Protein AF-0000000072259436 (afdb_homodimer)

Foldseek 3Di:
DCVLFDDDLLQVLQQVVQPQDDDPWLFAAGEDAFLLVLLQSLLLVVQQVCLVVQQAEEEAEDFFSNVNVLVNNLVLLVCVPPPVSCVSCVSSVNNPGDGHDQQNYEYEYFKWWPPDACPDCLTVNNVCVPRPCVSVVYHPVRYLDDGNQPQAFAPRDGVCQLPVVRFQDCCLCPDDDPDPSSVRSSRRQVSNFVVQVVSLVVQVVSVAHAEYEWEAFLQQDTSQLGFPRDQQDAWHWAAHDLLVLLVCLLQQQFSVRSNRIIMTGGGNCRNCVRQAHQHEYEFEAQSQQVLVQCLGHDADDSRNSNNSLSSHSNYYYYYYCNNNCNHPSNVVCVQPDDDDDVLLLLVVLLVLLVVVVFALVPDDLVSQCPDPRSVSDPPRDRCSLVVSLVQLVQQAVQQPDQDAQFQEEEEEQAQPFRLQWQVVSVLSNLVHVNYHYFYEHQALNLSLFGLVNLLVLLVLLLVCVVVCVQPLQVDPCCLPPVLPPDLQVLLVQLVVCVVVVNPNSNSVSLSSQLLSLQCVLVVQRHDVSSNVSSVVSSVQSVPDGGSDDGDPSVSNSSSSSSLQLNQNLVVLSPDGSVRYYYNNQDQPRSDFATDAHDCVRRQVSLLVVCVVSVGLEYEAEDGADGGTNRSRLSNLLSNLVSLVVVVVVDPNQRRKYKHIGGLSDADDSSRFSHKHFAFPVSLVSSVSSCCSRVPSPQCPRNPNSVDNGHSSVSSVVRFQVNVVSSCSHNNPCCQCVPPDVSSNRGNGMHGIHMDGSVVSSVSSVSRVVSPPVHD/DCVLFDDDLLQVLQQVVQPQDDDPWLFAAGEDAALLVLLQSLLLVVQQVCLVVQQAEEEAEDFFSNVNVLVNNLVLLVCVPPPVSCVSCVSSVNNPGDGHDQQNYEYEYFKWWPPDACPDCLTVNNVCVPRPCVSVVYHPVRYLDDGNQPQAFAPRDGVCQLPVVRFQDCCLCPDDDPDPSSVRSSRRQVSNFVVQVVSLVVQVVSVAHAEYEWEAFLQQDTSQLGFPADQQFAWHWAAHDLLVLLVCLLQQQFSVRSNRIIMTGGGNCRNCVRQAHQHEYEFEAQSQQVLVQCLGHDADDSRNSNNSLSSHSNYYYYYYCNNNCNHPSNVVCVQPDDDDDVLLLLVVLLVLLVVVVFALVPDDLVSQCPDPRSVSDPPRDRCSLVVSLVQLVQQAVQQVDQDAQFQEEEEEQAQPFRLQWQVVSVLSNLVHVNYHYFYEHQALNLSLFGLVNLLVLLVLLLVCVVVCVQPLQVDPCCLPPVLPPDLQVLLVQLVVCVVVVNPNSNSVSLSSQLLSLQCVLVVQRHDVSSNVSSVVSSVQSVPDGGSDDDDPSVSNSSSSSSLQLNQNLVVLSPRGSVRYYYNNQDQPRSDFATDAHDCVRRQVSLLVVCVVSVGLEYEAEDGAAGRTNRSRLSNLLSNLVSLVVVVVVDPQQRRKYKHIGGLSDADDSSRFSHKHFAFPVSLVSSVSSCCSRVPSPQCPRNPNSVDNGHSSVSSVVRFQVNVVSSCSHNNPCCQCVPPDVSSNRGNGMHGIHMDGSVRSSVSSVSRVVSPPVRD

Solvent-accessible surface area (backbone atoms only — not comparable to full-atom values): 79769 Å² total; per-residue (Å²): 104,59,83,76,34,76,71,51,60,36,53,48,39,44,39,63,71,51,63,71,85,67,65,84,46,70,42,54,67,42,54,32,74,16,64,50,49,46,10,42,55,52,21,52,46,50,49,55,50,39,40,76,34,48,70,35,31,34,30,64,59,79,81,51,73,48,52,37,24,54,52,40,38,45,48,42,66,75,26,52,85,38,72,66,34,40,52,53,27,47,69,39,57,42,57,87,55,60,86,53,58,50,45,56,25,28,42,38,61,45,52,33,61,37,76,42,56,46,83,36,80,78,24,45,47,32,44,44,45,55,59,41,34,62,53,60,48,33,36,72,87,53,38,47,74,69,51,55,79,69,56,62,32,47,95,70,44,54,66,65,72,61,26,73,83,46,53,75,68,70,64,44,78,78,46,80,59,90,48,72,62,41,45,44,36,34,50,18,52,51,39,44,49,50,49,26,47,50,54,42,46,58,42,51,75,67,58,25,36,40,36,40,40,36,51,62,45,81,65,24,19,37,58,78,34,33,61,63,38,55,70,76,27,48,38,36,78,43,76,72,53,68,44,58,20,25,64,40,3,73,53,35,51,15,30,81,46,30,67,41,35,33,29,37,21,47,18,54,31,47,65,54,59,18,59,82,13,36,36,37,36,44,46,43,10,52,82,37,8,65,41,44,32,54,29,28,70,38,71,79,39,38,60,30,40,58,14,59,43,62,73,27,53,42,25,36,36,44,28,14,48,42,14,38,50,63,26,69,54,43,48,50,45,59,74,70,43,79,79,89,47,68,52,57,52,42,39,36,51,52,49,46,22,62,74,68,71,36,37,38,87,71,63,47,60,65,61,36,59,72,32,88,62,45,47,66,42,80,86,70,50,82,56,51,57,58,51,45,48,52,53,53,50,50,17,36,53,58,40,68,58,85,67,70,69,41,35,37,34,42,33,20,46,38,72,63,42,48,58,51,35,46,37,61,62,48,54,60,42,64,71,31,78,64,37,44,73,32,38,33,27,41,33,44,54,27,86,65,46,45,64,65,59,52,44,53,48,49,53,49,39,51,50,35,54,76,70,60,71,53,64,66,78,70,44,89,48,23,61,78,59,43,55,78,51,67,60,54,54,41,46,47,52,21,53,39,19,57,60,64,69,32,67,68,52,30,52,50,26,54,33,54,52,50,51,35,47,49,34,65,76,66,64,33,71,47,71,68,53,43,54,50,51,51,52,49,54,43,51,54,53,70,71,45,62,76,40,57,85,66,57,69,70,55,39,49,49,37,14,49,53,45,48,52,24,46,43,37,44,44,28,51,67,25,46,56,56,90,40,51,43,77,62,45,30,64,42,72,72,81,53,77,78,49,60,73,71,41,64,74,66,36,18,44,59,54,35,51,49,44,68,72,68,58,51,44,32,37,33,35,54,61,54,69,62,52,60,52,69,34,57,50,33,47,46,39,50,32,50,46,53,21,50,56,54,46,50,75,74,38,91,47,84,77,31,37,36,34,34,31,41,36,78,84,45,78,76,54,80,57,73,31,64,28,28,29,67,26,32,60,48,46,51,33,28,50,42,50,44,46,57,70,28,35,67,67,47,48,81,26,41,68,27,55,60,88,40,98,44,42,67,56,59,51,25,50,50,48,19,30,51,48,32,53,56,48,31,32,41,60,31,65,63,55,33,67,66,38,90,47,37,67,47,31,16,36,44,19,31,40,58,28,31,76,29,46,59,67,57,45,47,54,57,49,42,61,53,42,69,37,48,65,86,51,135,102,58,84,76,33,76,72,53,60,37,54,48,41,44,40,62,71,50,63,69,86,68,65,86,46,72,43,54,67,40,53,33,74,18,64,48,50,45,10,42,56,51,22,52,44,47,48,54,49,38,41,76,36,47,71,36,30,34,28,63,59,79,80,48,73,48,51,38,23,53,51,40,38,46,49,42,67,75,27,52,85,39,73,65,33,40,51,54,27,46,69,39,56,41,59,87,55,61,85,53,57,51,44,54,26,27,42,38,60,45,51,31,61,36,76,44,56,45,82,36,80,77,25,46,47,32,44,44,45,56,60,42,33,61,54,60,47,32,36,73,87,53,38,47,73,68,51,56,78,70,57,64,31,49,94,71,45,54,64,64,74,61,27,72,84,47,52,75,68,71,62,44,80,78,45,81,59,89,47,73,60,42,46,44,37,35,50,19,53,52,38,44,48,49,49,26,48,51,54,42,47,58,44,50,76,67,59,26,36,40,36,38,42,36,52,63,44,80,65,24,20,38,58,77,33,36,60,64,38,55,70,75,29,47,37,37,76,43,76,71,54,66,45,59,21,27,64,40,3,74,52,34,50,15,30,82,46,30,68,41,36,32,30,37,22,47,18,55,29,46,64,54,59,18,60,82,13,38,37,37,35,43,46,42,11,52,81,36,8,64,41,45,31,54,30,29,68,38,70,78,39,37,61,30,39,58,15,58,41,61,73,26,54,42,22,37,34,44,27,13,49,42,15,39,51,63,24,69,57,44,48,50,46,59,74,70,44,79,78,89,49,67,52,55,52,41,39,37,51,52,49,47,22,62,74,68,70,37,37,40,87,72,63,47,62,64,60,37,58,72,32,89,61,45,47,67,42,81,85,71,50,83,56,50,58,57,52,44,47,52,51,53,50,51,18,37,53,57,38,66,58,84,66,70,69,40,36,38,35,41,35,19,46,39,71,62,42,48,60,51,36,44,36,63,62,48,54,60,40,65,71,31,80,65,36,44,73,33,39,34,28,40,33,43,54,28,86,65,45,45,64,64,59,52,41,53,48,49,53,50,38,51,50,36,54,75,72,62,72,54,64,65,78,70,43,90,49,23,59,78,59,44,56,78,50,66,60,54,55,41,45,46,50,22,51,39,19,56,59,64,69,32,66,68,51,30,50,49,28,54,34,54,52,50,51,35,47,48,34,65,77,67,63,32,72,47,70,67,53,43,54,50,50,51,51,49,53,42,51,54,53,70,70,48,61,77,41,57,84,66,57,69,70,57,39,50,49,36,15,50,53,46,48,51,23,46,45,37,45,45,29,51,67,24,47,56,58,90,39,50,43,78,62,46,30,64,41,73,73,83,52,76,78,51,60,74,69,42,62,76,66,36,16,43,60,54,36,51,49,44,67,71,69,58,52,43,32,37,34,35,54,62,53,70,63,50,62,51,68,35,56,50,32,46,47,39,52,31,49,44,51,21,48,56,55,45,49,76,75,39,91,48,85,76,31,36,36,35,35,32,42,36,78,84,45,77,74,52,78,56,74,31,63,28,29,30,67,27,31,61,47,46,52,33,29,51,43,49,44,44,57,69,27,33,67,69,46,50,80,26,40,69,29,56,59,88,42,97,44,41,67,55,59,51,28,48,50,49,19,29,51,47,34,53,58,48,30,33,40,63,32,68,62,56,32,66,66,38,90,47,38,67,48,30,17,36,44,18,31,40,59,28,30,75,29,45,58,70,57,46,47,54,56,49,41,62,53,42,68,37,49,66,87,50,136

pLDDT: mean 93.89, std 7.22, range [43.44, 98.81]

Secondary structure (DSSP, 8-state):
-GGGSPPPHHHHHHHHHHT-----SSS-EEEESSHHHHHHHHHHHHHHHHHH-TT-EEE---SSTTHHHHHHHHHHHHTTTSHHHHHHHHHTT-TTPPPP-GGGSEEB--EEEES--TTSTTSHHHHIIIIIIIHHT--TTT-B---GGGS--GGG--HHHH-TTS---GGGGTS--SSHHHHHHHHHHHHHHHHHHHHHHHHHHTTS-SEEEEE--TT--BTTB-TT--TT--SEEE---HHHHHHHHHHHTSHHHHTT-EEEE--HHHHTSSTT-EEEEEE-BGGGHHHHHHHHHS-S-TTSGGGGGGG-TEEEEEEEHHHHTTSHHHHHHHHHSSPPPHHHHHHHHHHHHHHHT--GGG--HHHHHHSTTGGGSTT--TTHHHHHHHHHHHHHHHHHPPP-S-EEEEEESSTTHHHHHHHHHHHHHHT-TT-EEEEEE-S--GGGS-HHHHHHHHHHHHHHHHTT--GGGGSTTTTTTGGGS-HHHHHHHHHHHHHTT-HHHHHHHHHHHHHHHHHHHHT--SHHHHHHHHHHHHHHHHTSPTTPPPPHHHHHHHHHHHHHHHHHHHHTTT--GGGEEE---TT----SSPPPPPIIIIIHHHHHHHHHH--SEEEEE----BSSS-HHHHHHHHHHHHHHHHHHHS--TT-EEEEE--SS----GGG-SEEEEEEHHHHHHHHHHHHHH-TTTTT-SS--TT-SS-HHHHHHHHHHHHHHHHHHHH-SHHHHT-SSHHHHTEEEEEEEEEE-HHHHHHHHHHHHHTTTT--/-GGGSPPPHHHHHHHHHHT-----SSS-EEEESSHHHHHHHHHHHHHHHHHH-TT-EEE---SSTTHHHHHHHHHHHHTTTSHHHHHHHHHTT-TTPPPP-GGGSEEB--EEEES--TTSTTSHHHHIIIIIIIHHT--STT-B---GGGS--GGG--HHHH-TTS---GGGGTS---SHHHHHHHHHHHHHHHHHHHHHHHHHHTTS-SEEEEE--TT--BTTB-TT--TT--SEEE---HHHHHHHHHHHTSHHHHTT-EEEE--HHHHTSSTT-EEEEEE-BGGGHHHHHHHHHS-S-SSSGGGGGGG-TEEEEEEEHHHHTTSHHHHHHHHHSS---HHHHHHHHHHHHHHHT--GGG--HHHHHHSTTGGGSTT--TTHHHHHHHHHHHHHHHHHPPP-S-EEEEEESSTTHHHHHHHHHHHHHHT-TT-EEEEEE-S--GGGS-HHHHHHHHHHHHHHHHTT--GGGGSTTTTTTGGGS-HHHHHHHHHHHHHTT-HHHHHHHHHHHHHHHHHHHHT--SHHHHHHHHHHHHHHHHTSPTTPPPPHHHHHHHHHHHHHHHHHHHHTTT--GGGEEE---TT----SSPPPPPIIIIIHHHHHHHHHH--SEEEEE----BSSS-HHHHHHHHHHHHHHHHHHHS--TT-EEEEE--SS----GGG-SEEEEEEHHHHHHHHHHHHHH-TTTTT-SS--TT-SS-HHHHHHHHHHHHHHHHHHHH-THHHHT-SSHHHHTEEEEEEEEEE-HHHHHHHHHHHHHTTTT--

InterPro domains:
  IPR018321 Glucosamine-6-phosphate isomerase, conserved site [PS01161] (203-221)
  IPR024078 Putative deacetylase LmbE-like domain superfamily [G3DSA:3.40.50.10320] (378-722)
  IPR024078 Putative deacetylase LmbE-like domain superfamily [SSF102588] (409-702)
  IPR037171 NagB/RpiA transferase-like [SSF100950] (29-340)
  IPR052960 Glucosamine-6-phosphate deaminase-like [PTHR42892] (192-455)

Sequence (1550 aa):
MLSNYPLSEVEKAFLEESGVKSISSQIPYLLVDNFPKLGLITACRFLEWASNNPQGVISLPTGKTPEYFIKWSQYLLQNWDTKKGKEIRERYNLGNTKKPVLSELTFVQIDEFYPISSKQNNSFYHYVNKFYLEGFGLSKEKAILINSDEIPLAEGKHFREIFPDMKVDLSLRFREPKTPMEKLQQQSIYLIDQWCGEYEQRIRDLGGIGFFLGGIGPDGHIAFNTRGSHIFSTTRLTETNFETQAVAAGDLGGIEVSANRLVITIGLDTIVYNPDAVGIIIAAGEAKAQIVKDSLETPLDNIYPATVLQKLKNGRFYLTKGAAVKLSDSVDTYYRSGEWTWEKTERSVIDLCKRLKKYGHRLKLEDLKNDKYTSMIPDLSENTVSKVMESVVEKLNRGLLKEKNEVLLHTGPHHDDISLGILPHITNQLQENSNEAHFSVLTSGFTAVTNTFVIDTLLHTKKLLDDGEIQMVHYEDFFEVGYKLKTDKDVYHFLTKVAAEDEMGKKRGLCHRVIRALVTIYEVKNKQQLRETINDVISILRNSYDGEKNPSKIQTLKGMIREFEEELVWAHFGVQVKNVHHLRLGFYTGDIFTEQPDKKRDVEPILEMFRKINPTKLSLTLDPEGSGPDTHYKVLQATAEAVRQWSEEKDLSELRILGYRNVWFKFEPHEANVIVPVSLGDMSVMEDSFSNCYLSQVNASFPSYSHNGKFSTVAKRIWVSQLNDIQLLLGKNYFYLHETAKVRSSHGLIFFKDMNVEEFLAHARELEKSIEGMLMLSNYPLSEVEKAFLEESGVKSISSQIPYLLVDNFPKLGLITACRFLEWASNNPQGVISLPTGKTPEYFIKWSQYLLQNWDTKKGKEIRERYNLGNTKKPVLSELTFVQIDEFYPISSKQNNSFYHYVNKFYLEGFGLSKEKAILINSDEIPLAEGKHFREIFPDMKVDLSLRFREPKTPMEKLQQQSIYLIDQWCGEYEQRIRDLGGIGFFLGGIGPDGHIAFNTRGSHIFSTTRLTETNFETQAVAAGDLGGIEVSANRLVITIGLDTIVYNPDAVGIIIAAGEAKAQIVKDSLETPLDNIYPATVLQKLKNGRFYLTKGAAVKLSDSVDTYYRSGEWTWEKTERSVIDLCKRLKKYGHRLKLEDLKNDKYTSMIPDLSENTVSKVMESVVEKLNRGLLKEKNEVLLHTGPHHDDISLGILPHITNQLQENSNEAHFSVLTSGFTAVTNTFVIDTLLHTKKLLDDGEIQMVHYEDFFEVGYKLKTDKDVYHFLTKVAAEDEMGKKRGLCHRVIRALVTIYEVKNKQQLRETINDVISILRNSYDGEKNPSKIQTLKGMIREFEEELVWAHFGVQVKNVHHLRLGFYTGDIFTEQPDKKRDVEPILEMFRKINPTKLSLTLDPEGSGPDTHYKVLQATAEAVRQWSEEKDLSELRILGYRNVWFKFEPHEANVIVPVSLGDMSVMEDSFSNCYLSQVNASFPSYSHNGKFSTVAKRIWVSQLNDIQLLLGKNYFYLHETAKVRSSHGLIFFKDMNVEEFLAHARELEKSIEGML

Radius of gyration: 39.31 Å; Cα contacts (8 Å, |Δi|>4): 2889; chains: 2; bounding box: 80×124×92 Å

Organism: Indibacter alkaliphilus (strain CCUG 57479 / KCTC 22604 / LW1) (NCBI:txid1189612)

Nearest PDB structures (foldseek):
  3hn6-assembly1_D  TM=8.609E-01  e=2.737E-15  Borreliella burgdorferi B31
  1ne7-assembly1_E  TM=8.956E-01  e=5.000E-14  Homo sapiens
  7lqm-assembly2_D  TM=8.594E-01  e=1.178E-13  Pasteurella multocida subsp. multocida str. Pm70
  1cd5-assembly1_A  TM=8.356E-01  e=3.054E-13  Escherichia coli K-12
  6nbg-assembly1_C  TM=8.031E-01  e=1.564E-10  Klebsiella pneumoniae

Structure (mmCIF, N/CA/C/O backbone):
data_AF-0000000072259436-model_v1
#
loop_
_entity.id
_entity.type
_entity.pdbx_description
1 polymer 'Glucosamine-6-phosphate deaminase'
#
loop_
_atom_site.group_PDB
_atom_site.id
_atom_site.type_symbol
_atom_site.label_atom_id
_atom_site.label_alt_id
_atom_site.label_comp_id
_atom_site.label_asym_id
_atom_site.label_entity_id
_atom_site.label_seq_id
_atom_site.pdbx_PDB_ins_code
_atom_site.Cartn_x
_atom_site.Cartn_y
_atom_site.Cartn_z
_atom_site.occupancy
_atom_site.B_iso_or_equiv
_atom_site.auth_seq_id
_atom_site.auth_comp_id
_atom_site.auth_asym_id
_atom_site.auth_atom_id
_atom_site.pdbx_PDB_model_num
ATOM 1 N N . MET A 1 1 ? -25.234 37.719 29.672 1 45.03 1 MET A N 1
ATOM 2 C CA . MET A 1 1 ? -24.047 36.969 30.078 1 45.03 1 MET A CA 1
ATOM 3 C C . MET A 1 1 ? -22.906 37.938 30.406 1 45.03 1 MET A C 1
ATOM 5 O O . MET A 1 1 ? -22.172 37.719 31.375 1 45.03 1 MET A O 1
ATOM 9 N N . LEU A 1 2 ? -22.969 39.062 29.609 1 58.62 2 LEU A N 1
ATOM 10 C CA . LEU A 1 2 ? -21.906 40.031 29.891 1 58.62 2 LEU A CA 1
ATOM 11 C C . LEU A 1 2 ? -22.156 40.719 31.234 1 58.62 2 LEU A C 1
ATOM 13 O O . LEU A 1 2 ? -21.25 41.375 31.766 1 58.62 2 LEU A O 1
ATOM 17 N N . SER A 1 3 ? -23.328 40.562 31.688 1 55.66 3 SER A N 1
ATOM 18 C CA . SER A 1 3 ? -23.625 41.344 32.875 1 55.66 3 SER A CA 1
ATOM 19 C C . SER A 1 3 ? -22.734 40.938 34.031 1 55.66 3 SER A C 1
ATOM 21 O O . SER A 1 3 ? -22.344 41.781 34.875 1 55.66 3 SER 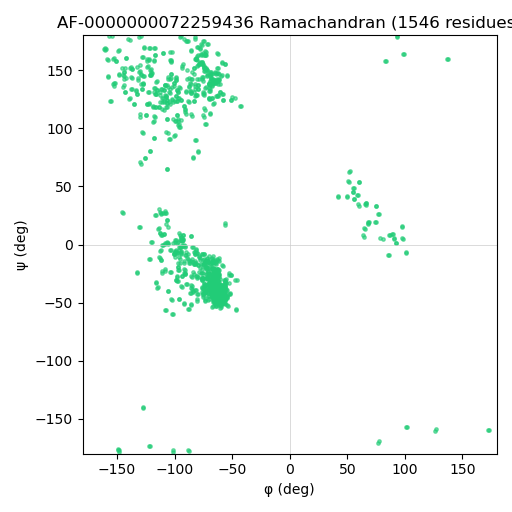A O 1
ATOM 23 N N . ASN A 1 4 ? -22.312 39.719 34.031 1 69.94 4 ASN A N 1
ATOM 24 C CA . ASN A 1 4 ? -21.484 39.25 35.156 1 69.94 4 ASN A CA 1
ATOM 25 C C . ASN A 1 4 ? -20 39.406 34.844 1 69.94 4 ASN A C 1
ATOM 27 O O . ASN A 1 4 ? -19.156 39.125 35.688 1 69.94 4 ASN A O 1
ATOM 31 N N . TYR A 1 5 ? -19.734 40 33.625 1 77.5 5 TYR A N 1
ATOM 32 C CA . TYR A 1 5 ? -18.344 40.156 33.219 1 77.5 5 TYR A CA 1
ATOM 33 C C . TYR A 1 5 ? -18.047 41.625 32.812 1 77.5 5 TYR A C 1
ATOM 35 O O . TYR A 1 5 ? -18.328 42.031 31.688 1 77.5 5 TYR A O 1
ATOM 43 N N . PRO A 1 6 ? -17.531 42.375 33.719 1 86.94 6 PRO A N 1
ATOM 44 C CA . PRO A 1 6 ? -17.25 43.781 33.406 1 86.94 6 PRO A CA 1
ATOM 45 C C . PRO A 1 6 ? -16.234 43.938 32.281 1 86.94 6 PRO A C 1
ATOM 47 O O . PRO A 1 6 ? -15.281 43.156 32.188 1 86.94 6 PRO A O 1
ATOM 50 N N . LEU A 1 7 ? -16.438 44.938 31.375 1 92.75 7 LEU A N 1
ATOM 51 C CA . LEU A 1 7 ? -15.508 45.219 30.297 1 92.75 7 LEU A CA 1
ATOM 52 C C . LEU A 1 7 ? -14.625 46.406 30.641 1 92.75 7 LEU A C 1
ATOM 54 O O . LEU A 1 7 ? -15.094 47.375 31.25 1 92.75 7 LEU A O 1
ATOM 58 N N . SER A 1 8 ? -13.398 46.312 30.328 1 94.75 8 SER A N 1
ATOM 59 C CA . SER A 1 8 ? -12.523 47.5 30.422 1 94.75 8 SER A CA 1
ATOM 60 C C . SER A 1 8 ? -12.859 48.5 29.344 1 94.75 8 SER A C 1
ATOM 62 O O . SER A 1 8 ? -13.625 48.219 28.422 1 94.75 8 SER A O 1
ATOM 64 N N . GLU A 1 9 ? -12.227 49.688 29.422 1 95 9 GLU A N 1
ATOM 65 C CA . GLU A 1 9 ? -12.484 50.75 28.438 1 95 9 GLU A CA 1
ATOM 66 C C . GLU A 1 9 ? -12.023 50.312 27.047 1 95 9 GLU A C 1
ATOM 68 O O . GLU A 1 9 ? -12.703 50.594 26.062 1 95 9 GLU A O 1
ATOM 73 N N . VAL A 1 10 ? -10.93 49.625 27 1 96.62 10 VAL A N 1
ATOM 74 C CA . VAL A 1 10 ? -10.406 49.125 25.734 1 96.62 10 VAL A CA 1
ATOM 75 C C . VAL A 1 10 ? -11.359 48.062 25.156 1 96.62 10 VAL A C 1
ATOM 77 O O . VAL A 1 10 ? -11.672 48.094 23.969 1 96.62 10 VAL A O 1
ATOM 80 N N . GLU A 1 11 ? -11.781 47.125 25.969 1 95.81 11 GLU A N 1
ATOM 81 C CA . GLU A 1 11 ? -12.672 46.062 25.531 1 95.81 11 GLU A CA 1
ATOM 82 C C . GLU A 1 11 ? -14 46.625 25.016 1 95.81 11 GLU A C 1
ATOM 84 O O . GLU A 1 11 ? -14.57 46.094 24.062 1 95.81 11 GLU A O 1
ATOM 89 N N . LYS A 1 12 ? -14.453 47.719 25.672 1 94.38 12 LYS A N 1
ATOM 90 C CA . LYS A 1 12 ? -15.68 48.375 25.234 1 94.38 12 LYS A CA 1
ATOM 91 C C . LYS A 1 12 ? -15.531 48.938 23.812 1 94.38 12 LYS A C 1
ATOM 93 O O . LYS A 1 12 ? -16.438 48.781 22.984 1 94.38 12 LYS A O 1
ATOM 98 N N . ALA A 1 13 ? -14.422 49.531 23.578 1 95.5 13 ALA A N 1
ATOM 99 C CA . ALA A 1 13 ? -14.172 50.125 22.266 1 95.5 13 ALA A CA 1
ATOM 100 C C . ALA A 1 13 ? -14.156 49.031 21.172 1 95.5 13 ALA A C 1
ATOM 102 O O . ALA A 1 13 ? -14.742 49.219 20.094 1 95.5 13 ALA A O 1
ATOM 103 N N . PHE A 1 14 ? -13.523 47.969 21.438 1 95.62 14 PHE A N 1
ATOM 104 C CA . PHE A 1 14 ? -13.391 46.906 20.438 1 95.62 14 PHE A CA 1
ATOM 105 C C . PHE A 1 14 ? -14.703 46.156 20.281 1 95.62 14 PHE A C 1
ATOM 107 O O . PHE A 1 14 ? -15.023 45.688 19.188 1 95.62 14 PHE A O 1
ATOM 114 N N . LEU A 1 15 ? -15.422 45.969 21.391 1 94.12 15 LEU A N 1
ATOM 115 C CA . LEU A 1 15 ? -16.734 45.344 21.281 1 94.12 15 LEU A CA 1
ATOM 116 C C . LEU A 1 15 ? -17.641 46.188 20.359 1 94.12 15 LEU A C 1
ATOM 118 O O . LEU A 1 15 ? -18.359 45.625 19.531 1 94.12 15 LEU A O 1
ATOM 122 N N . GLU A 1 16 ? -17.594 47.469 20.531 1 92.19 16 GLU A N 1
ATOM 123 C CA . GLU A 1 16 ? -18.391 48.375 19.703 1 92.19 16 GLU A CA 1
ATOM 124 C C . GLU A 1 16 ? -17.969 48.281 18.234 1 92.19 16 GLU A C 1
ATOM 126 O O . GLU A 1 16 ? -18.828 48.281 17.344 1 92.19 16 GLU A O 1
ATOM 131 N N . GLU A 1 17 ? -16.766 48.188 18.031 1 92 17 GLU A N 1
ATOM 132 C CA . GLU A 1 17 ? -16.234 48.125 16.672 1 92 17 GLU A CA 1
ATOM 133 C C . GLU A 1 17 ? -16.594 46.781 16.031 1 92 17 GLU A C 1
ATOM 135 O O . GLU A 1 17 ? -16.828 46.719 14.812 1 92 17 GLU A O 1
ATOM 140 N N . SER A 1 18 ? -16.609 45.719 16.781 1 90.62 18 SER A N 1
ATOM 141 C CA . SER A 1 18 ? -16.859 44.375 16.266 1 90.62 18 SER A CA 1
ATOM 142 C C . SER A 1 18 ? -18.297 44.219 15.773 1 90.62 18 SER A C 1
ATOM 144 O O . SER A 1 18 ? -18.578 43.375 14.914 1 90.62 18 SER A O 1
ATOM 146 N N . GLY A 1 19 ? -19.219 44.906 16.375 1 84.19 19 GLY A N 1
ATOM 147 C CA . GLY A 1 19 ? -20.625 44.812 16 1 84.19 19 GLY A CA 1
ATOM 148 C C . GLY A 1 19 ? -21.312 43.594 16.594 1 84.19 19 GLY A C 1
ATOM 149 O O . GLY A 1 19 ? -22.469 43.312 16.266 1 84.19 19 GLY A O 1
ATOM 150 N N . VAL A 1 20 ? -20.594 42.875 17.406 1 86.88 20 VAL A N 1
ATOM 151 C CA . VAL A 1 20 ? -21.188 41.688 18.047 1 86.88 20 VAL A CA 1
ATOM 152 C C . VAL A 1 20 ? -22.359 42.125 18.938 1 86.88 20 VAL A C 1
ATOM 154 O O . VAL A 1 20 ? -22.203 43 19.797 1 86.88 20 VAL A O 1
ATOM 157 N N . LYS A 1 21 ? -23.5 41.469 18.734 1 78.44 21 LYS A N 1
ATOM 158 C CA . LYS A 1 21 ? -24.719 41.906 19.406 1 78.44 21 LYS A CA 1
ATOM 159 C C . LYS A 1 21 ? -25 41.062 20.656 1 78.44 21 LYS A C 1
ATOM 161 O O . LYS A 1 21 ? -25.688 41.5 21.562 1 78.44 21 LYS A O 1
ATOM 166 N N . SER A 1 22 ? -24.531 39.812 20.484 1 85.06 22 SER A N 1
ATOM 167 C CA . SER A 1 22 ? -24.797 38.906 21.594 1 85.06 22 SER A CA 1
ATOM 168 C C . SER A 1 22 ? -23.656 37.938 21.828 1 85.06 22 SER A C 1
ATOM 170 O O . SER A 1 22 ? -23.016 37.469 20.875 1 85.06 22 SER A O 1
ATOM 172 N N . ILE A 1 23 ? -23.422 37.688 23.094 1 90.75 23 ILE A N 1
ATOM 173 C CA . ILE A 1 23 ? -22.406 36.719 23.516 1 90.75 23 ILE A CA 1
ATOM 174 C C . ILE A 1 23 ? -23.047 35.688 24.422 1 90.75 23 ILE A C 1
ATOM 176 O O . ILE A 1 23 ? -23.484 35.969 25.531 1 90.75 23 ILE A O 1
ATOM 180 N N . SER A 1 24 ? -23.125 34.438 23.891 1 91.25 24 SER A N 1
ATOM 181 C CA . SER A 1 24 ? -23.812 33.375 24.625 1 91.25 24 SER A CA 1
ATOM 182 C C . SER A 1 24 ? -22.812 32.375 25.219 1 91.25 24 SER A C 1
ATOM 184 O O . SER A 1 24 ? -23.203 31.422 25.875 1 91.25 24 SER A O 1
ATOM 186 N N . SER A 1 25 ? -21.5 32.625 25.016 1 93.75 25 SER A N 1
ATOM 187 C CA . SER A 1 25 ? -20.469 31.703 25.5 1 93.75 25 SER A CA 1
ATOM 188 C C . SER A 1 25 ? -20.312 31.797 27.016 1 93.75 25 SER A C 1
ATOM 190 O O . SER A 1 25 ? -20.812 32.719 27.641 1 93.75 25 SER A O 1
ATOM 192 N N . GLN A 1 26 ? -19.656 30.766 27.594 1 93.31 26 GLN A N 1
ATOM 193 C CA . GLN A 1 26 ? -19.453 30.703 29.031 1 93.31 26 GLN A CA 1
ATOM 194 C C . GLN A 1 26 ? -18.422 31.734 29.484 1 93.31 26 GLN A C 1
ATOM 196 O O . GLN A 1 26 ? -18.422 32.156 30.641 1 93.31 26 GLN A O 1
ATOM 201 N N . ILE A 1 27 ? -17.469 32.062 28.609 1 94.88 27 ILE A N 1
ATOM 202 C CA . ILE A 1 27 ? -16.469 33.125 28.766 1 94.88 27 ILE A CA 1
ATOM 203 C C . ILE A 1 27 ? -16.656 34.156 27.672 1 94.88 27 ILE A C 1
ATOM 205 O O . ILE A 1 27 ? -16.781 33.844 26.484 1 94.88 27 ILE A O 1
ATOM 209 N N . PRO A 1 28 ? -16.688 35.406 28.078 1 95 28 PRO A N 1
ATOM 210 C CA . PRO A 1 28 ? -16.859 36.438 27.031 1 95 28 PRO A CA 1
ATOM 211 C C . PRO A 1 28 ? -15.703 36.438 26.047 1 95 28 PRO A C 1
ATOM 213 O O . PRO A 1 28 ? -14.562 36.188 26.422 1 95 28 PRO A O 1
ATOM 216 N N . TYR A 1 29 ? -16.062 36.781 24.844 1 96.75 29 TYR A N 1
ATOM 217 C CA . TYR A 1 29 ? -15.023 36.906 23.812 1 96.75 29 TYR A CA 1
ATOM 218 C C . TYR A 1 29 ? -15.18 38.188 23.047 1 96.75 29 TYR A C 1
ATOM 220 O O . TYR A 1 29 ? -16.266 38.781 23.016 1 96.75 29 TYR A O 1
ATOM 228 N N . LEU A 1 30 ? -14.133 38.719 22.516 1 96.88 30 LEU A N 1
ATOM 229 C CA . LEU A 1 30 ? -14.125 39.875 21.609 1 96.88 30 LEU A CA 1
ATOM 230 C C . LEU A 1 30 ? -13.633 39.469 20.219 1 96.88 30 LEU A C 1
ATOM 232 O O . LEU A 1 30 ? -12.711 38.688 20.094 1 96.88 30 LEU A O 1
ATOM 236 N N . LEU A 1 31 ? -14.305 40.062 19.281 1 95.56 31 LEU A N 1
ATOM 237 C CA . LEU A 1 31 ? -14.047 39.688 17.891 1 95.56 31 LEU A CA 1
ATOM 238 C C . LEU A 1 31 ? -13.336 40.812 17.156 1 95.56 31 LEU A C 1
ATOM 240 O O . LEU A 1 31 ? -13.711 41.969 17.297 1 95.56 31 LEU A O 1
ATOM 244 N N . VAL A 1 32 ? -12.266 40.406 16.438 1 93.62 32 VAL A N 1
ATOM 245 C CA . VAL A 1 32 ? -11.578 41.344 15.57 1 93.62 32 VAL A CA 1
ATOM 246 C C . VAL A 1 32 ? -11.484 40.781 14.156 1 93.62 32 VAL A C 1
ATOM 248 O O . VAL A 1 32 ? -11.703 39.594 13.953 1 93.62 32 VAL A O 1
ATOM 251 N N . ASP A 1 33 ? -11.109 41.562 13.25 1 87.94 33 ASP A N 1
ATOM 252 C CA . ASP A 1 33 ? -11.219 41.188 11.844 1 87.94 33 ASP A CA 1
ATOM 253 C C . ASP A 1 33 ? -10.078 40.25 11.43 1 87.94 33 ASP A C 1
ATOM 255 O O . ASP A 1 33 ? -10.273 39.344 10.609 1 87.94 33 ASP A O 1
ATOM 259 N N . ASN A 1 34 ? -8.938 40.594 11.898 1 87.44 34 ASN A N 1
ATOM 260 C CA . ASN A 1 34 ? -7.77 39.875 11.398 1 87.44 34 ASN A CA 1
ATOM 261 C C . ASN A 1 34 ? -6.676 39.75 12.453 1 87.44 34 ASN A C 1
ATOM 263 O O . ASN A 1 34 ? -6.848 40.219 13.578 1 87.44 34 ASN A O 1
ATOM 267 N N . PHE A 1 35 ? -5.57 39.156 12.023 1 88.88 35 PHE A N 1
ATOM 268 C CA . PHE A 1 35 ? -4.496 38.781 12.938 1 88.88 35 PHE A CA 1
ATOM 269 C C . PHE A 1 35 ? -3.773 40 13.453 1 88.88 35 PHE A C 1
ATOM 271 O O . PHE A 1 35 ? -3.551 40.156 14.656 1 88.88 35 PHE A O 1
ATOM 278 N N . PRO A 1 36 ? -3.402 41.031 12.688 1 88.88 36 PRO A N 1
ATOM 279 C CA . PRO A 1 36 ? -2.791 42.25 13.211 1 88.88 36 PRO A CA 1
ATOM 280 C C . PRO A 1 36 ? -3.693 43 14.203 1 88.88 36 PRO A C 1
ATOM 282 O O . PRO A 1 36 ? -3.215 43.5 15.219 1 88.88 36 PRO A O 1
ATOM 285 N N . LYS A 1 37 ? -4.965 42.969 13.93 1 93.31 37 LYS A N 1
ATOM 286 C CA . LYS A 1 37 ? -5.906 43.625 14.836 1 93.31 37 LYS A CA 1
ATOM 287 C C . LYS A 1 37 ? -6.031 42.875 16.156 1 93.31 37 LYS A C 1
ATOM 289 O O . LYS A 1 37 ? -6.262 43.469 17.203 1 93.31 37 LYS A O 1
ATOM 294 N N . LEU A 1 38 ? -5.906 41.594 16.016 1 94.88 38 LEU A N 1
ATOM 295 C CA . LEU A 1 38 ? -5.859 40.781 17.234 1 94.88 38 LEU A CA 1
ATOM 296 C C . LEU A 1 38 ? -4.711 41.25 18.125 1 94.88 38 LEU A C 1
ATOM 298 O O . LEU A 1 38 ? -4.875 41.344 19.344 1 94.88 38 LEU A O 1
ATOM 302 N N . GLY A 1 39 ? -3.566 41.5 17.531 1 95.06 39 GLY A N 1
ATOM 303 C CA . GLY A 1 39 ? -2.434 42.031 18.281 1 95.06 39 GLY A CA 1
ATOM 304 C C . GLY A 1 39 ? -2.688 43.406 18.875 1 95.06 39 GLY A C 1
ATOM 305 O O . GLY A 1 39 ? -2.262 43.688 20 1 95.06 39 GLY A O 1
ATOM 306 N N . LEU A 1 40 ? -3.404 44.219 18.156 1 95.88 40 LEU A N 1
ATOM 307 C CA . LEU A 1 40 ? -3.676 45.562 18.578 1 95.88 40 LEU A CA 1
ATOM 308 C C . LEU A 1 40 ? -4.551 45.594 19.828 1 95.88 40 LEU A C 1
ATOM 310 O O . LEU A 1 40 ? -4.242 46.281 20.812 1 95.88 40 LEU A O 1
ATOM 314 N N . ILE A 1 41 ? -5.641 44.844 19.766 1 97.75 41 ILE A N 1
ATOM 315 C CA . ILE A 1 41 ? -6.52 44.812 20.938 1 97.75 41 ILE A CA 1
ATOM 316 C C . ILE A 1 41 ? -5.762 44.281 22.141 1 97.75 41 ILE A C 1
ATOM 318 O O . ILE A 1 41 ? -5.938 44.781 23.266 1 97.75 41 ILE A O 1
ATOM 322 N N . THR A 1 42 ? -4.988 43.281 21.922 1 98.19 42 THR A N 1
ATOM 323 C CA . THR A 1 42 ? -4.25 42.656 23.016 1 98.19 42 THR A CA 1
ATOM 324 C C . THR A 1 42 ? -3.24 43.625 23.609 1 98.19 42 THR A C 1
ATOM 326 O O . THR A 1 42 ? -3.107 43.75 24.828 1 98.19 42 THR A O 1
ATOM 329 N N . ALA A 1 43 ? -2.533 44.344 22.75 1 97.94 43 ALA A N 1
ATOM 330 C CA . ALA A 1 43 ? -1.554 45.344 23.203 1 97.94 43 ALA A CA 1
ATOM 331 C C . ALA A 1 43 ? -2.227 46.469 23.984 1 97.94 43 ALA A C 1
ATOM 333 O O . ALA A 1 43 ? -1.742 46.875 25.031 1 97.94 43 ALA A O 1
ATOM 334 N N . CYS A 1 44 ? -3.32 47 23.453 1 97.81 44 CYS A N 1
ATOM 335 C CA . CYS A 1 44 ? -4.047 48.062 24.109 1 97.81 44 CYS A CA 1
ATOM 336 C C . CYS A 1 44 ? -4.52 47.656 25.5 1 97.81 44 CYS A C 1
ATOM 338 O O . CYS A 1 44 ? -4.363 48.406 26.469 1 97.81 44 CYS A O 1
ATOM 340 N N . ARG A 1 45 ? -5.086 46.438 25.562 1 98 45 ARG A N 1
ATOM 341 C CA . ARG A 1 45 ? -5.602 45.969 26.844 1 98 45 ARG A CA 1
ATOM 342 C C . ARG A 1 45 ? -4.473 45.781 27.859 1 98 45 ARG A C 1
ATOM 344 O O . ARG A 1 45 ? -4.637 46.094 29.031 1 98 45 ARG A O 1
ATOM 351 N N . PHE A 1 46 ? -3.369 45.25 27.453 1 98.06 46 PHE A N 1
ATOM 352 C CA . PHE A 1 46 ? -2.211 45.031 28.312 1 98.06 46 PHE A CA 1
ATOM 353 C C . PHE A 1 46 ? -1.7 46.375 28.859 1 98.06 46 PHE A C 1
ATOM 355 O O . PHE A 1 46 ? -1.46 46.5 30.062 1 98.06 46 PHE A O 1
ATOM 362 N N . LEU A 1 47 ? -1.51 47.312 27.969 1 97.69 47 LEU A N 1
ATOM 363 C CA . LEU A 1 47 ? -0.983 48.625 28.375 1 97.69 47 LEU A CA 1
ATOM 364 C C . LEU A 1 47 ? -1.957 49.344 29.297 1 97.69 47 LEU A C 1
ATOM 366 O O . LEU A 1 47 ? -1.538 50.031 30.234 1 97.69 47 LEU A O 1
ATOM 370 N N . GLU A 1 48 ? -3.23 49.188 29.031 1 97.75 48 GLU A N 1
ATOM 371 C CA . GLU A 1 48 ? -4.25 49.719 29.938 1 97.75 48 GLU A CA 1
ATOM 372 C C . GLU A 1 48 ? -4.098 49.125 31.328 1 97.75 48 GLU A C 1
ATOM 374 O O . GLU A 1 48 ? -4.086 49.875 32.312 1 97.75 48 GLU A O 1
ATOM 379 N N . TRP A 1 49 ? -4.008 47.844 31.406 1 97.88 49 TRP A N 1
ATOM 380 C CA . TRP A 1 49 ? -3.896 47.156 32.688 1 97.88 49 TRP A CA 1
ATOM 381 C C . TRP A 1 49 ? -2.609 47.562 33.406 1 97.88 49 TRP A C 1
ATOM 383 O O . TRP A 1 49 ? -2.613 47.812 34.594 1 97.88 49 TRP A O 1
ATOM 393 N N . ALA A 1 50 ? -1.472 47.531 32.688 1 97.75 50 ALA A N 1
ATOM 394 C CA . ALA A 1 50 ? -0.163 47.844 33.25 1 97.75 50 ALA A CA 1
ATOM 395 C C . ALA A 1 50 ? -0.135 49.25 33.844 1 97.75 50 ALA A C 1
ATOM 397 O O . ALA A 1 50 ? 0.524 49.5 34.875 1 97.75 50 ALA A O 1
ATOM 398 N N . SER A 1 51 ? -0.795 50.156 33.219 1 96.88 51 SER A N 1
ATOM 399 C CA . SER A 1 51 ? -0.869 51.5 33.719 1 96.88 51 SER A CA 1
ATOM 400 C C . SER A 1 51 ? -1.598 51.562 35.062 1 96.88 51 SER A C 1
ATOM 402 O O . SER A 1 51 ? -1.214 52.312 35.938 1 96.88 51 SER A O 1
ATOM 404 N N . ASN A 1 52 ? -2.617 50.781 35.188 1 96.38 52 ASN A N 1
ATOM 405 C CA . ASN A 1 52 ? -3.436 50.75 36.375 1 96.38 52 ASN A CA 1
ATOM 406 C C . ASN A 1 52 ? -2.812 49.875 37.469 1 96.38 52 ASN A C 1
ATOM 408 O O . ASN A 1 52 ? -3.199 49.969 38.625 1 96.38 52 ASN A O 1
ATOM 412 N N . ASN A 1 53 ? -1.899 49.062 37.156 1 96.75 53 ASN A N 1
ATOM 413 C CA . ASN A 1 53 ? -1.215 48.156 38.062 1 96.75 53 ASN A CA 1
ATOM 414 C C . ASN A 1 53 ? 0.301 48.25 37.938 1 96.75 53 ASN A C 1
ATOM 416 O O . ASN A 1 53 ? 0.953 47.281 37.531 1 96.75 53 ASN A O 1
ATOM 420 N N . PRO A 1 54 ? 0.932 49.344 38.344 1 95.31 54 PRO A N 1
ATOM 421 C CA . PRO A 1 54 ? 2.34 49.625 38.031 1 95.31 54 PRO A CA 1
ATOM 422 C C . PRO A 1 54 ? 3.285 48.594 38.656 1 95.31 54 PRO A C 1
ATOM 424 O O . PRO A 1 54 ? 4.414 48.438 38.188 1 95.31 54 PRO A O 1
ATOM 427 N N . GLN A 1 55 ? 2.902 47.875 39.719 1 95.75 55 GLN A N 1
ATOM 428 C CA . GLN A 1 55 ? 3.746 46.844 40.344 1 95.75 55 GLN A CA 1
ATOM 429 C C . GLN A 1 55 ? 3.107 45.469 40.219 1 95.75 55 GLN A C 1
ATOM 431 O O . GLN A 1 55 ? 3.332 44.594 41.062 1 95.75 55 GLN A O 1
ATOM 436 N N . GLY A 1 56 ? 2.285 45.312 39.219 1 97.31 56 GLY A N 1
ATOM 437 C CA . GLY A 1 56 ? 1.539 44.062 39.062 1 97.31 56 GLY A CA 1
ATOM 438 C C . GLY A 1 56 ? 2.396 42.906 38.594 1 97.31 56 GLY A C 1
ATOM 439 O O . GLY A 1 56 ? 3.537 43.094 38.156 1 97.31 56 GLY A O 1
ATOM 440 N N . VAL A 1 57 ? 1.86 41.656 38.688 1 98.38 57 VAL A N 1
ATOM 441 C CA . VAL A 1 57 ? 2.502 40.438 38.25 1 98.38 57 VAL A CA 1
ATOM 442 C C . VAL A 1 57 ? 1.899 40 36.906 1 98.38 57 VAL A C 1
ATOM 444 O O . VAL A 1 57 ? 0.682 39.812 36.812 1 98.38 57 VAL A O 1
ATOM 447 N N . ILE A 1 58 ? 2.744 39.812 35.906 1 98.62 58 ILE A N 1
ATOM 448 C CA . ILE A 1 58 ? 2.229 39.5 34.562 1 98.62 58 ILE A CA 1
ATOM 449 C C . ILE A 1 58 ? 2.848 38.188 34.094 1 98.62 58 ILE A C 1
ATOM 451 O O . ILE A 1 58 ? 3.93 37.781 34.531 1 98.62 58 ILE A O 1
ATOM 455 N N . SER A 1 59 ? 2.152 37.469 33.219 1 98.5 59 SER A N 1
ATOM 456 C CA . SER A 1 59 ? 2.613 36.281 32.469 1 98.5 59 SER A CA 1
ATOM 457 C C . SER A 1 59 ? 2.199 36.375 31 1 98.5 59 SER A C 1
ATOM 459 O O . SER A 1 59 ? 1.008 36.438 30.688 1 98.5 59 SER A O 1
ATOM 461 N N . LEU A 1 60 ? 3.154 36.344 30.078 1 98.19 60 LEU A N 1
ATOM 462 C CA . LEU A 1 60 ? 2.916 36.5 28.641 1 98.19 60 LEU A CA 1
ATOM 463 C C . LEU A 1 60 ? 3.391 35.281 27.891 1 98.19 60 LEU A C 1
ATOM 465 O O . LEU A 1 60 ? 4.371 34.625 28.281 1 98.19 60 LEU A O 1
ATOM 469 N N . PRO A 1 61 ? 2.717 35 26.828 1 96.06 61 PRO A N 1
ATOM 470 C CA . PRO A 1 61 ? 2.961 33.719 26.156 1 96.06 61 PRO A CA 1
ATOM 471 C C . PRO A 1 61 ? 4.172 33.75 25.219 1 96.06 61 PRO A C 1
ATOM 473 O O . PRO A 1 61 ? 4.613 34.844 24.828 1 96.06 61 PRO A O 1
ATOM 476 N N . THR A 1 62 ? 4.656 32.594 24.938 1 93.12 62 THR A N 1
ATOM 477 C CA . THR A 1 62 ? 5.641 32.438 23.875 1 93.12 62 THR A CA 1
ATOM 478 C C . THR A 1 62 ? 4.984 31.891 22.609 1 93.12 62 THR A C 1
ATOM 480 O O . THR A 1 62 ? 3.756 31.922 22.484 1 93.12 62 THR A O 1
ATOM 483 N N . GLY A 1 63 ? 5.754 31.641 21.609 1 88 63 GLY A N 1
ATOM 484 C CA . GLY A 1 63 ? 5.215 31.094 20.375 1 88 63 GLY A CA 1
ATOM 485 C C . GLY A 1 63 ? 5.031 32.125 19.281 1 88 63 GLY A C 1
ATOM 486 O O . GLY A 1 63 ? 5.648 33.188 19.328 1 88 63 GLY A O 1
ATOM 487 N N . LYS A 1 64 ? 4.109 31.828 18.312 1 87.5 64 LYS A N 1
ATOM 488 C CA . LYS A 1 64 ? 3.982 32.656 17.109 1 87.5 64 LYS A CA 1
ATOM 489 C C . LYS A 1 64 ? 2.762 33.562 17.188 1 87.5 64 LYS A C 1
ATOM 491 O O . LYS A 1 64 ? 2.721 34.625 16.547 1 87.5 64 LYS A O 1
ATOM 496 N N . THR A 1 65 ? 1.812 33.219 17.938 1 89.38 65 THR A N 1
ATOM 497 C CA . THR A 1 65 ? 0.54 33.938 18.016 1 89.38 65 THR A CA 1
ATOM 498 C C . THR A 1 65 ? 0.738 35.344 18.578 1 89.38 65 THR A C 1
ATOM 500 O O . THR A 1 65 ? 0.035 36.281 18.172 1 89.38 65 THR A O 1
ATOM 503 N N . PRO A 1 66 ? 1.694 35.594 19.453 1 93.75 66 PRO A N 1
ATOM 504 C CA . PRO A 1 66 ? 1.811 36.938 20.062 1 93.75 66 PRO A CA 1
ATOM 505 C C . PRO A 1 66 ? 2.623 37.906 19.203 1 93.75 66 PRO A C 1
ATOM 507 O O . PRO A 1 66 ? 2.984 38.969 19.656 1 93.75 66 PRO A O 1
ATOM 510 N N . GLU A 1 67 ? 2.967 37.5 18.031 1 90.5 67 GLU A N 1
ATOM 511 C CA . GLU A 1 67 ? 3.803 38.312 17.156 1 90.5 67 GLU A CA 1
ATOM 512 C C . GLU A 1 67 ? 3.305 39.75 17.109 1 90.5 67 GLU A C 1
ATOM 514 O O . GLU A 1 67 ? 4.047 40.688 17.422 1 90.5 67 GLU A O 1
ATOM 519 N N . TYR A 1 68 ? 2.051 39.938 16.766 1 91.69 68 TYR A N 1
ATOM 520 C CA . TYR A 1 68 ? 1.533 41.312 16.578 1 91.69 68 TYR A CA 1
ATOM 521 C C . TYR A 1 68 ? 1.238 41.969 17.906 1 91.69 68 TYR A C 1
ATOM 523 O O . TYR A 1 68 ? 1.246 43.188 18.016 1 91.69 68 TYR A O 1
ATOM 531 N N . PHE A 1 69 ? 0.994 41.219 18.938 1 96.06 69 PHE A N 1
ATOM 532 C CA . PHE A 1 69 ? 0.917 41.781 20.281 1 96.06 69 PHE A CA 1
ATOM 533 C C . PHE A 1 69 ? 2.221 42.469 20.656 1 96.06 69 PHE A C 1
ATOM 535 O O . PHE A 1 69 ? 2.213 43.625 21.125 1 96.06 69 PHE A O 1
ATOM 542 N N . ILE A 1 70 ? 3.277 41.719 20.438 1 96.12 70 ILE A N 1
ATOM 543 C CA . ILE A 1 70 ? 4.605 42.219 20.766 1 96.12 70 ILE A CA 1
ATOM 544 C C . ILE A 1 70 ? 4.906 43.469 19.938 1 96.12 70 ILE A C 1
ATOM 546 O O . ILE A 1 70 ? 5.316 44.5 20.469 1 96.12 70 ILE A O 1
ATOM 550 N N . LYS A 1 71 ? 4.648 43.406 18.672 1 93.69 71 LYS A N 1
ATOM 551 C CA . LYS A 1 71 ? 4.953 44.5 17.75 1 93.69 71 LYS A CA 1
ATOM 552 C C . LYS A 1 71 ? 4.141 45.75 18.094 1 93.69 71 LYS A C 1
ATOM 554 O O . LYS A 1 71 ? 4.684 46.875 18.156 1 93.69 71 LYS A O 1
ATOM 559 N N . TRP A 1 72 ? 2.865 45.594 18.344 1 95.44 72 TRP A N 1
ATOM 560 C CA . TRP A 1 72 ? 1.993 46.719 18.672 1 95.44 72 TRP A CA 1
ATOM 561 C C . TRP A 1 72 ? 2.355 47.312 20.016 1 95.44 72 TRP A C 1
ATOM 563 O O . TRP A 1 72 ? 2.299 48.531 20.203 1 95.44 72 TRP A O 1
ATOM 573 N N . SER A 1 73 ? 2.652 46.469 21.016 1 97 73 SER A N 1
ATOM 574 C CA . SER A 1 73 ? 3.049 46.969 22.328 1 97 73 SER A CA 1
ATOM 575 C C . SER A 1 73 ? 4.293 47.844 22.219 1 97 73 SER A C 1
ATOM 577 O O . SER A 1 73 ? 4.324 48.969 22.766 1 97 73 SER A O 1
ATOM 579 N N . GLN A 1 74 ? 5.266 47.344 21.531 1 95.31 74 GLN A N 1
ATOM 580 C CA . GLN A 1 74 ? 6.5 48.094 21.328 1 95.31 74 GLN A CA 1
ATOM 581 C C . GLN A 1 74 ? 6.238 49.406 20.594 1 95.31 74 GLN A C 1
ATOM 583 O O . GLN A 1 74 ? 6.758 50.469 20.969 1 95.31 74 GLN A O 1
ATOM 588 N N . TYR A 1 75 ? 5.469 49.375 19.609 1 95.12 75 TYR A N 1
ATOM 589 C CA . TYR A 1 75 ? 5.156 50.562 18.797 1 95.12 75 TYR A CA 1
ATOM 590 C C . TYR A 1 75 ? 4.477 51.625 19.641 1 95.12 75 TYR A C 1
ATOM 592 O O . TYR A 1 75 ? 4.863 52.781 19.594 1 95.12 75 TYR A O 1
ATOM 600 N N . LEU A 1 76 ? 3.459 51.219 20.391 1 95.56 76 LEU A N 1
ATOM 601 C CA . LEU A 1 76 ? 2.703 52.156 21.188 1 95.56 76 LEU A CA 1
ATOM 602 C C . LEU A 1 76 ? 3.57 52.75 22.297 1 95.56 76 LEU A C 1
ATOM 604 O O . LEU A 1 76 ? 3.475 53.969 22.594 1 95.56 76 LEU A O 1
ATOM 608 N N . LEU A 1 77 ? 4.383 51.969 22.891 1 95.25 77 LEU A N 1
ATOM 609 C CA . LEU A 1 77 ? 5.277 52.469 23.922 1 95.25 77 LEU A CA 1
ATOM 610 C C . LEU A 1 77 ? 6.281 53.469 23.359 1 95.25 77 LEU A C 1
ATOM 612 O O . LEU A 1 77 ? 6.586 54.469 24 1 95.25 77 LEU A O 1
ATOM 616 N N . GLN A 1 78 ? 6.781 53.219 22.203 1 94.06 78 GLN A N 1
ATOM 617 C CA . GLN A 1 78 ? 7.781 54.062 21.562 1 94.06 78 GLN A CA 1
ATOM 618 C C . GLN A 1 78 ? 7.148 55.344 21.016 1 94.06 78 GLN A C 1
ATOM 620 O O . GLN A 1 78 ? 7.793 56.406 20.984 1 94.06 78 GLN A O 1
ATOM 625 N N . ASN A 1 79 ? 5.852 55.219 20.656 1 94.75 79 ASN A N 1
ATOM 626 C CA . ASN A 1 79 ? 5.176 56.344 20.016 1 94.75 79 ASN A CA 1
ATOM 627 C C . ASN A 1 79 ? 4.07 56.938 20.906 1 94.75 79 ASN A C 1
ATOM 629 O O . ASN A 1 79 ? 3.078 57.469 20.406 1 94.75 79 ASN A O 1
ATOM 633 N N . TRP A 1 80 ? 4.246 56.812 22.188 1 94.5 80 TRP A N 1
ATOM 634 C CA . TRP A 1 80 ? 3.197 57.125 23.156 1 94.5 80 TRP A CA 1
ATOM 635 C C . TRP A 1 80 ? 2.758 58.594 23 1 94.5 80 TRP A C 1
ATOM 637 O O . TRP A 1 80 ? 1.565 58.906 23.078 1 94.5 80 TRP A O 1
ATOM 647 N N . ASP A 1 81 ? 3.729 59.531 22.656 1 93.62 81 ASP A N 1
ATOM 648 C CA . ASP A 1 81 ? 3.436 60.969 22.656 1 93.62 81 ASP A CA 1
ATOM 649 C C . ASP A 1 81 ? 3.402 61.531 21.234 1 93.62 81 ASP A C 1
ATOM 651 O O . ASP A 1 81 ? 3.143 62.719 21.031 1 93.62 81 ASP A O 1
ATOM 655 N N . THR A 1 82 ? 3.643 60.625 20.328 1 94.62 82 THR A N 1
ATOM 656 C CA . THR A 1 82 ? 3.539 61.062 18.953 1 94.62 82 THR A CA 1
ATOM 657 C C . THR A 1 82 ? 2.078 61.25 18.547 1 94.62 82 THR A C 1
ATOM 659 O O . THR A 1 82 ? 1.179 60.719 19.203 1 94.62 82 THR A O 1
ATOM 662 N N . LYS A 1 83 ? 1.837 62 17.406 1 94.12 83 LYS A N 1
ATOM 663 C CA . LYS A 1 83 ? 0.482 62.219 16.922 1 94.12 83 LYS A CA 1
ATOM 664 C C . LYS A 1 83 ? -0.223 60.906 16.609 1 94.12 83 LYS A C 1
ATOM 666 O O . LYS A 1 83 ? -1.374 60.719 17 1 94.12 83 LYS A O 1
ATOM 671 N N . LYS A 1 84 ? 0.453 60.062 15.953 1 93.25 84 LYS A N 1
ATOM 672 C CA . LYS A 1 84 ? -0.125 58.781 15.562 1 93.25 84 LYS A CA 1
ATOM 673 C C . LYS A 1 84 ? -0.443 57.938 16.797 1 93.25 84 LYS A C 1
ATOM 675 O O . LYS A 1 84 ? -1.489 57.281 16.844 1 93.25 84 LYS A O 1
ATOM 680 N N . GLY A 1 85 ? 0.481 57.75 17.688 1 93.12 85 GLY A N 1
ATOM 681 C CA . GLY A 1 85 ? 0.254 57.031 18.922 1 93.12 85 GLY A CA 1
ATOM 682 C C . GLY A 1 85 ? -0.926 57.531 19.719 1 93.12 85 GLY A C 1
ATOM 683 O O . GLY A 1 85 ? -1.709 56.75 20.266 1 93.12 85 GLY A O 1
ATOM 684 N N . LYS A 1 86 ? -1.062 58.875 19.797 1 94.44 86 LYS A N 1
ATOM 685 C CA . LYS A 1 86 ? -2.166 59.5 20.516 1 94.44 86 LYS A CA 1
ATOM 686 C C . LYS A 1 86 ? -3.5 59.219 19.828 1 94.44 86 LYS A C 1
ATOM 688 O O . LYS A 1 86 ? -4.512 59 20.5 1 94.44 86 LYS A O 1
ATOM 693 N N . GLU A 1 87 ? -3.49 59.25 18.547 1 94.38 87 GLU A N 1
ATOM 694 C CA . GLU A 1 87 ? -4.703 58.969 17.781 1 94.38 87 GLU A CA 1
ATOM 695 C C . GLU A 1 87 ? -5.199 57.562 18.047 1 94.38 87 GLU A C 1
ATOM 697 O O . GLU A 1 87 ? -6.398 57.344 18.234 1 94.38 87 GLU A O 1
ATOM 702 N N . ILE A 1 88 ? -4.277 56.594 18.031 1 94.44 88 ILE A N 1
ATOM 703 C CA . ILE A 1 88 ? -4.637 55.188 18.281 1 94.44 88 ILE A CA 1
ATOM 704 C C . ILE A 1 88 ? -5.164 55.031 19.703 1 94.44 88 ILE A C 1
ATOM 706 O O . ILE A 1 88 ? -6.184 54.375 19.922 1 94.44 88 ILE A O 1
ATOM 710 N N . ARG A 1 89 ? -4.516 55.625 20.688 1 95.19 89 ARG A N 1
ATOM 711 C CA . ARG A 1 89 ? -4.914 55.531 22.078 1 95.19 89 ARG A CA 1
ATOM 712 C C . ARG A 1 89 ? -6.281 56.156 22.312 1 95.19 89 ARG A C 1
ATOM 714 O O . ARG A 1 89 ? -7.094 55.625 23.078 1 95.19 89 ARG A O 1
ATOM 721 N N . GLU A 1 90 ? -6.527 57.281 21.609 1 94.69 90 GLU A N 1
ATOM 722 C CA . GLU A 1 90 ? -7.828 57.938 21.719 1 94.69 90 GLU A CA 1
ATOM 723 C C . GLU A 1 90 ? -8.93 57.094 21.094 1 94.69 90 GLU A C 1
ATOM 725 O O . GLU A 1 90 ? -10.023 56.969 21.656 1 94.69 90 GLU A O 1
ATOM 730 N N . ARG A 1 91 ? -8.617 56.531 20.047 1 95.06 91 ARG A N 1
ATOM 731 C CA . ARG A 1 91 ? -9.586 55.688 19.328 1 95.06 91 ARG A CA 1
ATOM 732 C C . ARG A 1 91 ? -10.016 54.5 20.156 1 95.06 91 ARG A C 1
ATOM 734 O O . ARG A 1 91 ? -11.172 54.062 20.109 1 95.06 91 ARG A O 1
ATOM 741 N N . TYR A 1 92 ? -9.109 53.938 20.922 1 95.81 92 TYR A N 1
ATOM 742 C CA . TYR A 1 92 ? -9.398 52.688 21.641 1 95.81 92 TYR A CA 1
ATOM 743 C C . TYR A 1 92 ? -9.461 52.938 23.141 1 95.81 92 TYR A C 1
ATOM 745 O O . TYR A 1 92 ? -9.094 52.062 23.922 1 95.81 92 TYR A O 1
ATOM 753 N N . ASN A 1 93 ? -9.781 54.125 23.562 1 94.81 93 ASN A N 1
ATOM 754 C CA . ASN A 1 93 ? -10.133 54.562 24.906 1 94.81 93 ASN A CA 1
ATOM 755 C C . ASN A 1 93 ? -8.945 54.438 25.859 1 94.81 93 ASN A C 1
ATOM 757 O O . ASN A 1 93 ? -9.109 54.062 27.016 1 94.81 93 ASN A O 1
ATOM 761 N N . LEU A 1 94 ? -7.742 54.656 25.375 1 93.81 94 LEU A N 1
ATOM 762 C CA . LEU A 1 94 ? -6.516 54.688 26.172 1 93.81 94 LEU A CA 1
ATOM 763 C C . LEU A 1 94 ? -5.977 56.094 26.281 1 93.81 94 LEU A C 1
ATOM 765 O O . LEU A 1 94 ? -4.832 56.312 26.703 1 93.81 94 LEU A O 1
ATOM 769 N N . GLY A 1 95 ? -6.75 57.062 25.828 1 90.62 95 GLY A N 1
ATOM 770 C CA . GLY A 1 95 ? -6.293 58.438 25.766 1 90.62 95 GLY A CA 1
ATOM 771 C C . GLY A 1 95 ? -5.906 59 27.125 1 90.62 95 GLY A C 1
ATOM 772 O O . GLY A 1 95 ? -4.953 59.781 27.219 1 90.62 95 GLY A O 1
ATOM 773 N N . ASN A 1 96 ? -6.664 58.656 28.094 1 91.19 96 ASN A N 1
ATOM 774 C CA . ASN A 1 96 ? -6.438 59.219 29.422 1 91.19 96 ASN A CA 1
ATOM 775 C C . ASN A 1 96 ? -5.527 58.344 30.266 1 91.19 96 ASN A C 1
ATOM 777 O O . ASN A 1 96 ? -5.273 58.625 31.438 1 91.19 96 ASN A O 1
ATOM 781 N N . THR A 1 97 ? -5.047 57.312 29.688 1 93.44 97 THR A N 1
ATOM 782 C CA . THR A 1 97 ? -4.18 56.375 30.391 1 93.44 97 THR A CA 1
ATOM 783 C C . THR A 1 97 ? -2.746 56.875 30.438 1 93.44 97 THR A C 1
ATOM 785 O O . THR A 1 97 ? -2.207 57.344 29.422 1 93.44 97 THR A O 1
ATOM 788 N N . LYS A 1 98 ? -2.141 56.906 31.609 1 94.75 98 LYS A N 1
ATOM 789 C CA . LYS A 1 98 ? -0.733 57.281 31.734 1 94.75 98 LYS A CA 1
ATOM 790 C C . LYS A 1 98 ? 0.167 56.219 31.109 1 94.75 98 LYS A C 1
ATOM 792 O O . LYS A 1 98 ? -0.127 55.031 31.172 1 94.75 98 LYS A O 1
ATOM 797 N N . LYS A 1 99 ? 1.207 56.719 30.516 1 95 99 LYS A N 1
ATOM 798 C CA . LYS A 1 99 ? 2.162 55.75 29.953 1 95 99 LYS A CA 1
ATOM 799 C C . LYS A 1 99 ? 2.678 54.812 31.031 1 95 99 LYS A C 1
ATOM 801 O O . LYS A 1 99 ? 3.215 55.25 32.062 1 95 99 LYS A O 1
ATOM 806 N N . PRO A 1 100 ? 2.508 53.562 30.797 1 95.38 100 PRO A N 1
ATOM 807 C CA . PRO A 1 100 ? 2.936 52.625 31.828 1 95.38 100 PRO A CA 1
ATOM 808 C C . PRO A 1 100 ? 4.453 52.438 31.875 1 95.38 100 PRO A C 1
ATOM 810 O O . PRO A 1 100 ? 5.117 52.5 30.844 1 95.38 100 PRO A O 1
ATOM 813 N N . VAL A 1 101 ? 4.953 52.312 33.062 1 93.75 101 VAL A N 1
ATOM 814 C CA . VAL A 1 101 ? 6.344 51.938 33.281 1 93.75 101 VAL A CA 1
ATOM 815 C C . VAL A 1 101 ? 6.422 50.438 33.531 1 93.75 101 VAL A C 1
ATOM 817 O O . VAL A 1 101 ? 6.082 49.969 34.625 1 93.75 101 VAL A O 1
ATOM 820 N N . LEU A 1 102 ? 6.949 49.75 32.531 1 96.62 102 LEU A N 1
ATOM 821 C CA . LEU A 1 102 ? 6.855 48.281 32.562 1 96.62 102 LEU A CA 1
ATOM 822 C C . LEU A 1 102 ? 7.965 47.688 33.406 1 96.62 102 LEU A C 1
ATOM 824 O O . LEU A 1 102 ? 7.867 46.531 33.844 1 96.62 102 LEU A O 1
ATOM 828 N N . SER A 1 103 ? 9 48.375 33.719 1 95.25 103 SER A N 1
ATOM 829 C CA . SER A 1 103 ? 10.156 47.875 34.438 1 95.25 103 SER A CA 1
ATOM 830 C C . SER A 1 103 ? 9.789 47.531 35.875 1 95.25 103 SER A C 1
ATOM 832 O O . SER A 1 103 ? 10.523 46.781 36.562 1 95.25 103 SER A O 1
ATOM 834 N N . GLU A 1 104 ? 8.742 48.031 36.406 1 95.31 104 GLU A N 1
ATOM 835 C CA . GLU A 1 104 ? 8.352 47.781 37.781 1 95.31 104 GLU A CA 1
ATOM 836 C C . GLU A 1 104 ? 7.453 46.562 37.906 1 95.31 104 GLU A C 1
ATO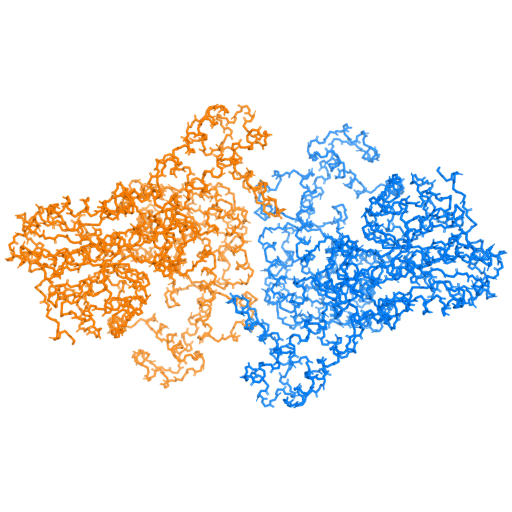M 838 O O . GLU A 1 104 ? 7.18 46.062 39 1 95.31 104 GLU A O 1
ATOM 843 N N . LEU A 1 105 ? 7.016 46.031 36.781 1 97.69 105 LEU A N 1
ATOM 844 C CA . LEU A 1 105 ? 6.199 44.812 36.781 1 97.69 105 LEU A CA 1
ATOM 845 C C . LEU A 1 105 ? 7.043 43.594 37.094 1 97.69 105 LEU A C 1
ATOM 847 O O . LEU A 1 105 ? 8.25 43.562 36.844 1 97.69 105 LEU A O 1
ATOM 851 N N . THR A 1 106 ? 6.449 42.594 37.688 1 98.06 106 THR A N 1
ATOM 852 C CA . THR A 1 106 ? 7.078 41.312 37.875 1 98.06 106 THR A CA 1
ATOM 853 C C . THR A 1 106 ? 6.625 40.312 36.781 1 98.06 106 THR A C 1
ATOM 855 O O . THR A 1 106 ? 5.426 40.125 36.562 1 98.06 106 THR A O 1
ATOM 858 N N . PHE A 1 107 ? 7.562 39.781 36.094 1 98.38 107 PHE A N 1
ATOM 859 C CA . PHE A 1 107 ? 7.258 38.844 35 1 98.38 107 PHE A CA 1
ATOM 860 C C . PHE A 1 107 ? 7.383 37.406 35.5 1 98.38 107 PHE A C 1
ATOM 862 O O . PHE A 1 107 ? 8.367 37.062 36.156 1 98.38 107 PHE A O 1
ATOM 869 N N . VAL A 1 108 ? 6.391 36.594 35.219 1 98.62 108 VAL A N 1
ATOM 870 C CA . VAL A 1 108 ? 6.414 35.188 35.531 1 98.62 108 VAL A CA 1
ATOM 871 C C . VAL A 1 108 ? 6.426 34.375 34.219 1 98.62 108 VAL A C 1
ATOM 873 O O . VAL A 1 108 ? 5.5 34.5 33.406 1 98.62 108 VAL A O 1
ATOM 876 N N . GLN A 1 109 ? 7.465 33.594 33.969 1 98.56 109 GLN A N 1
ATOM 877 C CA . GLN A 1 109 ? 7.516 32.719 32.812 1 98.56 109 GLN A CA 1
ATOM 878 C C . GLN A 1 109 ? 6.5 31.578 32.906 1 98.56 109 GLN A C 1
ATOM 880 O O . GLN A 1 109 ? 6.352 30.984 34 1 98.56 109 GLN A O 1
ATOM 885 N N . ILE A 1 110 ? 5.832 31.297 31.844 1 98.38 110 ILE A N 1
ATOM 886 C CA . ILE A 1 110 ? 4.699 30.375 31.859 1 98.38 110 ILE A CA 1
ATOM 887 C C . ILE A 1 110 ? 5.211 28.938 31.828 1 98.38 110 ILE A C 1
ATOM 889 O O . ILE A 1 110 ? 4.688 28.078 32.531 1 98.38 110 ILE A O 1
ATOM 893 N N . ASP A 1 111 ? 6.094 28.625 30.969 1 97.94 111 ASP A N 1
ATOM 894 C CA . ASP A 1 111 ? 6.492 27.25 30.766 1 97.94 111 ASP A CA 1
ATOM 895 C C . ASP A 1 111 ? 7.852 27.156 30.078 1 97.94 111 ASP A C 1
ATOM 897 O O . ASP A 1 111 ? 8.438 28.172 29.719 1 97.94 111 ASP A O 1
ATOM 901 N N . GLU A 1 112 ? 8.438 26 30.031 1 97.62 112 GLU A N 1
ATOM 902 C CA . GLU A 1 112 ? 9.703 25.672 29.375 1 97.62 112 GLU A CA 1
ATOM 903 C C . GLU A 1 112 ? 9.797 24.188 29.062 1 97.62 112 GLU A C 1
ATOM 905 O O . GLU A 1 112 ? 9.273 23.344 29.797 1 97.62 112 GLU A O 1
ATOM 910 N N . PHE A 1 113 ? 10.438 23.875 27.922 1 96.06 113 PHE A N 1
ATOM 911 C CA . PHE A 1 113 ? 10.797 22.484 27.672 1 96.06 113 PHE A CA 1
ATOM 912 C C . PHE A 1 113 ? 11.883 22.016 28.641 1 96.06 113 PHE A C 1
ATOM 914 O O . PHE A 1 113 ? 12.734 22.812 29.062 1 96.06 113 PHE A O 1
ATOM 921 N N . TYR A 1 114 ? 11.859 20.797 29.016 1 96.31 114 TYR A N 1
ATOM 922 C CA . TYR A 1 114 ? 12.875 20.297 29.938 1 96.31 114 TYR A CA 1
ATOM 923 C C . TYR A 1 114 ? 13.273 18.859 29.578 1 96.31 114 TYR A C 1
ATOM 925 O O . TYR A 1 114 ? 12.414 17.984 29.438 1 96.31 114 TYR A O 1
ATOM 933 N N . PRO A 1 115 ? 14.57 18.516 29.469 1 94.44 115 PRO A N 1
ATOM 934 C CA . PRO A 1 115 ? 15.625 19.516 29.625 1 94.44 115 PRO A CA 1
ATOM 935 C C . PRO A 1 115 ? 15.914 20.266 28.328 1 94.44 115 PRO A C 1
ATOM 937 O O . PRO A 1 115 ? 15.688 19.734 27.234 1 94.44 115 PRO A O 1
ATOM 940 N N . ILE A 1 116 ? 16.281 21.438 28.391 1 95.31 116 ILE A N 1
ATOM 941 C CA . ILE A 1 116 ? 16.703 22.266 27.266 1 95.31 116 ILE A CA 1
ATOM 942 C C . ILE A 1 116 ? 17.672 23.344 27.75 1 95.31 116 ILE A C 1
ATOM 944 O O . ILE A 1 116 ? 17.469 23.922 28.828 1 95.31 116 ILE A O 1
ATOM 948 N N . SER A 1 117 ? 18.719 23.547 27 1 94.06 117 SER A N 1
ATOM 949 C CA . SER A 1 117 ? 19.641 24.609 27.391 1 94.06 117 SER A CA 1
ATOM 950 C C . SER A 1 117 ? 19 25.984 27.203 1 94.06 117 SER A C 1
ATOM 952 O O . SER A 1 117 ? 18.359 26.25 26.188 1 94.06 117 SER A O 1
ATOM 954 N N . SER A 1 118 ? 19.141 26.844 28.203 1 94.44 118 SER A N 1
ATOM 955 C CA . SER A 1 118 ? 18.578 28.188 28.172 1 94.44 118 SER A CA 1
ATOM 956 C C . SER A 1 118 ? 19.266 29.047 27.109 1 94.44 118 SER A C 1
ATOM 958 O O . SER A 1 118 ? 18.766 30.094 26.734 1 94.44 118 SER A O 1
ATOM 960 N N . LYS A 1 119 ? 20.359 28.5 26.578 1 91.88 119 LYS A N 1
ATOM 961 C CA . LYS A 1 119 ? 21.125 29.234 25.578 1 91.88 119 LYS A CA 1
ATOM 962 C C . LYS A 1 119 ? 20.578 28.969 24.172 1 91.88 119 LYS A C 1
ATOM 964 O O . LYS A 1 119 ? 20.891 29.688 23.234 1 91.88 119 LYS A O 1
ATOM 969 N N . GLN A 1 120 ? 19.797 27.969 24.172 1 92.38 120 GLN A N 1
ATOM 970 C CA . GLN A 1 120 ? 19.25 27.625 22.875 1 92.38 120 GLN A CA 1
ATOM 971 C C . GLN A 1 120 ? 18.219 28.656 22.422 1 92.38 120 GLN A C 1
ATOM 973 O O . GLN A 1 120 ? 17.438 29.156 23.25 1 92.38 120 GLN A O 1
ATOM 978 N N . ASN A 1 121 ? 18.156 28.906 21.141 1 90.88 121 ASN A N 1
ATOM 979 C CA . ASN A 1 121 ? 17.234 29.906 20.594 1 90.88 121 ASN A CA 1
ATOM 980 C C . ASN A 1 121 ? 15.789 29.422 20.688 1 90.88 121 ASN A C 1
ATOM 982 O O . ASN A 1 121 ? 14.859 30.234 20.703 1 90.88 121 ASN A O 1
ATOM 986 N N . ASN A 1 122 ? 15.594 28.125 20.75 1 91.25 122 ASN A N 1
ATOM 987 C CA . ASN A 1 122 ? 14.234 27.594 20.797 1 91.25 122 ASN A CA 1
ATOM 988 C C . ASN A 1 122 ? 13.766 27.344 22.219 1 91.25 122 ASN A C 1
ATOM 990 O O . ASN A 1 122 ? 12.727 26.719 22.438 1 91.25 122 ASN A O 1
ATOM 994 N N . SER A 1 123 ? 14.609 27.781 23.188 1 94.81 123 SER A N 1
ATOM 995 C CA . SER A 1 123 ? 14.156 27.781 24.578 1 94.81 123 SER A CA 1
ATOM 996 C C . SER A 1 123 ? 13.203 28.953 24.844 1 94.81 123 SER A C 1
ATOM 998 O O . SER A 1 123 ? 13.391 30.047 24.312 1 94.81 123 SER A O 1
ATOM 1000 N N . PHE A 1 124 ? 12.242 28.672 25.672 1 96.5 124 PHE A N 1
ATOM 1001 C CA . PHE A 1 124 ? 11.305 29.734 26.016 1 96.5 124 PHE A CA 1
ATOM 1002 C C . PHE A 1 124 ? 11.969 30.75 26.922 1 96.5 124 PHE A C 1
ATOM 1004 O O . PHE A 1 124 ? 11.602 31.938 26.922 1 96.5 124 PHE A O 1
ATOM 1011 N N . TYR A 1 125 ? 12.969 30.312 27.641 1 97.19 125 TYR A N 1
ATOM 1012 C CA . TYR A 1 125 ? 13.781 31.25 28.406 1 97.19 125 TYR A CA 1
ATOM 1013 C C . TYR A 1 125 ? 14.422 32.281 27.5 1 97.19 125 TYR A C 1
ATOM 1015 O O . TYR A 1 125 ? 14.398 33.5 27.797 1 97.19 125 TYR A O 1
ATOM 1023 N N . HIS A 1 126 ? 14.969 31.781 26.469 1 95.25 126 HIS A N 1
ATOM 1024 C CA . HIS A 1 126 ? 15.562 32.688 25.484 1 95.25 126 HIS A CA 1
ATOM 1025 C C . HIS A 1 126 ? 14.516 33.594 24.875 1 95.25 126 HIS A C 1
ATOM 1027 O O . HIS A 1 126 ? 14.75 34.812 24.734 1 95.25 126 HIS A O 1
ATOM 1033 N N . TYR A 1 127 ? 13.414 33.094 24.547 1 95.44 127 TYR A N 1
ATOM 1034 C CA . TYR A 1 127 ? 12.312 33.875 23.969 1 95.44 127 TYR A CA 1
ATOM 1035 C C . TYR A 1 127 ? 11.891 35 24.906 1 95.44 127 TYR A C 1
ATOM 1037 O O . TYR A 1 127 ? 11.766 36.156 24.469 1 95.44 127 TYR A O 1
ATOM 1045 N N . VAL A 1 128 ? 11.672 34.719 26.125 1 97.62 128 VAL A N 1
ATOM 1046 C CA . VAL A 1 128 ? 11.195 35.656 27.125 1 97.62 128 VAL A CA 1
ATOM 1047 C C . VAL A 1 128 ? 12.227 36.781 27.312 1 97.62 128 VAL A C 1
ATOM 1049 O O . VAL A 1 128 ? 11.867 37.969 27.391 1 97.62 128 VAL A O 1
ATOM 1052 N N . ASN A 1 129 ? 13.469 36.344 27.375 1 96.75 129 ASN A N 1
ATOM 1053 C CA . ASN A 1 129 ? 14.523 37.344 27.531 1 96.75 129 ASN A CA 1
ATOM 1054 C C . ASN A 1 129 ? 14.578 38.312 26.344 1 96.75 129 ASN A C 1
ATOM 1056 O O . ASN A 1 129 ? 14.633 39.531 26.516 1 96.75 129 ASN A O 1
ATOM 1060 N N . LYS A 1 130 ? 14.461 37.75 25.219 1 95.12 130 LYS A N 1
ATOM 1061 C CA . LYS A 1 130 ? 14.625 38.531 23.984 1 95.12 130 LYS A CA 1
ATOM 1062 C C . LYS A 1 130 ? 13.414 39.438 23.734 1 95.12 130 LYS A C 1
ATOM 1064 O O . LYS A 1 130 ? 13.555 40.625 23.531 1 95.12 130 LYS A O 1
ATOM 1069 N N . PHE A 1 131 ? 12.227 38.938 23.828 1 95.06 131 PHE A N 1
ATOM 1070 C CA . PHE A 1 131 ? 11.055 39.625 23.312 1 95.06 131 PHE A CA 1
ATOM 1071 C C . PHE A 1 131 ? 10.352 40.375 24.438 1 95.06 131 PHE A C 1
ATOM 1073 O O . PHE A 1 131 ? 9.703 41.406 24.188 1 95.06 131 PHE A O 1
ATOM 1080 N N . TYR A 1 132 ? 10.453 39.938 25.688 1 97.44 132 TYR A N 1
ATOM 1081 C CA . TYR A 1 132 ? 9.719 40.594 26.766 1 97.44 132 TYR A CA 1
ATOM 1082 C C . TYR A 1 132 ? 10.656 41.406 27.672 1 97.44 132 TYR A C 1
ATOM 1084 O O . TYR A 1 132 ? 10.492 42.594 27.828 1 97.44 132 TYR A O 1
ATOM 1092 N N . LEU A 1 133 ? 11.672 40.719 28.234 1 97.25 133 LEU A N 1
ATOM 1093 C CA . LEU A 1 133 ? 12.547 41.469 29.141 1 97.25 133 LEU A CA 1
ATOM 1094 C C . LEU A 1 133 ? 13.289 42.562 28.406 1 97.25 133 LEU A C 1
ATOM 1096 O O . LEU A 1 133 ? 13.18 43.75 28.766 1 97.25 133 LEU A O 1
ATOM 1100 N N . GLU A 1 134 ? 13.945 42.188 27.359 1 95.69 134 GLU A N 1
ATOM 1101 C CA . GLU A 1 134 ? 14.648 43.188 26.547 1 95.69 134 GLU A CA 1
ATOM 1102 C C . GLU A 1 134 ? 13.68 44 25.703 1 95.69 134 GLU A C 1
ATOM 1104 O O . GLU A 1 134 ? 13.781 45.219 25.641 1 95.69 134 GLU A O 1
ATOM 1109 N N . GLY A 1 135 ? 12.75 43.406 25.141 1 94.44 135 GLY A N 1
ATOM 1110 C CA . GLY A 1 135 ? 11.844 44.031 24.188 1 94.44 135 GLY A CA 1
ATOM 1111 C C . GLY A 1 135 ? 10.922 45.062 24.828 1 94.44 135 GLY A C 1
ATOM 1112 O O . GLY A 1 135 ? 10.602 46.094 24.234 1 94.44 135 GLY A O 1
ATOM 1113 N N . PHE A 1 136 ? 10.438 44.688 26.047 1 96.19 136 PHE A N 1
ATOM 1114 C CA . PHE A 1 136 ? 9.484 45.562 26.734 1 96.19 136 PHE A CA 1
ATOM 1115 C C . PHE A 1 136 ? 10.18 46.375 27.812 1 96.19 136 PHE A C 1
ATOM 1117 O O . PHE A 1 136 ? 9.578 47.25 28.422 1 96.19 136 PHE A O 1
ATOM 1124 N N . GLY A 1 137 ? 11.414 46.094 28.094 1 94.81 137 GLY A N 1
ATOM 1125 C CA . GLY A 1 137 ? 12.141 46.781 29.141 1 94.81 137 GLY A CA 1
ATOM 1126 C C . GLY A 1 137 ? 11.742 46.344 30.531 1 94.81 137 GLY A C 1
ATOM 1127 O O . GLY A 1 137 ? 11.703 47.156 31.453 1 94.81 137 GLY A O 1
ATOM 1128 N N . LEU A 1 138 ? 11.391 45.125 30.734 1 96.88 138 LEU A N 1
ATOM 1129 C CA . LEU A 1 138 ? 11.07 44.594 32.062 1 96.88 138 LEU A CA 1
ATOM 1130 C C . LEU A 1 138 ? 12.344 44.312 32.844 1 96.88 138 LEU A C 1
ATOM 1132 O O . LEU A 1 138 ? 13.406 44.094 32.281 1 96.88 138 LEU A O 1
ATOM 1136 N N . SER A 1 139 ? 12.25 44.281 34.125 1 95.31 139 SER A N 1
ATOM 1137 C CA . SER A 1 139 ? 13.398 44.062 35 1 95.31 139 SER A CA 1
ATOM 1138 C C . SER A 1 139 ? 13.734 42.562 35.094 1 95.31 139 SER A C 1
ATOM 1140 O O . SER A 1 139 ? 12.867 41.75 35.438 1 95.31 139 SER A O 1
ATOM 1142 N N . LYS A 1 140 ? 14.938 42.25 34.875 1 95.19 140 LYS A N 1
ATOM 1143 C CA . LYS A 1 140 ? 15.398 40.875 35.031 1 95.19 140 LYS A CA 1
ATOM 1144 C C . LYS A 1 140 ? 15.414 40.438 36.5 1 95.19 140 LYS A C 1
ATOM 1146 O O . LYS A 1 140 ? 15.164 39.281 36.812 1 95.19 140 LYS A O 1
ATOM 1151 N N . GLU A 1 141 ? 15.648 41.375 37.375 1 94.31 141 GLU A N 1
ATOM 1152 C CA . GLU A 1 141 ? 15.75 41.125 38.812 1 94.31 141 GLU A CA 1
ATOM 1153 C C . GLU A 1 141 ? 14.391 40.75 39.406 1 94.31 141 GLU A C 1
ATOM 1155 O O . GLU A 1 141 ? 14.305 40 40.375 1 94.31 141 GLU A O 1
ATOM 1160 N N . LYS A 1 142 ? 13.414 41.25 38.812 1 95.5 142 LYS A N 1
ATOM 1161 C CA . LYS A 1 142 ? 12.07 41 39.344 1 95.5 142 LYS A CA 1
ATOM 1162 C C . LYS A 1 142 ? 11.414 39.812 38.656 1 95.5 142 LYS A C 1
ATOM 1164 O O . LYS A 1 142 ? 10.352 39.344 39.062 1 95.5 142 LYS A O 1
ATOM 1169 N N . ALA A 1 143 ? 12.086 39.312 37.656 1 97.69 143 ALA A N 1
ATOM 1170 C CA . ALA A 1 143 ? 11.484 38.281 36.844 1 97.69 143 ALA A CA 1
ATOM 1171 C C . ALA A 1 143 ? 11.648 36.906 37.531 1 97.69 143 ALA A C 1
ATOM 1173 O O . ALA A 1 143 ? 12.68 36.625 38.125 1 97.69 143 ALA A O 1
ATOM 1174 N N . ILE A 1 144 ? 10.609 36.125 37.5 1 98 144 ILE A N 1
ATOM 1175 C CA . ILE A 1 144 ? 10.609 34.719 37.906 1 98 144 ILE A CA 1
ATOM 1176 C C . ILE A 1 144 ? 10.664 33.844 36.688 1 98 144 ILE A C 1
ATOM 1178 O O . ILE A 1 144 ? 9.664 33.688 35.969 1 98 144 ILE A O 1
ATOM 1182 N N . LEU A 1 145 ? 11.828 33.219 36.469 1 98.06 145 LEU A N 1
ATOM 1183 C CA . LEU A 1 145 ? 12.062 32.531 35.188 1 98.06 145 LEU A CA 1
ATOM 1184 C C . LEU A 1 145 ? 12.391 31.062 35.438 1 98.06 145 LEU A C 1
ATOM 1186 O O . LEU A 1 145 ? 12.719 30.672 36.531 1 98.06 145 LEU A O 1
ATOM 1190 N N . ILE A 1 146 ? 12.203 30.281 34.375 1 97.94 146 ILE A N 1
ATOM 1191 C CA . ILE A 1 146 ? 12.555 28.859 34.375 1 97.94 146 ILE A CA 1
ATOM 1192 C C . ILE A 1 146 ? 13.828 28.656 33.562 1 97.94 146 ILE A C 1
ATOM 1194 O O . ILE A 1 146 ? 13.766 28.516 32.312 1 97.94 146 ILE A O 1
ATOM 1198 N N . ASN A 1 147 ? 14.883 28.719 34.219 1 96.69 147 ASN A N 1
ATOM 1199 C CA . ASN A 1 147 ? 16.172 28.422 33.594 1 96.69 147 ASN A CA 1
ATOM 1200 C C . ASN A 1 147 ? 16.594 26.984 33.844 1 96.69 147 ASN A C 1
ATOM 1202 O O . ASN A 1 147 ? 17.078 26.641 34.906 1 96.69 147 ASN A O 1
ATOM 1206 N N . SER A 1 148 ? 16.453 26.188 32.844 1 94.94 148 SER A N 1
ATOM 1207 C CA . SER A 1 148 ? 16.703 24.75 32.938 1 94.94 148 SER A CA 1
ATOM 1208 C C . SER A 1 148 ? 18.125 24.469 33.438 1 94.94 148 SER A C 1
ATOM 1210 O O . SER A 1 148 ? 18.359 23.5 34.156 1 94.94 148 SER A O 1
ATOM 1212 N N . ASP A 1 149 ? 19.078 25.344 33.094 1 95 149 ASP A N 1
ATOM 1213 C CA . ASP A 1 149 ? 20.484 25.141 33.406 1 95 149 ASP A CA 1
ATOM 1214 C C . ASP A 1 149 ? 20.734 25.375 34.906 1 95 149 ASP A C 1
ATOM 1216 O O . ASP A 1 149 ? 21.766 24.969 35.438 1 95 149 ASP A O 1
ATOM 1220 N N . GLU A 1 150 ? 19.844 25.953 35.562 1 95.19 150 GLU A N 1
ATOM 1221 C CA . GLU A 1 150 ? 20.094 26.375 36.938 1 95.19 150 GLU A CA 1
ATOM 1222 C C . GLU A 1 150 ? 19.25 25.562 37.906 1 95.19 150 GLU A C 1
ATOM 1224 O O . GLU A 1 150 ? 19.375 25.719 39.125 1 95.19 150 GLU A O 1
ATOM 1229 N N . ILE A 1 151 ? 18.406 24.734 37.438 1 96.88 151 ILE A N 1
ATOM 1230 C CA . ILE A 1 151 ? 17.609 23.891 38.312 1 96.88 151 ILE A CA 1
ATOM 1231 C C . ILE A 1 151 ? 18.5 22.844 39 1 96.88 151 ILE A C 1
ATOM 1233 O O . ILE A 1 151 ? 19.219 22.109 38.312 1 96.88 151 ILE A O 1
ATOM 1237 N N . PRO A 1 152 ? 18.469 22.781 40.312 1 96.69 152 PRO A N 1
ATOM 1238 C CA . PRO A 1 152 ? 19.359 21.875 41.031 1 96.69 152 PRO A CA 1
ATOM 1239 C C . PRO A 1 152 ? 19.031 20.406 40.75 1 96.69 152 PRO A C 1
ATOM 1241 O O . PRO A 1 152 ? 17.859 20.016 40.688 1 96.69 152 PRO A O 1
ATOM 1244 N N . LEU A 1 153 ? 20.047 19.625 40.594 1 97.88 153 LEU A N 1
ATOM 1245 C CA . LEU A 1 153 ? 19.906 18.203 40.375 1 97.88 153 LEU A CA 1
ATOM 1246 C C . LEU A 1 153 ? 20.812 17.406 41.312 1 97.88 153 LEU A C 1
ATOM 1248 O O . LEU A 1 153 ? 21.547 18 42.125 1 97.88 153 LEU A O 1
ATOM 1252 N N . ALA A 1 154 ? 20.688 16.156 41.156 1 97.38 154 ALA A N 1
ATOM 1253 C CA . ALA A 1 154 ? 21.438 15.297 42.062 1 97.38 154 ALA A CA 1
ATOM 1254 C C . ALA A 1 154 ? 22.938 15.531 41.938 1 97.38 154 ALA A C 1
ATOM 1256 O O . ALA A 1 154 ? 23.469 15.656 40.812 1 97.38 154 ALA A O 1
ATOM 1257 N N . GLU A 1 155 ? 23.641 15.711 43.125 1 97.19 155 GLU A N 1
ATOM 1258 C CA . GLU A 1 155 ? 25.078 15.859 43.219 1 97.19 155 GLU A CA 1
ATOM 1259 C C . GLU A 1 155 ? 25.562 17.141 42.531 1 97.19 155 GLU A C 1
ATOM 1261 O O . GLU A 1 155 ? 26.734 17.266 42.188 1 97.19 155 GLU A O 1
ATOM 1266 N N . GLY A 1 156 ? 24.641 18 42.25 1 95.94 156 GLY A N 1
ATOM 1267 C CA . GLY A 1 156 ? 24.969 19.266 41.625 1 95.94 156 GLY A CA 1
ATOM 1268 C C . GLY A 1 156 ? 25.328 19.125 40.156 1 95.94 156 GLY A C 1
ATOM 1269 O O . GLY A 1 156 ? 25.938 20.031 39.562 1 95.94 156 GLY A O 1
ATOM 1270 N N . LYS A 1 157 ? 24.953 18.078 39.594 1 96.44 157 LYS A N 1
ATOM 1271 C CA . LYS A 1 157 ? 25.297 17.797 38.188 1 96.44 157 LYS A CA 1
ATOM 1272 C C . LYS A 1 157 ? 24.375 18.531 37.219 1 96.44 157 LYS A C 1
ATOM 1274 O O . LYS A 1 157 ? 23.297 18.984 37.625 1 96.44 157 LYS A O 1
ATOM 1279 N N . HIS A 1 158 ? 24.891 18.672 36 1 95.5 158 HIS A N 1
ATOM 1280 C CA . HIS A 1 158 ? 24.094 19.266 34.938 1 95.5 158 HIS A CA 1
ATOM 1281 C C . HIS A 1 158 ? 23.125 18.25 34.344 1 95.5 158 HIS A C 1
ATOM 1283 O O . HIS A 1 158 ? 23.375 17.047 34.406 1 95.5 158 HIS A O 1
ATOM 1289 N N . PHE A 1 159 ? 22.016 18.781 33.781 1 95.69 159 PHE A N 1
ATOM 1290 C CA . PHE A 1 159 ? 21.016 17.844 33.281 1 95.69 159 PHE A CA 1
ATOM 1291 C C . PHE A 1 159 ? 21.594 16.969 32.156 1 95.69 159 PHE A C 1
ATOM 1293 O O . PHE A 1 159 ? 21.125 15.852 31.922 1 95.69 159 PHE A O 1
ATOM 1300 N N . ARG A 1 160 ? 22.609 17.328 31.422 1 93.81 160 ARG A N 1
ATOM 1301 C CA . ARG A 1 160 ? 23.25 16.531 30.391 1 93.81 160 ARG A CA 1
ATOM 1302 C C . ARG A 1 160 ? 23.906 15.281 30.969 1 93.81 160 ARG A C 1
ATOM 1304 O O . ARG A 1 160 ? 24.016 14.25 30.297 1 93.81 160 ARG A O 1
ATOM 1311 N N . GLU A 1 161 ? 24.297 15.398 32.156 1 95.75 161 GLU A N 1
ATOM 1312 C CA . GLU A 1 161 ? 24.922 14.266 32.844 1 95.75 161 GLU A CA 1
ATOM 1313 C C . GLU A 1 161 ? 23.859 13.344 33.438 1 95.75 161 GLU A C 1
ATOM 1315 O O . GLU A 1 161 ? 24.031 12.125 33.438 1 95.75 161 GLU A O 1
ATOM 1320 N N . ILE A 1 162 ? 22.859 13.945 33.969 1 96.38 162 ILE A N 1
ATOM 1321 C CA . ILE A 1 162 ? 21.797 13.195 34.656 1 96.38 162 ILE A CA 1
ATOM 1322 C C . ILE A 1 162 ? 20.938 12.484 33.625 1 96.38 162 ILE A C 1
ATOM 1324 O O . ILE A 1 162 ? 20.5 11.359 33.844 1 96.38 162 ILE A O 1
ATOM 1328 N N . PHE A 1 163 ? 20.656 13.219 32.531 1 95.88 163 PHE A N 1
ATOM 1329 C CA . PHE A 1 163 ? 19.844 12.711 31.438 1 95.88 163 PHE A CA 1
ATOM 1330 C C . PHE A 1 163 ? 20.625 12.742 30.125 1 95.88 163 PHE A C 1
ATOM 1332 O O . PHE A 1 163 ? 20.281 13.5 29.203 1 95.88 163 PHE A O 1
ATOM 1339 N N . PRO A 1 164 ? 21.453 11.82 29.859 1 92.25 164 PRO A N 1
ATOM 1340 C CA . PRO A 1 164 ? 22.344 11.906 28.688 1 92.25 164 PRO A CA 1
ATOM 1341 C C . PRO A 1 164 ? 21.594 11.812 27.375 1 92.25 164 PRO A C 1
ATOM 1343 O O . PRO A 1 164 ? 22.031 12.359 26.359 1 92.25 164 PRO A O 1
ATOM 1346 N N . ASP A 1 165 ? 20.438 11.18 27.344 1 89.12 165 ASP A N 1
ATOM 1347 C CA . ASP A 1 165 ? 19.656 11.07 26.125 1 89.12 165 ASP A CA 1
ATOM 1348 C C . ASP A 1 165 ? 18.547 12.109 26.078 1 89.12 165 ASP A C 1
ATOM 1350 O O . ASP A 1 165 ? 17.672 12.062 25.203 1 89.12 165 ASP A O 1
ATOM 1354 N N . MET A 1 166 ? 18.516 12.977 27.078 1 90.94 166 MET A N 1
ATOM 1355 C CA . MET A 1 166 ? 17.562 14.07 27.188 1 90.94 166 MET A CA 1
ATOM 1356 C C . MET A 1 166 ? 16.156 13.539 27.438 1 90.94 166 MET A C 1
ATOM 1358 O O . MET A 1 166 ? 15.164 14.227 27.156 1 90.94 166 MET A O 1
ATOM 1362 N N . LYS A 1 167 ? 16.047 12.273 27.906 1 90.75 167 LYS A N 1
ATOM 1363 C CA . LYS A 1 167 ? 14.773 11.656 28.25 1 90.75 167 LYS A CA 1
ATOM 1364 C C . LYS A 1 167 ? 14.633 11.523 29.766 1 90.75 167 LYS A C 1
ATOM 1366 O O . LYS A 1 167 ? 15.539 11.047 30.453 1 90.75 167 LYS A O 1
ATOM 1371 N N . VAL A 1 168 ? 13.516 12.062 30.156 1 94.5 168 VAL A N 1
ATOM 1372 C CA . VAL A 1 168 ? 13.227 11.938 31.578 1 94.5 168 VAL A CA 1
ATOM 1373 C C . VAL A 1 168 ? 12.117 10.906 31.797 1 94.5 168 VAL A C 1
ATOM 1375 O O . VAL A 1 168 ? 11.008 11.07 31.281 1 94.5 168 VAL A O 1
ATOM 1378 N N . ASP A 1 169 ? 12.352 9.898 32.594 1 94.38 169 ASP A N 1
ATOM 1379 C CA . ASP A 1 169 ? 11.375 8.852 32.875 1 94.38 169 ASP A CA 1
ATOM 1380 C C . ASP A 1 169 ? 10.602 9.148 34.156 1 94.38 169 ASP A C 1
ATOM 1382 O O . ASP A 1 169 ? 11.062 8.844 35.25 1 94.38 169 ASP A O 1
ATOM 1386 N N . LEU A 1 170 ? 9.461 9.625 34 1 94.56 170 LEU A N 1
ATOM 1387 C CA . LEU A 1 170 ? 8.672 10.078 35.156 1 94.56 170 LEU A CA 1
ATOM 1388 C C . LEU A 1 170 ? 8.18 8.891 35.969 1 94.56 170 LEU A C 1
ATOM 1390 O O . LEU A 1 170 ? 7.73 9.062 37.125 1 94.56 170 LEU A O 1
ATOM 1394 N N . SER A 1 171 ? 8.305 7.637 35.406 1 90.44 171 SER A N 1
ATOM 1395 C CA . SER A 1 171 ? 7.926 6.465 36.188 1 90.44 171 SER A CA 1
ATOM 1396 C C . SER A 1 171 ? 8.805 6.316 37.438 1 90.44 171 SER A C 1
ATOM 1398 O O . SER A 1 171 ? 8.406 5.676 38.406 1 90.44 171 SER A O 1
ATOM 1400 N N . LEU A 1 172 ? 9.938 6.938 37.344 1 93.69 172 LEU A N 1
ATOM 1401 C CA . LEU A 1 172 ? 10.883 6.879 38.469 1 93.69 172 LEU A CA 1
ATOM 1402 C C . LEU A 1 172 ? 10.344 7.609 39.688 1 93.69 172 LEU A C 1
ATOM 1404 O O . LEU A 1 172 ? 10.859 7.445 40.781 1 93.69 172 LEU A O 1
ATOM 1408 N N . ARG A 1 173 ? 9.258 8.406 39.469 1 91.75 173 ARG A N 1
ATOM 1409 C CA . ARG A 1 173 ? 8.562 9 40.625 1 91.75 173 ARG A CA 1
ATOM 1410 C C . ARG A 1 173 ? 7.961 7.922 41.5 1 91.75 173 ARG A C 1
ATOM 1412 O O . ARG A 1 173 ? 7.828 8.117 42.719 1 91.75 173 ARG A O 1
ATOM 1419 N N . PHE A 1 174 ? 7.66 6.812 40.844 1 89.69 174 PHE A N 1
ATOM 1420 C CA . PHE A 1 174 ? 6.777 5.879 41.531 1 89.69 174 PHE A CA 1
ATOM 1421 C C . PHE A 1 174 ? 7.441 4.516 41.688 1 89.69 174 PHE A C 1
ATOM 1423 O O . PHE A 1 174 ? 6.973 3.676 42.469 1 89.69 174 PHE A O 1
ATOM 1430 N N . ARG A 1 175 ? 8.547 4.273 41 1 90.88 175 ARG A N 1
ATOM 1431 C CA . ARG A 1 175 ? 9.18 2.963 41.094 1 90.88 175 ARG A CA 1
ATOM 1432 C C . ARG A 1 175 ? 10.609 3.072 41.594 1 90.88 175 ARG A C 1
ATOM 1434 O O . ARG A 1 175 ? 11.211 4.145 41.562 1 90.88 175 ARG A O 1
ATOM 1441 N N . GLU A 1 176 ? 11.211 1.924 41.938 1 93.19 176 GLU A N 1
ATOM 1442 C CA . GLU A 1 176 ? 12.578 1.867 42.438 1 93.19 176 GLU A CA 1
ATOM 1443 C C . GLU A 1 176 ? 13.578 1.887 41.281 1 93.19 176 GLU A C 1
ATOM 1445 O O . GLU A 1 176 ? 13.367 1.244 40.25 1 93.19 176 GLU A O 1
ATOM 1450 N N . PRO A 1 177 ? 14.539 2.732 41.531 1 94.25 177 PRO A N 1
ATOM 1451 C CA . PRO A 1 177 ? 15.57 2.713 40.5 1 94.25 177 PRO A CA 1
ATOM 1452 C C . PRO A 1 177 ? 16.297 1.369 40.406 1 94.25 177 PRO A C 1
ATOM 1454 O O . PRO A 1 177 ? 16.516 0.714 41.406 1 94.25 177 PRO A O 1
ATOM 1457 N N . LYS A 1 178 ? 16.766 0.841 39.312 1 92.69 178 LYS A N 1
ATOM 1458 C CA . LYS A 1 178 ? 17.375 -0.463 39.062 1 92.69 178 LYS A CA 1
ATOM 1459 C C . LYS A 1 178 ? 18.875 -0.328 38.812 1 92.69 178 LYS A C 1
ATOM 1461 O O . LYS A 1 178 ? 19.609 -1.312 38.875 1 92.69 178 LYS A O 1
ATOM 1466 N N . THR A 1 179 ? 19.375 0.929 38.375 1 96 179 THR A N 1
ATOM 1467 C CA . THR A 1 179 ? 20.781 1.219 38.062 1 96 179 THR A CA 1
ATOM 1468 C C . THR A 1 179 ? 21.25 2.449 38.844 1 96 179 THR A C 1
ATOM 1470 O O . THR A 1 179 ? 20.438 3.227 39.344 1 96 179 THR A O 1
ATOM 1473 N N . PRO A 1 180 ? 22.484 2.598 38.969 1 95.06 180 PRO A N 1
ATOM 1474 C CA . PRO A 1 180 ? 23 3.807 39.594 1 95.06 180 PRO A CA 1
ATOM 1475 C C . PRO A 1 180 ? 22.578 5.086 38.875 1 95.06 180 PRO A C 1
ATOM 1477 O O . PRO A 1 180 ? 22.297 6.098 39.531 1 95.06 180 PRO A O 1
ATOM 1480 N N . MET A 1 181 ? 22.5 5.047 37.688 1 95.88 181 MET A N 1
ATOM 1481 C CA . MET A 1 181 ? 22.047 6.203 36.938 1 95.88 181 MET A CA 1
ATOM 1482 C C . MET A 1 181 ? 20.578 6.52 37.219 1 95.88 181 MET A C 1
ATOM 1484 O O . MET A 1 181 ? 20.219 7.684 37.375 1 95.88 181 MET A O 1
ATOM 1488 N N . GLU A 1 182 ? 19.766 5.508 37.344 1 96.06 182 GLU A N 1
ATOM 1489 C CA . GLU A 1 182 ? 18.359 5.719 37.656 1 96.06 182 GLU A CA 1
ATOM 1490 C C . GLU A 1 182 ? 18.203 6.328 39.062 1 96.06 182 GLU A C 1
ATOM 1492 O O . GLU A 1 182 ? 17.297 7.121 39.281 1 96.06 182 GLU A O 1
ATOM 1497 N N . LYS A 1 183 ? 19.094 5.855 39.906 1 96.44 183 LYS A N 1
ATOM 1498 C CA . LYS A 1 183 ? 19.062 6.43 41.25 1 96.44 183 LYS A CA 1
ATOM 1499 C C . LYS A 1 183 ? 19.328 7.93 41.188 1 96.44 183 LYS A C 1
ATOM 1501 O O . LYS A 1 183 ? 18.641 8.703 41.875 1 96.44 183 LYS A O 1
ATOM 1506 N N . LEU A 1 184 ? 20.312 8.344 40.438 1 97.25 184 LEU A N 1
ATOM 1507 C CA . LEU A 1 184 ? 20.609 9.758 40.25 1 97.25 184 LEU A CA 1
ATOM 1508 C C . LEU A 1 184 ? 19.453 10.484 39.594 1 97.25 184 LEU A C 1
ATOM 1510 O O . LEU A 1 184 ? 19.125 11.609 39.969 1 97.25 184 LEU A O 1
ATOM 1514 N N . GLN A 1 185 ? 18.859 9.898 38.656 1 97.62 185 GLN A N 1
ATOM 1515 C CA . GLN A 1 185 ? 17.719 10.484 37.969 1 97.62 185 GLN A CA 1
ATOM 1516 C C . GLN A 1 185 ? 16.516 10.641 38.875 1 97.62 185 GLN A C 1
ATOM 1518 O O . GLN A 1 185 ? 15.828 11.656 38.844 1 97.62 185 GLN A O 1
ATOM 1523 N N . GLN A 1 186 ? 16.219 9.625 39.656 1 96.12 186 GLN A N 1
ATOM 1524 C CA . GLN A 1 186 ? 15.117 9.695 40.594 1 96.12 186 GLN A CA 1
ATOM 1525 C C . GLN A 1 186 ? 15.305 10.844 41.594 1 96.12 186 GLN A C 1
ATOM 1527 O O . GLN A 1 186 ? 14.375 11.633 41.812 1 96.12 186 GLN A O 1
ATOM 1532 N N . GLN A 1 187 ? 16.469 10.906 42.125 1 97.12 187 GLN A N 1
ATOM 1533 C CA . GLN A 1 187 ? 16.766 12 43.062 1 97.12 187 GLN A CA 1
ATOM 1534 C C . GLN A 1 187 ? 16.609 13.352 42.344 1 97.12 187 GLN A C 1
ATOM 1536 O O . GLN A 1 187 ? 16.109 14.305 42.969 1 97.12 187 GLN A O 1
ATOM 1541 N N . SER A 1 188 ? 17.094 13.438 41.25 1 97.81 188 SER A N 1
ATOM 1542 C CA . SER A 1 188 ? 17 14.672 40.469 1 97.81 188 SER A CA 1
ATOM 1543 C C . SER A 1 188 ? 15.539 15.031 40.188 1 97.81 188 SER A C 1
ATOM 1545 O O . SER A 1 188 ? 15.156 16.203 40.25 1 97.81 188 SER A O 1
ATOM 1547 N N . ILE A 1 189 ? 14.719 14.086 39.812 1 97.31 189 ILE A N 1
ATOM 1548 C CA . ILE A 1 189 ? 13.305 14.32 39.531 1 97.31 189 ILE A CA 1
ATOM 1549 C C . ILE A 1 189 ? 12.641 14.898 40.781 1 97.31 189 ILE A C 1
ATOM 1551 O O . ILE A 1 189 ? 11.852 15.836 40.719 1 97.31 189 ILE A O 1
ATOM 1555 N N . TYR A 1 190 ? 13.023 14.398 41.969 1 96.94 190 TYR A N 1
ATOM 1556 C CA . TYR A 1 190 ? 12.484 14.922 43.219 1 96.94 190 TYR A CA 1
ATOM 1557 C C . TYR A 1 190 ? 12.93 16.359 43.438 1 96.94 190 TYR A C 1
ATOM 1559 O O . TYR A 1 190 ? 12.156 17.188 43.938 1 96.94 190 TYR A O 1
ATOM 1567 N N . LEU A 1 191 ? 14.133 16.594 43.125 1 97.31 191 LEU A N 1
ATOM 1568 C CA . LEU A 1 191 ? 14.656 17.938 43.25 1 97.31 191 LEU A CA 1
ATOM 1569 C C . LEU A 1 191 ? 13.961 18.906 42.312 1 97.31 191 LEU A C 1
ATOM 1571 O O . LEU A 1 191 ? 13.695 20.062 42.656 1 97.31 191 LEU A O 1
ATOM 1575 N N . ILE A 1 192 ? 13.742 18.453 41.094 1 98.12 192 ILE A N 1
ATOM 1576 C CA . ILE A 1 192 ? 13.008 19.281 40.156 1 98.12 192 ILE A CA 1
ATOM 1577 C C . ILE A 1 192 ? 11.594 19.547 40.656 1 98.12 192 ILE A C 1
ATOM 1579 O O . ILE A 1 192 ? 11.094 20.656 40.562 1 98.12 192 ILE A O 1
ATOM 1583 N N . ASP A 1 193 ? 10.953 18.547 41.188 1 97.19 193 ASP A N 1
ATOM 1584 C CA . ASP A 1 193 ? 9.617 18.703 41.75 1 97.19 193 ASP A CA 1
ATOM 1585 C C . ASP A 1 193 ? 9.617 19.719 42.906 1 97.19 193 ASP A C 1
ATOM 1587 O O . ASP A 1 193 ? 8.695 20.531 43 1 97.19 193 ASP A O 1
ATOM 1591 N N . GLN A 1 194 ? 10.602 19.578 43.719 1 96.38 194 GLN A N 1
ATOM 1592 C CA . GLN A 1 194 ? 10.734 20.547 44.812 1 96.38 194 GLN A CA 1
ATOM 1593 C C . GLN A 1 194 ? 10.93 21.953 44.25 1 96.38 194 GLN A C 1
ATOM 1595 O O . GLN A 1 194 ? 10.312 22.906 44.75 1 96.38 194 GLN A O 1
ATOM 1600 N N . TRP A 1 195 ? 11.789 22.047 43.312 1 97.75 195 TRP A N 1
ATOM 1601 C CA . TRP A 1 195 ? 12.023 23.328 42.688 1 97.75 195 TRP A CA 1
ATOM 1602 C C . TRP A 1 195 ? 10.727 23.906 42.125 1 97.75 195 TRP A C 1
ATOM 1604 O O . TRP A 1 195 ? 10.469 25.109 42.25 1 97.75 195 TRP A O 1
ATOM 1614 N N . CYS A 1 196 ? 9.883 23.109 41.469 1 98.19 196 CYS A N 1
ATOM 1615 C CA . CYS A 1 196 ? 8.586 23.531 40.938 1 98.19 196 CYS A CA 1
ATOM 1616 C C . CYS A 1 196 ? 7.688 24.047 42.031 1 98.19 196 CYS A C 1
ATOM 1618 O O . CYS A 1 196 ? 6.969 25.031 41.875 1 98.19 196 CYS A O 1
ATOM 1620 N N . GLY A 1 197 ? 7.73 23.328 43.125 1 96.88 197 GLY A N 1
ATOM 1621 C CA . GLY A 1 197 ? 6.98 23.812 44.281 1 96.88 197 GLY A CA 1
ATOM 1622 C C . GLY A 1 197 ? 7.422 25.172 44.75 1 96.88 197 GLY A C 1
ATOM 1623 O O . GLY A 1 197 ? 6.59 26 45.125 1 96.88 197 GLY A O 1
ATOM 1624 N N . GLU A 1 198 ? 8.719 25.359 44.812 1 97.44 198 GLU A N 1
ATOM 1625 C CA . GLU A 1 198 ? 9.266 26.641 45.219 1 97.44 198 GLU A CA 1
ATOM 1626 C C . GLU A 1 198 ? 8.906 27.734 44.219 1 97.44 198 GLU A C 1
ATOM 1628 O O . GLU A 1 198 ? 8.633 28.875 44.625 1 97.44 198 GLU A O 1
ATOM 1633 N N . TYR A 1 199 ? 8.977 27.359 42.969 1 97.94 199 TYR A N 1
ATOM 1634 C CA . TYR A 1 199 ? 8.57 28.281 41.938 1 97.94 199 TYR A CA 1
ATOM 1635 C C . TYR A 1 199 ? 7.129 28.734 42.125 1 97.94 199 TYR A C 1
ATOM 1637 O O . TYR A 1 199 ? 6.832 29.938 42.062 1 97.94 199 TYR A O 1
ATOM 1645 N N . GLU A 1 200 ? 6.234 27.812 42.438 1 97.81 200 GLU A N 1
ATOM 1646 C CA . GLU A 1 200 ? 4.824 28.078 42.688 1 97.81 200 GLU A CA 1
ATOM 1647 C C . GLU A 1 200 ? 4.66 28.984 43.938 1 97.81 200 GLU A C 1
ATOM 1649 O O . GLU A 1 200 ? 3.859 29.922 43.906 1 97.81 200 GLU A O 1
ATOM 1654 N N . GLN A 1 201 ? 5.43 28.703 44.906 1 97.38 201 GLN A N 1
ATOM 1655 C CA . GLN A 1 201 ? 5.34 29.484 46.125 1 97.38 201 GLN A CA 1
ATOM 1656 C C . GLN A 1 201 ? 5.727 30.938 45.906 1 97.38 201 GLN A C 1
ATOM 1658 O O . GLN A 1 201 ? 5.109 31.844 46.469 1 97.38 201 GLN A O 1
ATOM 1663 N N . ARG A 1 202 ? 6.738 31.172 45.125 1 97.81 202 ARG A N 1
ATOM 1664 C CA . ARG A 1 202 ? 7.16 32.531 44.781 1 97.81 202 ARG A CA 1
ATOM 1665 C C . ARG A 1 202 ? 6.031 33.312 44.125 1 97.81 202 ARG A C 1
ATOM 1667 O O . ARG A 1 202 ? 5.836 34.5 44.406 1 97.81 202 ARG A O 1
ATOM 1674 N N . ILE A 1 203 ? 5.301 32.656 43.25 1 98.38 203 ILE A N 1
ATOM 1675 C CA . ILE A 1 203 ? 4.18 33.312 42.562 1 98.38 203 ILE A CA 1
ATOM 1676 C C . ILE A 1 203 ? 3.074 33.625 43.562 1 98.38 203 ILE A C 1
ATOM 1678 O O . ILE A 1 203 ? 2.539 34.75 43.562 1 98.38 203 ILE A O 1
ATOM 1682 N N . ARG A 1 204 ? 2.756 32.719 44.438 1 97.06 204 ARG A N 1
ATOM 1683 C CA . ARG A 1 204 ? 1.676 32.906 45.406 1 97.06 204 ARG A CA 1
ATOM 1684 C C . ARG A 1 204 ? 2.02 33.969 46.438 1 97.06 204 ARG A C 1
ATOM 1686 O O . ARG A 1 204 ? 1.137 34.688 46.906 1 97.06 204 ARG A O 1
ATOM 1693 N N . ASP A 1 205 ? 3.338 34.031 46.781 1 97.38 205 ASP A N 1
ATOM 1694 C CA . ASP A 1 205 ? 3.793 35.031 47.75 1 97.38 205 ASP A CA 1
ATOM 1695 C C . ASP A 1 205 ? 3.541 36.438 47.219 1 97.38 205 ASP A C 1
ATOM 1697 O O . ASP A 1 205 ? 3.396 37.375 48 1 97.38 205 ASP A O 1
ATOM 1701 N N . LEU A 1 206 ? 3.402 36.531 45.938 1 97.44 206 LEU A N 1
ATOM 1702 C CA . LEU A 1 206 ? 3.168 37.844 45.312 1 97.44 206 LEU A CA 1
ATOM 1703 C C . LEU A 1 206 ? 1.676 38.094 45.094 1 97.44 206 LEU A C 1
ATOM 1705 O O . LEU A 1 206 ? 1.283 39.062 44.5 1 97.44 206 LEU A O 1
ATOM 1709 N N . GLY A 1 207 ? 0.852 37.156 45.562 1 97.12 207 GLY A N 1
ATOM 1710 C CA . GLY A 1 207 ? -0.589 37.281 45.438 1 97.12 207 GLY A CA 1
ATOM 1711 C C . GLY A 1 207 ? -1.123 36.656 44.156 1 97.12 207 GLY A C 1
ATOM 1712 O O . GLY A 1 207 ? -2.316 36.75 43.875 1 97.12 207 GLY A O 1
ATOM 1713 N N . GLY A 1 208 ? -0.284 36 43.406 1 98.19 208 GLY A N 1
ATOM 1714 C CA . GLY A 1 208 ? -0.685 35.375 42.188 1 98.19 208 GLY A CA 1
ATOM 1715 C C . GLY A 1 208 ? -0.49 36.281 40.969 1 98.19 208 GLY A C 1
ATOM 1716 O O . GLY A 1 208 ? -0.051 37.406 41.094 1 98.19 208 GLY A O 1
ATOM 1717 N N . ILE A 1 209 ? -0.818 35.781 39.781 1 98.62 209 ILE A N 1
ATOM 1718 C CA . ILE A 1 209 ? -0.684 36.5 38.531 1 98.62 209 ILE A CA 1
ATOM 1719 C C . ILE A 1 209 ? -1.856 37.469 38.375 1 98.62 209 ILE A C 1
ATOM 1721 O O . ILE A 1 209 ? -3.016 37.062 38.531 1 98.62 209 ILE A O 1
ATOM 1725 N N . GLY A 1 210 ? -1.519 38.688 38 1 98.5 210 GLY A N 1
ATOM 1726 C CA . GLY A 1 210 ? -2.564 39.688 37.812 1 98.5 210 GLY A CA 1
ATOM 1727 C C . GLY A 1 210 ? -3.041 39.781 36.375 1 98.5 210 GLY A C 1
ATOM 1728 O O . GLY A 1 210 ? -4.199 40.125 36.125 1 98.5 210 GLY A O 1
ATOM 1729 N N . PHE A 1 211 ? -2.141 39.625 35.438 1 98.69 211 PHE A N 1
ATOM 1730 C CA . PHE A 1 211 ? -2.441 39.656 34 1 98.69 211 PHE A CA 1
ATOM 1731 C C . PHE A 1 211 ? -1.835 38.438 33.312 1 98.69 211 PHE A C 1
ATOM 1733 O O . PHE A 1 211 ? -0.612 38.344 33.188 1 98.69 211 PHE A O 1
ATOM 1740 N N . PHE A 1 212 ? -2.676 37.531 32.875 1 98.62 212 PHE A N 1
ATOM 1741 C CA . PHE A 1 212 ? -2.25 36.344 32.156 1 98.62 212 PHE A CA 1
ATOM 1742 C C . PHE A 1 212 ? -2.689 36.406 30.688 1 98.62 212 PHE A C 1
ATOM 1744 O O . PHE A 1 212 ? -3.873 36.594 30.391 1 98.62 212 PHE A O 1
ATOM 1751 N N . LEU A 1 213 ? -1.779 36.312 29.766 1 98.69 213 LEU A N 1
ATOM 1752 C CA . LEU A 1 213 ? -2.041 36.188 28.344 1 98.69 213 LEU A CA 1
ATOM 1753 C C . LEU A 1 213 ? -1.541 34.844 27.828 1 98.69 213 LEU A C 1
ATOM 1755 O O . LEU A 1 213 ? -0.405 34.469 28.094 1 98.69 213 LEU A O 1
ATOM 1759 N N . GLY A 1 214 ? -2.373 34.156 27.141 1 97.25 214 GLY A N 1
ATOM 1760 C CA . GLY A 1 214 ? -1.972 32.875 26.578 1 97.25 214 GLY A CA 1
ATOM 1761 C C . GLY A 1 214 ? -2.547 32.625 25.203 1 97.25 214 GLY A C 1
ATOM 1762 O O . GLY A 1 214 ? -3.475 33.312 24.766 1 97.25 214 GLY A O 1
ATOM 1763 N N . GLY A 1 215 ? -1.959 31.75 24.5 1 95.88 215 GLY A N 1
ATOM 1764 C CA . GLY A 1 215 ? -2.545 31.156 23.312 1 95.88 215 GLY A CA 1
ATOM 1765 C C . GLY A 1 215 ? -3.252 29.844 23.578 1 95.88 215 GLY A C 1
ATOM 1766 O O . GLY A 1 215 ? -3.291 29.375 24.719 1 95.88 215 GLY A O 1
ATOM 1767 N N . ILE A 1 216 ? -3.812 29.266 22.516 1 96 216 ILE A N 1
ATOM 1768 C CA . ILE A 1 216 ? -4.488 27.984 22.656 1 96 216 ILE A CA 1
ATOM 1769 C C . ILE A 1 216 ? -4.035 27.047 21.547 1 96 216 ILE A C 1
ATOM 1771 O O . ILE A 1 216 ? -3.938 27.438 20.375 1 96 216 ILE A O 1
ATOM 1775 N N . GLY A 1 217 ? -3.643 25.875 21.938 1 92.69 217 GLY A N 1
ATOM 1776 C CA . GLY A 1 217 ? -3.23 24.875 20.969 1 92.69 217 GLY A CA 1
ATOM 1777 C C . GLY A 1 217 ? -4.398 24.234 20.25 1 92.69 217 GLY A C 1
ATOM 1778 O O . GLY A 1 217 ? -5.551 24.391 20.656 1 92.69 217 GLY A O 1
ATOM 1779 N N . PRO A 1 218 ? -4.117 23.469 19.281 1 88.19 218 PRO A N 1
ATOM 1780 C CA . PRO A 1 218 ? -5.188 22.812 18.531 1 88.19 218 PRO A CA 1
ATOM 1781 C C . PRO A 1 218 ? -5.953 21.781 19.359 1 88.19 218 PRO A C 1
ATOM 1783 O O . PRO A 1 218 ? -7.109 21.484 19.062 1 88.19 218 PRO A O 1
ATOM 1786 N N . ASP A 1 219 ? -5.332 21.297 20.422 1 88.56 219 ASP A N 1
ATOM 1787 C CA . ASP A 1 219 ? -5.988 20.344 21.312 1 88.56 219 ASP A CA 1
ATOM 1788 C C . ASP A 1 219 ? -6.617 21.062 22.5 1 88.56 219 ASP A C 1
ATOM 1790 O O . ASP A 1 219 ? -7.156 20.422 23.406 1 88.56 219 ASP A O 1
ATOM 1794 N N . GLY A 1 220 ? -6.441 22.297 22.547 1 92.62 220 GLY A N 1
ATOM 1795 C CA . GLY A 1 220 ? -7.059 23.078 23.609 1 92.62 220 GLY A CA 1
ATOM 1796 C C . GLY A 1 220 ? -6.117 23.375 24.766 1 92.62 220 GLY A C 1
ATOM 1797 O O . GLY A 1 220 ? -6.516 23.984 25.75 1 92.62 220 GLY A O 1
ATOM 1798 N N . HIS A 1 221 ? -4.914 22.984 24.609 1 94.25 221 HIS A N 1
ATOM 1799 C CA . HIS A 1 221 ? -4.004 23.219 25.719 1 94.25 221 HIS A CA 1
ATOM 1800 C C . HIS A 1 221 ? -3.703 24.703 25.891 1 94.25 221 HIS A C 1
ATOM 1802 O O . HIS A 1 221 ? -3.646 25.453 24.906 1 94.25 221 HIS A O 1
ATOM 1808 N N . ILE A 1 222 ? -3.498 25.172 27.094 1 96.75 222 ILE A N 1
ATOM 1809 C CA . ILE A 1 222 ? -2.979 26.484 27.453 1 96.75 222 ILE A CA 1
ATOM 1810 C C . ILE A 1 222 ? -1.808 26.328 28.422 1 96.75 222 ILE A C 1
ATOM 1812 O O . ILE A 1 222 ? -1.854 25.5 29.328 1 96.75 222 ILE A O 1
ATOM 1816 N N . ALA A 1 223 ? -0.744 26.984 28.234 1 95.94 223 ALA A N 1
ATOM 1817 C CA . ALA A 1 223 ? 0.467 26.844 29.031 1 95.94 223 ALA A CA 1
ATOM 1818 C C . ALA A 1 223 ? 0.879 25.391 29.188 1 95.94 223 ALA A C 1
ATOM 1820 O O . ALA A 1 223 ? 1.113 24.906 30.297 1 95.94 223 ALA A O 1
ATOM 1821 N N . PHE A 1 224 ? 0.823 24.578 28.234 1 96 224 PHE A N 1
ATOM 1822 C CA . PHE A 1 224 ? 1.171 23.156 28.141 1 96 224 PHE A CA 1
ATOM 1823 C C . PHE A 1 224 ? 0.266 22.312 29.031 1 96 224 PHE A C 1
ATOM 1825 O O . PHE A 1 224 ? 0.554 21.141 29.297 1 96 224 PHE A O 1
ATOM 1832 N N . ASN A 1 225 ? -0.772 22.984 29.641 1 97.31 225 ASN A N 1
ATOM 1833 C CA . ASN A 1 225 ? -1.814 22.156 30.25 1 97.31 225 ASN A CA 1
ATOM 1834 C C . ASN A 1 225 ? -2.705 21.516 29.188 1 97.31 225 ASN A C 1
ATOM 1836 O O . ASN A 1 225 ? -3.602 22.156 28.641 1 97.31 225 ASN A O 1
ATOM 1840 N N . THR A 1 226 ? -2.469 20.219 28.953 1 95.81 226 THR A N 1
ATOM 1841 C CA . THR A 1 226 ? -3.117 19.5 27.875 1 95.81 226 THR A CA 1
ATOM 1842 C C . THR A 1 226 ? -4.445 18.906 28.328 1 95.81 226 THR A C 1
ATOM 1844 O O . THR A 1 226 ? -4.82 19.031 29.484 1 95.81 226 THR A O 1
ATOM 1847 N N . ARG A 1 227 ? -5.156 18.312 27.344 1 92.81 227 ARG A N 1
ATOM 1848 C CA . ARG A 1 227 ? -6.41 17.625 27.641 1 92.81 227 ARG A CA 1
ATOM 1849 C C . ARG A 1 227 ? -6.238 16.625 28.781 1 92.81 227 ARG A C 1
ATOM 1851 O O . ARG A 1 227 ? -5.309 15.82 28.781 1 92.81 227 ARG A O 1
ATOM 1858 N N . GLY A 1 228 ? -7.043 16.797 29.781 1 88.44 228 GLY A N 1
ATOM 1859 C CA . GLY A 1 228 ? -6.988 15.898 30.922 1 88.44 228 GLY A CA 1
ATOM 1860 C C . GLY A 1 228 ? -6.246 16.469 32.094 1 88.44 228 GLY A C 1
ATOM 1861 O O . GLY A 1 228 ? -6.27 15.906 33.188 1 88.44 228 GLY A O 1
ATOM 1862 N N . SER A 1 229 ? -5.598 17.656 31.984 1 92.19 229 SER A N 1
ATOM 1863 C CA . SER A 1 229 ? -4.906 18.281 33.094 1 92.19 229 SER A CA 1
ATOM 1864 C C . SER A 1 229 ? -5.879 18.641 34.219 1 92.19 229 SER A C 1
ATOM 1866 O O . SER A 1 229 ? -7.004 19.062 33.969 1 92.19 229 SER A O 1
ATOM 1868 N N . HIS A 1 230 ? -5.359 18.453 35.406 1 89.38 230 HIS A N 1
ATOM 1869 C CA . HIS A 1 230 ? -6.203 18.719 36.562 1 89.38 230 HIS A CA 1
ATOM 1870 C C . HIS A 1 230 ? -6.465 20.219 36.719 1 89.38 230 HIS A C 1
ATOM 1872 O O . HIS A 1 230 ? -5.543 21.031 36.625 1 89.38 230 HIS A O 1
ATOM 1878 N N . ILE A 1 231 ? -7.719 20.562 37.062 1 92.62 231 ILE A N 1
ATOM 1879 C CA . ILE A 1 231 ? -8.156 21.953 37.125 1 92.62 231 ILE A CA 1
ATOM 1880 C C . ILE A 1 231 ? -7.426 22.688 38.25 1 92.62 231 ILE A C 1
ATOM 1882 O O . ILE A 1 231 ? -7.25 23.906 38.188 1 92.62 231 ILE A O 1
ATOM 1886 N N . PHE A 1 232 ? -6.914 21.906 39.25 1 93 232 PHE A N 1
ATOM 1887 C CA . PHE A 1 232 ? -6.215 22.5 40.375 1 93 232 PHE A CA 1
ATOM 1888 C C . PHE A 1 232 ? -4.715 22.266 40.281 1 93 232 PHE A C 1
ATOM 1890 O O . PHE A 1 232 ? -3.998 22.328 41.281 1 93 232 PHE A O 1
ATOM 1897 N N . SER A 1 233 ? -4.316 22 39.125 1 95.56 233 SER A N 1
ATOM 1898 C CA . SER A 1 233 ? -2.893 21.781 38.906 1 95.56 233 SER A CA 1
ATOM 1899 C C . SER A 1 233 ? -2.082 23.031 39.156 1 95.56 233 SER A C 1
ATOM 1901 O O . SER A 1 233 ? -2.58 24.156 39 1 95.56 233 SER A O 1
ATOM 1903 N N . THR A 1 234 ? -0.86 22.844 39.625 1 97.56 234 THR A N 1
ATOM 1904 C CA . THR A 1 234 ? 0.101 23.906 39.875 1 97.56 234 THR A CA 1
ATOM 1905 C C . THR A 1 234 ? 1.375 23.688 39.062 1 97.56 234 THR A C 1
ATOM 1907 O O . THR A 1 234 ? 1.408 22.828 38.188 1 97.56 234 THR A O 1
ATOM 1910 N N . THR A 1 235 ? 2.363 24.5 39.312 1 98.25 235 THR A N 1
ATOM 1911 C CA . THR A 1 235 ? 3.609 24.375 38.562 1 98.25 235 THR A CA 1
ATOM 1912 C C . THR A 1 235 ? 4.195 22.969 38.75 1 98.25 235 THR A C 1
ATOM 1914 O O . THR A 1 235 ? 4.32 22.469 39.875 1 98.25 235 THR A O 1
ATOM 1917 N N . ARG A 1 236 ? 4.531 22.312 37.594 1 97.5 236 ARG A N 1
ATOM 1918 C CA . ARG A 1 236 ? 4.984 20.938 37.688 1 97.5 236 ARG A CA 1
ATOM 1919 C C . ARG A 1 236 ? 5.793 20.531 36.469 1 97.5 236 ARG A C 1
ATOM 1921 O O . ARG A 1 236 ? 5.723 21.203 35.406 1 97.5 236 ARG A O 1
ATOM 1928 N N . LEU A 1 237 ? 6.586 19.5 36.594 1 97.12 237 LEU A N 1
ATOM 1929 C CA . LEU A 1 237 ? 7.184 18.75 35.5 1 97.12 237 LEU A CA 1
ATOM 1930 C C . LEU A 1 237 ? 6.211 17.703 34.969 1 97.12 237 LEU A C 1
ATOM 1932 O O . LEU A 1 237 ? 5.691 16.891 35.719 1 97.12 237 LEU A O 1
ATOM 1936 N N . THR A 1 238 ? 5.895 17.75 33.656 1 95.75 238 THR A N 1
ATOM 1937 C CA . THR A 1 238 ? 4.879 16.828 33.156 1 95.75 238 THR A CA 1
ATOM 1938 C C . THR A 1 238 ? 5.133 16.484 31.672 1 95.75 238 THR A C 1
ATOM 1940 O O . THR A 1 238 ? 5.867 17.203 30.984 1 95.75 238 THR A O 1
ATOM 1943 N N . GLU A 1 239 ? 4.594 15.359 31.234 1 93.56 239 GLU A N 1
ATOM 1944 C CA . GLU A 1 239 ? 4.582 14.961 29.828 1 93.56 239 GLU A CA 1
ATOM 1945 C C . GLU A 1 239 ? 3.521 15.734 29.047 1 93.56 239 GLU A C 1
ATOM 1947 O O . GLU A 1 239 ? 2.658 16.391 29.641 1 93.56 239 GLU A O 1
ATOM 1952 N N . THR A 1 240 ? 3.605 15.75 27.75 1 94.06 240 THR A N 1
ATOM 1953 C CA . THR A 1 240 ? 2.59 16.344 26.891 1 94.06 240 THR A CA 1
ATOM 1954 C C . THR A 1 240 ? 1.965 15.281 25.984 1 94.06 240 THR A C 1
ATOM 1956 O O . THR A 1 240 ? 2.51 14.188 25.828 1 94.06 240 THR A O 1
ATOM 1959 N N . ASN A 1 241 ? 0.784 15.57 25.516 1 93.25 241 ASN A N 1
ATOM 1960 C CA . ASN A 1 241 ? 0.113 14.656 24.594 1 93.25 241 ASN A CA 1
ATOM 1961 C C . ASN A 1 241 ? 0.646 14.805 23.172 1 93.25 241 ASN A C 1
ATOM 1963 O O . ASN A 1 241 ? 1.451 15.695 22.891 1 93.25 241 ASN A O 1
ATOM 1967 N N . PHE A 1 242 ? 0.29 13.922 22.25 1 92.38 242 PHE A N 1
ATOM 1968 C CA . PHE A 1 242 ? 0.786 13.852 20.875 1 92.38 242 PHE A CA 1
ATOM 1969 C C . PHE A 1 242 ? 0.543 15.164 20.156 1 92.38 242 PHE A C 1
ATOM 1971 O O . PHE A 1 242 ? 1.431 15.664 19.453 1 92.38 242 PHE A O 1
ATOM 1978 N N . GLU A 1 243 ? -0.685 15.711 20.297 1 92.19 243 GLU A N 1
ATOM 1979 C CA . GLU A 1 243 ? -1.044 16.922 19.562 1 92.19 243 GLU A CA 1
ATOM 1980 C C . GLU A 1 243 ? -0.083 18.062 19.875 1 92.19 243 GLU A C 1
ATOM 1982 O O . GLU A 1 243 ? 0.373 18.766 18.969 1 92.19 243 GLU A O 1
ATOM 1987 N N . THR A 1 244 ? 0.231 18.203 21.078 1 93.5 244 THR A N 1
ATOM 1988 C CA . THR A 1 244 ? 1.16 19.234 21.516 1 93.5 244 THR A CA 1
ATOM 1989 C C . THR A 1 244 ? 2.57 18.953 21 1 93.5 244 THR A C 1
ATOM 1991 O O . THR A 1 244 ? 3.283 19.875 20.594 1 93.5 244 THR A O 1
ATOM 1994 N N . GLN A 1 245 ? 2.92 17.688 21.078 1 93.94 245 GLN A N 1
ATOM 1995 C CA . GLN A 1 245 ? 4.23 17.297 20.578 1 93.94 245 GLN A CA 1
ATOM 1996 C C . GLN A 1 245 ? 4.359 17.578 19.094 1 93.94 245 GLN A C 1
ATOM 1998 O O . GLN A 1 245 ? 5.406 18.047 18.625 1 93.94 245 GLN A O 1
ATOM 2003 N N . ALA A 1 246 ? 3.312 17.281 18.359 1 92.75 246 ALA A N 1
ATOM 2004 C CA . ALA A 1 246 ? 3.307 17.516 16.922 1 92.75 246 ALA A CA 1
ATOM 2005 C C . ALA A 1 246 ? 3.504 18.984 16.594 1 92.75 246 ALA A C 1
ATOM 2007 O O . ALA A 1 246 ? 4.242 19.328 15.664 1 92.75 246 ALA A O 1
ATOM 2008 N N . VAL A 1 247 ? 2.879 19.891 17.359 1 90 247 VAL A N 1
ATOM 2009 C CA . VAL A 1 247 ? 3.002 21.328 17.156 1 90 247 VAL A CA 1
ATOM 2010 C C . VAL A 1 247 ? 4.418 21.781 17.5 1 90 247 VAL A C 1
ATOM 2012 O O . VAL A 1 247 ? 4.996 22.609 16.797 1 90 247 VAL A O 1
ATOM 2015 N N . ALA A 1 248 ? 5.02 21.172 18.484 1 92.06 248 ALA A N 1
ATOM 2016 C CA . ALA A 1 248 ? 6.344 21.562 18.969 1 92.06 248 ALA A CA 1
ATOM 2017 C C . ALA A 1 248 ? 7.438 21 18.062 1 92.06 248 ALA A C 1
ATOM 2019 O O . ALA A 1 248 ? 8.586 21.453 18.109 1 92.06 248 ALA A O 1
ATOM 2020 N N . ALA A 1 249 ? 7.078 20.031 17.281 1 91.25 249 ALA A N 1
ATOM 2021 C CA . ALA A 1 249 ? 8.062 19.359 16.438 1 91.25 249 ALA A CA 1
ATOM 2022 C C . ALA A 1 249 ? 8.773 20.344 15.516 1 91.25 249 ALA A C 1
ATOM 2024 O O . ALA A 1 249 ? 9.977 20.234 15.273 1 91.25 249 ALA A O 1
ATOM 2025 N N . GLY A 1 250 ? 8.055 21.297 15.031 1 86.44 250 GLY A N 1
ATOM 2026 C CA . GLY A 1 250 ? 8.648 22.297 14.156 1 86.44 250 GLY A CA 1
ATOM 2027 C C . GLY A 1 250 ? 9.711 23.141 14.844 1 86.44 250 GLY A C 1
ATOM 2028 O O . GLY A 1 250 ? 10.734 23.469 14.242 1 86.44 250 GLY A O 1
ATOM 2029 N N . ASP A 1 251 ? 9.5 23.391 16.062 1 86 251 ASP A N 1
ATOM 2030 C CA . ASP A 1 251 ? 10.414 24.25 16.828 1 86 251 ASP A CA 1
ATOM 2031 C C . ASP A 1 251 ? 11.578 23.438 17.375 1 86 251 ASP A C 1
ATOM 2033 O O . ASP A 1 251 ? 12.68 23.969 17.578 1 86 251 ASP A O 1
ATOM 2037 N N . LEU A 1 252 ? 11.336 22.172 17.594 1 89.19 252 LEU A N 1
ATOM 2038 C CA . LEU A 1 252 ? 12.336 21.375 18.297 1 89.19 252 LEU A CA 1
ATOM 2039 C C . LEU A 1 252 ? 13.102 20.484 17.312 1 89.19 252 LEU A C 1
ATOM 2041 O O . LEU A 1 252 ? 14.039 19.781 17.703 1 89.19 252 LEU A O 1
ATOM 2045 N N . GLY A 1 253 ? 12.688 20.516 16.125 1 88.25 253 GLY A N 1
ATOM 2046 C CA . GLY A 1 253 ? 13.469 19.812 15.109 1 88.25 253 GLY A CA 1
ATOM 2047 C C . GLY A 1 253 ? 12.93 18.422 14.797 1 88.25 253 GLY A C 1
ATOM 2048 O O . GLY A 1 253 ? 13.672 17.562 14.305 1 88.25 253 GLY A O 1
ATOM 2049 N N . GLY A 1 254 ? 11.688 18.203 15.234 1 91.69 254 GLY A N 1
ATOM 2050 C CA . GLY A 1 254 ? 11.086 16.922 14.898 1 91.69 254 GLY A CA 1
ATOM 2051 C C . GLY A 1 254 ? 10.344 16.297 16.062 1 91.69 254 GLY A C 1
ATOM 2052 O O . GLY A 1 254 ? 10.664 16.547 17.219 1 91.69 254 GLY A O 1
ATOM 2053 N N . ILE A 1 255 ? 9.453 15.383 15.648 1 93.56 255 ILE A N 1
ATOM 2054 C CA . ILE A 1 255 ? 8.609 14.727 16.656 1 93.56 255 ILE A CA 1
ATOM 2055 C C . ILE A 1 255 ? 9.461 13.781 17.5 1 93.56 255 ILE A C 1
ATOM 2057 O O . ILE A 1 255 ? 9.156 13.547 18.672 1 93.56 255 ILE A O 1
ATOM 2061 N N . GLU A 1 256 ? 10.562 13.281 16.922 1 91 256 GLU A N 1
ATOM 2062 C CA . GLU A 1 256 ? 11.469 12.406 17.656 1 91 256 GLU A CA 1
ATOM 2063 C C . GLU A 1 256 ? 12.07 13.117 18.875 1 91 256 GLU A C 1
ATOM 2065 O O . GLU A 1 256 ? 12.383 12.477 19.875 1 91 256 GLU A O 1
ATOM 2070 N N . VAL A 1 257 ? 12.125 14.422 18.734 1 91.31 257 VAL A N 1
ATOM 2071 C CA . VAL A 1 257 ? 12.68 15.234 19.812 1 91.31 257 VAL A CA 1
ATOM 2072 C C . VAL A 1 257 ? 11.562 15.68 20.75 1 91.31 257 VAL A C 1
ATOM 2074 O O . VAL A 1 257 ? 11.648 15.469 21.969 1 91.31 257 VAL A O 1
ATOM 2077 N N . SER A 1 258 ? 10.547 16.219 20.203 1 92.75 258 SER A N 1
ATOM 2078 C CA . SER A 1 258 ? 9.477 16.781 21.031 1 92.75 258 SER A CA 1
ATOM 2079 C C . SER A 1 258 ? 8.766 15.695 21.844 1 92.75 258 SER A C 1
ATOM 2081 O O . SER A 1 258 ? 8.297 15.953 22.953 1 92.75 258 SER A O 1
ATOM 2083 N N . ALA A 1 259 ? 8.734 14.492 21.328 1 91.25 259 ALA A N 1
ATOM 2084 C CA . ALA A 1 259 ? 8.078 13.391 22.031 1 91.25 259 ALA A CA 1
ATOM 2085 C C . ALA A 1 259 ? 8.898 12.953 23.25 1 91.25 259 ALA A C 1
ATOM 2087 O O . ALA A 1 259 ? 8.359 12.352 24.172 1 91.25 259 ALA A O 1
ATOM 2088 N N . ASN A 1 260 ? 10.164 13.289 23.219 1 89.81 260 ASN A N 1
ATOM 2089 C CA . ASN A 1 260 ? 11.055 12.867 24.297 1 89.81 260 ASN A CA 1
ATOM 2090 C C . ASN A 1 260 ? 11.203 13.953 25.359 1 89.81 260 ASN A C 1
ATOM 2092 O O . ASN A 1 260 ? 11.625 13.672 26.484 1 89.81 260 ASN A O 1
ATOM 2096 N N . ARG A 1 261 ? 10.828 15.141 25.062 1 91.5 261 ARG A N 1
ATOM 2097 C CA . ARG A 1 261 ? 10.969 16.25 26 1 91.5 261 ARG A CA 1
ATOM 2098 C C . ARG A 1 261 ? 9.75 16.344 26.922 1 91.5 261 ARG A C 1
ATOM 2100 O O . ARG A 1 261 ? 8.617 16.125 26.484 1 91.5 261 ARG A O 1
ATOM 2107 N N . LEU A 1 262 ? 10.039 16.547 28.188 1 96.31 262 LEU A N 1
ATOM 2108 C CA . LEU A 1 262 ? 8.977 16.984 29.094 1 96.31 262 LEU A CA 1
ATOM 2109 C C . LEU A 1 262 ? 8.852 18.5 29.109 1 96.31 262 LEU A C 1
ATOM 2111 O O . LEU A 1 262 ? 9.508 19.188 28.312 1 96.31 262 LEU A O 1
ATOM 2115 N N . VAL A 1 263 ? 7.957 19.016 29.922 1 97.62 263 VAL A N 1
ATOM 2116 C CA . VAL A 1 263 ? 7.816 20.453 30.078 1 97.62 263 VAL A CA 1
ATOM 2117 C C . VAL A 1 263 ? 7.637 20.797 31.562 1 97.62 263 VAL A C 1
ATOM 2119 O O . VAL A 1 263 ? 7.129 19.984 32.344 1 97.62 263 VAL A O 1
ATOM 2122 N N . ILE A 1 264 ? 8.188 21.859 31.938 1 98 264 ILE A N 1
ATOM 2123 C CA . ILE A 1 264 ? 7.805 22.516 33.188 1 98 264 ILE A CA 1
ATOM 2124 C C . ILE A 1 264 ? 6.805 23.641 32.875 1 98 264 ILE A C 1
ATOM 2126 O O . ILE A 1 264 ? 7.051 24.484 32.031 1 98 264 ILE A O 1
ATOM 2130 N N . THR A 1 265 ? 5.672 23.594 33.531 1 98.44 265 THR A N 1
ATOM 2131 C CA . THR A 1 265 ? 4.641 24.594 33.25 1 98.44 265 THR A CA 1
ATOM 2132 C C . THR A 1 265 ? 3.887 24.984 34.5 1 98.44 265 THR A C 1
ATOM 2134 O O . THR A 1 265 ? 3.707 24.156 35.406 1 98.44 265 THR A O 1
ATOM 2137 N N . ILE A 1 266 ? 3.49 26.25 34.594 1 98.62 266 ILE A N 1
ATOM 2138 C CA . ILE A 1 266 ? 2.533 26.625 35.625 1 98.62 266 ILE A CA 1
ATOM 2139 C C . ILE A 1 266 ? 1.214 25.891 35.406 1 98.62 266 ILE A C 1
ATOM 2141 O O . ILE A 1 266 ? 0.932 25.438 34.281 1 98.62 266 ILE A O 1
ATOM 2145 N N . GLY A 1 267 ? 0.481 25.656 36.469 1 97.5 267 GLY A N 1
ATOM 2146 C CA . GLY A 1 267 ? -0.762 24.906 36.344 1 97.5 267 GLY A CA 1
ATOM 2147 C C . GLY A 1 267 ? -1.971 25.797 36.125 1 97.5 267 GLY A C 1
ATOM 2148 O O . GLY A 1 267 ? -1.853 27.016 36.094 1 97.5 267 GLY A O 1
ATOM 2149 N N . LEU A 1 268 ? -3.082 25.125 35.938 1 97.75 268 LEU A N 1
ATOM 2150 C CA . LEU A 1 268 ? -4.336 25.828 35.688 1 97.75 268 LEU A CA 1
ATOM 2151 C C . LEU A 1 268 ? -4.75 26.641 36.906 1 97.75 268 LEU A C 1
ATOM 2153 O O . LEU A 1 268 ? -5.266 27.75 36.781 1 97.75 268 LEU A O 1
ATOM 2157 N N . ASP A 1 269 ? -4.527 26.062 38.062 1 96.56 269 ASP A N 1
ATOM 2158 C CA . ASP A 1 269 ? -4.863 26.781 39.281 1 96.56 269 ASP A CA 1
ATOM 2159 C C . ASP A 1 269 ? -3.941 27.969 39.5 1 96.56 269 ASP A C 1
ATOM 2161 O O . ASP A 1 269 ? -4.348 28.984 40.062 1 96.56 269 ASP A O 1
ATOM 2165 N N . THR A 1 270 ? -2.68 27.859 39.094 1 98.25 270 THR A N 1
ATOM 2166 C CA . THR A 1 270 ? -1.738 28.969 39.156 1 98.25 270 THR A CA 1
ATOM 2167 C C . THR A 1 270 ? -2.234 30.156 38.344 1 98.25 270 THR A C 1
ATOM 2169 O O . THR A 1 270 ? -2.148 31.312 38.781 1 98.25 270 THR A O 1
ATOM 2172 N N . ILE A 1 271 ? -2.781 29.891 37.156 1 98.31 271 ILE A N 1
ATOM 2173 C CA . ILE A 1 271 ? -3.256 30.906 36.219 1 98.31 271 ILE A CA 1
ATOM 2174 C C . ILE A 1 271 ? -4.41 31.688 36.875 1 98.31 271 ILE A C 1
ATOM 2176 O O . ILE A 1 271 ? -4.512 32.906 36.688 1 98.31 271 ILE A O 1
ATOM 2180 N N . VAL A 1 272 ? -5.27 30.984 37.688 1 97.81 272 VAL A N 1
ATOM 2181 C CA . VAL A 1 272 ? -6.488 31.625 38.156 1 97.81 272 VAL A CA 1
ATOM 2182 C C . VAL A 1 272 ? -6.414 31.797 39.688 1 97.81 272 VAL A C 1
ATOM 2184 O O . VAL A 1 272 ? -7.434 32.031 40.344 1 97.81 272 VAL A O 1
ATOM 2187 N N . TYR A 1 273 ? -5.254 31.625 40.25 1 97.19 273 TYR A N 1
ATOM 2188 C CA . TYR A 1 273 ? -5.09 31.719 41.688 1 97.19 273 TYR A CA 1
ATOM 2189 C C . TYR A 1 273 ? -5.57 33.062 42.188 1 97.19 273 TYR A C 1
ATOM 2191 O O . TYR A 1 273 ? -6.223 33.156 43.25 1 97.19 273 TYR A O 1
ATOM 2199 N N . ASN A 1 274 ? -5.148 34.188 41.5 1 97.75 274 ASN A N 1
ATOM 2200 C CA . ASN A 1 274 ? -5.652 35.531 41.781 1 97.75 274 ASN A CA 1
ATOM 2201 C C . ASN A 1 274 ? -7.07 35.719 41.25 1 97.75 274 ASN A C 1
ATOM 2203 O O . ASN A 1 274 ? -7.277 35.812 40.062 1 97.75 274 ASN A O 1
ATOM 2207 N N . PRO A 1 275 ? -8.023 35.812 42.094 1 94.25 275 PRO A N 1
ATOM 2208 C CA . PRO A 1 275 ? -9.414 35.906 41.625 1 94.25 275 PRO A CA 1
ATOM 2209 C C . PRO A 1 275 ? -9.695 37.156 40.812 1 94.25 275 PRO A C 1
ATOM 2211 O O . PRO A 1 275 ? -10.656 37.219 40.031 1 94.25 275 PRO A O 1
ATOM 2214 N N . ASP A 1 276 ? -8.859 38.156 41 1 94.94 276 ASP A N 1
ATOM 2215 C CA . ASP A 1 276 ? -9.055 39.438 40.281 1 94.94 276 ASP A CA 1
ATOM 2216 C C . ASP A 1 276 ? -8.195 39.5 39.031 1 94.94 276 ASP A C 1
ATOM 2218 O O . ASP A 1 276 ? -8.133 40.531 38.375 1 94.94 276 ASP A O 1
ATOM 2222 N N . ALA A 1 277 ? -7.602 38.406 38.688 1 97.44 277 ALA A N 1
ATOM 2223 C CA . ALA A 1 277 ? -6.699 38.375 37.531 1 97.44 277 ALA A CA 1
ATOM 2224 C C . ALA A 1 277 ? -7.461 38.625 36.219 1 97.44 277 ALA A C 1
ATOM 2226 O O . ALA A 1 277 ? -8.617 38.219 36.094 1 97.44 277 ALA A O 1
ATOM 2227 N N . VAL A 1 278 ? -6.828 39.375 35.312 1 98.06 278 VAL A N 1
ATOM 2228 C CA . VAL A 1 278 ? -7.254 39.375 33.906 1 98.06 278 VAL A CA 1
ATOM 2229 C C . VAL A 1 278 ? -6.609 38.219 33.156 1 98.06 278 VAL A C 1
ATOM 2231 O O . VAL A 1 278 ? -5.383 38.125 33.094 1 98.06 278 VAL A O 1
ATOM 2234 N N . GLY A 1 279 ? -7.375 37.25 32.781 1 97.94 279 GLY A N 1
ATOM 2235 C CA . GLY A 1 279 ? -6.914 36.125 31.984 1 97.94 279 GLY A CA 1
ATOM 2236 C C . GLY A 1 279 ? -7.438 36.125 30.562 1 97.94 279 GLY A C 1
ATOM 2237 O O . GLY A 1 279 ? -8.641 35.969 30.344 1 97.94 279 GLY A O 1
ATOM 2238 N N . ILE A 1 280 ? -6.547 36.25 29.547 1 98.5 280 ILE A N 1
ATOM 2239 C CA . ILE A 1 280 ? -6.957 36.375 28.156 1 98.5 280 ILE A CA 1
ATOM 2240 C C . ILE A 1 280 ? -6.328 35.25 27.312 1 98.5 280 ILE A C 1
ATOM 2242 O O . ILE A 1 280 ? -5.129 35 27.438 1 98.5 280 ILE A O 1
ATOM 2246 N N . ILE A 1 281 ? -7.125 34.594 26.516 1 98.38 281 ILE A N 1
ATOM 2247 C CA . ILE A 1 281 ? -6.645 33.656 25.484 1 98.38 281 ILE A CA 1
ATOM 2248 C C . ILE A 1 281 ? -6.848 34.281 24.109 1 98.38 281 ILE A C 1
ATOM 2250 O O . ILE A 1 281 ? -7.941 34.75 23.781 1 98.38 281 ILE A O 1
ATOM 2254 N N . ILE A 1 282 ? -5.816 34.312 23.297 1 97.62 282 ILE A N 1
ATOM 2255 C CA . ILE A 1 282 ? -5.918 34.844 21.938 1 97.62 282 ILE A CA 1
ATOM 2256 C C . ILE A 1 282 ? -5.832 33.688 20.938 1 97.62 282 ILE A C 1
ATOM 2258 O O . ILE A 1 282 ? -5.086 32.719 21.141 1 97.62 282 ILE A O 1
ATOM 2262 N N . ALA A 1 283 ? -6.637 33.688 19.938 1 95.62 283 ALA A N 1
ATOM 2263 C CA . ALA A 1 283 ? -6.652 32.656 18.891 1 95.62 283 ALA A CA 1
ATOM 2264 C C . ALA A 1 283 ? -6.988 33.25 17.531 1 95.62 283 ALA A C 1
ATOM 2266 O O . ALA A 1 283 ? -7.871 34.125 17.422 1 95.62 283 ALA A O 1
ATOM 2267 N N . ALA A 1 284 ? -6.281 32.875 16.531 1 91.94 284 ALA A N 1
ATOM 2268 C CA . ALA A 1 284 ? -6.48 33.375 15.172 1 91.94 284 ALA A CA 1
ATOM 2269 C C . ALA A 1 284 ? -6.637 32.25 14.172 1 91.94 284 ALA A C 1
ATOM 2271 O O . ALA A 1 284 ? -5.953 31.219 14.273 1 91.94 284 ALA A O 1
ATOM 2272 N N . GLY A 1 285 ? -7.609 32.5 13.25 1 88.44 285 GLY A N 1
ATOM 2273 C CA . GLY A 1 285 ? -7.695 31.609 12.102 1 88.44 285 GLY A CA 1
ATOM 2274 C C . GLY A 1 285 ? -8.75 30.531 12.25 1 88.44 285 GLY A C 1
ATOM 2275 O O . GLY A 1 285 ? -9.07 30.125 13.367 1 88.44 285 GLY A O 1
ATOM 2276 N N . GLU A 1 286 ? -9.109 29.906 11.125 1 88.81 286 GLU A N 1
ATOM 2277 C CA . GLU A 1 286 ? -10.18 28.922 11.062 1 88.81 286 GLU A CA 1
ATOM 2278 C C . GLU A 1 286 ? -9.727 27.578 11.656 1 88.81 286 GLU A C 1
ATOM 2280 O O . GLU A 1 286 ? -10.555 26.812 12.141 1 88.81 286 GLU A O 1
ATOM 2285 N N . ALA A 1 287 ? -8.438 27.375 11.625 1 86.5 287 ALA A N 1
ATOM 2286 C CA . ALA A 1 287 ? -7.906 26.125 12.133 1 86.5 287 ALA A CA 1
ATOM 2287 C C . ALA A 1 287 ? -8.188 25.969 13.633 1 86.5 287 ALA A C 1
ATOM 2289 O O . ALA A 1 287 ? -8.266 24.859 14.148 1 86.5 287 ALA A O 1
ATOM 2290 N N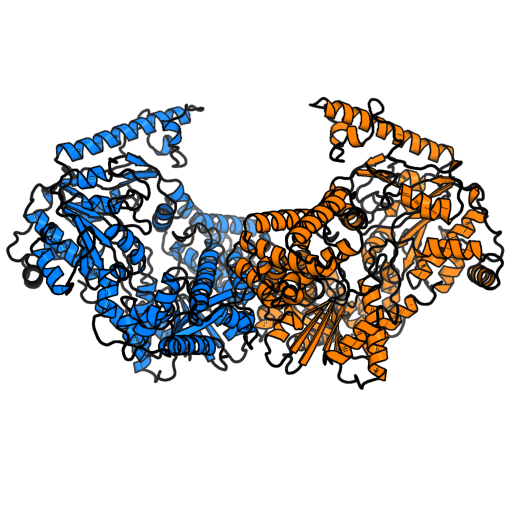 . LYS A 1 288 ? -8.391 27.094 14.336 1 92.25 288 LYS A N 1
ATOM 2291 C CA . LYS A 1 288 ? -8.617 27.094 15.773 1 92.25 288 LYS A CA 1
ATOM 2292 C C . LYS A 1 288 ? -10.109 27.078 16.094 1 92.25 288 LYS A C 1
ATOM 2294 O O . LYS A 1 288 ? -10.5 26.953 17.266 1 92.25 288 LYS A O 1
ATOM 2299 N N . ALA A 1 289 ? -10.945 27.094 15.109 1 94 289 ALA A N 1
ATOM 2300 C CA . ALA A 1 289 ? -12.367 27.375 15.297 1 94 289 ALA A CA 1
ATOM 2301 C C . ALA A 1 289 ? -13.031 26.297 16.156 1 94 289 ALA A C 1
ATOM 2303 O O . ALA A 1 289 ? -13.812 26.609 17.062 1 94 289 ALA A O 1
ATOM 2304 N N . GLN A 1 290 ? -12.742 25.062 15.914 1 93.75 290 GLN A N 1
ATOM 2305 C CA . GLN A 1 290 ? -13.406 23.984 16.656 1 93.75 290 GLN A CA 1
ATOM 2306 C C . GLN A 1 290 ? -13 24 18.125 1 93.75 290 GLN A C 1
ATOM 2308 O O . GLN A 1 290 ? -13.852 23.891 19 1 93.75 290 GLN A O 1
ATOM 2313 N N . ILE A 1 291 ? -11.734 24.156 18.391 1 95.06 291 ILE A N 1
ATOM 2314 C CA . ILE A 1 291 ? -11.258 24.109 19.766 1 95.06 291 ILE A CA 1
ATOM 2315 C C . ILE A 1 291 ? -11.75 25.359 20.516 1 95.06 291 ILE A C 1
ATOM 2317 O O . ILE A 1 291 ? -12.031 25.297 21.719 1 95.06 291 ILE A O 1
ATOM 2321 N N . VAL A 1 292 ? -11.828 26.453 19.812 1 97.12 292 VAL A N 1
ATOM 2322 C CA . VAL A 1 292 ? -12.367 27.672 20.406 1 97.12 292 VAL A CA 1
ATOM 2323 C C . VAL A 1 292 ? -13.82 27.453 20.797 1 97.12 292 VAL A C 1
ATOM 2325 O O . VAL A 1 292 ? -14.227 27.797 21.922 1 97.12 292 VAL A O 1
ATOM 2328 N N . LYS A 1 293 ? -14.594 26.906 19.906 1 97.38 293 LYS A N 1
ATOM 2329 C CA . LYS A 1 293 ? -15.992 26.594 20.219 1 97.38 293 LYS A CA 1
ATOM 2330 C C . LYS A 1 293 ? -16.109 25.672 21.422 1 97.38 293 LYS A C 1
ATOM 2332 O O . LYS A 1 293 ? -16.875 25.953 22.344 1 97.38 293 LYS A O 1
ATOM 2337 N N . ASP A 1 294 ? -15.344 24.641 21.453 1 96.75 294 ASP A N 1
ATOM 2338 C CA . ASP A 1 294 ? -15.391 23.672 22.531 1 96.75 294 ASP A CA 1
ATOM 2339 C C . ASP A 1 294 ? -15.016 24.312 23.875 1 96.75 294 ASP A C 1
ATOM 2341 O O . ASP A 1 294 ? -15.609 24.016 24.906 1 96.75 294 ASP A O 1
ATOM 2345 N N . SER A 1 295 ? -14.062 25.203 23.844 1 97.06 295 SER A N 1
ATOM 2346 C CA . SER A 1 295 ? -13.57 25.844 25.062 1 97.06 295 SER A CA 1
ATOM 2347 C C . SER A 1 295 ? -14.555 26.875 25.578 1 97.06 295 SER A C 1
ATOM 2349 O O . SER A 1 295 ? -14.672 27.078 26.797 1 97.06 295 SER A O 1
ATOM 2351 N N . LEU A 1 296 ? -15.203 27.484 24.672 1 97.12 296 LEU A N 1
ATOM 2352 C CA . LEU A 1 296 ? -16.062 28.594 25.062 1 97.12 296 LEU A CA 1
ATOM 2353 C C . LEU A 1 296 ? -17.469 28.125 25.359 1 97.12 296 LEU A C 1
ATOM 2355 O O . LEU A 1 296 ? -18.219 28.797 26.078 1 97.12 296 LEU A O 1
ATOM 2359 N N . GLU A 1 297 ? -17.859 27.031 24.812 1 96.94 297 GLU A N 1
ATOM 2360 C CA . GLU A 1 297 ? -19.25 26.641 24.922 1 96.94 297 GLU A CA 1
ATOM 2361 C C . GLU A 1 297 ? -19.422 25.406 25.781 1 96.94 297 GLU A C 1
ATOM 2363 O O . GLU A 1 297 ? -20.516 24.844 25.891 1 96.94 297 GLU A O 1
ATOM 2368 N N . THR A 1 298 ? -18.391 24.953 26.438 1 95.75 298 THR A N 1
ATOM 2369 C CA . THR A 1 298 ? -18.422 23.859 27.375 1 95.75 298 THR A CA 1
ATOM 2370 C C . THR A 1 298 ? -18.25 24.359 28.812 1 95.75 298 THR A C 1
ATOM 2372 O O . THR A 1 298 ? -17.438 25.25 29.062 1 95.75 298 THR A O 1
ATOM 2375 N N . PRO A 1 299 ? -19.047 23.812 29.75 1 94.62 299 PRO A N 1
ATOM 2376 C CA . PRO A 1 299 ? -18.797 24.156 31.156 1 94.62 299 PRO A CA 1
ATOM 2377 C C . PRO A 1 299 ? -17.422 23.703 31.625 1 94.62 299 PRO A C 1
ATOM 2379 O O . PRO A 1 299 ? -16.75 22.906 30.953 1 94.62 299 PRO A O 1
ATOM 2382 N N . LEU A 1 300 ? -17.094 24.281 32.719 1 93.75 300 LEU A N 1
ATOM 2383 C CA . LEU A 1 300 ? -15.781 23.953 33.281 1 93.75 300 LEU A CA 1
ATOM 2384 C C . LEU A 1 300 ? -15.508 22.453 33.188 1 93.75 300 LEU A C 1
ATOM 2386 O O . LEU A 1 300 ? -16.297 21.641 33.656 1 93.75 300 LEU A O 1
ATOM 2390 N N . ASP A 1 301 ? -14.375 22.156 32.406 1 91.69 301 ASP A N 1
ATOM 2391 C CA . ASP A 1 301 ? -14.07 20.766 32.094 1 91.69 301 ASP A CA 1
ATOM 2392 C C . ASP A 1 301 ? -12.57 20.562 31.891 1 91.69 301 ASP A C 1
ATOM 2394 O O . ASP A 1 301 ? -11.898 21.406 31.328 1 91.69 301 ASP A O 1
ATOM 2398 N N . ASN A 1 302 ? -12.031 19.469 32.406 1 91.19 302 ASN A N 1
ATOM 2399 C CA . ASN A 1 302 ? -10.602 19.203 32.281 1 91.19 302 ASN A CA 1
ATOM 2400 C C . ASN A 1 302 ? -10.227 18.75 30.875 1 91.19 302 ASN A C 1
ATOM 2402 O O . ASN A 1 302 ? -9.055 18.781 30.5 1 91.19 302 ASN A O 1
ATOM 2406 N N . ILE A 1 303 ? -11.18 18.391 30 1 92.44 303 ILE A N 1
ATOM 2407 C CA . ILE A 1 303 ? -10.93 18.016 28.609 1 92.44 303 ILE A CA 1
ATOM 2408 C C . ILE A 1 303 ? -10.523 19.25 27.812 1 92.44 303 ILE A C 1
ATOM 2410 O O . ILE A 1 303 ? -9.711 19.156 26.875 1 92.44 303 ILE A O 1
ATOM 2414 N N . TYR A 1 304 ? -11.109 20.391 28.188 1 96.19 304 TYR A N 1
ATOM 2415 C CA . TYR A 1 304 ? -10.781 21.688 27.594 1 96.19 304 TYR A CA 1
ATOM 2416 C C . TYR A 1 304 ? -10.211 22.625 28.656 1 96.19 304 TYR A C 1
ATOM 2418 O O . TYR A 1 304 ? -10.93 23.469 29.203 1 96.19 304 TYR A O 1
ATOM 2426 N N . PRO A 1 305 ? -8.891 22.625 28.797 1 96.56 305 PRO A N 1
ATOM 2427 C CA . PRO A 1 305 ? -8.234 23.328 29.891 1 96.56 305 PRO A CA 1
ATOM 2428 C C . PRO A 1 305 ? -8.578 24.828 29.922 1 96.56 305 PRO A C 1
ATOM 2430 O O . PRO A 1 305 ? -8.656 25.422 30.984 1 96.56 305 PRO A O 1
ATOM 2433 N N . ALA A 1 306 ? -8.836 25.406 28.797 1 97.12 306 ALA A N 1
ATOM 2434 C CA . ALA A 1 306 ? -9.094 26.844 28.734 1 97.12 306 ALA A CA 1
ATOM 2435 C C . ALA A 1 306 ? -10.391 27.203 29.438 1 97.12 306 ALA A C 1
ATOM 2437 O O . ALA A 1 306 ? -10.625 28.359 29.766 1 97.12 306 ALA A O 1
ATOM 2438 N N . THR A 1 307 ? -11.266 26.203 29.75 1 96.56 307 THR A N 1
ATOM 2439 C CA . THR A 1 307 ? -12.508 26.453 30.469 1 96.56 307 THR A CA 1
ATOM 2440 C C . THR A 1 307 ? -12.234 26.969 31.875 1 96.56 307 THR A C 1
ATOM 2442 O O . THR A 1 307 ? -13.109 27.531 32.531 1 96.56 307 THR A O 1
ATOM 2445 N N . VAL A 1 308 ? -11.008 26.828 32.344 1 96.56 308 VAL A N 1
ATOM 2446 C CA . VAL A 1 308 ? -10.625 27.234 33.688 1 96.56 308 VAL A CA 1
ATOM 2447 C C . VAL A 1 308 ? -10.82 28.734 33.875 1 96.56 308 VAL A C 1
ATOM 2449 O O . VAL A 1 308 ? -11.047 29.219 34.969 1 96.56 308 VAL A O 1
ATOM 2452 N N . LEU A 1 309 ? -10.773 29.5 32.812 1 96.81 309 LEU A N 1
ATOM 2453 C CA . LEU A 1 309 ? -10.914 30.953 32.875 1 96.81 309 LEU A CA 1
ATOM 2454 C C . LEU A 1 309 ? -12.32 31.344 33.312 1 96.81 309 LEU A C 1
ATOM 2456 O O . LEU A 1 309 ? -12.562 32.5 33.688 1 96.81 309 LEU A O 1
ATOM 2460 N N . GLN A 1 310 ? -13.242 30.406 33.25 1 95.44 310 GLN A N 1
ATOM 2461 C CA . GLN A 1 310 ? -14.586 30.641 33.781 1 95.44 310 GLN A CA 1
ATOM 2462 C C . GLN A 1 310 ? -14.539 31.016 35.25 1 95.44 310 GLN A C 1
ATOM 2464 O O . GLN A 1 310 ? -15.484 31.625 35.781 1 95.44 310 GLN A O 1
ATOM 2469 N N . LYS A 1 311 ? -13.453 30.719 35.906 1 94.81 311 LYS A N 1
ATOM 2470 C CA . LYS A 1 311 ? -13.289 31.031 37.312 1 94.81 311 LYS A CA 1
ATOM 2471 C C . LYS A 1 311 ? -12.953 32.5 37.531 1 94.81 311 LYS A C 1
ATOM 2473 O O . LYS A 1 311 ? -13.039 33.031 38.625 1 94.81 311 LYS A O 1
ATOM 2478 N N . LEU A 1 312 ? -12.625 33.219 36.5 1 95.94 312 LEU A N 1
ATOM 2479 C CA . LEU A 1 312 ? -12.203 34.625 36.594 1 95.94 312 LEU A CA 1
ATOM 2480 C C . LEU A 1 312 ? -13.32 35.531 36.094 1 95.94 312 LEU A C 1
ATOM 2482 O O . LEU A 1 312 ? -13.859 35.344 35.031 1 95.94 312 LEU A O 1
ATOM 2486 N N . LYS A 1 313 ? -13.492 36.531 36.875 1 93.94 313 LYS A N 1
ATOM 2487 C CA . LYS A 1 313 ? -14.445 37.562 36.438 1 93.94 313 LYS A CA 1
ATOM 2488 C C . LYS A 1 313 ? -13.961 38.281 35.188 1 93.94 313 LYS A C 1
ATOM 2490 O O . LYS A 1 313 ? -14.758 38.719 34.375 1 93.94 313 LYS A O 1
ATOM 2495 N N . ASN A 1 314 ? -12.633 38.344 35 1 96.31 314 ASN A N 1
ATOM 2496 C CA . ASN A 1 314 ? -12.031 39.031 33.875 1 96.31 314 ASN A CA 1
ATOM 2497 C C . ASN A 1 314 ? -11.406 38.062 32.875 1 96.31 314 ASN A C 1
ATOM 2499 O O . ASN A 1 314 ? -10.414 38.406 32.219 1 96.31 314 ASN A O 1
ATOM 2503 N N . GLY A 1 315 ? -11.953 36.875 32.844 1 96.19 315 GLY A N 1
ATOM 2504 C CA . GLY A 1 315 ? -11.562 35.938 31.797 1 96.19 315 GLY A CA 1
ATOM 2505 C C . GLY A 1 315 ? -12.117 36.312 30.438 1 96.19 315 GLY A C 1
ATOM 2506 O O . GLY A 1 315 ? -13.266 36.75 30.328 1 96.19 315 GLY A O 1
ATOM 2507 N N . ARG A 1 316 ? -11.227 36.219 29.375 1 97.19 316 ARG A N 1
ATOM 2508 C CA . ARG A 1 316 ? -11.617 36.625 28.031 1 97.19 316 ARG A CA 1
ATOM 2509 C C . ARG A 1 316 ? -10.969 35.75 26.969 1 97.19 316 ARG A C 1
ATOM 2511 O O . ARG A 1 316 ? -9.891 35.188 27.203 1 97.19 316 ARG A O 1
ATOM 2518 N N . PHE A 1 317 ? -11.703 35.656 25.844 1 97.94 317 PHE A N 1
ATOM 2519 C CA . PHE A 1 317 ? -11.062 35.25 24.609 1 97.94 317 PHE A CA 1
ATOM 2520 C C . PHE A 1 317 ? -11.047 36.406 23.609 1 97.94 317 PHE A C 1
ATOM 2522 O O . PHE A 1 317 ? -12.031 37.125 23.469 1 97.94 317 PHE A O 1
ATOM 2529 N N . TYR A 1 318 ? -9.945 36.75 23.031 1 98.12 318 TYR A N 1
ATOM 2530 C CA . TYR A 1 318 ? -9.859 37.594 21.844 1 98.12 318 TYR A CA 1
ATOM 2531 C C . TYR A 1 318 ? -9.656 36.781 20.578 1 98.12 318 TYR A C 1
ATOM 2533 O O . TYR A 1 318 ? -8.703 36 20.484 1 98.12 318 TYR A O 1
ATOM 2541 N N . LEU A 1 319 ? -10.539 36.938 19.625 1 96.94 319 LEU A N 1
ATOM 2542 C CA . LEU A 1 319 ? -10.594 36.031 18.484 1 96.94 319 LEU A CA 1
ATOM 2543 C C . LEU A 1 319 ? -10.656 36.781 17.172 1 96.94 319 LEU A C 1
ATOM 2545 O O . LEU A 1 319 ? -11.305 37.844 17.094 1 96.94 319 LEU A O 1
ATOM 2549 N N . THR A 1 320 ? -9.977 36.281 16.172 1 93.69 320 THR A N 1
ATOM 2550 C CA . THR A 1 320 ? -10.297 36.719 14.82 1 93.69 320 THR A CA 1
ATOM 2551 C C . THR A 1 320 ? -11.609 36.125 14.344 1 93.69 320 THR A C 1
ATOM 2553 O O . THR A 1 320 ? -12.094 35.156 14.93 1 93.69 320 THR A O 1
ATOM 2556 N N . LYS A 1 321 ? -12.125 36.688 13.32 1 92 321 LYS A N 1
ATOM 2557 C CA . LYS A 1 321 ? -13.344 36.156 12.734 1 92 321 LYS A CA 1
ATOM 2558 C C . LYS A 1 321 ? -13.164 34.688 12.328 1 92 321 LYS A C 1
ATOM 2560 O O . LYS A 1 321 ? -14.086 33.875 12.477 1 92 321 LYS A O 1
ATOM 2565 N N . GLY A 1 322 ? -12.047 34.375 11.812 1 90.69 322 GLY A N 1
ATOM 2566 C CA . GLY A 1 322 ? -11.766 33 11.422 1 90.69 322 GLY A CA 1
ATOM 2567 C C . GLY A 1 322 ? -11.805 32.031 12.586 1 90.69 322 GLY A C 1
ATOM 2568 O O . GLY A 1 322 ? -12.359 30.922 12.469 1 90.69 322 GLY A O 1
ATOM 2569 N N . ALA A 1 323 ? -11.281 32.375 13.695 1 94.25 323 ALA A N 1
ATOM 2570 C CA . ALA A 1 323 ? -11.227 31.516 14.875 1 94.25 323 ALA A CA 1
ATOM 2571 C C . ALA A 1 323 ? -12.617 31.344 15.492 1 94.25 323 ALA A C 1
ATOM 2573 O O . ALA A 1 323 ? -12.891 30.359 16.172 1 94.25 323 ALA A O 1
ATOM 2574 N N . ALA A 1 324 ? -13.516 32.281 15.227 1 95.88 324 ALA A N 1
ATOM 2575 C CA . ALA A 1 324 ? -14.82 32.312 15.875 1 95.88 324 ALA A CA 1
ATOM 2576 C C . ALA A 1 324 ? -15.898 31.734 14.969 1 95.88 324 ALA A C 1
ATOM 2578 O O . ALA A 1 324 ? -17.062 31.625 15.359 1 95.88 324 ALA A O 1
ATOM 2579 N N . VAL A 1 325 ? -15.523 31.297 13.852 1 92.81 325 VAL A N 1
ATOM 2580 C CA . VAL A 1 325 ? -16.469 31.016 12.773 1 92.81 325 VAL A CA 1
ATOM 2581 C C . VAL A 1 325 ? -17.422 29.906 13.203 1 92.81 325 VAL A C 1
ATOM 2583 O O . VAL A 1 325 ? -18.578 29.875 12.773 1 92.81 325 VAL A O 1
ATOM 2586 N N . LYS A 1 326 ? -17.062 29.062 14.094 1 94.5 326 LYS A N 1
ATOM 2587 C CA . LYS A 1 326 ? -17.891 27.922 14.453 1 94.5 326 LYS A CA 1
ATOM 2588 C C . LYS A 1 326 ? -18.703 28.203 15.711 1 94.5 326 LYS A C 1
ATOM 2590 O O . LYS A 1 326 ? -19.547 27.391 16.109 1 94.5 326 LYS A O 1
ATOM 2595 N N . LEU A 1 327 ? -18.453 29.328 16.375 1 96.56 327 LEU A N 1
ATOM 2596 C CA . LEU A 1 327 ? -19.234 29.672 17.562 1 96.56 327 LEU A CA 1
ATOM 2597 C C . LEU A 1 327 ? -20.719 29.781 17.219 1 96.56 327 LEU A C 1
ATOM 2599 O O . LEU A 1 327 ? -21.078 30.266 16.141 1 96.56 327 LEU A O 1
ATOM 2603 N N . SER A 1 328 ? -21.562 29.406 18.141 1 95.06 328 SER A N 1
ATOM 2604 C CA . SER A 1 328 ? -23.016 29.453 17.938 1 95.06 328 SER A CA 1
ATOM 2605 C C . SER A 1 328 ? -23.469 30.859 17.578 1 95.06 328 SER A C 1
ATOM 2607 O O . SER A 1 328 ? -24.312 31.047 16.703 1 95.06 328 SER A O 1
ATOM 2609 N N . ASP A 1 329 ? -22.891 31.844 18.203 1 94.75 329 ASP A N 1
ATOM 2610 C CA . ASP A 1 329 ? -23.203 33.25 17.922 1 94.75 329 ASP A CA 1
ATOM 2611 C C . ASP A 1 329 ? -22.828 33.625 16.5 1 94.75 329 ASP A C 1
ATOM 2613 O O . ASP A 1 329 ? -23.578 34.344 15.82 1 94.75 329 ASP A O 1
ATOM 2617 N N . SER A 1 330 ? -21.672 33.188 16.109 1 94.12 330 SER A N 1
ATOM 2618 C CA . SER A 1 330 ? -21.203 33.469 14.758 1 94.12 330 SER A CA 1
ATOM 2619 C C . SER A 1 330 ? -22.062 32.812 13.695 1 94.12 330 SER A C 1
ATOM 2621 O O . SER A 1 330 ? -22.312 33.375 12.641 1 94.12 330 SER A O 1
ATOM 2623 N N . VAL A 1 331 ? -22.453 31.562 13.914 1 94.06 331 VAL A N 1
ATOM 2624 C CA . VAL A 1 331 ? -23.312 30.844 12.992 1 94.06 331 VAL A CA 1
ATOM 2625 C C . VAL A 1 331 ? -24.672 31.531 12.891 1 94.06 331 VAL A C 1
ATOM 2627 O O . VAL A 1 331 ? -25.219 31.688 11.789 1 94.06 331 VAL A O 1
ATOM 2630 N N . ASP A 1 332 ? -25.219 31.938 14.047 1 94.69 332 ASP A N 1
ATOM 2631 C CA . ASP A 1 332 ? -26.484 32.688 14.062 1 94.69 332 ASP A CA 1
ATOM 2632 C C . ASP A 1 332 ? -26.375 33.969 13.258 1 94.69 332 ASP A C 1
ATOM 2634 O O . ASP A 1 332 ? -27.266 34.281 12.469 1 94.69 332 ASP A O 1
ATOM 2638 N N . THR A 1 333 ? -25.312 34.688 13.492 1 93.5 333 THR A N 1
ATOM 2639 C CA . THR A 1 333 ? -25.109 35.938 12.781 1 93.5 333 THR A CA 1
ATOM 2640 C C . THR A 1 333 ? -24.984 35.688 11.281 1 93.5 333 THR A C 1
ATOM 2642 O O . THR A 1 333 ? -25.469 36.5 10.477 1 93.5 333 THR A O 1
ATOM 2645 N N . TYR A 1 334 ? -24.328 34.625 10.898 1 93.19 334 TYR A N 1
ATOM 2646 C CA . TYR A 1 334 ? -24.156 34.281 9.492 1 93.19 334 TYR A CA 1
ATOM 2647 C C . TYR A 1 334 ? -25.516 34.156 8.805 1 93.19 334 TYR A C 1
ATOM 2649 O O . TYR A 1 334 ? -25.719 34.656 7.707 1 93.19 334 TYR A O 1
ATOM 2657 N N . TYR A 1 335 ? -26.438 33.5 9.383 1 95.56 335 TYR A N 1
ATOM 2658 C CA . TYR A 1 335 ? -27.719 33.219 8.758 1 95.56 335 TYR A CA 1
ATOM 2659 C C . TYR A 1 335 ? -28.656 34.406 8.867 1 95.56 335 TYR A C 1
ATOM 2661 O O . TYR A 1 335 ? -29.469 34.656 7.98 1 95.56 335 TYR A O 1
ATOM 2669 N N . ARG A 1 336 ? -28.5 35.25 9.891 1 93.69 336 ARG A N 1
ATOM 2670 C CA . ARG A 1 336 ? -29.469 36.312 10.172 1 93.69 336 ARG A CA 1
ATOM 2671 C C . ARG A 1 336 ? -29.016 37.656 9.57 1 93.69 336 ARG A C 1
ATOM 2673 O O . ARG A 1 336 ? -29.812 38.562 9.398 1 93.69 336 ARG A O 1
ATOM 2680 N N . SER A 1 337 ? -27.797 37.656 9.328 1 91.56 337 SER A N 1
ATOM 2681 C CA . SER A 1 337 ? -27.266 38.906 8.82 1 91.56 337 SER A CA 1
ATOM 2682 C C . SER A 1 337 ? -27.125 38.875 7.305 1 91.56 337 SER A C 1
ATOM 2684 O O . SER A 1 337 ? -26.766 37.844 6.73 1 91.56 337 SER A O 1
ATOM 2686 N N . GLY A 1 338 ? -27.391 40.062 6.688 1 90.5 338 GLY A N 1
ATOM 2687 C CA . GLY A 1 338 ? -27.172 40.219 5.254 1 90.5 338 GLY A CA 1
ATOM 2688 C C . GLY A 1 338 ? -28.266 39.562 4.418 1 90.5 338 GLY A C 1
ATOM 2689 O O . GLY A 1 338 ? -29.266 39.094 4.953 1 90.5 338 GLY A O 1
ATOM 2690 N N . GLU A 1 339 ? -27.969 39.531 3.123 1 94.56 339 GLU A N 1
ATOM 2691 C CA . GLU A 1 339 ? -28.906 38.938 2.178 1 94.56 339 GLU A CA 1
ATOM 2692 C C . GLU A 1 339 ? -28.812 37.406 2.205 1 94.56 339 GLU A C 1
ATOM 2694 O O . GLU A 1 339 ? -27.734 36.844 2.42 1 94.56 339 GLU A O 1
ATOM 2699 N N . TRP A 1 340 ? -29.938 36.75 2.066 1 96.56 340 TRP A N 1
ATOM 2700 C CA . TRP A 1 340 ? -29.969 35.281 1.996 1 96.56 340 TRP A CA 1
ATOM 2701 C C . TRP A 1 340 ? -29.469 34.812 0.638 1 96.56 340 TRP A C 1
ATOM 2703 O O . TRP A 1 340 ? -30.062 35.125 -0.396 1 96.56 340 TRP A O 1
ATOM 2713 N N . THR A 1 341 ? -28.422 34.094 0.591 1 95.94 341 THR A N 1
ATOM 2714 C CA . THR A 1 341 ? -27.812 33.594 -0.637 1 95.94 341 THR A CA 1
ATOM 2715 C C . THR A 1 341 ? -28.125 32.125 -0.829 1 95.94 341 THR A C 1
ATOM 2717 O O . THR A 1 341 ? -28.562 31.438 0.102 1 95.94 341 THR A O 1
ATOM 2720 N N . TRP A 1 342 ? -27.891 31.656 -1.984 1 96.06 342 TRP A N 1
ATOM 2721 C CA . TRP A 1 342 ? -28.062 30.234 -2.26 1 96.06 342 TRP A CA 1
ATOM 2722 C C . TRP A 1 342 ? -27.094 29.406 -1.411 1 96.06 342 TRP A C 1
ATOM 2724 O O . TRP A 1 342 ? -27.438 28.297 -0.985 1 96.06 342 TRP A O 1
ATOM 2734 N N . GLU A 1 343 ? -25.938 29.906 -1.199 1 95.94 343 GLU A N 1
ATOM 2735 C CA . GLU A 1 343 ? -24.953 29.219 -0.361 1 95.94 343 GLU A CA 1
ATOM 2736 C C . GLU A 1 343 ? -25.516 28.953 1.034 1 95.94 343 GLU A C 1
ATOM 2738 O O . GLU A 1 343 ? -25.281 27.891 1.608 1 95.94 343 GLU A O 1
ATOM 2743 N N . LYS A 1 344 ? -26.25 29.891 1.6 1 97.44 344 LYS A N 1
ATOM 2744 C CA . LYS A 1 344 ? -26.891 29.719 2.898 1 97.44 344 LYS A CA 1
ATOM 2745 C C . LYS A 1 344 ? -27.906 28.578 2.859 1 97.44 344 LYS A C 1
ATOM 2747 O O . LYS A 1 344 ? -28 27.797 3.809 1 97.44 344 LYS A O 1
ATOM 2752 N N . THR A 1 345 ? -28.688 28.531 1.718 1 97.88 345 THR A N 1
ATOM 2753 C CA . THR A 1 345 ? -29.672 27.469 1.551 1 97.88 345 THR A CA 1
ATOM 2754 C C . THR A 1 345 ? -28.984 26.109 1.517 1 97.88 345 THR A C 1
ATOM 2756 O O . THR A 1 345 ? -29.375 25.203 2.25 1 97.88 345 THR A O 1
ATOM 2759 N N . GLU A 1 346 ? -28.016 25.984 0.689 1 97.5 346 GLU A N 1
ATOM 2760 C CA . GLU A 1 346 ? -27.297 24.719 0.555 1 97.5 346 GLU A CA 1
ATOM 2761 C C . GLU A 1 346 ? -26.672 24.297 1.884 1 97.5 346 GLU A C 1
ATOM 2763 O O . GLU A 1 346 ? -26.812 23.141 2.295 1 97.5 346 GLU A O 1
ATOM 2768 N N . ARG A 1 347 ? -25.984 25.25 2.553 1 97.44 347 ARG A N 1
ATOM 2769 C CA . ARG A 1 347 ? -25.328 24.969 3.826 1 97.44 347 ARG A CA 1
ATOM 2770 C C . ARG A 1 347 ? -26.344 24.484 4.867 1 97.44 347 ARG A C 1
ATOM 2772 O O . ARG A 1 347 ? -26.109 23.484 5.559 1 97.44 347 ARG A O 1
ATOM 2779 N N . SER A 1 348 ? -27.453 25.188 4.98 1 98 348 SER A N 1
ATOM 2780 C CA . SER A 1 348 ? -28.422 24.875 6.016 1 98 348 SER A CA 1
ATOM 2781 C C . SER A 1 348 ? -29.047 23.5 5.789 1 98 348 SER A C 1
ATOM 2783 O O . SER A 1 348 ? -29.266 22.734 6.738 1 98 348 SER A O 1
ATOM 2785 N N . VAL A 1 349 ? -29.328 23.141 4.527 1 98.06 349 VAL A N 1
ATOM 2786 C CA . VAL A 1 349 ? -29.969 21.875 4.215 1 98.06 349 VAL A CA 1
ATOM 2787 C C . VAL A 1 349 ? -28.984 20.734 4.469 1 98.06 349 VAL A C 1
ATOM 2789 O O . VAL A 1 349 ? -29.344 19.719 5.086 1 98.06 349 VAL A O 1
ATOM 2792 N N . ILE A 1 350 ? -27.797 20.844 4.004 1 97.5 350 ILE A N 1
ATOM 2793 C CA . ILE A 1 350 ? -26.797 19.797 4.184 1 97.5 350 ILE A CA 1
ATOM 2794 C C . ILE A 1 350 ? -26.5 19.625 5.672 1 97.5 350 ILE A C 1
ATOM 2796 O O . ILE A 1 350 ? -26.391 18.484 6.152 1 97.5 350 ILE A O 1
ATOM 2800 N N . ASP A 1 351 ? -26.406 20.703 6.406 1 96.69 351 ASP A N 1
ATOM 2801 C CA . ASP A 1 351 ? -26.156 20.641 7.844 1 96.69 351 ASP A CA 1
ATOM 2802 C C . ASP A 1 351 ? -27.312 19.953 8.562 1 96.69 351 ASP A C 1
ATOM 2804 O O . ASP A 1 351 ? -27.109 19.25 9.555 1 96.69 351 ASP A O 1
ATOM 2808 N N . LEU A 1 352 ? -28.531 20.219 8.062 1 97.5 352 LEU A N 1
ATOM 2809 C CA . LEU A 1 352 ? -29.703 19.562 8.648 1 97.5 352 LEU A CA 1
ATOM 2810 C C . LEU A 1 352 ? -29.625 18.062 8.453 1 97.5 352 LEU A C 1
ATOM 2812 O O . LEU A 1 352 ? -29.922 17.297 9.375 1 97.5 352 LEU A O 1
ATOM 2816 N N . CYS A 1 353 ? -29.25 17.656 7.246 1 97.44 353 CYS A N 1
ATOM 2817 C CA . CYS A 1 353 ? -29.062 16.234 6.996 1 97.44 353 CYS A CA 1
ATOM 2818 C C . CYS A 1 353 ? -28.078 15.625 7.992 1 97.44 353 CYS A C 1
ATOM 2820 O O . CYS A 1 353 ? -28.328 14.547 8.547 1 97.44 353 CYS A O 1
ATOM 2822 N N . LYS A 1 354 ? -27 16.297 8.242 1 95.44 354 LYS A N 1
ATOM 2823 C CA . LYS A 1 354 ? -25.953 15.828 9.164 1 95.44 354 LYS A CA 1
ATOM 2824 C C . LYS A 1 354 ? -26.484 15.75 10.594 1 95.44 354 LYS A C 1
ATOM 2826 O O . LYS A 1 354 ? -26.25 14.766 11.289 1 95.44 354 LYS A O 1
ATOM 2831 N N . ARG A 1 355 ? -27.188 16.781 10.992 1 95.06 355 ARG A N 1
ATOM 2832 C CA . ARG A 1 355 ? -27.672 16.859 12.367 1 95.06 355 ARG A CA 1
ATOM 2833 C C . ARG A 1 355 ? -28.719 15.781 12.625 1 95.06 355 ARG A C 1
ATOM 2835 O O . ARG A 1 355 ? -28.719 15.164 13.695 1 95.06 355 ARG A O 1
ATOM 2842 N N . LEU A 1 356 ? -29.594 15.562 11.633 1 96.5 356 LEU A N 1
ATOM 2843 C CA . LEU A 1 356 ? -30.672 14.609 11.812 1 96.5 356 LEU A CA 1
ATOM 2844 C C . LEU A 1 356 ? -30.234 13.203 11.406 1 96.5 356 LEU A C 1
ATOM 2846 O O . LEU A 1 356 ? -30.938 12.227 11.688 1 96.5 356 LEU A O 1
ATOM 2850 N N . LYS A 1 357 ? -29.094 13.172 10.75 1 94.69 357 LYS A N 1
ATOM 2851 C CA . LYS A 1 357 ? -28.625 11.906 10.203 1 94.69 357 LYS A CA 1
ATOM 2852 C C . LYS A 1 357 ? -29.672 11.273 9.297 1 94.69 357 LYS A C 1
ATOM 2854 O O . LYS A 1 357 ? -30.016 10.094 9.453 1 94.69 357 LYS A O 1
ATOM 2859 N N . LYS A 1 358 ? -30.25 12.094 8.438 1 95.94 358 LYS A N 1
ATOM 2860 C CA . LYS A 1 358 ? -31.234 11.68 7.449 1 95.94 358 LYS A CA 1
ATOM 2861 C C . LYS A 1 358 ? -30.766 12.016 6.035 1 95.94 358 LYS A C 1
ATOM 2863 O O . LYS A 1 358 ? -30.141 13.055 5.812 1 95.94 358 LYS A O 1
ATOM 2868 N N . TYR A 1 359 ? -31.141 11.164 5.16 1 96.06 359 TYR A N 1
ATOM 2869 C CA . TYR A 1 359 ? -30.828 11.438 3.76 1 96.06 359 TYR A CA 1
ATOM 2870 C C . TYR A 1 359 ? -31.703 12.562 3.221 1 96.06 359 TYR A C 1
ATOM 2872 O O . TYR A 1 359 ? -32.844 12.75 3.678 1 96.06 359 TYR A O 1
ATOM 2880 N N . GLY A 1 360 ? -31.172 13.273 2.273 1 96.62 360 GLY A N 1
ATOM 2881 C CA . GLY A 1 360 ? -31.875 14.398 1.688 1 96.62 360 GLY A CA 1
ATOM 2882 C C . GLY A 1 360 ? -33.281 14.047 1.216 1 96.62 360 GLY A C 1
ATOM 2883 O O . GLY A 1 360 ? -34.25 14.766 1.496 1 96.62 360 GLY A O 1
ATOM 2884 N N . HIS A 1 361 ? -33.438 12.859 0.57 1 94.62 361 HIS A N 1
ATOM 2885 C CA . HIS A 1 361 ? -34.719 12.484 -0.011 1 94.62 361 HIS A CA 1
ATOM 2886 C C . HIS A 1 361 ? -35.719 12.07 1.069 1 94.62 361 HIS A C 1
ATOM 2888 O O . HIS A 1 361 ? -36.906 11.938 0.802 1 94.62 361 HIS A O 1
ATOM 2894 N N . ARG A 1 362 ? -35.281 11.938 2.291 1 95.62 362 ARG A N 1
ATOM 2895 C CA . ARG A 1 362 ? -36.125 11.547 3.398 1 95.62 362 ARG A CA 1
ATOM 2896 C C . ARG A 1 362 ? -36.562 12.758 4.223 1 95.62 362 ARG A C 1
ATOM 2898 O O . ARG A 1 362 ? -37.375 12.648 5.133 1 95.62 362 ARG A O 1
ATOM 2905 N N . LEU A 1 363 ? -35.969 13.93 3.975 1 96.56 363 LEU A N 1
ATOM 2906 C CA . LEU A 1 363 ? -36.344 15.141 4.68 1 96.56 363 LEU A CA 1
ATOM 2907 C C . LEU A 1 363 ? -37.75 15.594 4.262 1 96.56 363 LEU A C 1
ATOM 2909 O O . LEU A 1 363 ? -38.094 15.555 3.078 1 96.56 363 LEU A O 1
ATOM 2913 N N . LYS A 1 364 ? -38.562 15.898 5.238 1 95.75 364 LYS A N 1
ATOM 2914 C CA . LYS A 1 364 ? -39.906 16.438 5.008 1 95.75 364 LYS A CA 1
ATOM 2915 C C . LYS A 1 364 ? -39.938 17.938 5.262 1 95.75 364 LYS A C 1
ATOM 2917 O O . LYS A 1 364 ? -39.062 18.484 5.906 1 95.75 364 LYS A O 1
ATOM 2922 N N . LEU A 1 365 ? -40.875 18.547 4.68 1 96.69 365 LEU A N 1
ATOM 2923 C CA . LEU A 1 365 ? -41.062 19.984 4.863 1 96.69 365 LEU A CA 1
ATOM 2924 C C . LEU A 1 365 ? -41.125 20.344 6.344 1 96.69 365 LEU A C 1
ATOM 2926 O O . LEU A 1 365 ? -40.656 21.391 6.758 1 96.69 365 LEU A O 1
ATOM 2930 N N . GLU A 1 366 ? -41.656 19.469 7.133 1 96.94 366 GLU A N 1
ATOM 2931 C CA . GLU A 1 366 ? -41.75 19.703 8.57 1 96.94 366 GLU A CA 1
ATOM 2932 C C . GLU A 1 366 ? -40.375 19.75 9.234 1 96.94 366 GLU A C 1
ATOM 2934 O O . GLU A 1 366 ? -40.188 20.5 10.188 1 96.94 366 GLU A O 1
ATOM 2939 N N . ASP A 1 367 ? -39.5 18.922 8.773 1 97.75 367 ASP A N 1
ATOM 2940 C CA . ASP A 1 367 ? -38.125 18.938 9.305 1 97.75 367 ASP A CA 1
ATOM 2941 C C . ASP A 1 367 ? -37.469 20.312 9.078 1 97.75 367 ASP A C 1
ATOM 2943 O O . ASP A 1 367 ? -36.781 20.812 9.961 1 97.75 367 ASP A O 1
ATOM 2947 N N . LEU A 1 368 ? -37.75 20.891 7.898 1 97.69 368 LEU A N 1
ATOM 2948 C CA . LEU A 1 368 ? -37.156 22.172 7.543 1 97.69 368 LEU A CA 1
ATOM 2949 C C . LEU A 1 368 ? -37.781 23.297 8.344 1 97.69 368 LEU A C 1
ATOM 2951 O O . LEU A 1 368 ? -37.094 24.188 8.82 1 97.69 368 LEU A O 1
ATOM 2955 N N . LYS A 1 369 ? -39.031 23.234 8.539 1 97.25 369 LYS A N 1
ATOM 2956 C CA . LYS A 1 369 ? -39.781 24.281 9.258 1 97.25 369 LYS A CA 1
ATOM 2957 C C . LYS A 1 369 ? -39.406 24.266 10.742 1 97.25 369 LYS A C 1
ATOM 2959 O O . LYS A 1 369 ? -39.438 25.312 11.391 1 97.25 369 LYS A O 1
ATOM 2964 N N . ASN A 1 370 ? -39.094 23.156 11.227 1 97.12 370 ASN A N 1
ATOM 2965 C CA . ASN A 1 370 ? -38.812 23.016 12.648 1 97.12 370 ASN A CA 1
ATOM 2966 C C . ASN A 1 370 ? -37.344 23.375 12.977 1 97.12 370 ASN A C 1
ATOM 2968 O O . ASN A 1 370 ? -37 23.531 14.148 1 97.12 370 ASN A O 1
ATOM 2972 N N . ASP A 1 371 ? -36.562 23.484 11.977 1 96.75 371 ASP A N 1
ATOM 2973 C CA . ASP A 1 371 ? -35.156 23.766 12.195 1 96.75 371 ASP A CA 1
ATOM 2974 C C . ASP A 1 371 ? -34.906 25.281 12.242 1 96.75 371 ASP A C 1
ATOM 2976 O O . ASP A 1 371 ? -35.5 26.031 11.469 1 96.75 371 ASP A O 1
ATOM 2980 N N . LYS A 1 372 ? -34.031 25.672 13.102 1 95 372 LYS A N 1
ATOM 2981 C CA . LYS A 1 372 ? -33.719 27.078 13.398 1 95 372 LYS A CA 1
ATOM 2982 C C . LYS A 1 372 ? -33.25 27.812 12.148 1 95 372 LYS A C 1
ATOM 2984 O O . LYS A 1 372 ? -33.562 28.984 11.953 1 95 372 LYS A O 1
ATOM 2989 N N . TYR A 1 373 ? -32.5 27.156 11.281 1 96.75 373 TYR A N 1
ATOM 2990 C CA . TYR A 1 373 ? -31.859 27.844 10.172 1 96.75 373 TYR A CA 1
ATOM 2991 C C . TYR A 1 373 ? -32.625 27.609 8.867 1 96.75 373 TYR A C 1
ATOM 2993 O O . TYR A 1 373 ? -32.844 28.547 8.102 1 96.75 373 TYR A O 1
ATOM 3001 N N . THR A 1 374 ? -32.969 26.359 8.586 1 97.5 374 THR A N 1
ATOM 3002 C CA . THR A 1 374 ? -33.688 26.062 7.344 1 97.5 374 THR A CA 1
ATOM 3003 C C . THR A 1 374 ? -35.031 26.766 7.309 1 97.5 374 THR A C 1
ATOM 3005 O O . THR A 1 374 ? -35.562 27.062 6.234 1 97.5 374 THR A O 1
ATOM 3008 N N . SER A 1 375 ? -35.688 27.062 8.461 1 97.12 375 SER A N 1
ATOM 3009 C CA . SER A 1 375 ? -36.969 27.75 8.523 1 97.12 375 SER A CA 1
ATOM 3010 C C . SER A 1 375 ? -36.875 29.172 7.977 1 97.12 375 SER A C 1
ATOM 3012 O O . SER A 1 375 ? -37.875 29.781 7.633 1 97.12 375 SER A O 1
ATOM 3014 N N . MET A 1 376 ? -35.656 29.688 7.871 1 97.12 376 MET A N 1
ATOM 3015 C CA . MET A 1 376 ? -35.406 31.062 7.43 1 97.12 376 MET A CA 1
ATOM 3016 C C . MET A 1 376 ? -35.281 31.125 5.91 1 97.12 376 MET A C 1
ATOM 3018 O O . MET A 1 376 ? -35.25 32.219 5.332 1 97.12 376 MET A O 1
ATOM 3022 N N . ILE A 1 377 ? -35.25 29.984 5.266 1 97.75 377 ILE A N 1
ATOM 3023 C CA . ILE A 1 377 ? -35.062 29.953 3.814 1 97.75 377 ILE A CA 1
ATOM 3024 C C . ILE A 1 377 ? -36.25 30.625 3.145 1 97.75 377 ILE A C 1
ATOM 3026 O O . ILE A 1 377 ? -37.406 30.281 3.402 1 97.75 377 ILE A O 1
ATOM 3030 N N . PRO A 1 378 ? -35.906 31.594 2.26 1 96.31 378 PRO A N 1
ATOM 3031 C CA . PRO A 1 378 ? -37 32.219 1.547 1 96.31 378 PRO A CA 1
ATOM 3032 C C . PRO A 1 378 ? -37.75 31.25 0.638 1 96.31 378 PRO A C 1
ATOM 3034 O O . PRO A 1 378 ? -37.125 30.406 -0.005 1 96.31 378 PRO A O 1
ATOM 3037 N N . ASP A 1 379 ? -39.125 31.297 0.567 1 94.25 379 ASP A N 1
ATOM 3038 C CA . ASP A 1 379 ? -39.969 30.484 -0.298 1 94.25 379 ASP A CA 1
ATOM 3039 C C . ASP A 1 379 ? -39.781 29 -0.023 1 94.25 379 ASP A C 1
ATOM 3041 O O . ASP A 1 379 ? -39.688 28.188 -0.956 1 94.25 379 ASP A O 1
ATOM 3045 N N . LEU A 1 380 ? -39.562 28.75 1.229 1 95.94 380 LEU A N 1
ATOM 3046 C CA . LEU A 1 380 ? -39.406 27.375 1.676 1 95.94 380 LEU A CA 1
ATOM 3047 C C . LEU A 1 380 ? -40.562 26.516 1.159 1 95.94 380 LEU A C 1
ATOM 3049 O O . LEU A 1 380 ? -41.719 26.891 1.279 1 95.94 380 LEU A O 1
ATOM 3053 N N . SER A 1 381 ? -40.25 25.375 0.479 1 96 381 SER A N 1
ATOM 3054 C CA . SER A 1 381 ? -41.25 24.484 -0.107 1 96 381 SER A CA 1
ATOM 3055 C C . SER A 1 381 ? -40.781 23.047 -0.127 1 96 381 SER A C 1
ATOM 3057 O O . SER A 1 381 ? -39.656 22.75 0.288 1 96 381 SER A O 1
ATOM 3059 N N . GLU A 1 382 ? -41.594 22.188 -0.703 1 93.81 382 GLU A N 1
ATOM 3060 C CA . GLU A 1 382 ? -41.281 20.766 -0.81 1 93.81 382 GLU A CA 1
ATOM 3061 C C . GLU A 1 382 ? -40.156 20.516 -1.813 1 93.81 382 GLU A C 1
ATOM 3063 O O . GLU A 1 382 ? -39.5 19.484 -1.772 1 93.81 382 GLU A O 1
ATOM 3068 N N . ASN A 1 383 ? -39.906 21.531 -2.574 1 95.75 383 ASN A N 1
ATOM 3069 C CA . ASN A 1 383 ? -38.938 21.375 -3.635 1 95.75 383 ASN A CA 1
ATOM 3070 C C . ASN A 1 383 ? -37.562 21.875 -3.201 1 95.75 383 ASN A C 1
ATOM 3072 O O . ASN A 1 383 ? -36.562 21.719 -3.926 1 95.75 383 ASN A O 1
ATOM 3076 N N . THR A 1 384 ? -37.438 22.438 -2.037 1 97.38 384 THR A N 1
ATOM 3077 C CA . THR A 1 384 ? -36.188 23.078 -1.589 1 97.38 384 THR A CA 1
ATOM 3078 C C . THR A 1 384 ? -35.062 22.062 -1.541 1 97.38 384 THR A C 1
ATOM 3080 O O . THR A 1 384 ? -33.969 22.312 -2.066 1 97.38 384 THR A O 1
ATOM 3083 N N . VAL A 1 385 ? -35.344 20.938 -0.971 1 97.75 385 VAL A N 1
ATOM 3084 C CA . VAL A 1 385 ? -34.312 19.922 -0.818 1 97.75 385 VAL A CA 1
ATOM 3085 C C . VAL A 1 385 ? -33.875 19.391 -2.191 1 97.75 385 VAL A C 1
ATOM 3087 O O . VAL A 1 385 ? -32.719 19.188 -2.457 1 97.75 385 VAL A O 1
ATOM 3090 N N . SER A 1 386 ? -34.844 19.141 -3.021 1 97.31 386 SER A N 1
ATOM 3091 C CA . SER A 1 386 ? -34.562 18.656 -4.367 1 97.31 386 SER A CA 1
ATOM 3092 C C . SER A 1 386 ? -33.688 19.641 -5.141 1 97.31 386 SER A C 1
ATOM 3094 O O . SER A 1 386 ? -32.812 19.219 -5.91 1 97.31 386 SER A O 1
ATOM 3096 N N . LYS A 1 387 ? -33.969 20.859 -4.957 1 97.19 387 LYS A N 1
ATOM 3097 C CA . LYS A 1 387 ? -33.156 21.875 -5.625 1 97.19 387 LYS A CA 1
ATOM 3098 C C . LYS A 1 387 ? -31.703 21.844 -5.141 1 97.19 387 LYS A C 1
ATOM 3100 O O . LYS A 1 387 ? -30.781 22.031 -5.93 1 97.19 387 LYS A O 1
ATOM 3105 N N . VAL A 1 388 ? -31.547 21.656 -3.848 1 97.94 388 VAL A N 1
ATOM 3106 C CA . VAL A 1 388 ? -30.203 21.562 -3.283 1 97.94 388 VAL A CA 1
ATOM 3107 C C . VAL A 1 388 ? -29.5 20.312 -3.834 1 97.94 388 VAL A C 1
ATOM 3109 O O . VAL A 1 388 ? -28.328 20.375 -4.184 1 97.94 388 VAL A O 1
ATOM 3112 N N . MET A 1 389 ? -30.219 19.234 -3.896 1 98 389 MET A N 1
ATOM 3113 C CA . MET A 1 389 ? -29.672 18 -4.453 1 98 389 MET A CA 1
ATOM 3114 C C . MET A 1 389 ? -29.234 18.203 -5.902 1 98 389 MET A C 1
ATOM 3116 O O . MET A 1 389 ? -28.156 17.781 -6.293 1 98 389 MET A O 1
ATOM 3120 N N . GLU A 1 390 ? -30.047 18.859 -6.684 1 97.81 390 GLU A N 1
ATOM 3121 C CA . GLU A 1 390 ? -29.734 19.141 -8.078 1 97.81 390 GLU A CA 1
ATOM 3122 C C . GLU A 1 390 ? -28.484 20 -8.203 1 97.81 390 GLU A C 1
ATOM 3124 O O . GLU A 1 390 ? -27.656 19.781 -9.102 1 97.81 390 GLU A O 1
ATOM 3129 N N . SER A 1 391 ? -28.422 20.938 -7.316 1 97.69 391 SER A N 1
ATOM 3130 C CA . SER A 1 391 ? -27.266 21.812 -7.305 1 97.69 391 SER A CA 1
ATOM 3131 C C . SER A 1 391 ? -25.984 21.016 -7.051 1 97.69 391 SER A C 1
ATOM 3133 O O . SER A 1 391 ? -24.969 21.234 -7.719 1 97.69 391 SER A O 1
ATOM 3135 N N . VAL A 1 392 ? -25.969 20.125 -6.109 1 97.88 392 VAL A N 1
ATOM 3136 C CA . VAL A 1 392 ? -24.797 19.328 -5.758 1 97.88 392 VAL A CA 1
ATOM 3137 C C . VAL A 1 392 ? -24.469 18.359 -6.898 1 97.88 392 VAL A C 1
ATOM 3139 O O . VAL A 1 392 ? -23.297 18.141 -7.211 1 97.88 392 VAL A O 1
ATOM 3142 N N . VAL A 1 393 ? -25.484 17.812 -7.527 1 98 393 VAL A N 1
ATOM 3143 C CA . VAL A 1 393 ? -25.281 16.938 -8.68 1 98 393 VAL A CA 1
ATOM 3144 C C . VAL A 1 393 ? -24.578 17.719 -9.797 1 98 393 VAL A C 1
ATOM 3146 O O . VAL A 1 393 ? -23.719 17.172 -10.484 1 98 393 VAL A O 1
ATOM 3149 N N . GLU A 1 394 ? -24.953 18.906 -9.984 1 97.81 394 GLU A N 1
ATOM 3150 C CA . GLU A 1 394 ? -24.312 19.75 -11 1 97.81 394 GLU A CA 1
ATOM 3151 C C . GLU A 1 394 ? -22.828 19.938 -10.695 1 97.81 394 GLU A C 1
ATOM 3153 O O . GLU A 1 394 ? -22 19.984 -11.602 1 97.81 394 GLU A O 1
ATOM 3158 N N . LYS A 1 395 ? -22.5 20.156 -9.398 1 98.06 395 LYS A N 1
ATOM 3159 C CA . LYS A 1 395 ? -21.109 20.281 -8.992 1 98.06 395 LYS A CA 1
ATOM 3160 C C . LYS A 1 395 ? -20.328 19 -9.32 1 98.06 395 LYS A C 1
ATOM 3162 O O . LYS A 1 395 ? -19.172 19.062 -9.742 1 98.06 395 LYS A O 1
ATOM 3167 N N . LEU A 1 396 ? -20.953 17.828 -9.102 1 97.62 396 LEU A N 1
ATOM 3168 C CA . LEU A 1 396 ? -20.344 16.547 -9.422 1 97.62 396 LEU A CA 1
ATOM 3169 C C . LEU A 1 396 ? -20.141 16.391 -10.922 1 97.62 396 LEU A C 1
ATOM 3171 O O . LEU A 1 396 ? -19.094 15.906 -11.367 1 97.62 396 LEU A O 1
ATOM 3175 N N . ASN A 1 397 ? -21.141 16.797 -11.68 1 97.5 397 ASN A N 1
ATOM 3176 C CA . ASN A 1 397 ? -21.047 16.734 -13.141 1 97.5 397 ASN A CA 1
ATOM 3177 C C . ASN A 1 397 ? -19.891 17.562 -13.672 1 97.5 397 ASN A C 1
A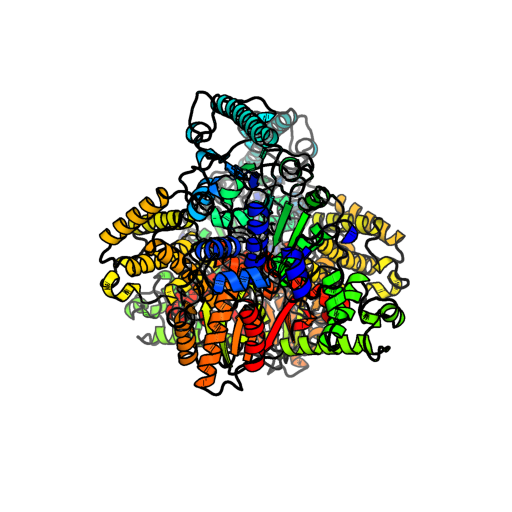TOM 3179 O O . ASN A 1 397 ? -19.219 17.172 -14.625 1 97.5 397 ASN A O 1
ATOM 3183 N N . ARG A 1 398 ? -19.641 18.703 -13.039 1 96.62 398 ARG A N 1
ATOM 3184 C CA . ARG A 1 398 ? -18.516 19.547 -13.422 1 96.62 398 ARG A CA 1
ATOM 3185 C C . ARG A 1 398 ? -17.188 18.828 -13.164 1 96.62 398 ARG A C 1
ATOM 3187 O O . ARG A 1 398 ? -16.234 18.984 -13.93 1 96.62 398 ARG A O 1
ATOM 3194 N N . GLY A 1 399 ? -17.156 18.094 -12.094 1 95.81 399 GLY A N 1
ATOM 3195 C CA . GLY A 1 399 ? -15.953 17.359 -11.75 1 95.81 399 GLY A CA 1
ATOM 3196 C C . GLY A 1 399 ? -15.688 16.188 -12.672 1 95.81 399 GLY A C 1
ATOM 3197 O O . GLY A 1 399 ? -14.578 15.664 -12.711 1 95.81 399 GLY A O 1
ATOM 3198 N N . LEU A 1 400 ? -16.688 15.742 -13.477 1 93.81 400 LEU A N 1
ATOM 3199 C CA . LEU A 1 400 ? -16.578 14.586 -14.359 1 93.81 400 LEU A CA 1
ATOM 3200 C C . LEU A 1 400 ? -16.172 15 -15.766 1 93.81 400 LEU A C 1
ATOM 3202 O O . LEU A 1 400 ? -15.82 14.156 -16.594 1 93.81 400 LEU A O 1
ATOM 3206 N N . LEU A 1 401 ? -16.141 16.281 -16 1 92.06 401 LEU A N 1
ATOM 3207 C CA . LEU A 1 401 ? -15.836 16.766 -17.344 1 92.06 401 LEU A CA 1
ATOM 3208 C C . LEU A 1 401 ? -14.375 16.516 -17.688 1 92.06 401 LEU A C 1
ATOM 3210 O O . LEU A 1 401 ? -13.484 16.75 -16.875 1 92.06 401 LEU A O 1
ATOM 3214 N N . LYS A 1 402 ? -14.102 16.078 -18.938 1 89.56 402 LYS A N 1
ATOM 3215 C CA . LYS A 1 402 ? -12.742 15.875 -19.438 1 89.56 402 LYS A CA 1
ATOM 3216 C C . LYS A 1 402 ? -12.188 17.156 -20.062 1 89.56 402 LYS A C 1
ATOM 3218 O O . LYS A 1 402 ? -12.781 17.719 -20.969 1 89.56 402 LYS A O 1
ATOM 3223 N N . GLU A 1 403 ? -11.094 17.531 -19.516 1 94 403 GLU A N 1
ATOM 3224 C CA . GLU A 1 403 ? -10.43 18.734 -20.031 1 94 403 GLU A CA 1
ATOM 3225 C C . GLU A 1 403 ? -9.438 18.391 -21.141 1 94 403 GLU A C 1
ATOM 3227 O O . GLU A 1 403 ? -8.648 17.453 -21 1 94 403 GLU A O 1
ATOM 3232 N N . LYS A 1 404 ? -9.461 19.109 -22.281 1 94.69 404 LYS A N 1
ATOM 3233 C CA . LYS A 1 404 ? -8.586 18.875 -23.438 1 94.69 404 LYS A CA 1
ATOM 3234 C C . LYS A 1 404 ? -7.914 20.172 -23.875 1 94.69 404 LYS A C 1
ATOM 3236 O O . LYS A 1 404 ? -8.484 21.25 -23.734 1 94.69 404 LYS A O 1
ATOM 3241 N N . ASN A 1 405 ? -6.68 20.062 -24.375 1 96.62 405 ASN A N 1
ATOM 3242 C CA . ASN A 1 405 ? -5.914 21.156 -24.953 1 96.62 405 ASN A CA 1
ATOM 3243 C C . ASN A 1 405 ? -5.715 22.297 -23.953 1 96.62 405 ASN A C 1
ATOM 3245 O O . ASN A 1 405 ? -5.938 23.453 -24.281 1 96.62 405 ASN A O 1
ATOM 3249 N N . GLU A 1 406 ? -5.41 21.938 -22.719 1 97.56 406 GLU A N 1
ATOM 3250 C CA . GLU A 1 406 ? -5.164 22.906 -21.656 1 97.56 406 GLU A CA 1
ATOM 3251 C C . GLU A 1 406 ? -3.674 23 -21.328 1 97.56 406 GLU A C 1
ATOM 3253 O O . GLU A 1 406 ? -2.936 22.031 -21.484 1 97.56 406 GLU A O 1
ATOM 3258 N N . VAL A 1 407 ? -3.244 24.172 -21.047 1 98.38 407 VAL A N 1
ATOM 3259 C CA . VAL A 1 407 ? -1.958 24.391 -20.391 1 98.38 407 VAL A CA 1
ATOM 3260 C C . VAL A 1 407 ? -2.168 24.578 -18.891 1 98.38 407 VAL A C 1
ATOM 3262 O O . VAL A 1 407 ? -2.613 25.641 -18.438 1 98.38 407 VAL A O 1
ATOM 3265 N N . LEU A 1 408 ? -1.816 23.578 -18.172 1 98.56 408 LEU A N 1
ATOM 3266 C CA . LEU A 1 408 ? -2.113 23.516 -16.734 1 98.56 408 LEU A CA 1
ATOM 3267 C C . LEU A 1 408 ? -0.899 23.938 -15.914 1 98.56 408 LEU A C 1
ATOM 3269 O O . LEU A 1 408 ? 0.219 23.484 -16.172 1 98.56 408 LEU A O 1
ATOM 3273 N N . LEU A 1 409 ? -1.06 24.859 -15.008 1 98.81 409 LEU A N 1
ATOM 3274 C CA . LEU A 1 409 ? -0.06 25.188 -13.992 1 98.81 409 LEU A CA 1
ATOM 3275 C C . LEU A 1 409 ? -0.602 24.938 -12.594 1 98.81 409 LEU A C 1
ATOM 3277 O O . LEU A 1 409 ? -1.458 25.672 -12.102 1 98.81 409 LEU A O 1
ATOM 3281 N N . HIS A 1 410 ? -0.141 23.891 -12 1 98.75 410 HIS A N 1
ATOM 3282 C CA . HIS A 1 410 ? -0.499 23.578 -10.617 1 98.75 410 HIS A CA 1
ATOM 3283 C C . HIS A 1 410 ? 0.545 24.109 -9.641 1 98.75 410 HIS A C 1
ATOM 3285 O O . HIS A 1 410 ? 1.726 23.766 -9.742 1 98.75 410 HIS A O 1
ATOM 3291 N N . THR A 1 411 ? 0.136 24.906 -8.688 1 98.56 411 THR A N 1
ATOM 3292 C CA . THR A 1 411 ? 1.082 25.484 -7.738 1 98.56 411 THR A CA 1
ATOM 3293 C C . THR A 1 411 ? 0.735 25.078 -6.312 1 98.56 411 THR A C 1
ATOM 3295 O O . THR A 1 411 ? -0.42 24.781 -6.008 1 98.56 411 THR A O 1
ATOM 3298 N N . GLY A 1 412 ? 1.721 25 -5.496 1 97.06 412 GLY A N 1
ATOM 3299 C CA . GLY A 1 412 ? 1.57 24.766 -4.066 1 97.06 412 GLY A CA 1
ATOM 3300 C C . GLY A 1 412 ? 2.646 25.438 -3.234 1 97.06 412 GLY A C 1
ATOM 3301 O O . GLY A 1 412 ? 3.783 25.578 -3.684 1 97.06 412 GLY A O 1
ATOM 3302 N N . PRO A 1 413 ? 2.283 25.875 -2.043 1 95.94 413 PRO A N 1
ATOM 3303 C CA . PRO A 1 413 ? 3.271 26.5 -1.162 1 95.94 413 PRO A CA 1
ATOM 3304 C C . PRO A 1 413 ? 4.426 25.562 -0.812 1 95.94 413 PRO A C 1
ATOM 3306 O O . PRO A 1 413 ? 5.594 25.922 -1.007 1 95.94 413 PRO A O 1
ATOM 3309 N N . HIS A 1 414 ? 4.117 24.406 -0.3 1 95.25 414 HIS A N 1
ATOM 3310 C CA . HIS A 1 414 ? 5.113 23.406 0.062 1 95.25 414 HIS A CA 1
ATOM 3311 C C . HIS A 1 414 ? 5.051 22.203 -0.879 1 95.25 414 HIS A C 1
ATOM 3313 O O . HIS A 1 414 ? 4.062 22.016 -1.595 1 95.25 414 HIS A O 1
ATOM 3319 N N . HIS A 1 415 ? 6.16 21.484 -0.74 1 95.81 415 HIS A N 1
ATOM 3320 C CA . HIS A 1 415 ? 6.164 20.203 -1.448 1 95.81 415 HIS A CA 1
ATOM 3321 C C . HIS A 1 415 ? 5.062 19.281 -0.931 1 95.81 415 HIS A C 1
ATOM 3323 O O . HIS A 1 415 ? 4.699 19.344 0.246 1 95.81 415 HIS A O 1
ATOM 3329 N N . ASP A 1 416 ? 4.375 18.516 -1.674 1 95.38 416 ASP A N 1
ATOM 3330 C CA . ASP A 1 416 ? 3.342 17.531 -1.418 1 95.38 416 ASP A CA 1
ATOM 3331 C C . ASP A 1 416 ? 1.963 18.172 -1.329 1 95.38 416 ASP A C 1
ATOM 3333 O O . ASP A 1 416 ? 0.946 17.484 -1.274 1 95.38 416 ASP A O 1
ATOM 3337 N N . ASP A 1 417 ? 1.866 19.578 -1.307 1 96.25 417 ASP A N 1
ATOM 3338 C CA . ASP A 1 417 ? 0.575 20.234 -1.187 1 96.25 417 ASP A CA 1
ATOM 3339 C C . ASP A 1 417 ? -0.338 19.891 -2.357 1 96.25 417 ASP A C 1
ATOM 3341 O O . ASP A 1 417 ? -1.521 19.594 -2.166 1 96.25 417 ASP A O 1
ATOM 3345 N N . ILE A 1 418 ? 0.197 19.984 -3.541 1 97.94 418 ILE A N 1
ATOM 3346 C CA . ILE A 1 418 ? -0.592 19.766 -4.75 1 97.94 418 ILE A CA 1
ATOM 3347 C C . ILE A 1 418 ? -1.146 18.344 -4.754 1 97.94 418 ILE A C 1
ATOM 3349 O O . ILE A 1 418 ? -2.352 18.141 -4.914 1 97.94 418 ILE A O 1
ATOM 3353 N N . SER A 1 419 ? -0.26 17.359 -4.512 1 97.25 419 SER A N 1
ATOM 3354 C CA . SER A 1 419 ? -0.653 15.953 -4.59 1 97.25 419 SER A CA 1
ATOM 3355 C C . SER A 1 419 ? -1.646 15.594 -3.49 1 97.25 419 SER A C 1
ATOM 3357 O O . SER A 1 419 ? -2.582 14.828 -3.719 1 97.25 419 SER A O 1
ATOM 3359 N N . LEU A 1 420 ? -1.479 16.156 -2.311 1 96.5 420 LEU A N 1
ATOM 3360 C CA . LEU A 1 420 ? -2.352 15.852 -1.184 1 96.5 420 LEU A CA 1
ATOM 3361 C C . LEU A 1 420 ? -3.701 16.547 -1.334 1 96.5 420 LEU A C 1
ATOM 3363 O O . LEU A 1 420 ? -4.68 16.156 -0.69 1 96.5 420 LEU A O 1
ATOM 3367 N N . GLY A 1 421 ? -3.742 17.531 -2.182 1 97 421 GLY A N 1
ATOM 3368 C CA . GLY A 1 421 ? -4.961 18.312 -2.307 1 97 421 GLY A CA 1
ATOM 3369 C C . GLY A 1 421 ? -5.852 17.844 -3.443 1 97 421 GLY A C 1
ATOM 3370 O O . GLY A 1 421 ? -7.059 17.672 -3.264 1 97 421 GLY A O 1
ATOM 3371 N N . ILE A 1 422 ? -5.203 17.625 -4.664 1 97.56 422 ILE A N 1
ATOM 3372 C CA . ILE A 1 422 ? -6.098 17.453 -5.805 1 97.56 422 ILE A CA 1
ATOM 3373 C C . ILE A 1 422 ? -5.5 16.438 -6.785 1 97.56 422 ILE A C 1
ATOM 3375 O O . ILE A 1 422 ? -5.777 16.484 -7.984 1 97.56 422 ILE A O 1
ATOM 3379 N N . LEU A 1 423 ? -4.688 15.492 -6.375 1 97.62 423 LEU A N 1
ATOM 3380 C CA . LEU A 1 423 ? -3.992 14.555 -7.246 1 97.62 423 LEU A CA 1
ATOM 3381 C C . LEU A 1 423 ? -4.98 13.797 -8.125 1 97.62 423 LEU A C 1
ATOM 3383 O O . LEU A 1 423 ? -4.754 13.641 -9.328 1 97.62 423 LEU A O 1
ATOM 3387 N N . PRO A 1 424 ? -6.125 13.227 -7.598 1 96.69 424 PRO A N 1
ATOM 3388 C CA . PRO A 1 424 ? -7.047 12.492 -8.461 1 96.69 424 PRO A CA 1
ATOM 3389 C C . PRO A 1 424 ? -7.555 13.336 -9.633 1 96.69 424 PRO A C 1
ATOM 3391 O O . PRO A 1 424 ? -7.75 12.812 -10.734 1 96.69 424 PRO A O 1
ATOM 3394 N N . HIS A 1 425 ? -7.762 14.625 -9.359 1 97.44 425 HIS A N 1
ATOM 3395 C CA . HIS A 1 425 ? -8.172 15.523 -10.438 1 97.44 425 HIS A CA 1
ATOM 3396 C C . HIS A 1 425 ? -7.059 15.688 -11.469 1 97.44 425 HIS A C 1
ATOM 3398 O O . HIS A 1 425 ? -7.316 15.664 -12.672 1 97.44 425 HIS A O 1
ATOM 3404 N N . ILE A 1 426 ? -5.875 15.859 -10.992 1 97.56 426 ILE A N 1
ATOM 3405 C CA . ILE A 1 426 ? -4.711 16.062 -11.852 1 97.56 426 ILE A CA 1
ATOM 3406 C C . ILE A 1 426 ? -4.469 14.828 -12.703 1 97.56 426 ILE A C 1
ATOM 3408 O O . ILE A 1 426 ? -4.152 14.93 -13.891 1 97.56 426 ILE A O 1
ATOM 3412 N N . THR A 1 427 ? -4.551 13.648 -12.109 1 94.5 427 THR A N 1
ATOM 3413 C CA . THR A 1 427 ? -4.332 12.414 -12.859 1 94.5 427 THR A CA 1
ATOM 3414 C C . THR A 1 427 ? -5.336 12.289 -14 1 94.5 427 THR A C 1
ATOM 3416 O O . THR A 1 427 ? -5.004 11.773 -15.07 1 94.5 427 THR A O 1
ATOM 3419 N N . ASN A 1 428 ? -6.547 12.703 -13.766 1 93.31 428 ASN A N 1
ATOM 3420 C CA . ASN A 1 428 ? -7.531 12.742 -14.844 1 93.31 428 ASN A CA 1
ATOM 3421 C C . ASN A 1 428 ? -7.09 13.672 -15.969 1 93.31 428 ASN A C 1
ATOM 3423 O O . ASN A 1 428 ? -7.266 13.352 -17.141 1 93.31 428 ASN A O 1
ATOM 3427 N N . GLN A 1 429 ? -6.531 14.82 -15.578 1 95.5 429 GLN A N 1
ATOM 3428 C CA . GLN A 1 429 ? -6.055 15.781 -16.562 1 95.5 429 GLN A CA 1
ATOM 3429 C C . GLN A 1 429 ? -4.875 15.227 -17.359 1 95.5 429 GLN A C 1
ATOM 3431 O O . GLN A 1 429 ? -4.777 15.445 -18.562 1 95.5 429 GLN A O 1
ATOM 3436 N N . LEU A 1 430 ? -4.02 14.531 -16.688 1 93.88 430 LEU A N 1
ATOM 3437 C CA . LEU A 1 430 ? -2.783 14.039 -17.281 1 93.88 430 LEU A CA 1
ATOM 3438 C C . LEU A 1 430 ? -3.064 12.875 -18.234 1 93.88 430 LEU A C 1
ATOM 3440 O O . LEU A 1 430 ? -2.225 12.539 -19.062 1 93.88 430 LEU A O 1
ATOM 3444 N N . GLN A 1 431 ? -4.191 12.227 -18.141 1 87.88 431 GLN A N 1
ATOM 3445 C CA . GLN A 1 431 ? -4.562 11.125 -19.031 1 87.88 431 GLN A CA 1
ATOM 3446 C C . GLN A 1 431 ? -4.816 11.633 -20.438 1 87.88 431 GLN A C 1
ATOM 3448 O O . GLN A 1 431 ? -4.789 10.852 -21.391 1 87.88 431 GLN A O 1
ATOM 3453 N N . GLU A 1 432 ? -5.09 12.93 -20.516 1 89.75 432 GLU A N 1
ATOM 3454 C CA . GLU A 1 432 ? -5.324 13.547 -21.828 1 89.75 432 GLU A CA 1
ATOM 3455 C C . GLU A 1 432 ? -4.027 14.078 -22.422 1 89.75 432 GLU A C 1
ATOM 3457 O O . GLU A 1 432 ? -3.52 15.117 -22.016 1 89.75 432 GLU A O 1
ATOM 3462 N N . ASN A 1 433 ? -3.551 13.523 -23.5 1 86.69 433 ASN A N 1
ATOM 3463 C CA . ASN A 1 433 ? -2.256 13.828 -24.094 1 86.69 433 ASN A CA 1
ATOM 3464 C C . ASN A 1 433 ? -2.215 15.25 -24.641 1 86.69 433 ASN A C 1
ATOM 3466 O O . ASN A 1 433 ? -1.139 15.836 -24.781 1 86.69 433 ASN A O 1
ATOM 3470 N N . SER A 1 434 ? -3.377 15.781 -24.969 1 92.69 434 SER A N 1
ATOM 3471 C CA . SER A 1 434 ? -3.41 17.125 -25.547 1 92.69 434 SER A CA 1
ATOM 3472 C C . SER A 1 434 ? -3.094 18.188 -24.5 1 92.69 434 SER A C 1
ATOM 3474 O O . SER A 1 434 ? -2.809 19.328 -24.828 1 92.69 434 SER A O 1
ATOM 3476 N N . ASN A 1 435 ? -3.125 17.812 -23.188 1 95.75 435 ASN A N 1
ATOM 3477 C CA . ASN A 1 435 ? -2.832 18.75 -22.109 1 95.75 435 ASN A CA 1
ATOM 3478 C C . ASN A 1 435 ? -1.332 18.844 -21.844 1 95.75 435 ASN A C 1
ATOM 3480 O O . ASN A 1 435 ? -0.605 17.859 -21.984 1 95.75 435 ASN A O 1
ATOM 3484 N N . GLU A 1 436 ? -0.878 20.016 -21.547 1 96.56 436 GLU A N 1
ATOM 3485 C CA . GLU A 1 436 ? 0.469 20.234 -21.031 1 96.56 436 GLU A CA 1
ATOM 3486 C C . GLU A 1 436 ? 0.438 20.672 -19.562 1 96.56 436 GLU A C 1
ATOM 3488 O O . GLU A 1 436 ? -0.223 21.641 -19.219 1 96.56 436 GLU A O 1
ATOM 3493 N N . ALA A 1 437 ? 1.143 19.969 -18.797 1 97.62 437 ALA A N 1
ATOM 3494 C CA . ALA A 1 437 ? 1.035 20.234 -17.359 1 97.62 437 ALA A CA 1
ATOM 3495 C C . ALA A 1 437 ? 2.371 20.703 -16.797 1 97.62 437 ALA A C 1
ATOM 3497 O O . ALA A 1 437 ? 3.426 20.188 -17.156 1 97.62 437 ALA A O 1
ATOM 3498 N N . HIS A 1 438 ? 2.336 21.75 -15.984 1 98.62 438 HIS A N 1
ATOM 3499 C CA . HIS A 1 438 ? 3.445 22.266 -15.195 1 98.62 438 HIS A CA 1
ATOM 3500 C C . HIS A 1 438 ? 3.119 22.25 -13.703 1 98.62 438 HIS A C 1
ATOM 3502 O O . HIS A 1 438 ? 1.965 22.438 -13.32 1 98.62 438 HIS A O 1
ATOM 3508 N N . PHE A 1 439 ? 4.121 22.031 -12.969 1 98.75 439 PHE A N 1
ATOM 3509 C CA . PHE A 1 439 ? 3.984 22.016 -11.516 1 98.75 439 PHE A CA 1
ATOM 3510 C C . PHE A 1 439 ? 4.996 22.953 -10.875 1 98.75 439 PHE A C 1
ATOM 3512 O O . PHE A 1 439 ? 6.148 23.031 -11.305 1 98.75 439 PHE A O 1
ATOM 3519 N N . SER A 1 440 ? 4.566 23.703 -9.859 1 98.69 440 SER A N 1
ATOM 3520 C CA . SER A 1 440 ? 5.492 24.641 -9.219 1 98.69 440 SER A CA 1
ATOM 3521 C C . SER A 1 440 ? 5.309 24.656 -7.707 1 98.69 440 SER A C 1
ATOM 3523 O O . SER A 1 440 ? 4.195 24.844 -7.211 1 98.69 440 SER A O 1
ATOM 3525 N N . VAL A 1 441 ? 6.352 24.438 -7.004 1 98.06 441 VAL A N 1
ATOM 3526 C CA . VAL A 1 441 ? 6.391 24.641 -5.559 1 98.06 441 VAL A CA 1
ATOM 3527 C C . VAL A 1 441 ? 7.004 26 -5.25 1 98.06 441 VAL A C 1
ATOM 3529 O O . VAL A 1 441 ? 8.078 26.344 -5.762 1 98.06 441 VAL A O 1
ATOM 3532 N N . LEU A 1 442 ? 6.379 26.719 -4.406 1 97.56 442 LEU A N 1
ATOM 3533 C CA . LEU A 1 442 ? 6.695 28.141 -4.328 1 97.56 442 LEU A CA 1
ATOM 3534 C C . LEU A 1 442 ? 7.695 28.406 -3.211 1 97.56 442 LEU A C 1
ATOM 3536 O O . LEU A 1 442 ? 8.406 29.422 -3.24 1 97.56 442 LEU A O 1
ATOM 3540 N N . THR A 1 443 ? 7.805 27.547 -2.24 1 95.75 443 THR A N 1
ATOM 3541 C CA . THR A 1 443 ? 8.812 27.719 -1.201 1 95.75 443 THR A CA 1
ATOM 3542 C C . THR A 1 443 ? 9.797 26.562 -1.21 1 95.75 443 THR A C 1
ATOM 3544 O O . THR A 1 443 ? 9.578 25.562 -1.898 1 95.75 443 THR A O 1
ATOM 3547 N N . SER A 1 444 ? 10.922 26.703 -0.436 1 93.81 444 SER A N 1
ATOM 3548 C CA . SER A 1 444 ? 11.977 25.688 -0.453 1 93.81 444 SER A CA 1
ATOM 3549 C C . SER A 1 444 ? 11.609 24.5 0.418 1 93.81 444 SER A C 1
ATOM 3551 O O . SER A 1 444 ? 12.125 23.391 0.217 1 93.81 444 SER A O 1
ATOM 3553 N N . GLY A 1 445 ? 10.82 24.672 1.439 1 90.81 445 GLY A N 1
ATOM 3554 C CA . GLY A 1 445 ? 10.375 23.578 2.293 1 90.81 445 GLY A CA 1
ATOM 3555 C C . GLY A 1 445 ? 11.492 22.969 3.109 1 90.81 445 GLY A C 1
ATOM 3556 O O . GLY A 1 445 ? 11.359 21.844 3.611 1 90.81 445 GLY A O 1
ATOM 3557 N N . PHE A 1 446 ? 12.656 23.578 3.318 1 92.31 446 PHE A N 1
ATOM 3558 C CA . PHE A 1 446 ? 13.844 23 3.934 1 92.31 446 PHE A CA 1
ATOM 3559 C C . PHE A 1 446 ? 13.594 22.688 5.402 1 92.31 446 PHE A C 1
ATOM 3561 O O . PHE A 1 446 ? 14.242 21.797 5.973 1 92.31 446 PHE A O 1
ATOM 3568 N N . THR A 1 447 ? 12.602 23.328 6 1 89.25 447 THR A N 1
ATOM 3569 C CA . THR A 1 447 ? 12.336 23.141 7.422 1 89.25 447 THR A CA 1
ATOM 3570 C C . THR A 1 447 ? 11.812 21.734 7.699 1 89.25 447 THR A C 1
ATOM 3572 O O . THR A 1 447 ? 11.844 21.266 8.836 1 89.25 447 THR A O 1
ATOM 3575 N N . ALA A 1 448 ? 11.375 21.094 6.688 1 91.25 448 ALA A N 1
ATOM 3576 C CA . ALA A 1 448 ? 10.727 19.797 6.871 1 91.25 448 ALA A CA 1
ATOM 3577 C C . ALA A 1 448 ? 11.734 18.656 6.781 1 91.25 448 ALA A C 1
ATOM 3579 O O . ALA A 1 448 ? 11.383 17.484 6.98 1 91.25 448 ALA A O 1
ATOM 3580 N N . VAL A 1 449 ? 12.984 18.906 6.531 1 94.75 449 VAL A N 1
ATOM 3581 C CA . VAL A 1 449 ? 14.016 17.875 6.43 1 94.75 449 VAL A CA 1
ATOM 3582 C C . VAL A 1 449 ? 14.875 17.891 7.691 1 94.75 449 VAL A C 1
ATOM 3584 O O . VAL A 1 449 ? 15.5 18.891 8.016 1 94.75 449 VAL A O 1
ATOM 3587 N N . THR A 1 450 ? 14.945 16.844 8.344 1 94 450 THR A N 1
ATOM 3588 C CA . THR A 1 450 ? 15.672 16.781 9.602 1 94 450 THR A CA 1
ATOM 3589 C C . THR A 1 450 ? 17.172 16.703 9.352 1 94 450 THR A C 1
ATOM 3591 O O . THR A 1 450 ? 17.609 16.281 8.273 1 94 450 THR A O 1
ATOM 3594 N N . ASN A 1 451 ? 17.938 17.125 10.336 1 94.81 451 ASN A N 1
ATOM 3595 C CA . ASN A 1 451 ? 19.391 16.969 10.266 1 94.81 451 ASN A CA 1
ATOM 3596 C C . ASN A 1 451 ? 19.797 15.5 10.148 1 94.81 451 ASN A C 1
ATOM 3598 O O . ASN A 1 451 ? 20.719 15.164 9.398 1 94.81 451 ASN A O 1
ATOM 3602 N N . THR A 1 452 ? 19.078 14.688 10.852 1 94 452 THR A N 1
ATOM 3603 C CA . THR A 1 452 ? 19.391 13.258 10.867 1 94 452 THR A CA 1
ATOM 3604 C C . THR A 1 452 ? 19.234 12.664 9.469 1 94 452 THR A C 1
ATOM 3606 O O . THR A 1 452 ? 20.062 11.852 9.047 1 94 452 THR A O 1
ATOM 3609 N N . PHE A 1 453 ? 18.219 13.008 8.805 1 96 453 PHE A N 1
ATOM 3610 C CA . PHE A 1 453 ? 18 12.508 7.449 1 96 453 PHE A CA 1
ATOM 3611 C C . PHE A 1 453 ? 19.156 12.891 6.535 1 96 453 PHE A C 1
ATOM 3613 O O . PHE A 1 453 ? 19.625 12.078 5.75 1 96 453 PHE A O 1
ATOM 3620 N N . VAL A 1 454 ? 19.578 14.148 6.637 1 97.25 454 VAL A N 1
ATOM 3621 C CA . VAL A 1 454 ? 20.656 14.648 5.793 1 97.25 454 VAL A CA 1
ATOM 3622 C C . VAL A 1 454 ? 21.953 13.922 6.133 1 97.25 454 VAL A C 1
ATOM 3624 O O . VAL A 1 454 ? 22.688 13.492 5.234 1 97.25 454 VAL A O 1
ATOM 3627 N N . ILE A 1 455 ? 22.25 13.789 7.426 1 97.56 455 ILE A N 1
ATOM 3628 C CA . ILE A 1 455 ? 23.469 13.117 7.867 1 97.56 455 ILE A CA 1
ATOM 3629 C C . ILE A 1 455 ? 23.5 11.688 7.34 1 97.56 455 ILE A C 1
ATOM 3631 O O . ILE A 1 455 ? 24.5 11.242 6.77 1 97.56 455 ILE A O 1
ATOM 3635 N N . ASP A 1 456 ? 22.391 10.992 7.508 1 97.06 456 ASP A N 1
ATOM 3636 C CA . ASP A 1 456 ? 22.297 9.609 7.047 1 97.06 456 ASP A CA 1
ATOM 3637 C C . ASP A 1 456 ? 22.516 9.523 5.535 1 97.06 456 ASP A C 1
ATOM 3639 O O . ASP A 1 456 ? 23.219 8.625 5.055 1 97.06 456 ASP A O 1
ATOM 3643 N N . THR A 1 457 ? 21.891 10.398 4.824 1 97.81 457 THR A N 1
ATOM 3644 C CA . THR A 1 457 ? 22.031 10.422 3.373 1 97.81 457 THR A CA 1
ATOM 3645 C C . THR A 1 457 ? 23.469 10.68 2.965 1 97.81 457 THR A C 1
ATOM 3647 O O . THR A 1 457 ? 24 10.023 2.059 1 97.81 457 THR A O 1
ATOM 3650 N N . LEU A 1 458 ? 24.109 11.617 3.662 1 98.44 458 LEU A N 1
ATOM 3651 C CA . LEU A 1 458 ? 25.484 11.969 3.334 1 98.44 458 LEU A CA 1
ATOM 3652 C C . LEU A 1 458 ? 26.438 10.828 3.684 1 98.44 458 LEU A C 1
ATOM 3654 O O . LEU A 1 458 ? 27.422 10.586 2.969 1 98.44 458 LEU A O 1
ATOM 3658 N N . LEU A 1 459 ? 26.172 10.172 4.801 1 98.06 459 LEU A N 1
ATOM 3659 C CA . LEU A 1 459 ? 26.969 9.016 5.164 1 98.06 459 LEU A CA 1
ATOM 3660 C C . LEU A 1 459 ? 26.859 7.922 4.109 1 98.06 459 LEU A C 1
ATOM 3662 O O . LEU A 1 459 ? 27.859 7.301 3.742 1 98.06 459 LEU A O 1
ATOM 3666 N N . HIS A 1 460 ? 25.719 7.73 3.617 1 97.44 460 HIS A N 1
ATOM 3667 C CA . HIS A 1 460 ? 25.516 6.758 2.547 1 97.44 460 HIS A CA 1
ATOM 3668 C C . HIS A 1 460 ? 26.219 7.199 1.269 1 97.44 460 HIS A C 1
ATOM 3670 O O . HIS A 1 460 ? 26.797 6.375 0.551 1 97.44 460 HIS A O 1
ATOM 3676 N N . THR A 1 461 ? 26.109 8.461 0.981 1 97.94 461 THR A N 1
ATOM 3677 C CA . THR A 1 461 ? 26.766 9.023 -0.191 1 97.94 461 THR A CA 1
ATOM 3678 C C . THR A 1 461 ? 28.281 8.773 -0.125 1 97.94 461 THR A C 1
ATOM 3680 O O . THR A 1 461 ? 28.891 8.344 -1.107 1 97.94 461 THR A O 1
ATOM 3683 N N . LYS A 1 462 ? 28.812 9.031 1.023 1 96.69 462 LYS A N 1
ATOM 3684 C CA . LYS A 1 462 ? 30.234 8.82 1.228 1 96.69 462 LYS A CA 1
ATOM 3685 C C . LYS A 1 462 ? 30.609 7.359 1.008 1 96.69 462 LYS A C 1
ATOM 3687 O O . LYS A 1 462 ? 31.609 7.062 0.348 1 96.69 462 LYS A O 1
ATOM 3692 N N . LYS A 1 463 ? 29.859 6.496 1.528 1 97 463 LYS A N 1
ATOM 3693 C CA . LYS A 1 463 ? 30.109 5.066 1.386 1 97 463 LYS A CA 1
ATOM 3694 C C . LYS A 1 463 ? 30.062 4.641 -0.079 1 97 463 LYS A C 1
ATOM 3696 O O . LYS A 1 463 ? 30.938 3.898 -0.542 1 97 463 LYS A O 1
ATOM 3701 N N . LEU A 1 464 ? 29.094 5.09 -0.799 1 96.69 464 LEU A N 1
ATOM 3702 C CA . LEU A 1 464 ? 28.953 4.742 -2.207 1 96.69 464 LEU A CA 1
ATOM 3703 C C . LEU A 1 464 ? 30.109 5.285 -3.025 1 96.69 464 LEU A C 1
ATOM 3705 O O . LEU A 1 464 ? 30.562 4.645 -3.979 1 96.69 464 LEU A O 1
ATOM 3709 N N . LEU A 1 465 ? 30.531 6.465 -2.707 1 96.19 465 LEU A N 1
ATOM 3710 C CA . LEU A 1 465 ? 31.688 7.043 -3.367 1 96.19 465 LEU A CA 1
ATOM 3711 C C . LEU A 1 465 ? 32.938 6.191 -3.119 1 96.19 465 LEU A C 1
ATOM 3713 O O . LEU A 1 465 ? 33.688 5.91 -4.047 1 96.19 465 LEU A O 1
ATOM 3717 N N . ASP A 1 466 ? 33.125 5.746 -1.906 1 94.94 466 ASP A N 1
ATOM 3718 C CA . ASP A 1 466 ? 34.281 4.926 -1.532 1 94.94 466 ASP A CA 1
ATOM 3719 C C . ASP A 1 466 ? 34.219 3.568 -2.23 1 94.94 466 ASP A C 1
ATOM 3721 O O . ASP A 1 466 ? 35.281 3.021 -2.605 1 94.94 466 ASP A O 1
ATOM 3725 N N . ASP A 1 467 ? 33.062 3.051 -2.43 1 94.94 467 ASP A N 1
ATOM 3726 C CA . ASP A 1 467 ? 32.875 1.747 -3.061 1 94.94 467 ASP A CA 1
ATOM 3727 C C . ASP A 1 467 ? 32.938 1.858 -4.582 1 94.94 467 ASP A C 1
ATOM 3729 O O . ASP A 1 467 ? 32.906 0.846 -5.285 1 94.94 467 ASP A O 1
ATOM 3733 N N . GLY A 1 468 ? 32.969 3.031 -5.066 1 93.12 468 GLY A N 1
ATOM 3734 C CA . GLY A 1 468 ? 33.031 3.25 -6.504 1 93.12 468 GLY A CA 1
ATOM 3735 C C . GLY A 1 468 ? 31.719 3.043 -7.203 1 93.12 468 GLY A C 1
ATOM 3736 O O . GLY A 1 468 ? 31.672 2.742 -8.398 1 93.12 468 GLY A O 1
ATOM 3737 N N . GLU A 1 469 ? 30.641 3.232 -6.496 1 94.12 469 GLU A N 1
ATOM 3738 C CA . GLU A 1 469 ? 29.328 2.912 -7.027 1 94.12 469 GLU A CA 1
ATOM 3739 C C . GLU A 1 469 ? 28.625 4.156 -7.582 1 94.12 469 GLU A C 1
ATOM 3741 O O . GLU A 1 469 ? 27.484 4.09 -8.016 1 94.12 469 GLU A O 1
ATOM 3746 N N . ILE A 1 470 ? 29.281 5.312 -7.531 1 95.44 470 ILE A N 1
ATOM 3747 C CA . ILE A 1 470 ? 28.812 6.531 -8.172 1 95.44 470 ILE A CA 1
ATOM 3748 C C . ILE A 1 470 ? 29.641 6.832 -9.414 1 95.44 470 ILE A C 1
ATOM 3750 O O . ILE A 1 470 ? 30.625 7.566 -9.336 1 95.44 470 ILE A O 1
ATOM 3754 N N . GLN A 1 471 ? 29.172 6.453 -10.477 1 91.88 471 GLN A N 1
ATOM 3755 C CA . GLN A 1 471 ? 29.953 6.473 -11.703 1 91.88 471 GLN A CA 1
ATOM 3756 C C . GLN A 1 471 ? 30.062 7.891 -12.266 1 91.88 471 GLN A C 1
ATOM 3758 O O . GLN A 1 471 ? 31.062 8.242 -12.898 1 91.88 471 GLN A O 1
ATOM 3763 N N . MET A 1 472 ? 29.062 8.711 -12.047 1 92.81 472 MET A N 1
ATOM 3764 C CA . MET A 1 472 ? 28.969 10.016 -12.695 1 92.81 472 MET A CA 1
ATOM 3765 C C . MET A 1 472 ? 30.141 10.914 -12.281 1 92.81 472 MET A C 1
ATOM 3767 O O . MET A 1 472 ? 30.562 11.781 -13.047 1 92.81 472 MET A O 1
ATOM 3771 N N . VAL A 1 473 ? 30.766 10.719 -11.109 1 95 473 VAL A N 1
ATOM 3772 C CA . VAL A 1 473 ? 31.812 11.594 -10.594 1 95 473 VAL A CA 1
ATOM 3773 C C . VAL A 1 473 ? 33.125 11.328 -11.344 1 95 473 VAL A C 1
ATOM 3775 O O . VAL A 1 473 ? 34.062 12.125 -11.266 1 95 473 VAL A O 1
ATOM 3778 N N . HIS A 1 474 ? 33.156 10.289 -12.164 1 93.5 474 HIS A N 1
ATOM 3779 C CA . HIS A 1 474 ? 34.344 9.922 -12.906 1 93.5 474 HIS A CA 1
ATOM 3780 C C . HIS A 1 474 ? 34.344 10.508 -14.312 1 93.5 474 HIS A C 1
ATOM 3782 O O . HIS A 1 474 ? 35.344 10.469 -15.016 1 93.5 474 HIS A O 1
ATOM 3788 N N . TYR A 1 475 ? 33.219 11 -14.68 1 93.38 475 TYR A N 1
ATOM 3789 C CA . TYR A 1 475 ? 33.156 11.609 -16 1 93.38 475 TYR A CA 1
ATOM 3790 C C . TYR A 1 475 ? 33.969 12.883 -16.062 1 93.38 475 TYR A C 1
ATOM 3792 O O . TYR A 1 475 ? 34.031 13.648 -15.102 1 93.38 475 TYR A O 1
ATOM 3800 N N . GLU A 1 476 ? 34.594 13.125 -17.172 1 91.44 476 GLU A N 1
ATOM 3801 C CA . GLU A 1 476 ? 35.562 14.203 -17.328 1 91.44 476 GLU A CA 1
ATOM 3802 C C . GLU A 1 476 ? 34.906 15.562 -17.125 1 91.44 476 GLU A C 1
ATOM 3804 O O . GLU A 1 476 ? 35.5 16.469 -16.562 1 91.44 476 GLU A O 1
ATOM 3809 N N . ASP A 1 477 ? 33.719 15.727 -17.484 1 93.94 477 ASP A N 1
ATOM 3810 C CA . ASP A 1 477 ? 33.094 17.047 -17.438 1 93.94 477 ASP A CA 1
ATOM 3811 C C . ASP A 1 477 ? 32.062 17.125 -16.297 1 93.94 477 ASP A C 1
ATOM 3813 O O . ASP A 1 477 ? 31.25 18.047 -16.266 1 93.94 477 ASP A O 1
ATOM 3817 N N . PHE A 1 478 ? 32.094 16.234 -15.336 1 95.31 478 PHE A N 1
ATOM 3818 C CA . PHE A 1 478 ? 31.047 16.188 -14.328 1 95.31 478 PHE A CA 1
ATOM 3819 C C . PHE A 1 478 ? 31.062 17.438 -13.469 1 95.31 478 PHE A C 1
ATOM 3821 O O . PHE A 1 478 ? 30.016 18.047 -13.234 1 95.31 478 PHE A O 1
ATOM 3828 N N . PHE A 1 479 ? 32.219 17.922 -12.977 1 96.12 479 PHE A N 1
ATOM 3829 C CA . PHE A 1 479 ? 32.312 19 -12.008 1 96.12 479 PHE A CA 1
ATOM 3830 C C . PHE A 1 479 ? 32.281 20.359 -12.719 1 96.12 479 PHE A C 1
ATOM 3832 O O . PHE A 1 479 ? 32.281 21.406 -12.062 1 96.12 479 PHE A O 1
ATOM 3839 N N . GLU A 1 480 ? 32.219 20.344 -14.07 1 94.25 480 GLU A N 1
ATOM 3840 C CA . GLU A 1 480 ? 32.125 21.594 -14.828 1 94.25 480 GLU A CA 1
ATOM 3841 C C . GLU A 1 480 ? 30.703 21.859 -15.297 1 94.25 480 GLU A C 1
ATOM 3843 O O . GLU A 1 480 ? 30.078 22.828 -14.859 1 94.25 480 GLU A O 1
ATOM 3848 N N . VAL A 1 481 ? 30.203 20.891 -16.094 1 92.5 481 VAL A N 1
ATOM 3849 C CA . VAL A 1 481 ? 28.891 21.125 -16.656 1 92.5 481 VAL A CA 1
ATOM 3850 C C . VAL A 1 481 ? 28.016 19.875 -16.469 1 92.5 481 VAL A C 1
ATOM 3852 O O . VAL A 1 481 ? 26.781 19.969 -16.422 1 92.5 481 VAL A O 1
ATOM 3855 N N . GLY A 1 482 ? 28.562 18.797 -16.328 1 91.12 482 GLY A N 1
ATOM 3856 C CA . GLY A 1 482 ? 27.859 17.531 -16.344 1 91.12 482 GLY A CA 1
ATOM 3857 C C . GLY A 1 482 ? 26.891 17.375 -15.188 1 91.12 482 GLY A C 1
ATOM 3858 O O . GLY A 1 482 ? 25.891 16.656 -15.305 1 91.12 482 GLY A O 1
ATOM 3859 N N . TYR A 1 483 ? 27.203 17.906 -14.031 1 91.56 483 TYR A N 1
ATOM 3860 C CA . TYR A 1 483 ? 26.391 17.766 -12.836 1 91.56 483 TYR A CA 1
ATOM 3861 C C . TYR A 1 483 ? 25 18.375 -13.039 1 91.56 483 TYR A C 1
ATOM 3863 O O . TYR A 1 483 ? 24.062 18.062 -12.305 1 91.56 483 TYR A O 1
ATOM 3871 N N . LYS A 1 484 ? 24.734 19.188 -14.086 1 91.62 484 LYS A N 1
ATOM 3872 C CA . LYS A 1 484 ? 23.469 19.859 -14.336 1 91.62 484 LYS A CA 1
ATOM 3873 C C . LYS A 1 484 ? 22.641 19.094 -15.367 1 91.62 484 LYS A C 1
ATOM 3875 O O . LYS A 1 484 ? 21.469 19.438 -15.617 1 91.62 484 LYS A O 1
ATOM 3880 N N . LEU A 1 485 ? 23.219 18.109 -15.867 1 87.25 485 LEU A N 1
ATOM 3881 C CA . LEU A 1 485 ? 22.578 17.422 -16.984 1 87.25 485 LEU A CA 1
ATOM 3882 C C . LEU A 1 485 ? 21.953 16.109 -16.516 1 87.25 485 LEU A C 1
ATOM 3884 O O . LEU A 1 485 ? 22.266 15.625 -15.422 1 87.25 485 LEU A O 1
ATOM 3888 N N . LYS A 1 486 ? 20.969 15.523 -17.219 1 86.38 486 LYS A N 1
ATOM 3889 C CA . LYS A 1 486 ? 20.406 14.18 -17.094 1 86.38 486 LYS A CA 1
ATOM 3890 C C . LYS A 1 486 ? 19.672 14.008 -15.766 1 86.38 486 LYS A C 1
ATOM 3892 O O . LYS A 1 486 ? 19.797 12.969 -15.117 1 86.38 486 LYS A O 1
ATOM 3897 N N . THR A 1 487 ? 19.062 15.016 -15.352 1 90.12 487 THR A N 1
ATOM 3898 C CA . THR A 1 487 ? 18.312 14.945 -14.102 1 90.12 487 THR A CA 1
ATOM 3899 C C . THR A 1 487 ? 17.125 14.008 -14.242 1 90.12 487 THR A C 1
ATOM 3901 O O . THR A 1 487 ? 16.703 13.383 -13.266 1 90.12 487 THR A O 1
ATOM 3904 N N . ASP A 1 488 ? 16.594 13.875 -15.484 1 93.06 488 ASP A N 1
ATOM 3905 C CA . ASP A 1 488 ? 15.508 12.938 -15.727 1 93.06 488 ASP A CA 1
ATOM 3906 C C . ASP A 1 488 ? 15.977 11.492 -15.539 1 93.06 488 ASP A C 1
ATOM 3908 O O . ASP A 1 488 ? 15.195 10.633 -15.117 1 93.06 488 ASP A O 1
ATOM 3912 N N . LYS A 1 489 ? 17.219 11.273 -15.844 1 92.69 489 LYS A N 1
ATOM 3913 C CA . LYS A 1 489 ? 17.766 9.938 -15.656 1 92.69 489 LYS A CA 1
ATOM 3914 C C . LYS A 1 489 ? 17.797 9.555 -14.18 1 92.69 489 LYS A C 1
ATOM 3916 O O . LYS A 1 489 ? 17.562 8.398 -13.828 1 92.69 489 LYS A O 1
ATOM 3921 N N . ASP A 1 490 ? 18.109 10.523 -13.336 1 93.62 490 ASP A N 1
ATOM 3922 C CA . ASP A 1 490 ? 18.141 10.266 -11.898 1 93.62 490 ASP A CA 1
ATOM 3923 C C . ASP A 1 490 ? 16.75 9.859 -11.383 1 93.62 490 ASP A C 1
ATOM 3925 O O . ASP A 1 490 ? 16.625 8.891 -10.625 1 93.62 490 ASP A O 1
ATOM 3929 N N . VAL A 1 491 ? 15.781 10.602 -11.844 1 95.81 491 VAL A N 1
ATOM 3930 C CA . VAL A 1 491 ? 14.422 10.344 -11.406 1 95.81 491 VAL A CA 1
ATOM 3931 C C . VAL A 1 491 ? 13.961 8.977 -11.914 1 95.81 491 VAL A C 1
ATOM 3933 O O . VAL A 1 491 ? 13.352 8.203 -11.172 1 95.81 491 VAL A O 1
ATOM 3936 N N . TYR A 1 492 ? 14.266 8.703 -13.109 1 95.62 492 TYR A N 1
ATOM 3937 C CA . TYR A 1 492 ? 13.867 7.438 -13.711 1 95.62 492 TYR A CA 1
ATOM 3938 C C . TYR A 1 492 ? 14.539 6.262 -13.008 1 95.62 492 TYR A C 1
ATOM 3940 O O . TYR A 1 492 ? 13.914 5.234 -12.766 1 95.62 492 TYR A O 1
ATOM 3948 N N . HIS A 1 493 ? 15.852 6.422 -12.773 1 95.06 493 HIS A N 1
ATOM 3949 C CA . HIS A 1 493 ? 16.578 5.395 -12.039 1 95.06 493 HIS A CA 1
ATOM 3950 C C . HIS A 1 493 ? 15.898 5.086 -10.711 1 95.06 493 HIS A C 1
ATOM 3952 O O . HIS A 1 493 ? 15.648 3.922 -10.391 1 95.06 493 HIS A O 1
ATOM 3958 N N . PHE A 1 494 ? 15.664 6.129 -9.961 1 97.19 494 PHE A N 1
ATOM 3959 C CA . PHE A 1 494 ? 15.062 5.953 -8.648 1 97.19 494 PHE A CA 1
ATOM 3960 C C . PHE A 1 494 ? 13.734 5.203 -8.75 1 97.19 494 PHE A C 1
ATOM 3962 O O . PHE A 1 494 ? 13.508 4.23 -8.031 1 97.19 494 PHE A O 1
ATOM 3969 N N . LEU A 1 495 ? 12.828 5.645 -9.617 1 97.75 495 LEU A N 1
ATOM 3970 C CA . LEU A 1 495 ? 11.477 5.098 -9.727 1 97.75 495 LEU A CA 1
ATOM 3971 C C . LEU A 1 495 ? 11.516 3.662 -10.242 1 97.75 495 LEU A C 1
ATOM 3973 O O . LEU A 1 495 ? 10.68 2.84 -9.852 1 97.75 495 LEU A O 1
ATOM 3977 N N . THR A 1 496 ? 12.445 3.334 -11.109 1 96.56 496 THR A N 1
ATOM 3978 C CA . THR A 1 496 ? 12.609 1.953 -11.555 1 96.56 496 THR A CA 1
ATOM 3979 C C . THR A 1 496 ? 12.992 1.053 -10.383 1 96.56 496 THR A C 1
ATOM 3981 O O . THR A 1 496 ? 12.586 -0.108 -10.32 1 96.56 496 THR A O 1
ATOM 3984 N N . LYS A 1 497 ? 13.82 1.589 -9.508 1 96.88 497 LYS A N 1
ATOM 3985 C CA . LYS A 1 497 ? 14.234 0.819 -8.344 1 96.88 497 LYS A CA 1
ATOM 3986 C C . LYS A 1 497 ? 13.086 0.684 -7.344 1 96.88 497 LYS A C 1
ATOM 3988 O O . LYS A 1 497 ? 13.016 -0.301 -6.605 1 96.88 497 LYS A O 1
ATOM 3993 N N . VAL A 1 498 ? 12.164 1.703 -7.332 1 96.94 498 VAL A N 1
ATOM 3994 C CA . VAL A 1 498 ? 10.93 1.557 -6.559 1 96.94 498 VAL A CA 1
ATOM 3995 C C . VAL A 1 498 ? 10.148 0.345 -7.055 1 96.94 498 VAL A C 1
ATOM 3997 O O . VAL A 1 498 ? 9.734 -0.503 -6.262 1 96.94 498 VAL A O 1
ATOM 4000 N N . ALA A 1 499 ? 9.969 0.262 -8.312 1 96.5 499 ALA A N 1
ATOM 4001 C CA . ALA A 1 499 ? 9.227 -0.843 -8.906 1 96.5 499 ALA A CA 1
ATOM 4002 C C . ALA A 1 499 ? 9.898 -2.182 -8.609 1 96.5 499 ALA A C 1
ATOM 4004 O O . ALA A 1 499 ? 9.219 -3.182 -8.367 1 96.5 499 ALA A O 1
ATOM 4005 N N . ALA A 1 500 ? 11.234 -2.209 -8.625 1 95.81 500 ALA A N 1
ATOM 4006 C CA . ALA A 1 500 ? 12.016 -3.426 -8.438 1 95.81 500 ALA A CA 1
ATOM 4007 C C . ALA A 1 500 ? 12.156 -3.768 -6.953 1 95.81 500 ALA A C 1
ATOM 4009 O O . ALA A 1 500 ? 12.781 -4.77 -6.598 1 95.81 500 ALA A O 1
ATOM 4010 N N . GLU A 1 501 ? 11.656 -2.928 -6.066 1 94.31 501 GLU A N 1
ATOM 4011 C CA . GLU A 1 501 ? 11.805 -3.098 -4.625 1 94.31 501 GLU A CA 1
ATOM 4012 C C . GLU A 1 501 ? 13.273 -3.207 -4.23 1 94.31 501 GLU A C 1
ATOM 4014 O O . GLU A 1 501 ? 13.641 -4.074 -3.438 1 94.31 501 GLU A O 1
ATOM 4019 N N . ASP A 1 502 ? 14.078 -2.414 -4.879 1 96.06 502 ASP A N 1
ATOM 4020 C CA . ASP A 1 502 ? 15.516 -2.365 -4.633 1 96.06 502 ASP A CA 1
ATOM 4021 C C . ASP A 1 502 ? 15.883 -1.175 -3.748 1 96.06 502 ASP A C 1
ATOM 4023 O O . ASP A 1 502 ? 16.188 -0.092 -4.25 1 96.06 502 ASP A O 1
ATOM 4027 N N . GLU A 1 503 ? 15.969 -1.323 -2.467 1 94.31 503 GLU A N 1
ATOM 4028 C CA . GLU A 1 503 ? 16.172 -0.25 -1.5 1 94.31 503 GLU A CA 1
ATOM 4029 C C . GLU A 1 503 ? 17.531 0.409 -1.694 1 94.31 503 GLU A C 1
ATOM 4031 O O . GLU A 1 503 ? 17.672 1.63 -1.576 1 94.31 503 GLU A O 1
ATOM 4036 N N . MET A 1 504 ? 18.516 -0.39 -1.937 1 94.69 504 MET A N 1
ATOM 4037 C CA . MET A 1 504 ? 19.859 0.153 -2.131 1 94.69 504 MET A CA 1
ATOM 4038 C C . MET A 1 504 ? 19.922 0.979 -3.41 1 94.69 504 MET A C 1
ATOM 4040 O O . MET A 1 504 ? 20.609 2.008 -3.453 1 94.69 504 MET A O 1
ATOM 4044 N N . GLY A 1 505 ? 19.234 0.415 -4.426 1 95.38 505 GLY A N 1
ATOM 4045 C CA . GLY A 1 505 ? 19.172 1.177 -5.66 1 95.38 505 GLY A CA 1
ATOM 4046 C C . GLY A 1 505 ? 18.484 2.514 -5.508 1 95.38 505 GLY A C 1
ATOM 4047 O O . GLY A 1 505 ? 18.891 3.512 -6.098 1 95.38 505 GLY A O 1
ATOM 4048 N N . LYS A 1 506 ? 17.469 2.588 -4.73 1 96.5 506 LYS A N 1
ATOM 4049 C CA . LYS A 1 506 ? 16.766 3.828 -4.43 1 96.5 506 LYS A CA 1
ATOM 4050 C C . LYS A 1 506 ? 17.688 4.828 -3.73 1 96.5 506 LYS A C 1
ATOM 4052 O O . LYS A 1 506 ? 17.734 6 -4.109 1 96.5 506 LYS A O 1
ATOM 4057 N N . LYS A 1 507 ? 18.328 4.34 -2.732 1 95.62 507 LYS A N 1
ATOM 4058 C CA . LYS A 1 507 ? 19.234 5.195 -1.981 1 95.62 507 LYS A CA 1
ATOM 4059 C C . LYS A 1 507 ? 20.328 5.773 -2.887 1 95.62 507 LYS A C 1
ATOM 4061 O O . LYS A 1 507 ? 20.703 6.938 -2.748 1 95.62 507 LYS A O 1
ATOM 4066 N N . ARG A 1 508 ? 20.797 4.941 -3.768 1 96.5 508 ARG A N 1
ATOM 4067 C CA . ARG A 1 508 ? 21.812 5.414 -4.707 1 96.5 508 ARG A CA 1
ATOM 4068 C C . ARG A 1 508 ? 21.266 6.535 -5.582 1 96.5 508 ARG A C 1
ATOM 4070 O O . ARG A 1 508 ? 21.984 7.484 -5.906 1 96.5 508 ARG A O 1
ATOM 4077 N N . GLY A 1 509 ? 20 6.336 -5.977 1 96.06 509 GLY A N 1
ATOM 4078 C CA . GLY A 1 509 ? 19.359 7.398 -6.742 1 96.06 509 GLY A CA 1
ATOM 4079 C C . GLY A 1 509 ? 19.312 8.719 -6.004 1 96.06 509 GLY A C 1
ATOM 4080 O O . GLY A 1 509 ? 19.594 9.773 -6.582 1 96.06 509 GLY A O 1
ATOM 4081 N N . LEU A 1 510 ? 18.938 8.727 -4.746 1 97 510 LEU A N 1
ATOM 4082 C CA . LEU A 1 510 ? 18.938 9.922 -3.91 1 97 510 LEU A CA 1
ATOM 4083 C C . LEU A 1 510 ? 20.328 10.508 -3.795 1 97 510 LEU A C 1
ATOM 4085 O O . LEU A 1 510 ? 20.516 11.727 -3.885 1 97 510 LEU A O 1
ATOM 4089 N N . CYS A 1 511 ? 21.328 9.68 -3.604 1 97.44 511 CYS A N 1
ATOM 4090 C CA . CYS A 1 511 ? 22.719 10.117 -3.447 1 97.44 511 CYS A CA 1
ATOM 4091 C C . CYS A 1 511 ? 23.219 10.781 -4.719 1 97.44 511 CYS A C 1
ATOM 4093 O O . CYS A 1 511 ? 24.016 11.727 -4.652 1 97.44 511 CYS A O 1
ATOM 4095 N N . HIS A 1 512 ? 22.781 10.297 -5.934 1 96.69 512 HIS A N 1
ATOM 4096 C CA . HIS A 1 512 ? 23.125 10.969 -7.184 1 96.69 512 HIS A CA 1
ATOM 4097 C C . HIS A 1 512 ? 22.703 12.43 -7.152 1 96.69 512 HIS A C 1
ATOM 4099 O O . HIS A 1 512 ? 23.5 13.32 -7.477 1 96.69 512 HIS A O 1
ATOM 4105 N N . ARG A 1 513 ? 21.5 12.625 -6.707 1 96.25 513 ARG A N 1
ATOM 4106 C CA . ARG A 1 513 ? 20.953 13.977 -6.707 1 96.25 513 ARG A CA 1
ATOM 4107 C C . ARG A 1 513 ? 21.625 14.844 -5.648 1 96.25 513 ARG A C 1
ATOM 4109 O O . ARG A 1 513 ? 21.844 16.031 -5.867 1 96.25 513 ARG A O 1
ATOM 4116 N N . VAL A 1 514 ? 21.922 14.266 -4.504 1 97.44 514 VAL A N 1
ATOM 4117 C CA . VAL A 1 514 ? 22.562 15.008 -3.42 1 97.44 514 VAL A CA 1
ATOM 4118 C C . VAL A 1 514 ? 23.953 15.461 -3.854 1 97.44 514 VAL A C 1
ATOM 4120 O O . VAL A 1 514 ? 24.375 16.562 -3.531 1 97.44 514 VAL A O 1
ATOM 4123 N N . ILE A 1 515 ? 24.656 14.617 -4.582 1 97.81 515 ILE A N 1
ATOM 4124 C CA . ILE A 1 515 ? 25.969 14.984 -5.094 1 97.81 515 ILE A CA 1
ATOM 4125 C C . ILE A 1 515 ? 25.844 16.172 -6.043 1 97.81 515 ILE A C 1
ATOM 4127 O O . ILE A 1 515 ? 26.625 17.141 -5.949 1 97.81 515 ILE A O 1
ATOM 4131 N N . ARG A 1 516 ? 24.875 16.109 -6.941 1 97.44 516 ARG A N 1
ATOM 4132 C CA . ARG A 1 516 ? 24.656 17.234 -7.844 1 97.44 516 ARG A CA 1
ATOM 4133 C C . ARG A 1 516 ? 24.344 18.516 -7.066 1 97.44 516 ARG A C 1
ATOM 4135 O O . ARG A 1 516 ? 24.797 19.594 -7.438 1 97.44 516 ARG A O 1
ATOM 4142 N N . ALA A 1 517 ? 23.562 18.406 -6.004 1 97.56 517 ALA A N 1
ATOM 4143 C CA . ALA A 1 517 ? 23.219 19.547 -5.168 1 97.56 517 ALA A CA 1
ATOM 4144 C C . ALA A 1 517 ? 24.453 20.125 -4.488 1 97.56 517 ALA A C 1
ATOM 4146 O O . ALA A 1 517 ? 24.641 21.344 -4.457 1 97.56 517 ALA A O 1
ATOM 4147 N N . LEU A 1 518 ? 25.297 19.25 -3.947 1 98.12 518 LEU A N 1
ATOM 4148 C CA . LEU A 1 518 ? 26.5 19.703 -3.264 1 98.12 518 LEU A CA 1
ATOM 4149 C C . LEU A 1 518 ? 27.438 20.422 -4.227 1 98.12 518 LEU A C 1
ATOM 4151 O O . LEU A 1 518 ? 28 21.469 -3.881 1 98.12 518 LEU A O 1
ATOM 4155 N N . VAL A 1 519 ? 27.578 19.875 -5.406 1 98 519 VAL A N 1
ATOM 4156 C CA . VAL A 1 519 ? 28.438 20.5 -6.406 1 98 519 VAL A CA 1
ATOM 4157 C C . VAL A 1 519 ? 27.891 21.875 -6.766 1 98 519 VAL A C 1
ATOM 4159 O O . VAL A 1 519 ? 28.656 22.844 -6.891 1 98 519 VAL A O 1
ATOM 4162 N N . THR A 1 520 ? 26.641 21.969 -6.914 1 97.19 520 THR A N 1
ATOM 4163 C CA . THR A 1 520 ? 25.984 23.234 -7.281 1 97.19 520 THR A CA 1
ATOM 4164 C C . THR A 1 520 ? 26.125 24.266 -6.164 1 97.19 520 THR A C 1
ATOM 4166 O O . THR A 1 520 ? 26.531 25.406 -6.41 1 97.19 520 THR A O 1
ATOM 4169 N N . ILE A 1 521 ? 25.875 23.922 -4.93 1 97.75 521 ILE A N 1
ATOM 4170 C CA . ILE A 1 521 ? 25.781 24.828 -3.793 1 97.75 521 ILE A CA 1
ATOM 4171 C C . ILE A 1 521 ? 27.172 25.297 -3.387 1 97.75 521 ILE A C 1
ATOM 4173 O O . ILE A 1 521 ? 27.391 26.4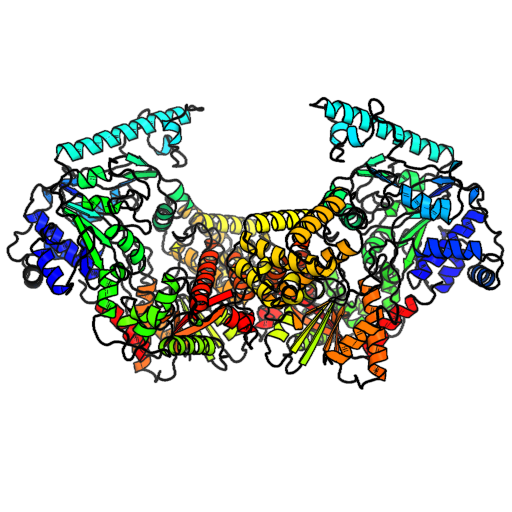69 -3.094 1 97.75 521 ILE A O 1
ATOM 4177 N N . TYR A 1 522 ? 28.109 24.375 -3.398 1 97.56 522 TYR A N 1
ATOM 4178 C CA . TYR A 1 522 ? 29.438 24.656 -2.857 1 97.56 522 TYR A CA 1
ATOM 4179 C C . TYR A 1 522 ? 30.453 24.828 -3.977 1 97.56 522 TYR A C 1
ATOM 4181 O O . TYR A 1 522 ? 31.656 25 -3.717 1 97.56 522 TYR A O 1
ATOM 4189 N N . GLU A 1 523 ? 30.062 24.734 -5.23 1 96.69 523 GLU A N 1
ATOM 4190 C CA . GLU A 1 523 ? 30.938 24.906 -6.395 1 96.69 523 GLU A CA 1
ATOM 4191 C C . GLU A 1 523 ? 32.125 23.969 -6.328 1 96.69 523 GLU A C 1
ATOM 4193 O O . GLU A 1 523 ? 33.281 24.422 -6.449 1 96.69 523 GLU A O 1
ATOM 4198 N N . VAL A 1 524 ? 31.828 22.766 -6.066 1 97.25 524 VAL A N 1
ATOM 4199 C CA . VAL A 1 524 ? 32.844 21.734 -5.898 1 97.25 524 VAL A CA 1
ATOM 4200 C C . VAL A 1 524 ? 33.562 21.484 -7.23 1 97.25 524 VAL A C 1
ATOM 4202 O O . VAL A 1 524 ? 32.906 21.359 -8.266 1 97.25 524 VAL A O 1
ATOM 4205 N N . LYS A 1 525 ? 34.875 21.266 -7.207 1 95.94 525 LYS A N 1
ATOM 4206 C CA . LYS A 1 525 ? 35.656 21.203 -8.453 1 95.94 525 LYS A CA 1
ATOM 4207 C C . LYS A 1 525 ? 36.156 19.797 -8.727 1 95.94 525 LYS A C 1
ATOM 4209 O O . LYS A 1 525 ? 36.531 19.469 -9.852 1 95.94 525 LYS A O 1
ATOM 4214 N N . ASN A 1 526 ? 36.25 19 -7.695 1 95.06 526 ASN A N 1
ATOM 4215 C CA . ASN A 1 526 ? 36.75 17.641 -7.875 1 95.06 526 ASN A CA 1
ATOM 4216 C C . ASN A 1 526 ? 36.281 16.703 -6.77 1 95.06 526 ASN A C 1
ATOM 4218 O O . ASN A 1 526 ? 35.594 17.141 -5.844 1 95.06 526 ASN A O 1
ATOM 4222 N N . LYS A 1 527 ? 36.656 15.438 -6.828 1 94.44 527 LYS A N 1
ATOM 4223 C CA . LYS A 1 527 ? 36.188 14.391 -5.926 1 94.44 527 LYS A CA 1
ATOM 4224 C C . LYS A 1 527 ? 36.688 14.633 -4.504 1 94.44 527 LYS A C 1
ATOM 4226 O O . LYS A 1 527 ? 35.969 14.375 -3.537 1 94.44 527 LYS A O 1
ATOM 4231 N N . GLN A 1 528 ? 37.906 15.031 -4.41 1 94.75 528 GLN A N 1
ATOM 4232 C CA . GLN A 1 528 ? 38.469 15.281 -3.09 1 94.75 528 GLN A CA 1
ATOM 4233 C C . GLN A 1 528 ? 37.688 16.391 -2.369 1 94.75 528 GLN A C 1
ATOM 4235 O O . GLN A 1 528 ? 37.344 16.25 -1.193 1 94.75 528 GLN A O 1
ATOM 4240 N N . GLN A 1 529 ? 37.469 17.453 -3.088 1 97 529 GLN A N 1
ATOM 4241 C CA . GLN A 1 529 ? 36.719 18.562 -2.51 1 97 529 GLN A CA 1
ATOM 4242 C C . GLN A 1 529 ? 35.312 18.125 -2.146 1 97 529 GLN A C 1
ATOM 4244 O O . GLN A 1 529 ? 34.719 18.594 -1.165 1 97 529 GLN A O 1
ATOM 4249 N N . LEU A 1 530 ? 34.75 17.266 -2.971 1 97.69 530 LEU A N 1
ATOM 4250 C CA . LEU A 1 530 ? 33.438 16.734 -2.682 1 97.69 530 LEU A CA 1
ATOM 4251 C C . LEU A 1 530 ? 33.438 16 -1.339 1 97.69 530 LEU A C 1
ATOM 4253 O O . LEU A 1 530 ? 32.531 16.219 -0.515 1 97.69 530 LEU A O 1
ATOM 4257 N N . ARG A 1 531 ? 34.312 15.172 -1.109 1 96.31 531 ARG A N 1
ATOM 4258 C CA . ARG A 1 531 ? 34.438 14.422 0.137 1 96.31 531 ARG A CA 1
ATOM 4259 C C . ARG A 1 531 ? 34.594 15.359 1.328 1 96.31 531 ARG A C 1
ATOM 4261 O O . ARG A 1 531 ? 33.969 15.156 2.377 1 96.31 531 ARG A O 1
ATOM 4268 N N . GLU A 1 532 ? 35.438 16.328 1.146 1 97.25 532 GLU A N 1
ATOM 4269 C CA . GLU A 1 532 ? 35.656 17.312 2.211 1 97.25 532 GLU A CA 1
ATOM 4270 C C . GLU A 1 532 ? 34.375 18.078 2.531 1 97.25 532 GLU A C 1
ATOM 4272 O O . GLU A 1 532 ? 34.062 18.312 3.699 1 97.25 532 GLU A O 1
ATOM 4277 N N . THR A 1 533 ? 33.75 18.469 1.479 1 98.06 533 THR A N 1
ATOM 4278 C CA . THR A 1 533 ? 32.5 19.188 1.658 1 98.06 533 THR A CA 1
ATOM 4279 C C . THR A 1 533 ? 31.484 18.344 2.432 1 98.06 533 THR A C 1
ATOM 4281 O O . THR A 1 533 ? 30.828 18.844 3.34 1 98.06 533 THR A O 1
ATOM 4284 N N . ILE A 1 534 ? 31.375 17.062 2.078 1 98.44 534 ILE A N 1
ATOM 4285 C CA . ILE A 1 534 ? 30.469 16.156 2.754 1 98.44 534 ILE A CA 1
ATOM 4286 C C . ILE A 1 534 ? 30.828 16.078 4.238 1 98.44 534 ILE A C 1
ATOM 4288 O O . ILE A 1 534 ? 29.938 16.172 5.098 1 98.44 534 ILE A O 1
ATOM 4292 N N . ASN A 1 535 ? 32.062 15.938 4.543 1 98 535 ASN A N 1
ATOM 4293 C CA . ASN A 1 535 ? 32.5 15.859 5.93 1 98 535 ASN A CA 1
ATOM 4294 C C . ASN A 1 535 ? 32.188 17.141 6.691 1 98 535 ASN A C 1
ATOM 4296 O O . ASN A 1 535 ? 31.797 17.094 7.859 1 98 535 ASN A O 1
ATOM 4300 N N . ASP A 1 536 ? 32.406 18.219 6.031 1 97.94 536 ASP A N 1
ATOM 4301 C CA . ASP A 1 536 ? 32.156 19.516 6.66 1 97.94 536 ASP A CA 1
ATOM 4302 C C . ASP A 1 536 ? 30.672 19.656 7.008 1 97.94 536 ASP A C 1
ATOM 4304 O O . ASP A 1 536 ? 30.328 20.109 8.109 1 97.94 536 ASP A O 1
ATOM 4308 N N . VAL A 1 537 ? 29.828 19.375 6.051 1 98 537 VAL A N 1
ATOM 4309 C CA . VAL A 1 537 ? 28.391 19.5 6.27 1 98 537 VAL A CA 1
ATOM 4310 C C . VAL A 1 537 ? 27.953 18.594 7.418 1 98 537 VAL A C 1
ATOM 4312 O O . VAL A 1 537 ? 27.188 19 8.289 1 98 537 VAL A O 1
ATOM 4315 N N . ILE A 1 538 ? 28.438 17.344 7.434 1 98 538 ILE A N 1
ATOM 4316 C CA . ILE A 1 538 ? 28.125 16.406 8.5 1 98 538 ILE A CA 1
ATOM 4317 C C . ILE A 1 538 ? 28.547 16.984 9.844 1 98 538 ILE A C 1
ATOM 4319 O O . ILE A 1 538 ? 27.812 16.906 10.828 1 98 538 ILE A O 1
ATOM 4323 N N . SER A 1 539 ? 29.734 17.531 9.852 1 97.56 539 SER A N 1
ATOM 4324 C CA . SER A 1 539 ? 30.281 18.094 11.078 1 97.56 539 SER A CA 1
ATOM 4325 C C . SER A 1 539 ? 29.422 19.25 11.586 1 97.56 539 SER A C 1
ATOM 4327 O O . SER A 1 539 ? 29.125 19.328 12.781 1 97.56 539 SER A O 1
ATOM 4329 N N . ILE A 1 540 ? 29.047 20.109 10.75 1 97.31 540 ILE A N 1
ATOM 4330 C CA . ILE A 1 540 ? 28.203 21.25 11.109 1 97.31 540 ILE A CA 1
ATOM 4331 C C . ILE A 1 540 ? 26.891 20.75 11.695 1 97.31 540 ILE A C 1
ATOM 4333 O O . ILE A 1 540 ? 26.422 21.25 12.719 1 97.31 540 ILE A O 1
ATOM 4337 N N . LEU A 1 541 ? 26.266 19.812 11.023 1 96.44 541 LEU A N 1
ATOM 4338 C CA . LEU A 1 541 ? 24.969 19.312 11.445 1 96.44 541 LEU A CA 1
ATOM 4339 C C . LEU A 1 541 ? 25.078 18.562 12.773 1 96.44 541 LEU A C 1
ATOM 4341 O O . LEU A 1 541 ? 24.172 18.656 13.609 1 96.44 541 LEU A O 1
ATOM 4345 N N . ARG A 1 542 ? 26.109 17.797 12.977 1 94.69 542 ARG A N 1
ATOM 4346 C CA . ARG A 1 542 ? 26.312 17.062 14.219 1 94.69 542 ARG A CA 1
ATOM 4347 C C . ARG A 1 542 ? 26.516 18 15.398 1 94.69 542 ARG A C 1
ATOM 4349 O O . ARG A 1 542 ? 26.172 17.672 16.531 1 94.69 542 ARG A O 1
ATOM 4356 N N . ASN A 1 543 ? 27.047 19.141 15.094 1 93.62 543 ASN A N 1
ATOM 4357 C CA . ASN A 1 543 ? 27.328 20.109 16.156 1 93.62 543 ASN A CA 1
ATOM 4358 C C . ASN A 1 543 ? 26.172 21.062 16.359 1 93.62 543 ASN A C 1
ATOM 4360 O O . ASN A 1 543 ? 26.234 21.953 17.219 1 93.62 543 ASN A O 1
ATOM 4364 N N . SER A 1 544 ? 25.172 20.922 15.633 1 92.12 544 SER A N 1
ATOM 4365 C CA . SER A 1 544 ? 23.984 21.75 15.805 1 92.12 544 SER A CA 1
ATOM 4366 C C . SER A 1 544 ? 23.047 21.141 16.844 1 92.12 544 SER A C 1
ATOM 4368 O O . SER A 1 544 ? 22.875 19.922 16.906 1 92.12 544 SER A O 1
ATOM 4370 N N . TYR A 1 545 ? 22.453 21.953 17.719 1 87.62 545 TYR A N 1
ATOM 4371 C CA . TYR A 1 545 ? 21.469 21.438 18.656 1 87.62 545 TYR A CA 1
ATOM 4372 C C . TYR A 1 545 ? 20.125 21.219 17.969 1 87.62 545 TYR A C 1
ATOM 4374 O O . TYR A 1 545 ? 19.891 21.75 16.875 1 87.62 545 TYR A O 1
ATOM 4382 N N . ASP A 1 546 ? 19.219 20.578 18.594 1 83.25 546 ASP A N 1
ATOM 4383 C CA . ASP A 1 546 ? 17.922 20.25 18.047 1 83.25 546 ASP A CA 1
ATOM 4384 C C . ASP A 1 546 ? 17.078 21.5 17.812 1 83.25 546 ASP A C 1
ATOM 4386 O O . ASP A 1 546 ? 16.859 22.281 18.75 1 83.25 546 ASP A O 1
ATOM 4390 N N . GLY A 1 547 ? 16.672 21.734 16.594 1 85.5 547 GLY A N 1
ATOM 4391 C CA . GLY A 1 547 ? 15.836 22.875 16.281 1 85.5 547 GLY A CA 1
ATOM 4392 C C . GLY A 1 547 ? 16.625 24.094 15.867 1 85.5 547 GLY A C 1
ATOM 4393 O O . GLY A 1 547 ? 16.062 25.141 15.539 1 85.5 547 GLY A O 1
ATOM 4394 N N . GLU A 1 548 ? 17.891 23.906 15.836 1 90.06 548 GLU A N 1
ATOM 4395 C CA . GLU A 1 548 ? 18.75 25.031 15.445 1 90.06 548 GLU A CA 1
ATOM 4396 C C . GLU A 1 548 ? 18.578 25.359 13.961 1 90.06 548 GLU A C 1
ATOM 4398 O O . GLU A 1 548 ? 18.484 24.453 13.125 1 90.06 548 GLU A O 1
ATOM 4403 N N . LYS A 1 549 ? 18.531 26.656 13.672 1 89.25 549 LYS A N 1
ATOM 4404 C CA . LYS A 1 549 ? 18.531 27.078 12.273 1 89.25 549 LYS A CA 1
ATOM 4405 C C . LYS A 1 549 ? 19.875 26.766 11.609 1 89.25 549 LYS A C 1
ATOM 4407 O O . LYS A 1 549 ? 20.922 27.188 12.094 1 89.25 549 LYS A O 1
ATOM 4412 N N . ASN A 1 550 ? 19.828 26.094 10.562 1 92.94 550 ASN A N 1
ATOM 4413 C CA . ASN A 1 550 ? 21.047 25.734 9.852 1 92.94 550 ASN A CA 1
ATOM 4414 C C . ASN A 1 550 ? 21.547 26.875 8.969 1 92.94 550 ASN A C 1
ATOM 4416 O O . ASN A 1 550 ? 20.781 27.797 8.648 1 92.94 550 ASN A O 1
ATOM 4420 N N . PRO A 1 551 ? 22.812 26.812 8.633 1 94.56 551 PRO A N 1
ATOM 4421 C CA . PRO A 1 551 ? 23.328 27.797 7.684 1 94.56 551 PRO A CA 1
ATOM 4422 C C . PRO A 1 551 ? 22.594 27.766 6.344 1 94.56 551 PRO A C 1
ATOM 4424 O O . PRO A 1 551 ? 22.062 26.734 5.957 1 94.56 551 PRO A O 1
ATOM 4427 N N . SER A 1 552 ? 22.656 28.859 5.652 1 95.06 552 SER A N 1
ATOM 4428 C CA . SER A 1 552 ? 21.875 29.062 4.438 1 95.06 552 SER A CA 1
ATOM 4429 C C . SER A 1 552 ? 22.188 27.984 3.396 1 95.06 552 SER A C 1
ATOM 4431 O O . SER A 1 552 ? 21.281 27.5 2.717 1 95.06 552 SER A O 1
ATOM 4433 N N . LYS A 1 553 ? 23.438 27.578 3.221 1 97.12 553 LYS A N 1
ATOM 4434 C CA . LYS A 1 553 ? 23.812 26.578 2.223 1 97.12 553 LYS A CA 1
ATOM 4435 C C . LYS A 1 553 ? 23.203 25.219 2.557 1 97.12 553 LYS A C 1
ATOM 4437 O O . LYS A 1 553 ? 22.812 24.469 1.658 1 97.12 553 LYS A O 1
ATOM 4442 N N . ILE A 1 554 ? 23.172 24.922 3.836 1 97.25 554 ILE A N 1
ATOM 4443 C CA . ILE A 1 554 ? 22.594 23.656 4.258 1 97.25 554 ILE A CA 1
ATOM 4444 C C . ILE A 1 554 ? 21.078 23.703 4.098 1 97.25 554 ILE A C 1
ATOM 4446 O O . ILE A 1 554 ? 20.453 22.703 3.742 1 97.25 554 ILE A O 1
ATOM 4450 N N . GLN A 1 555 ? 20.453 24.891 4.359 1 96.12 555 GLN A N 1
ATOM 4451 C CA . GLN A 1 555 ? 19.031 25.062 4.09 1 96.12 555 GLN A CA 1
ATOM 4452 C C . GLN A 1 555 ? 18.719 24.812 2.619 1 96.12 555 GLN A C 1
ATOM 4454 O O . GLN A 1 555 ? 17.734 24.156 2.297 1 96.12 555 GLN A O 1
ATOM 4459 N N . THR A 1 556 ? 19.594 25.328 1.789 1 97.5 556 THR A N 1
ATOM 4460 C CA . THR A 1 556 ? 19.406 25.125 0.355 1 97.5 556 THR A CA 1
ATOM 4461 C C . THR A 1 556 ? 19.516 23.641 -0.003 1 97.5 556 THR A C 1
ATOM 4463 O O . THR A 1 556 ? 18.75 23.141 -0.832 1 97.5 556 THR A O 1
ATOM 4466 N N . LEU A 1 557 ? 20.469 22.953 0.585 1 97.94 557 LEU A N 1
ATOM 4467 C CA . LEU A 1 557 ? 20.625 21.531 0.358 1 97.94 557 LEU A CA 1
ATOM 4468 C C . LEU A 1 557 ? 19.344 20.781 0.751 1 97.94 557 LEU A C 1
ATOM 4470 O O . LEU A 1 557 ? 18.859 19.938 -0.003 1 97.94 557 LEU A O 1
ATOM 4474 N N . LYS A 1 558 ? 18.828 21.109 1.953 1 96.94 558 LYS A N 1
ATOM 4475 C CA . LYS A 1 558 ? 17.594 20.5 2.42 1 96.94 558 LYS A CA 1
ATOM 4476 C C . LYS A 1 558 ? 16.438 20.797 1.456 1 96.94 558 LYS A C 1
ATOM 4478 O O . LYS A 1 558 ? 15.641 19.906 1.152 1 96.94 558 LYS A O 1
ATOM 4483 N N . GLY A 1 559 ? 16.375 22.016 1.003 1 97.62 559 GLY A N 1
ATOM 4484 C CA . GLY A 1 559 ? 15.375 22.375 0.018 1 97.62 559 GLY A CA 1
ATOM 4485 C C . GLY A 1 559 ? 15.484 21.578 -1.269 1 97.62 559 GLY A C 1
ATOM 4486 O O . GLY A 1 559 ? 14.469 21.156 -1.837 1 97.62 559 GLY A O 1
ATOM 4487 N N . MET A 1 560 ? 16.703 21.359 -1.747 1 97.81 560 MET A N 1
ATOM 4488 C CA . MET A 1 560 ? 16.922 20.656 -3.004 1 97.81 560 MET A CA 1
ATOM 4489 C C . MET A 1 560 ? 16.562 19.188 -2.867 1 97.81 560 MET A C 1
ATOM 4491 O O . MET A 1 560 ? 16.172 18.547 -3.84 1 97.81 560 MET A O 1
ATOM 4495 N N . ILE A 1 561 ? 16.719 18.641 -1.686 1 97.75 561 ILE A N 1
ATOM 4496 C CA . ILE A 1 561 ? 16.25 17.297 -1.432 1 97.75 561 ILE A CA 1
ATOM 4497 C C . ILE A 1 561 ? 14.727 17.234 -1.607 1 97.75 561 ILE A C 1
ATOM 4499 O O . ILE A 1 561 ? 14.203 16.328 -2.25 1 97.75 561 ILE A O 1
ATOM 4503 N N . ARG A 1 562 ? 14.008 18.234 -1.067 1 97.81 562 ARG A N 1
ATOM 4504 C CA . ARG A 1 562 ? 12.562 18.312 -1.221 1 97.81 562 ARG A CA 1
ATOM 4505 C C . ARG A 1 562 ? 12.172 18.453 -2.688 1 97.81 562 ARG A C 1
ATOM 4507 O O . ARG A 1 562 ? 11.164 17.906 -3.129 1 97.81 562 ARG A O 1
ATOM 4514 N N . GLU A 1 563 ? 12.977 19.234 -3.391 1 98.12 563 GLU A N 1
ATOM 4515 C CA . GLU A 1 563 ? 12.727 19.422 -4.816 1 98.12 563 GLU A CA 1
ATOM 4516 C C . GLU A 1 563 ? 12.812 18.094 -5.566 1 98.12 563 GLU A C 1
ATOM 4518 O O . GLU A 1 563 ? 11.984 17.812 -6.434 1 98.12 563 GLU A O 1
ATOM 4523 N N . PHE A 1 564 ? 13.875 17.297 -5.223 1 97.81 564 PHE A N 1
ATOM 4524 C CA . PHE A 1 564 ? 14 15.977 -5.828 1 97.81 564 PHE A CA 1
ATOM 4525 C C . PHE A 1 564 ? 12.766 15.133 -5.551 1 97.81 564 PHE A C 1
ATOM 4527 O O . PHE A 1 564 ? 12.25 14.453 -6.449 1 97.81 564 PHE A O 1
ATOM 4534 N N . GLU A 1 565 ? 12.266 15.18 -4.312 1 98.06 565 GLU A N 1
ATOM 4535 C CA . GLU A 1 565 ? 11.078 14.43 -3.926 1 98.06 565 GLU A CA 1
ATOM 4536 C C . GLU A 1 565 ? 9.875 14.828 -4.781 1 98.06 565 GLU A C 1
ATOM 4538 O O . GLU A 1 565 ? 9.109 13.969 -5.219 1 98.06 565 GLU A O 1
ATOM 4543 N N . GLU A 1 566 ? 9.711 16.109 -5 1 98.06 566 GLU A N 1
ATOM 4544 C CA . GLU A 1 566 ? 8.609 16.594 -5.812 1 98.06 566 GLU A CA 1
ATOM 4545 C C . GLU A 1 566 ? 8.742 16.141 -7.262 1 98.06 566 GLU A C 1
ATOM 4547 O O . GLU A 1 566 ? 7.746 15.773 -7.895 1 98.06 566 GLU A O 1
ATOM 4552 N N . GLU A 1 567 ? 9.938 16.219 -7.785 1 98.19 567 GLU A N 1
ATOM 4553 C CA . GLU A 1 567 ? 10.188 15.742 -9.148 1 98.19 567 GLU A CA 1
ATOM 4554 C C . GLU A 1 567 ? 9.844 14.266 -9.297 1 98.19 567 GLU A C 1
ATOM 4556 O O . GLU A 1 567 ? 9.32 13.844 -10.328 1 98.19 567 GLU A O 1
ATOM 4561 N N . LEU A 1 568 ? 10.18 13.461 -8.289 1 97.94 568 LEU A N 1
ATOM 4562 C CA . LEU A 1 568 ? 9.844 12.047 -8.305 1 97.94 568 LEU A CA 1
ATOM 4563 C C . LEU A 1 568 ? 8.336 11.844 -8.438 1 97.94 568 LEU A C 1
ATOM 4565 O O . LEU A 1 568 ? 7.883 11 -9.211 1 97.94 568 LEU A O 1
ATOM 4569 N N . VAL A 1 569 ? 7.539 12.617 -7.695 1 97.81 569 VAL A N 1
ATOM 4570 C CA . VAL A 1 569 ? 6.086 12.453 -7.684 1 97.81 569 VAL A CA 1
ATOM 4571 C C . VAL A 1 569 ? 5.527 12.703 -9.078 1 97.81 569 VAL A C 1
ATOM 4573 O O . VAL A 1 569 ? 4.738 11.906 -9.594 1 97.81 569 VAL A O 1
ATOM 4576 N N . TRP A 1 570 ? 5.922 13.742 -9.656 1 97.94 570 TRP A N 1
ATOM 4577 C CA . TRP A 1 570 ? 5.32 14.078 -10.945 1 97.94 570 TRP A CA 1
ATOM 4578 C C . TRP A 1 570 ? 5.887 13.195 -12.055 1 97.94 570 TRP A C 1
ATOM 4580 O O . TRP A 1 570 ? 5.188 12.867 -13.016 1 97.94 570 TRP A O 1
ATOM 4590 N N . ALA A 1 571 ? 7.164 12.734 -11.867 1 96.81 571 ALA A N 1
ATOM 4591 C CA . ALA A 1 571 ? 7.711 11.758 -12.797 1 96.81 571 ALA A CA 1
ATOM 4592 C C . ALA A 1 571 ? 6.941 10.438 -12.727 1 96.81 571 ALA A C 1
ATOM 4594 O O . ALA A 1 571 ? 6.895 9.688 -13.703 1 96.81 571 ALA A O 1
ATOM 4595 N N . HIS A 1 572 ? 6.398 10.18 -11.602 1 94.75 572 HIS A N 1
ATOM 4596 C CA . HIS A 1 572 ? 5.512 9.031 -11.43 1 94.75 572 HIS A CA 1
ATOM 4597 C C . HIS A 1 572 ? 4.426 9.008 -12.5 1 94.75 572 HIS A C 1
ATOM 4599 O O . HIS A 1 572 ? 3.957 7.941 -12.891 1 94.75 572 HIS A O 1
ATOM 4605 N N . PHE A 1 573 ? 4.102 10.203 -13.023 1 95.25 573 PHE A N 1
ATOM 4606 C CA . PHE A 1 573 ? 3.021 10.352 -13.984 1 95.25 573 PHE A CA 1
ATOM 4607 C C . PHE A 1 573 ? 3.566 10.75 -15.352 1 95.25 573 PHE A C 1
ATOM 4609 O O . PHE A 1 573 ? 2.814 11.188 -16.219 1 95.25 573 PHE A O 1
ATOM 4616 N N . GLY A 1 574 ? 4.898 10.695 -15.484 1 94.81 574 GLY A N 1
ATOM 4617 C CA . GLY A 1 574 ? 5.527 10.906 -16.781 1 94.81 574 GLY A CA 1
ATOM 4618 C C . GLY A 1 574 ? 5.855 12.367 -17.047 1 94.81 574 GLY A C 1
ATOM 4619 O O . GLY A 1 574 ? 6.199 12.727 -18.172 1 94.81 574 GLY A O 1
ATOM 4620 N N . VAL A 1 575 ? 5.723 13.211 -16.062 1 96.75 575 VAL A N 1
ATOM 4621 C CA . VAL A 1 575 ? 6.082 14.617 -16.219 1 96.75 575 VAL A CA 1
ATOM 4622 C C . VAL A 1 575 ? 7.598 14.773 -16.203 1 96.75 575 VAL A C 1
ATOM 4624 O O . VAL A 1 575 ? 8.281 14.172 -15.367 1 96.75 575 VAL A O 1
ATOM 4627 N N . GLN A 1 576 ? 8.109 15.469 -17.125 1 96.06 576 GLN A N 1
ATOM 4628 C CA . GLN A 1 576 ? 9.547 15.68 -17.203 1 96.06 576 GLN A CA 1
ATOM 4629 C C . GLN A 1 576 ? 10.008 16.703 -16.156 1 96.06 576 GLN A C 1
ATOM 4631 O O . GLN A 1 576 ? 9.242 17.578 -15.766 1 96.06 576 GLN A O 1
ATOM 4636 N N . VAL A 1 577 ? 11.25 16.625 -15.766 1 96.44 577 VAL A N 1
ATOM 4637 C CA . VAL A 1 577 ? 11.805 17.453 -14.703 1 96.44 577 VAL A CA 1
ATOM 4638 C C . VAL A 1 577 ? 11.727 18.922 -15.102 1 96.44 577 VAL A C 1
ATOM 4640 O O . VAL A 1 577 ? 11.508 19.797 -14.258 1 96.44 577 VAL A O 1
ATOM 4643 N N . LYS A 1 578 ? 11.82 19.25 -16.391 1 95.94 578 LYS A N 1
ATOM 4644 C CA . LYS A 1 578 ? 11.812 20.625 -16.875 1 95.94 578 LYS A CA 1
ATOM 4645 C C . LYS A 1 578 ? 10.461 21.297 -16.625 1 95.94 578 LYS A C 1
ATOM 4647 O O . LYS A 1 578 ? 10.359 22.516 -16.594 1 95.94 578 LYS A O 1
ATOM 4652 N N . ASN A 1 579 ? 9.406 20.5 -16.438 1 97.69 579 ASN A N 1
ATOM 4653 C CA . ASN A 1 579 ? 8.07 21.031 -16.203 1 97.69 579 ASN A CA 1
ATOM 4654 C C . ASN A 1 579 ? 7.758 21.156 -14.719 1 97.69 579 ASN A C 1
ATOM 4656 O O . ASN A 1 579 ? 6.629 21.469 -14.344 1 97.69 579 ASN A O 1
ATOM 4660 N N . VAL A 1 580 ? 8.703 20.875 -13.867 1 98.19 580 VAL A N 1
ATOM 4661 C CA . VAL A 1 580 ? 8.578 21.062 -12.43 1 98.19 580 VAL A CA 1
ATOM 4662 C C . VAL A 1 580 ? 9.43 22.25 -11.984 1 98.19 580 VAL A C 1
ATOM 4664 O O . VAL A 1 580 ? 10.656 22.234 -12.109 1 98.19 580 VAL A O 1
ATOM 4667 N N . HIS A 1 581 ? 8.781 23.234 -11.453 1 98.38 581 HIS A N 1
ATOM 4668 C CA . HIS A 1 581 ? 9.438 24.5 -11.148 1 98.38 581 HIS A CA 1
ATOM 4669 C C . HIS A 1 581 ? 9.539 24.719 -9.641 1 98.38 581 HIS A C 1
ATOM 4671 O O . HIS A 1 581 ? 8.578 24.484 -8.906 1 98.38 581 HIS A O 1
ATOM 4677 N N . HIS A 1 582 ? 10.719 25.125 -9.203 1 97.69 582 HIS A N 1
ATOM 4678 C CA . HIS A 1 582 ? 10.992 25.406 -7.797 1 97.69 582 HIS A CA 1
ATOM 4679 C C . HIS A 1 582 ? 11.359 26.875 -7.605 1 97.69 582 HIS A C 1
ATOM 4681 O O . HIS A 1 582 ? 12.492 27.281 -7.898 1 97.69 582 HIS A O 1
ATOM 4687 N N . LEU A 1 583 ? 10.516 27.656 -6.988 1 97.38 583 LEU A N 1
ATOM 4688 C CA . LEU A 1 583 ? 10.711 29.094 -6.988 1 97.38 583 LEU A CA 1
ATOM 4689 C C . LEU A 1 583 ? 11.477 29.547 -5.75 1 97.38 583 LEU A C 1
ATOM 4691 O O . LEU A 1 583 ? 12.094 30.609 -5.75 1 97.38 583 LEU A O 1
ATOM 4695 N N . ARG A 1 584 ? 11.398 28.844 -4.676 1 96.12 584 ARG A N 1
ATOM 4696 C CA . ARG A 1 584 ? 12.117 29.188 -3.451 1 96.12 584 ARG A CA 1
ATOM 4697 C C . ARG A 1 584 ? 11.883 30.641 -3.064 1 96.12 584 ARG A C 1
ATOM 4699 O O . ARG A 1 584 ? 12.836 31.391 -2.822 1 96.12 584 ARG A O 1
ATOM 4706 N N . LEU A 1 585 ? 10.648 31.047 -2.938 1 94.75 585 LEU A N 1
ATOM 4707 C CA . LEU A 1 585 ? 10.352 32.438 -2.605 1 94.75 585 LEU A CA 1
ATOM 4708 C C . LEU A 1 585 ? 11.086 32.844 -1.34 1 94.75 585 LEU A C 1
ATOM 4710 O O . LEU A 1 585 ? 11.172 32.094 -0.377 1 94.75 585 LEU A O 1
ATOM 4714 N N . GLY A 1 586 ? 11.5 34.062 -1.269 1 92 586 GLY A N 1
ATOM 4715 C CA . GLY A 1 586 ? 12.492 34.531 -0.314 1 92 586 GLY A CA 1
ATOM 4716 C C . GLY A 1 586 ? 11.914 34.844 1.059 1 92 586 GLY A C 1
ATOM 4717 O O . GLY A 1 586 ? 12.648 34.938 2.041 1 92 586 GLY A O 1
ATOM 4718 N N . PHE A 1 587 ? 10.617 34.938 1.185 1 89.12 587 PHE A N 1
ATOM 4719 C CA . PHE A 1 587 ? 10.047 35.25 2.49 1 89.12 587 PHE A CA 1
ATOM 4720 C C . PHE A 1 587 ? 10.164 34.062 3.428 1 89.12 587 PHE A C 1
ATOM 4722 O O . PHE A 1 587 ? 10.039 34.188 4.645 1 89.12 587 PHE A O 1
ATOM 4729 N N . TYR A 1 588 ? 10.367 32.844 2.844 1 90 588 TYR A N 1
ATOM 4730 C CA . TYR A 1 588 ? 10.477 31.609 3.605 1 90 588 TYR A CA 1
ATOM 4731 C C . TYR A 1 588 ? 11.891 31.438 4.152 1 90 588 TYR A C 1
ATOM 4733 O O . TYR A 1 588 ? 12.727 30.781 3.521 1 90 588 TYR A O 1
ATOM 4741 N N . THR A 1 589 ? 12.188 31.938 5.367 1 84 589 THR A N 1
ATOM 4742 C CA . THR A 1 589 ? 13.547 32 5.895 1 84 589 THR A CA 1
ATOM 4743 C C . THR A 1 589 ? 13.711 31.062 7.09 1 84 589 THR A C 1
ATOM 4745 O O . THR A 1 589 ? 14.82 30.875 7.59 1 84 589 THR A O 1
ATOM 4748 N N . GLY A 1 590 ? 12.68 30.531 7.621 1 78.44 590 GLY A N 1
ATOM 4749 C CA . GLY A 1 590 ? 12.766 29.672 8.789 1 78.44 590 GLY A CA 1
ATOM 4750 C C . GLY A 1 590 ? 12.742 30.422 10.102 1 78.44 590 GLY A C 1
ATOM 4751 O O . GLY A 1 590 ? 12.883 29.828 11.172 1 78.44 590 GLY A O 1
ATOM 4752 N N . ASP A 1 591 ? 12.492 31.641 10.062 1 78.88 591 ASP A N 1
ATOM 4753 C CA . ASP A 1 591 ? 12.414 32.438 11.273 1 78.88 591 ASP A CA 1
ATOM 4754 C C . ASP A 1 591 ? 11.07 32.25 11.977 1 78.88 591 ASP A C 1
ATOM 4756 O O . ASP A 1 591 ? 10.094 31.812 11.352 1 78.88 591 ASP A O 1
ATOM 4760 N N . ILE A 1 592 ? 11.102 32.5 13.266 1 78.12 592 ILE A N 1
ATOM 4761 C CA . ILE A 1 592 ? 9.883 32.344 14.055 1 78.12 592 ILE A CA 1
ATOM 4762 C C . ILE A 1 592 ? 8.805 33.312 13.523 1 78.12 592 ILE A C 1
ATOM 4764 O O . ILE A 1 592 ? 7.641 32.906 13.398 1 78.12 592 ILE A O 1
ATOM 4768 N N . PHE A 1 593 ? 9.203 34.531 13.32 1 78.38 593 PHE A N 1
ATOM 4769 C CA . PHE A 1 593 ? 8.312 35.469 12.68 1 78.38 593 PHE A CA 1
ATOM 4770 C C . PHE A 1 593 ? 8.75 35.75 11.25 1 78.38 593 PHE A C 1
ATOM 4772 O O . PHE A 1 593 ? 9.734 36.469 11.023 1 78.38 593 PHE A O 1
ATOM 4779 N N . THR A 1 594 ? 8.031 35.25 10.305 1 79 594 THR A N 1
ATOM 4780 C CA . THR A 1 594 ? 8.43 35.344 8.898 1 79 594 THR A CA 1
ATOM 4781 C C . THR A 1 594 ? 8.031 36.688 8.305 1 79 594 THR A C 1
ATOM 4783 O O . THR A 1 594 ? 6.988 37.219 8.656 1 79 594 THR A O 1
ATOM 4786 N N . GLU A 1 595 ? 8.797 37.062 7.359 1 81.06 595 GLU A N 1
ATOM 4787 C CA . GLU A 1 595 ? 8.547 38.344 6.672 1 81.06 595 GLU A CA 1
ATOM 4788 C C . GLU A 1 595 ? 7.344 38.219 5.738 1 81.06 595 GLU A C 1
ATOM 4790 O O . GLU A 1 595 ? 6.996 37.125 5.285 1 81.06 595 GLU A O 1
ATOM 4795 N N . GLN A 1 596 ? 6.73 39.344 5.527 1 83.06 596 GLN A N 1
ATOM 4796 C CA . GLN A 1 596 ? 5.684 39.406 4.516 1 83.06 596 GLN A CA 1
ATOM 4797 C C . GLN A 1 596 ? 6.273 39.344 3.109 1 83.06 596 GLN A C 1
ATOM 4799 O O . GLN A 1 596 ? 7.402 39.812 2.889 1 83.06 596 GLN A O 1
ATOM 4804 N N . PRO A 1 597 ? 5.539 38.844 2.156 1 87.94 597 PRO A N 1
ATOM 4805 C CA . PRO A 1 597 ? 6.043 38.781 0.782 1 87.94 597 PRO A CA 1
ATOM 4806 C C . PRO A 1 597 ? 6.324 40.188 0.21 1 87.94 597 PRO A C 1
ATOM 4808 O O . PRO A 1 597 ? 5.559 41.125 0.448 1 87.94 597 PRO A O 1
ATOM 4811 N N . ASP A 1 598 ? 7.434 40.219 -0.474 1 88.69 598 ASP A N 1
ATOM 4812 C CA . ASP A 1 598 ? 7.891 41.438 -1.133 1 88.69 598 ASP A CA 1
ATOM 4813 C C . ASP A 1 598 ? 7.629 41.375 -2.637 1 88.69 598 ASP A C 1
ATOM 4815 O O . ASP A 1 598 ? 7.703 40.312 -3.246 1 88.69 598 ASP A O 1
ATOM 4819 N N . LYS A 1 599 ? 7.336 42.531 -3.201 1 87.06 599 LYS A N 1
ATOM 4820 C CA . LYS A 1 599 ? 6.98 42.594 -4.617 1 87.06 599 LYS A CA 1
ATOM 4821 C C . LYS A 1 599 ? 8.109 42.062 -5.492 1 87.06 599 LYS A C 1
ATOM 4823 O O . LYS A 1 599 ? 7.895 41.188 -6.352 1 87.06 599 LYS A O 1
ATOM 4828 N N . LYS A 1 600 ? 9.281 42.562 -5.312 1 88.19 600 LYS A N 1
ATOM 4829 C CA . LYS A 1 600 ? 10.406 42.188 -6.172 1 88.19 600 LYS A CA 1
ATOM 4830 C C . LYS A 1 600 ? 10.914 40.781 -5.836 1 88.19 600 LYS A C 1
ATOM 4832 O O . LYS A 1 600 ? 11.18 40 -6.734 1 88.19 600 LYS A O 1
ATOM 4837 N N . ARG A 1 601 ? 10.93 40.469 -4.68 1 91.5 601 ARG A N 1
ATOM 4838 C CA . ARG A 1 601 ? 11.562 39.25 -4.219 1 91.5 601 ARG A CA 1
ATOM 4839 C C . ARG A 1 601 ? 10.633 38.062 -4.406 1 91.5 601 ARG A C 1
ATOM 4841 O O . ARG A 1 601 ? 11.078 36.969 -4.758 1 91.5 601 ARG A O 1
ATOM 4848 N N . ASP A 1 602 ? 9.305 38.25 -4.152 1 95.06 602 ASP A N 1
ATOM 4849 C CA . ASP A 1 602 ? 8.414 37.125 -4.039 1 95.06 602 ASP A CA 1
ATOM 4850 C C . ASP A 1 602 ? 7.355 37.125 -5.145 1 95.06 602 ASP A C 1
ATOM 4852 O O . ASP A 1 602 ? 6.961 36.094 -5.652 1 95.06 602 ASP A O 1
ATOM 4856 N N . VAL A 1 603 ? 6.871 38.25 -5.637 1 95.94 603 VAL A N 1
ATOM 4857 C CA . VAL A 1 603 ? 5.789 38.344 -6.613 1 95.94 603 VAL A CA 1
ATOM 4858 C C . VAL A 1 603 ? 6.355 38.219 -8.023 1 95.94 603 VAL A C 1
ATOM 4860 O O . VAL A 1 603 ? 5.793 37.531 -8.875 1 95.94 603 VAL A O 1
ATOM 4863 N N . GLU A 1 604 ? 7.461 38.844 -8.312 1 96.25 604 GLU A N 1
ATOM 4864 C CA . GLU A 1 604 ? 8.039 38.906 -9.648 1 96.25 604 GLU A CA 1
ATOM 4865 C C . GLU A 1 604 ? 8.367 37.5 -10.172 1 96.25 604 GLU A C 1
ATOM 4867 O O . GLU A 1 604 ? 8.156 37.219 -11.352 1 96.25 604 GLU A O 1
ATOM 4872 N N . PRO A 1 605 ? 8.977 36.719 -9.344 1 97.44 605 PRO A N 1
ATOM 4873 C CA . PRO A 1 605 ? 9.258 35.375 -9.844 1 97.44 605 PRO A CA 1
ATOM 4874 C C . PRO A 1 605 ? 8 34.625 -10.273 1 97.44 605 PRO A C 1
ATOM 4876 O O . PRO A 1 605 ? 8.031 33.875 -11.25 1 97.44 605 PRO A O 1
ATOM 4879 N N . ILE A 1 606 ? 6.945 34.781 -9.609 1 98.12 606 ILE A N 1
ATOM 4880 C CA . ILE A 1 606 ? 5.684 34.125 -9.969 1 98.12 606 ILE A CA 1
ATOM 4881 C C . ILE A 1 606 ? 5.18 34.719 -11.297 1 98.12 606 ILE A C 1
ATOM 4883 O O . ILE A 1 606 ? 4.75 33.969 -12.18 1 98.12 606 ILE A O 1
ATOM 4887 N N . LEU A 1 607 ? 5.27 36.031 -11.391 1 97.25 607 LEU A N 1
ATOM 4888 C CA . LEU A 1 607 ? 4.84 36.719 -12.609 1 97.25 607 LEU A CA 1
ATOM 4889 C C . LEU A 1 607 ? 5.645 36.219 -13.812 1 97.25 607 LEU A C 1
ATOM 4891 O O . LEU A 1 607 ? 5.082 36 -14.883 1 97.25 607 LEU A O 1
ATOM 4895 N N . GLU A 1 608 ? 6.914 36.094 -13.641 1 97.94 608 GLU A N 1
ATOM 4896 C CA . GLU A 1 608 ? 7.77 35.625 -14.719 1 97.94 608 GLU A CA 1
ATOM 4897 C C . GLU A 1 608 ? 7.398 34.188 -15.133 1 97.94 608 GLU A C 1
ATOM 4899 O O . GLU A 1 608 ? 7.441 33.844 -16.312 1 97.94 608 GLU A O 1
ATOM 4904 N N . MET A 1 609 ? 7.09 33.375 -14.156 1 98.12 609 MET A N 1
ATOM 4905 C CA . MET A 1 609 ? 6.648 32.031 -14.438 1 98.12 609 MET A CA 1
ATOM 4906 C C . MET A 1 609 ? 5.352 32.031 -15.242 1 98.12 609 MET A C 1
ATOM 4908 O O . MET A 1 609 ? 5.195 31.234 -16.188 1 98.12 609 MET A O 1
ATOM 4912 N N . PHE A 1 610 ? 4.418 32.938 -14.906 1 98.19 610 PHE A N 1
ATOM 4913 C CA . PHE A 1 610 ? 3.178 33.062 -15.656 1 98.19 610 PHE A CA 1
ATOM 4914 C C . PHE A 1 610 ? 3.461 33.438 -17.109 1 98.19 610 PHE A C 1
ATOM 4916 O O . PHE A 1 610 ? 2.887 32.844 -18.031 1 98.19 610 PHE A O 1
ATOM 4923 N N . ARG A 1 611 ? 4.391 34.375 -17.266 1 97.69 611 ARG A N 1
ATOM 4924 C CA . ARG A 1 611 ? 4.734 34.844 -18.609 1 97.69 611 ARG A CA 1
ATOM 4925 C C . ARG A 1 611 ? 5.312 33.719 -19.453 1 97.69 611 ARG A C 1
ATOM 4927 O O . ARG A 1 611 ? 4.984 33.594 -20.641 1 97.69 611 ARG A O 1
ATOM 4934 N N . LYS A 1 612 ? 6.098 32.969 -18.812 1 97.94 612 LYS A N 1
ATOM 4935 C CA . LYS A 1 612 ? 6.805 31.891 -19.531 1 97.94 612 LYS A CA 1
ATOM 4936 C C . LYS A 1 612 ? 5.867 30.75 -19.875 1 97.94 612 LYS A C 1
ATOM 4938 O O . LYS A 1 612 ? 5.867 30.25 -21.016 1 97.94 612 LYS A O 1
ATOM 4943 N N . ILE A 1 613 ? 5.027 30.281 -18.953 1 98.06 613 ILE A N 1
ATOM 4944 C CA . ILE A 1 613 ? 4.195 29.094 -19.125 1 98.06 613 ILE A CA 1
ATOM 4945 C C . ILE A 1 613 ? 2.896 29.469 -19.844 1 98.06 613 ILE A C 1
ATOM 4947 O O . ILE A 1 613 ? 2.367 28.688 -20.625 1 98.06 613 ILE A O 1
ATOM 4951 N N . ASN A 1 614 ? 2.371 30.672 -19.562 1 98.06 614 ASN A N 1
ATOM 4952 C CA . ASN A 1 614 ? 1.12 31.172 -20.125 1 98.06 614 ASN A CA 1
ATOM 4953 C C . ASN A 1 614 ? -0.018 30.172 -19.922 1 98.06 614 ASN A C 1
ATOM 4955 O O . ASN A 1 614 ? -0.641 29.734 -20.891 1 98.06 614 ASN A O 1
ATOM 4959 N N . PRO A 1 615 ? -0.378 29.891 -18.672 1 98.44 615 PRO A N 1
ATOM 4960 C CA . PRO A 1 615 ? -1.361 28.844 -18.391 1 98.44 615 PRO A CA 1
ATOM 4961 C C . PRO A 1 615 ? -2.789 29.266 -18.734 1 98.44 615 PRO A C 1
ATOM 4963 O O . PRO A 1 615 ? -3.119 30.453 -18.656 1 98.44 615 PRO A O 1
ATOM 4966 N N . THR A 1 616 ? -3.619 28.266 -19.125 1 98.31 616 THR A N 1
ATOM 4967 C CA . THR A 1 616 ? -5.055 28.469 -19.281 1 98.31 616 THR A CA 1
ATOM 4968 C C . THR A 1 616 ? -5.797 28.156 -17.984 1 98.31 616 THR A C 1
ATOM 4970 O O . THR A 1 616 ? -6.926 28.609 -17.797 1 98.31 616 THR A O 1
ATOM 4973 N N . LYS A 1 617 ? -5.195 27.391 -17.141 1 98.19 617 LYS A N 1
ATOM 4974 C CA . LYS A 1 617 ? -5.715 27.047 -15.82 1 98.19 617 LYS A CA 1
ATOM 4975 C C . LYS A 1 617 ? -4.617 27.109 -14.766 1 98.19 617 LYS A C 1
ATOM 4977 O O . LYS A 1 617 ? -3.504 26.625 -15 1 98.19 617 LYS A O 1
ATOM 4982 N N . LEU A 1 618 ? -4.91 27.703 -13.695 1 98.5 618 LEU A N 1
ATOM 4983 C CA . LEU A 1 618 ? -3.998 27.844 -12.562 1 98.5 618 LEU A CA 1
ATOM 4984 C C . LEU A 1 618 ? -4.613 27.281 -11.289 1 98.5 618 LEU A C 1
ATOM 4986 O O . LEU A 1 618 ? -5.727 27.672 -10.914 1 98.5 618 LEU A O 1
ATOM 4990 N N . SER A 1 619 ? -3.963 26.312 -10.688 1 98.31 619 SER A N 1
ATOM 4991 C CA . SER A 1 619 ? -4.426 25.844 -9.383 1 98.31 619 SER A CA 1
ATOM 4992 C C . SER A 1 619 ? -3.543 26.359 -8.258 1 98.31 619 SER A C 1
ATOM 4994 O O . SER A 1 619 ? -2.326 26.484 -8.414 1 98.31 619 SER A O 1
ATOM 4996 N N . LEU A 1 620 ? -4.109 26.688 -7.156 1 97.94 620 LEU A N 1
ATOM 4997 C CA . LEU A 1 620 ? -3.402 27.203 -5.988 1 97.94 620 LEU A CA 1
ATOM 4998 C C . LEU A 1 620 ? -4.16 26.875 -4.707 1 97.94 620 LEU A C 1
ATOM 5000 O O . LEU A 1 620 ? -5.348 26.562 -4.75 1 97.94 620 LEU A O 1
ATOM 5004 N N . THR A 1 621 ? -3.477 26.922 -3.582 1 95.19 621 THR A N 1
ATOM 5005 C CA . THR A 1 621 ? -4.125 26.688 -2.295 1 95.19 621 THR A CA 1
ATOM 5006 C C . THR A 1 621 ? -4.953 27.906 -1.881 1 95.19 621 THR A C 1
ATOM 5008 O O . THR A 1 621 ? -4.473 29.031 -1.932 1 95.19 621 THR A O 1
ATOM 5011 N N . LEU A 1 622 ? -6.133 27.625 -1.54 1 93.12 622 LEU A N 1
ATOM 5012 C CA . LEU A 1 622 ? -7.043 28.656 -1.066 1 93.12 622 LEU A CA 1
ATOM 5013 C C . LEU A 1 622 ? -7.262 28.547 0.438 1 93.12 622 LEU A C 1
ATOM 5015 O O . LEU A 1 622 ? -8.391 28.312 0.89 1 93.12 622 LEU A O 1
ATOM 5019 N N . ASP A 1 623 ? -6.23 28.766 1.169 1 88.12 623 ASP A N 1
ATOM 5020 C CA . ASP A 1 623 ? -6.277 28.625 2.621 1 88.12 623 ASP A CA 1
ATOM 5021 C C . ASP A 1 623 ? -6.465 29.984 3.299 1 88.12 623 ASP A C 1
ATOM 5023 O O . ASP A 1 623 ? -5.91 30.984 2.852 1 88.12 623 ASP A O 1
ATOM 5027 N N . PRO A 1 624 ? -7.234 29.953 4.32 1 81.44 624 PRO A N 1
ATOM 5028 C CA . PRO A 1 624 ? -7.465 31.203 5.047 1 81.44 624 PRO A CA 1
ATOM 5029 C C . PRO A 1 624 ? -6.273 31.625 5.91 1 81.44 624 PRO A C 1
ATOM 5031 O O . PRO A 1 624 ? -5.289 30.875 6 1 81.44 624 PRO A O 1
ATOM 5034 N N . GLU A 1 625 ? -6.453 32.781 6.473 1 76.12 625 GLU A N 1
ATOM 5035 C CA . GLU A 1 625 ? -5.414 33.281 7.359 1 76.12 625 GLU A CA 1
ATOM 5036 C C . GLU A 1 625 ? -5.328 32.469 8.641 1 76.12 625 GLU A C 1
ATOM 5038 O O . GLU A 1 625 ? -6.332 31.938 9.109 1 76.12 625 GLU A O 1
ATOM 5043 N N . GLY A 1 626 ? -4.145 32.281 9.039 1 68.38 626 GLY A N 1
ATOM 5044 C CA . GLY A 1 626 ? -3.924 31.609 10.312 1 68.38 626 GLY A CA 1
ATOM 5045 C C . GLY A 1 626 ? -2.814 32.219 11.133 1 68.38 626 GLY A C 1
ATOM 5046 O O . GLY A 1 626 ? -2.318 33.312 10.797 1 68.38 626 GLY A O 1
ATOM 5047 N N . SER A 1 627 ? -2.721 31.594 12.336 1 61.91 627 SER A N 1
ATOM 5048 C CA . SER A 1 627 ? -1.6 32 13.172 1 61.91 627 SER A CA 1
ATOM 5049 C C . SER A 1 627 ? -0.34 31.219 12.844 1 61.91 627 SER A C 1
ATOM 5051 O O . SER A 1 627 ? -0.423 30.078 12.367 1 61.91 627 SER A O 1
ATOM 5053 N N . GLY A 1 628 ? 0.748 31.75 12.672 1 61.62 628 GLY A N 1
ATOM 5054 C CA . GLY A 1 628 ? 2.008 31.078 12.398 1 61.62 628 GLY A CA 1
ATOM 5055 C C . GLY A 1 628 ? 2.705 31.594 11.156 1 61.62 628 GLY A C 1
ATOM 5056 O O . GLY A 1 628 ? 2.51 32.75 10.766 1 61.62 628 GLY A O 1
ATOM 5057 N N . PRO A 1 629 ? 3.594 30.719 10.703 1 56.22 629 PRO A N 1
ATOM 5058 C CA . PRO A 1 629 ? 4.297 31.25 9.531 1 56.22 629 PRO A CA 1
ATOM 5059 C C . PRO A 1 629 ? 3.359 31.547 8.367 1 56.22 629 PRO A C 1
ATOM 5061 O O . PRO A 1 629 ? 3.699 32.344 7.484 1 56.22 629 PRO A O 1
ATOM 5064 N N . ASP A 1 630 ? 2.205 31.094 8.484 1 78.56 630 ASP A N 1
ATOM 5065 C CA . ASP A 1 630 ? 1.104 31.344 7.562 1 78.56 630 ASP A CA 1
ATOM 5066 C C . ASP A 1 630 ? 1.581 31.281 6.113 1 78.56 630 ASP A C 1
ATOM 5068 O O . ASP A 1 630 ? 1.259 32.156 5.312 1 78.56 630 ASP A O 1
ATOM 5072 N N . THR A 1 631 ? 2.451 30.281 5.801 1 87.31 631 THR A N 1
ATOM 5073 C CA . THR A 1 631 ? 3.07 30.156 4.488 1 87.31 631 THR A CA 1
ATOM 5074 C C . THR A 1 631 ? 2.008 30.062 3.395 1 87.31 631 THR A C 1
ATOM 5076 O O . THR A 1 631 ? 2.129 30.703 2.348 1 87.31 631 THR A O 1
ATOM 5079 N N . HIS A 1 632 ? 0.991 29.359 3.604 1 90.19 632 HIS A N 1
ATOM 5080 C CA . HIS A 1 632 ? -0.057 29.172 2.605 1 90.19 632 HIS A CA 1
ATOM 5081 C C . HIS A 1 632 ? -0.751 30.5 2.287 1 90.19 632 HIS A C 1
ATOM 5083 O O . HIS A 1 632 ? -0.992 30.812 1.12 1 90.19 632 HIS A O 1
ATOM 5089 N N . TYR A 1 633 ? -1.014 31.188 3.332 1 87.81 633 TYR A N 1
ATOM 5090 C CA . TYR A 1 633 ? -1.684 32.469 3.154 1 87.81 633 TYR A CA 1
ATOM 5091 C C . TYR A 1 633 ? -0.771 33.469 2.453 1 87.81 633 TYR A C 1
ATOM 5093 O O . TYR A 1 633 ? -1.212 34.219 1.565 1 87.81 633 TYR A O 1
ATOM 5101 N N . LYS A 1 634 ? 0.458 33.562 2.799 1 89.19 634 LYS A N 1
ATOM 5102 C CA . LYS A 1 634 ? 1.418 34.5 2.203 1 89.19 634 LYS A CA 1
ATOM 5103 C C . LYS A 1 634 ? 1.635 34.188 0.724 1 89.19 634 LYS A C 1
ATOM 5105 O O . LYS A 1 634 ? 1.743 35.094 -0.098 1 89.19 634 LYS A O 1
ATOM 5110 N N . VAL A 1 635 ? 1.717 32.906 0.431 1 92.94 635 VAL A N 1
ATOM 5111 C CA . VAL A 1 635 ? 1.858 32.469 -0.959 1 92.94 635 VAL A CA 1
ATOM 5112 C C . VAL A 1 635 ? 0.608 32.844 -1.746 1 92.94 635 VAL A C 1
ATOM 5114 O O . VAL A 1 635 ? 0.7 33.281 -2.904 1 92.94 635 VAL A O 1
ATOM 5117 N N . LEU A 1 636 ? -0.554 32.688 -1.135 1 93.06 636 LEU A N 1
ATOM 5118 C CA . LEU A 1 636 ? -1.805 33.094 -1.764 1 93.06 636 LEU A CA 1
ATOM 5119 C C . LEU A 1 636 ? -1.789 34.562 -2.088 1 93.06 636 LEU A C 1
ATOM 5121 O O . LEU A 1 636 ? -2.18 34.969 -3.186 1 93.06 636 LEU A O 1
ATOM 5125 N N . GLN A 1 637 ? -1.284 35.406 -1.175 1 89.75 637 GLN A N 1
ATOM 5126 C CA . GLN A 1 637 ? -1.215 36.844 -1.379 1 89.75 637 GLN A CA 1
ATOM 5127 C C . GLN A 1 637 ? -0.238 37.188 -2.496 1 89.75 637 GLN A C 1
ATOM 5129 O O . GLN A 1 637 ? -0.531 38.062 -3.34 1 89.75 637 GLN A O 1
ATOM 5134 N N . ALA A 1 638 ? 0.896 36.562 -2.465 1 93.56 638 ALA A N 1
ATOM 5135 C CA . ALA A 1 638 ? 1.896 36.812 -3.5 1 93.56 638 ALA A CA 1
ATOM 5136 C C . ALA A 1 638 ? 1.371 36.406 -4.875 1 93.56 638 ALA A C 1
ATOM 5138 O O . ALA A 1 638 ? 1.594 37.094 -5.863 1 93.56 638 ALA A O 1
ATOM 5139 N N . THR A 1 639 ? 0.709 35.312 -4.934 1 96.44 639 THR A N 1
ATOM 5140 C CA . THR A 1 639 ? 0.159 34.812 -6.195 1 96.44 639 THR A CA 1
ATOM 5141 C C . THR A 1 639 ? -0.959 35.75 -6.688 1 96.44 639 THR A C 1
ATOM 5143 O O . THR A 1 639 ? -1.062 36 -7.887 1 96.44 639 THR A O 1
ATOM 5146 N N . ALA A 1 640 ? -1.842 36.188 -5.738 1 95.38 640 ALA A N 1
ATOM 5147 C CA . ALA A 1 640 ? -2.914 37.125 -6.098 1 95.38 640 ALA A CA 1
ATOM 5148 C C . ALA A 1 640 ? -2.352 38.406 -6.688 1 95.38 640 ALA A C 1
ATOM 5150 O O . ALA A 1 640 ? -2.877 38.938 -7.676 1 95.38 640 ALA A O 1
ATOM 5151 N N . GLU A 1 641 ? -1.304 38.906 -6.043 1 94 641 GLU A N 1
ATOM 5152 C CA . GLU A 1 641 ? -0.66 40.125 -6.555 1 94 641 GLU A CA 1
ATOM 5153 C C . GLU A 1 641 ? -0.05 39.875 -7.934 1 94 641 GLU A C 1
ATOM 5155 O O . GLU A 1 641 ? -0.129 40.719 -8.812 1 94 641 GLU A O 1
ATOM 5160 N N . ALA A 1 642 ? 0.555 38.719 -8.148 1 96.5 642 ALA A N 1
ATOM 5161 C CA . ALA A 1 642 ? 1.125 38.375 -9.453 1 96.5 642 ALA A CA 1
ATOM 5162 C C . ALA A 1 642 ? 0.041 38.281 -10.523 1 96.5 642 ALA A C 1
ATOM 5164 O O . ALA A 1 642 ? 0.242 38.75 -11.648 1 96.5 642 ALA A O 1
ATOM 5165 N N . VAL A 1 643 ? -1.073 37.688 -10.195 1 97.31 643 VAL A N 1
ATOM 5166 C CA . VAL A 1 643 ? -2.189 37.594 -11.125 1 97.31 643 VAL A CA 1
ATOM 5167 C C . VAL A 1 643 ? -2.711 38.969 -11.469 1 97.31 643 VAL A C 1
ATOM 5169 O O . VAL A 1 643 ? -3.031 39.281 -12.625 1 97.31 643 VAL A O 1
ATOM 5172 N N . ARG A 1 644 ? -2.871 39.844 -10.43 1 94.69 644 ARG A N 1
ATOM 5173 C CA . ARG A 1 644 ? -3.324 41.219 -10.648 1 94.69 644 ARG A CA 1
ATOM 5174 C C . ARG A 1 644 ? -2.408 41.938 -11.625 1 94.69 644 ARG A C 1
ATOM 5176 O O . ARG A 1 644 ? -2.881 42.594 -12.57 1 94.69 644 ARG A O 1
ATOM 5183 N N . GLN A 1 645 ? -1.13 41.812 -11.391 1 95.12 645 GLN A N 1
ATOM 5184 C CA . GLN A 1 645 ? -0.166 42.469 -12.281 1 95.12 645 GLN A CA 1
ATOM 5185 C C . GLN A 1 645 ? -0.227 41.875 -13.68 1 95.12 645 GLN A C 1
ATOM 5187 O O . GLN A 1 645 ? -0.148 42.594 -14.68 1 95.12 645 GLN A O 1
ATOM 5192 N N . TRP A 1 646 ? -0.335 40.594 -13.711 1 97.06 646 TRP A N 1
ATOM 5193 C CA . TRP A 1 646 ? -0.413 39.906 -15 1 97.06 646 TRP A CA 1
ATOM 5194 C C . TRP A 1 646 ? -1.644 40.344 -15.781 1 97.06 646 TRP A C 1
ATOM 5196 O O . TRP A 1 646 ? -1.601 40.469 -17 1 97.06 646 TRP A O 1
ATOM 5206 N N . SER A 1 647 ? -2.727 40.594 -15.078 1 95.88 647 SER A N 1
ATOM 5207 C CA . SER A 1 647 ? -3.977 41.031 -15.711 1 95.88 647 SER A CA 1
ATOM 5208 C C . SER A 1 647 ? -3.832 42.406 -16.359 1 95.88 647 SER A C 1
ATOM 5210 O O . SER A 1 647 ? -4.617 42.75 -17.234 1 95.88 647 SER A O 1
ATOM 5212 N N . GLU A 1 648 ? -2.916 43.156 -15.938 1 95 648 GLU A N 1
ATOM 5213 C CA . GLU A 1 648 ? -2.631 44.469 -16.547 1 95 648 GLU A CA 1
ATOM 5214 C C . GLU A 1 648 ? -1.856 44.312 -17.844 1 95 648 GLU A C 1
ATOM 5216 O O . GLU A 1 648 ? -1.865 45.188 -18.688 1 95 648 GLU A O 1
ATOM 5221 N N . GLU A 1 649 ? -1.241 43.188 -17.984 1 96.19 649 GLU A N 1
ATOM 5222 C CA . GLU A 1 649 ? -0.385 42.938 -19.141 1 96.19 649 GLU A CA 1
ATOM 5223 C C . GLU A 1 649 ? -1.123 42.156 -20.219 1 96.19 649 GLU A C 1
ATOM 5225 O O . GLU A 1 649 ? -0.775 42.25 -21.406 1 96.19 649 GLU A O 1
ATOM 5230 N N . LYS A 1 650 ? -1.991 41.375 -19.75 1 94.44 650 LYS A N 1
ATOM 5231 C CA . LYS A 1 650 ? -2.656 40.438 -20.672 1 94.44 650 LYS A CA 1
ATOM 5232 C C . LYS A 1 650 ? -4.121 40.25 -20.297 1 94.44 650 LYS A C 1
ATOM 5234 O O . LYS A 1 650 ? -4.484 40.375 -19.125 1 94.44 650 LYS A O 1
ATOM 5239 N N . ASP A 1 651 ? -4.949 40 -21.391 1 96.31 651 ASP A N 1
ATOM 5240 C CA . ASP A 1 651 ? -6.344 39.625 -21.141 1 96.31 651 ASP A CA 1
ATOM 5241 C C . ASP A 1 651 ? -6.461 38.25 -20.531 1 96.31 651 ASP A C 1
ATOM 5243 O O . ASP A 1 651 ? -6.168 37.25 -21.188 1 96.31 651 ASP A O 1
ATOM 5247 N N . LEU A 1 652 ? -6.879 38.219 -19.312 1 97.19 652 LEU A N 1
ATOM 5248 C CA . LEU A 1 652 ? -6.957 36.938 -18.594 1 97.19 652 LEU A CA 1
ATOM 5249 C C . LEU A 1 652 ? -8.414 36.531 -18.422 1 97.19 652 LEU A C 1
ATOM 5251 O O . LEU A 1 652 ? -8.734 35.781 -17.469 1 97.19 652 LEU A O 1
ATOM 5255 N N . SER A 1 653 ? -9.281 36.906 -19.297 1 95.31 653 SER A N 1
ATOM 5256 C CA . SER A 1 653 ? -10.711 36.625 -19.188 1 95.31 653 SER A CA 1
ATOM 5257 C C . SER A 1 653 ? -10.984 35.125 -19.297 1 95.31 653 SER A C 1
ATOM 5259 O O . SER A 1 653 ? -11.984 34.625 -18.781 1 95.31 653 SER A O 1
ATOM 5261 N N . GLU A 1 654 ? -10.117 34.406 -19.938 1 95.44 654 GLU A N 1
ATOM 5262 C CA . GLU A 1 654 ? -10.328 33 -20.156 1 95.44 654 GLU A CA 1
ATOM 5263 C C . GLU A 1 654 ? -9.547 32.156 -19.141 1 95.44 654 GLU A C 1
ATOM 5265 O O . GLU A 1 654 ? -9.688 30.938 -19.094 1 95.44 654 GLU A O 1
ATOM 5270 N N . LEU A 1 655 ? -8.719 32.781 -18.328 1 97.69 655 LEU A N 1
ATOM 5271 C CA . LEU A 1 655 ? -7.953 32.062 -17.328 1 97.69 655 LEU A CA 1
ATOM 5272 C C . LEU A 1 655 ? -8.859 31.547 -16.219 1 97.69 655 LEU A C 1
ATOM 5274 O O . LEU A 1 655 ? -9.68 32.312 -15.68 1 97.69 655 LEU A O 1
ATOM 5278 N N . ARG A 1 656 ? -8.797 30.281 -15.961 1 97.94 656 ARG A N 1
ATOM 5279 C CA . ARG A 1 656 ? -9.508 29.688 -14.828 1 97.94 656 ARG A CA 1
ATOM 5280 C C . ARG A 1 656 ? -8.555 29.422 -13.664 1 97.94 656 ARG A C 1
ATOM 5282 O O . ARG A 1 656 ? -7.426 28.984 -13.867 1 97.94 656 ARG A O 1
ATOM 5289 N N . ILE A 1 657 ? -9.008 29.766 -12.523 1 98.44 657 ILE A N 1
ATOM 5290 C CA . ILE A 1 657 ? -8.211 29.578 -11.312 1 98.44 657 ILE A CA 1
ATOM 5291 C C . ILE A 1 657 ? -8.906 28.594 -10.383 1 98.44 657 ILE A C 1
ATOM 5293 O O . ILE A 1 657 ? -10.031 28.828 -9.938 1 98.44 657 ILE A O 1
ATOM 5297 N N . LEU A 1 658 ? -8.25 27.5 -10.117 1 98.19 658 LEU A N 1
ATOM 5298 C CA . LEU A 1 658 ? -8.766 26.453 -9.234 1 98.19 658 LEU A CA 1
ATOM 5299 C C . LEU A 1 658 ? -8.172 26.594 -7.832 1 98.19 658 LEU A C 1
ATOM 5301 O O . LEU A 1 658 ? -6.965 26.438 -7.645 1 98.19 658 LEU A O 1
ATOM 5305 N N . GLY A 1 659 ? -9.031 26.969 -6.871 1 97.75 659 GLY A N 1
ATOM 5306 C CA . GLY A 1 659 ? -8.609 27 -5.477 1 97.75 659 GLY A CA 1
ATOM 5307 C C . GLY A 1 659 ? -8.875 25.688 -4.75 1 97.75 659 GLY A C 1
ATOM 5308 O O . GLY A 1 659 ? -10.016 25.25 -4.66 1 97.75 659 GLY A O 1
ATOM 5309 N N . TYR A 1 660 ? -7.789 25.047 -4.305 1 97.31 660 TYR A N 1
ATOM 5310 C CA . TYR A 1 660 ? -7.957 23.797 -3.58 1 97.31 660 TYR A CA 1
ATOM 5311 C C . TYR A 1 660 ? -7.449 23.922 -2.148 1 97.31 660 TYR A C 1
ATOM 5313 O O . TYR A 1 660 ? -6.824 24.922 -1.79 1 97.31 660 TYR A O 1
ATOM 5321 N N . ARG A 1 661 ? -7.84 23 -1.306 1 94.38 661 ARG A N 1
ATOM 5322 C CA . ARG A 1 661 ? -7.336 22.844 0.054 1 94.38 661 ARG A CA 1
ATOM 5323 C C . ARG A 1 661 ? -6.793 21.438 0.277 1 94.38 661 ARG A C 1
ATOM 5325 O O . ARG A 1 661 ? -7.043 20.531 -0.524 1 94.38 661 ARG A O 1
ATOM 5332 N N . ASN A 1 662 ? -5.977 21.266 1.206 1 89.44 662 ASN A N 1
ATOM 5333 C CA . ASN A 1 662 ? -5.332 19.969 1.461 1 89.44 662 ASN A CA 1
ATOM 5334 C C . ASN A 1 662 ? -5.512 19.531 2.912 1 89.44 662 ASN A C 1
ATOM 5336 O O . ASN A 1 662 ? -6.594 19.688 3.479 1 89.44 662 ASN A O 1
ATOM 5340 N N . VAL A 1 663 ? -4.547 18.969 3.545 1 86.56 663 VAL A N 1
ATOM 5341 C CA . VAL A 1 663 ? -4.676 18.297 4.828 1 86.56 663 VAL A CA 1
ATOM 5342 C C . VAL A 1 663 ? -4.852 19.328 5.941 1 86.56 663 VAL A C 1
ATOM 5344 O O . VAL A 1 663 ? -5.336 19 7.027 1 86.56 663 VAL A O 1
ATOM 5347 N N . TRP A 1 664 ? -4.562 20.547 5.656 1 81.75 664 TRP A N 1
ATOM 5348 C CA . TRP A 1 664 ? -4.562 21.562 6.703 1 81.75 664 TRP A CA 1
ATOM 5349 C C . TRP A 1 664 ? -5.941 22.203 6.848 1 81.75 664 TRP A C 1
ATOM 5351 O O . TRP A 1 664 ? -6.324 22.625 7.938 1 81.75 664 TRP A O 1
ATOM 5361 N N . PHE A 1 665 ? -6.633 22.312 5.652 1 86.5 665 PHE A N 1
ATOM 5362 C CA . PHE A 1 665 ? -7.973 22.875 5.613 1 86.5 665 PHE A CA 1
ATOM 5363 C C . PHE A 1 665 ? -8.883 22.062 4.695 1 86.5 665 PHE A C 1
ATOM 5365 O O . PHE A 1 665 ? -8.406 21.422 3.762 1 86.5 665 PHE A O 1
ATOM 5372 N N . LYS A 1 666 ? -10.156 22.094 5.023 1 88.62 666 LYS A N 1
ATOM 5373 C CA . LYS A 1 666 ? -11.117 21.391 4.172 1 88.62 666 LYS A CA 1
ATOM 5374 C C . LYS A 1 666 ? -12.258 22.312 3.754 1 88.62 666 LYS A C 1
ATOM 5376 O O . LYS A 1 666 ? -12.664 23.188 4.523 1 88.62 666 LYS A O 1
ATOM 5381 N N . PHE A 1 667 ? -12.68 22.094 2.607 1 93.12 667 PHE A N 1
ATOM 5382 C CA . PHE A 1 667 ? -13.883 22.781 2.154 1 93.12 667 PHE A CA 1
ATOM 5383 C C . PHE A 1 667 ? -15.133 22.094 2.711 1 93.12 667 PHE A C 1
ATOM 5385 O O . PHE A 1 667 ? -15.195 20.875 2.783 1 93.12 667 PHE A O 1
ATOM 5392 N N . GLU A 1 668 ? -16.031 22.938 3.15 1 92.88 668 GLU A N 1
ATOM 5393 C CA . GLU A 1 668 ? -17.391 22.422 3.301 1 92.88 668 GLU A CA 1
ATOM 5394 C C . GLU A 1 668 ? -18.094 22.297 1.95 1 92.88 668 GLU A C 1
ATOM 5396 O O . GLU A 1 668 ? -17.75 23.016 1.005 1 92.88 668 GLU A O 1
ATOM 5401 N N . PRO A 1 669 ? -19.078 21.453 1.876 1 94.75 669 PRO A N 1
ATOM 5402 C CA . PRO A 1 669 ? -19.719 21.203 0.582 1 94.75 669 PRO A CA 1
ATOM 5403 C C . PRO A 1 669 ? -20.234 22.484 -0.076 1 94.75 669 PRO A C 1
ATOM 5405 O O . PRO A 1 669 ? -20.094 22.656 -1.291 1 94.75 669 PRO A O 1
ATOM 5408 N N . HIS A 1 670 ? -20.781 23.422 0.715 1 94.38 670 HIS A N 1
ATOM 5409 C CA . HIS A 1 670 ? -21.438 24.609 0.174 1 94.38 670 HIS A CA 1
ATOM 5410 C C . HIS A 1 670 ? -20.406 25.609 -0.337 1 94.38 670 HIS A C 1
ATOM 5412 O O . HIS A 1 670 ? -20.734 26.531 -1.099 1 94.38 670 HIS A O 1
ATOM 5418 N N . GLU A 1 671 ? -19.109 25.438 0.102 1 94.06 671 GLU A N 1
ATOM 5419 C CA . GLU A 1 671 ? -18.062 26.391 -0.263 1 94.06 671 GLU A CA 1
ATOM 5420 C C . GLU A 1 671 ? -17.484 26.062 -1.637 1 94.06 671 GLU A C 1
ATOM 5422 O O . GLU A 1 671 ? -16.875 26.906 -2.279 1 94.06 671 GLU A O 1
ATOM 5427 N N . ALA A 1 672 ? -17.578 24.828 -2.09 1 96.31 672 ALA A N 1
ATOM 5428 C CA . ALA A 1 672 ? -17 24.375 -3.348 1 96.31 672 ALA A CA 1
ATOM 5429 C C . ALA A 1 672 ? -18.016 24.453 -4.484 1 96.31 672 ALA A C 1
ATOM 5431 O O . ALA A 1 672 ? -19.219 24.422 -4.25 1 96.31 672 ALA A O 1
ATOM 5432 N N . ASN A 1 673 ? -17.547 24.625 -5.695 1 97.81 673 ASN A N 1
ATOM 5433 C CA . ASN A 1 673 ? -18.453 24.594 -6.84 1 97.81 673 ASN A CA 1
ATOM 5434 C C . ASN A 1 673 ? -18.078 23.484 -7.816 1 97.81 673 ASN A C 1
ATOM 5436 O O . ASN A 1 673 ? -18.719 23.328 -8.867 1 97.81 673 ASN A O 1
ATOM 5440 N N . VAL A 1 674 ? -17.062 22.703 -7.512 1 98.19 674 VAL A N 1
ATOM 5441 C CA . VAL A 1 674 ? -16.719 21.5 -8.258 1 98.19 674 VAL A CA 1
ATOM 5442 C C . VAL A 1 674 ? -16.453 20.359 -7.293 1 98.19 674 VAL A C 1
ATOM 5444 O O . VAL A 1 674 ? -15.773 20.531 -6.277 1 98.19 674 VAL A O 1
ATOM 5447 N N . ILE A 1 675 ? -17 19.219 -7.527 1 98.25 675 ILE A N 1
ATOM 5448 C CA . ILE A 1 675 ? -16.797 18 -6.742 1 98.25 675 ILE A CA 1
ATOM 5449 C C . ILE A 1 675 ? -16.266 16.891 -7.645 1 98.25 675 ILE A C 1
ATOM 5451 O O . ILE A 1 675 ? -16.891 16.547 -8.648 1 98.25 675 ILE A O 1
ATOM 5455 N N . VAL A 1 676 ? -15.117 16.344 -7.348 1 98 676 VAL A N 1
ATOM 5456 C CA . VAL A 1 676 ? -14.477 15.32 -8.172 1 98 676 VAL A CA 1
ATOM 5457 C C . VAL A 1 676 ? -14.523 13.969 -7.449 1 98 676 VAL A C 1
ATOM 5459 O O . VAL A 1 676 ? -14.055 13.852 -6.312 1 98 676 VAL A O 1
ATOM 5462 N N . PRO A 1 677 ? -15.117 12.93 -8.086 1 97.5 677 PRO A N 1
ATOM 5463 C CA . PRO A 1 677 ? -15.102 11.602 -7.473 1 97.5 677 PRO A CA 1
ATOM 5464 C C . PRO A 1 677 ? -13.695 11.023 -7.344 1 97.5 677 PRO A C 1
ATOM 5466 O O . PRO A 1 677 ? -12.867 11.211 -8.234 1 97.5 677 PRO A O 1
ATOM 5469 N N . VAL A 1 678 ? -13.43 10.359 -6.242 1 98.06 678 VAL A N 1
ATOM 5470 C CA . VAL A 1 678 ? -12.141 9.727 -5.969 1 98.06 678 VAL A CA 1
ATOM 5471 C C . VAL A 1 678 ? -12.336 8.219 -5.801 1 98.06 678 VAL A C 1
ATOM 5473 O O . VAL A 1 678 ? -13.078 7.777 -4.926 1 98.06 678 VAL A O 1
ATOM 5476 N N . SER A 1 679 ? -11.711 7.426 -6.645 1 97.19 679 SER A N 1
ATOM 5477 C CA . SER A 1 679 ? -11.797 5.973 -6.582 1 97.19 679 SER A CA 1
ATOM 5478 C C . SER A 1 679 ? -10.773 5.395 -5.613 1 97.19 679 SER A C 1
ATOM 5480 O O . SER A 1 679 ? -9.883 6.105 -5.145 1 97.19 679 SER A O 1
ATOM 5482 N N . LEU A 1 680 ? -10.922 4.117 -5.266 1 97.25 680 LEU A N 1
ATOM 5483 C CA . LEU A 1 680 ? -9.914 3.424 -4.473 1 97.25 680 LEU A CA 1
ATOM 5484 C C . LEU A 1 680 ? -8.578 3.389 -5.203 1 97.25 680 LEU A C 1
ATOM 5486 O O . LEU A 1 680 ? -7.52 3.441 -4.574 1 97.25 680 LEU A O 1
ATOM 5490 N N . GLY A 1 681 ? -8.586 3.242 -6.523 1 96.19 681 GLY A N 1
ATOM 5491 C CA . GLY A 1 681 ? -7.367 3.33 -7.312 1 96.19 681 GLY A CA 1
ATOM 5492 C C . GLY A 1 681 ? -6.637 4.648 -7.141 1 96.19 681 GLY A C 1
ATOM 5493 O O . GLY A 1 681 ? -5.414 4.676 -7 1 96.19 681 GLY A O 1
ATOM 5494 N N . ASP A 1 682 ? -7.41 5.734 -7.156 1 97 682 ASP A N 1
ATOM 5495 C CA . ASP A 1 682 ? -6.84 7.059 -6.926 1 97 682 ASP A CA 1
ATOM 5496 C C . ASP A 1 682 ? -6.152 7.129 -5.566 1 97 682 ASP A C 1
ATOM 5498 O O . ASP A 1 682 ? -5.07 7.703 -5.438 1 97 682 ASP A O 1
ATOM 5502 N N . MET A 1 683 ? -6.836 6.609 -4.59 1 97.38 683 MET A N 1
ATOM 5503 C CA . MET A 1 683 ? -6.305 6.633 -3.229 1 97.38 683 MET A CA 1
ATOM 5504 C C . MET A 1 683 ? -5.02 5.82 -3.135 1 97.38 683 MET A C 1
ATOM 5506 O O . MET A 1 683 ? -4.062 6.234 -2.477 1 97.38 683 MET A O 1
ATOM 5510 N N . SER A 1 684 ? -4.984 4.699 -3.816 1 96.69 684 SER A N 1
ATOM 5511 C CA . SER A 1 684 ? -3.801 3.848 -3.811 1 96.69 684 SER A CA 1
ATOM 5512 C C . SER A 1 684 ? -2.613 4.543 -4.465 1 96.69 684 SER A C 1
ATOM 5514 O O . SER A 1 684 ? -1.491 4.477 -3.963 1 96.69 684 SER A O 1
ATOM 5516 N N . VAL A 1 685 ? -2.877 5.117 -5.57 1 97.06 685 VAL A N 1
ATOM 5517 C CA . VAL A 1 685 ? -1.826 5.809 -6.312 1 97.06 685 VAL A CA 1
ATOM 5518 C C . VAL A 1 685 ? -1.269 6.953 -5.469 1 97.06 685 VAL A C 1
ATOM 5520 O O . VAL A 1 685 ? -0.052 7.145 -5.395 1 97.06 685 VAL A O 1
ATOM 5523 N N . MET A 1 686 ? -2.15 7.707 -4.828 1 97.31 686 MET A N 1
ATOM 5524 C CA . MET A 1 686 ? -1.713 8.805 -3.973 1 97.31 686 MET A CA 1
ATOM 5525 C C . MET A 1 686 ? -0.885 8.289 -2.801 1 97.31 686 MET A C 1
ATOM 5527 O O . MET A 1 686 ? 0.186 8.828 -2.508 1 97.31 686 MET A O 1
ATOM 5531 N N . GLU A 1 687 ? -1.35 7.258 -2.168 1 96.31 687 GLU A N 1
ATOM 5532 C CA . GLU A 1 687 ? -0.66 6.688 -1.015 1 96.31 687 GLU A CA 1
ATOM 5533 C C . GLU A 1 687 ? 0.73 6.188 -1.394 1 96.31 687 GLU A C 1
ATOM 5535 O O . GLU A 1 687 ? 1.71 6.473 -0.701 1 96.31 687 GLU A O 1
ATOM 5540 N N . ASP A 1 688 ? 0.85 5.496 -2.479 1 95.69 688 ASP A N 1
ATOM 5541 C CA . ASP A 1 688 ? 2.121 4.891 -2.869 1 95.69 688 ASP A CA 1
ATOM 5542 C C . ASP A 1 688 ? 3.084 5.945 -3.414 1 95.69 688 ASP A C 1
ATOM 5544 O O . ASP A 1 688 ? 4.289 5.871 -3.178 1 95.69 688 ASP A O 1
ATOM 5548 N N . SER A 1 689 ? 2.543 6.84 -4.246 1 97.12 689 SER A N 1
ATOM 5549 C CA . SER A 1 689 ? 3.408 7.91 -4.73 1 97.12 689 SER A CA 1
ATOM 5550 C C . SER A 1 689 ? 3.961 8.742 -3.576 1 97.12 689 SER A C 1
ATOM 5552 O O . SER A 1 689 ? 5.137 9.117 -3.58 1 97.12 689 SER A O 1
ATOM 5554 N N . PHE A 1 690 ? 3.115 9.016 -2.584 1 97.12 690 PHE A N 1
ATOM 5555 C CA . PHE A 1 690 ? 3.566 9.75 -1.409 1 97.12 690 PHE A CA 1
ATOM 5556 C C . PHE A 1 690 ? 4.637 8.969 -0.657 1 97.12 690 PHE A C 1
ATOM 5558 O O . PHE A 1 690 ? 5.711 9.492 -0.365 1 97.12 690 PHE A O 1
ATOM 5565 N N . SER A 1 691 ? 4.406 7.707 -0.355 1 96.19 691 SER A N 1
ATOM 5566 C CA . SER A 1 691 ? 5.25 6.875 0.495 1 96.19 691 SER A CA 1
ATOM 5567 C C . SER A 1 691 ? 6.594 6.594 -0.167 1 96.19 691 SER A C 1
ATOM 5569 O O . SER A 1 691 ? 7.617 6.484 0.515 1 96.19 691 SER A O 1
ATOM 5571 N N . ASN A 1 692 ? 6.59 6.523 -1.456 1 96.06 692 ASN A N 1
ATOM 5572 C CA . ASN A 1 692 ? 7.812 6.141 -2.156 1 96.06 692 ASN A CA 1
ATOM 5573 C C . ASN A 1 692 ? 8.641 7.363 -2.543 1 96.06 692 ASN A C 1
ATOM 5575 O O . ASN A 1 692 ? 9.859 7.262 -2.719 1 96.06 692 ASN A O 1
ATOM 5579 N N . CYS A 1 693 ? 7.973 8.5 -2.672 1 97.19 693 CYS A N 1
ATOM 5580 C CA . CYS A 1 693 ? 8.68 9.633 -3.266 1 97.19 693 CYS A CA 1
ATOM 5581 C C . CYS A 1 693 ? 9.047 10.664 -2.205 1 97.19 693 CYS A C 1
ATOM 5583 O O . CYS A 1 693 ? 10.102 11.289 -2.287 1 97.19 693 CYS A O 1
ATOM 5585 N N . TYR A 1 694 ? 8.219 10.945 -1.268 1 96.81 694 TYR A N 1
ATOM 5586 C CA . TYR A 1 694 ? 8.531 11.914 -0.223 1 96.81 694 TYR A CA 1
ATOM 5587 C C . TYR A 1 694 ? 9.328 11.258 0.902 1 96.81 694 TYR A C 1
ATOM 5589 O O . TYR A 1 694 ? 8.844 11.148 2.029 1 96.81 694 TYR A O 1
ATOM 5597 N N . LEU A 1 695 ? 10.57 10.992 0.682 1 95.31 695 LEU A N 1
ATOM 5598 C CA . LEU A 1 695 ? 11.469 10.195 1.506 1 95.31 695 LEU A CA 1
ATOM 5599 C C . LEU A 1 695 ? 11.648 10.828 2.883 1 95.31 695 LEU A C 1
ATOM 5601 O O . LEU A 1 695 ? 11.641 10.125 3.896 1 95.31 695 LEU A O 1
ATOM 5605 N N . SER A 1 696 ? 11.773 12.109 2.91 1 94.06 696 SER A N 1
ATOM 5606 C CA . SER A 1 696 ? 12.039 12.797 4.168 1 94.06 696 SER A CA 1
ATOM 5607 C C . SER A 1 696 ? 10.758 12.992 4.973 1 94.06 696 SER A C 1
ATOM 5609 O O . SER A 1 696 ? 10.805 13.422 6.129 1 94.06 696 SER A O 1
ATOM 5611 N N . GLN A 1 697 ? 9.594 12.648 4.355 1 92 697 GLN A N 1
ATOM 5612 C CA . GLN A 1 697 ? 8.312 12.953 4.996 1 92 697 GLN A CA 1
ATOM 5613 C C . GLN A 1 697 ? 7.605 11.672 5.43 1 92 697 GLN A C 1
ATOM 5615 O O . GLN A 1 697 ? 6.648 11.719 6.207 1 92 697 GLN A O 1
ATOM 5620 N N . VAL A 1 698 ? 8.039 10.5 4.965 1 89.62 698 VAL A N 1
ATOM 5621 C CA . VAL A 1 698 ? 7.289 9.258 5.113 1 89.62 698 VAL A CA 1
ATOM 5622 C C . VAL A 1 698 ? 7.211 8.875 6.59 1 89.62 698 VAL A C 1
ATOM 5624 O O . VAL A 1 698 ? 6.207 8.312 7.039 1 89.62 698 VAL A O 1
ATOM 5627 N N . ASN A 1 699 ? 8.25 9.164 7.324 1 86.5 699 ASN A N 1
ATOM 5628 C CA . ASN A 1 699 ? 8.25 8.836 8.75 1 86.5 699 ASN A CA 1
ATOM 5629 C C . ASN A 1 699 ? 7.531 9.898 9.57 1 86.5 699 ASN A C 1
ATOM 5631 O O . ASN A 1 699 ? 7.316 9.727 10.773 1 86.5 699 ASN A O 1
ATOM 5635 N N . ALA A 1 700 ? 7.148 10.945 8.969 1 85.12 700 ALA A N 1
ATOM 5636 C CA . ALA A 1 700 ? 6.316 11.992 9.562 1 85.12 700 ALA A CA 1
ATOM 5637 C C . ALA A 1 700 ? 7 12.609 10.781 1 85.12 700 ALA A C 1
ATOM 5639 O O . ALA A 1 700 ? 6.422 12.648 11.867 1 85.12 700 ALA A O 1
ATOM 5640 N N . SER A 1 701 ? 8.188 13.039 10.531 1 88.81 701 SER A N 1
ATOM 5641 C CA . SER A 1 701 ? 8.914 13.719 11.602 1 88.81 701 SER A CA 1
ATOM 5642 C C . SER A 1 701 ? 8.234 15.023 11.992 1 88.81 701 SER A C 1
ATOM 5644 O O . SER A 1 701 ? 8.438 15.531 13.094 1 88.81 701 SER A O 1
ATOM 5646 N N . PHE A 1 702 ? 7.492 15.539 11.133 1 88.38 702 PHE A N 1
ATOM 5647 C CA . PHE A 1 702 ? 6.684 16.734 11.367 1 88.38 702 PHE A CA 1
ATOM 5648 C C . PHE A 1 702 ? 5.219 16.469 11.031 1 88.38 702 PHE A C 1
ATOM 5650 O O . PHE A 1 702 ? 4.699 16.984 10.039 1 88.38 702 PHE A O 1
ATOM 5657 N N . PRO A 1 703 ? 4.535 15.766 11.844 1 87.94 703 PRO A N 1
ATOM 5658 C CA . PRO A 1 703 ? 3.182 15.289 11.555 1 87.94 703 PRO A CA 1
ATOM 5659 C C . PRO A 1 703 ? 2.119 16.359 11.781 1 87.94 703 PRO A C 1
ATOM 5661 O O . PRO A 1 703 ? 2.396 17.391 12.391 1 87.94 703 PRO A O 1
ATOM 5664 N N . SER A 1 704 ? 1.02 16.094 11.203 1 87.44 704 SER A N 1
ATOM 5665 C CA . SER A 1 704 ? -0.177 16.828 11.602 1 87.44 704 SER A CA 1
ATOM 5666 C C . SER A 1 704 ? -0.616 16.453 13.016 1 87.44 704 SER A C 1
ATOM 5668 O O . SER A 1 704 ? -0.454 15.305 13.43 1 87.44 704 SER A O 1
ATOM 5670 N N . TYR A 1 705 ? -1.196 17.391 13.711 1 88 705 TYR A N 1
ATOM 5671 C CA . TYR A 1 705 ? -1.673 17.109 15.062 1 88 705 TYR A CA 1
ATOM 5672 C C . TYR A 1 705 ? -2.842 16.141 15.039 1 88 705 TYR A C 1
ATOM 5674 O O . TYR A 1 705 ? -3.152 15.508 16.047 1 88 705 TYR A O 1
ATOM 5682 N N . SER A 1 706 ? -3.422 15.953 13.867 1 87.5 706 SER A N 1
ATOM 5683 C CA . SER A 1 706 ? -4.633 15.148 13.773 1 87.5 706 SER A CA 1
ATOM 5684 C C . SER A 1 706 ? -4.301 13.672 13.602 1 87.5 706 SER A C 1
ATOM 5686 O O . SER A 1 706 ? -5.168 12.805 13.766 1 87.5 706 SER A O 1
ATOM 5688 N N . HIS A 1 707 ? -3.062 13.461 13.242 1 90.19 707 HIS A N 1
ATOM 5689 C CA . HIS A 1 707 ? -2.738 12.07 12.945 1 90.19 707 HIS A CA 1
ATOM 5690 C C . HIS A 1 707 ? -1.247 11.797 13.125 1 90.19 707 HIS A C 1
ATOM 5692 O O . HIS A 1 707 ? -0.412 12.484 12.531 1 90.19 707 HIS A O 1
ATOM 5698 N N . ASN A 1 708 ? -0.935 10.82 13.984 1 91.38 708 ASN A N 1
ATOM 5699 C CA . ASN A 1 708 ? 0.441 10.352 14.109 1 91.38 708 ASN A CA 1
ATOM 5700 C C . ASN A 1 708 ? 0.814 9.391 12.984 1 91.38 708 ASN A C 1
ATOM 5702 O O . ASN A 1 708 ? 0.797 8.172 13.172 1 91.38 708 ASN A O 1
ATOM 5706 N N . GLY A 1 709 ? 1.103 9.883 11.945 1 92.38 709 GLY A N 1
ATOM 5707 C CA . GLY A 1 709 ? 1.4 9.109 10.75 1 92.38 709 GLY A CA 1
ATOM 5708 C C . GLY A 1 709 ? 1.558 9.977 9.516 1 92.38 709 GLY A C 1
ATOM 5709 O O . GLY A 1 709 ? 1.81 11.18 9.617 1 92.38 709 GLY A O 1
ATOM 5710 N N . LYS A 1 710 ? 1.423 9.43 8.359 1 93.69 710 LYS A N 1
ATOM 5711 C CA . LYS A 1 710 ? 1.657 10.094 7.086 1 93.69 710 LYS A CA 1
ATOM 5712 C C . LYS A 1 710 ? 0.521 11.062 6.754 1 93.69 710 LYS A C 1
ATOM 5714 O O . LYS A 1 710 ? -0.645 10.773 7.027 1 93.69 710 LYS A O 1
ATOM 5719 N N . PHE A 1 711 ? 0.892 12.109 5.969 1 94 711 PHE A N 1
ATOM 5720 C CA . PHE A 1 711 ? -0.1 13.078 5.52 1 94 711 PHE A CA 1
ATOM 5721 C C . PHE A 1 711 ? -1.039 12.461 4.492 1 94 711 PHE A C 1
ATOM 5723 O O . PHE A 1 711 ? -2.191 12.875 4.363 1 94 711 PHE A O 1
ATOM 5730 N N . SER A 1 712 ? -0.562 11.422 3.77 1 95.62 712 SER A N 1
ATOM 5731 C CA . SER A 1 712 ? -1.416 10.75 2.791 1 95.62 712 SER A CA 1
ATOM 5732 C C . SER A 1 712 ? -2.631 10.117 3.461 1 95.62 712 SER A C 1
ATOM 5734 O O . SER A 1 712 ? -3.727 10.117 2.895 1 95.62 712 SER A O 1
ATOM 5736 N N . THR A 1 713 ? -2.484 9.586 4.672 1 94.44 713 THR A N 1
ATOM 5737 C CA . THR A 1 713 ? -3.592 9.008 5.426 1 94.44 713 THR A CA 1
ATOM 5738 C C . THR A 1 713 ? -4.633 10.07 5.758 1 94.44 713 THR A C 1
ATOM 5740 O O . THR A 1 713 ? -5.836 9.828 5.641 1 94.44 713 THR A O 1
ATOM 5743 N N . VAL A 1 714 ? -4.137 11.234 6.113 1 94.56 714 VAL A N 1
ATOM 5744 C CA . VAL A 1 714 ? -5.027 12.344 6.457 1 94.56 714 VAL A CA 1
ATOM 5745 C C . VAL A 1 714 ? -5.809 12.781 5.223 1 94.56 714 VAL A C 1
ATOM 5747 O O . VAL A 1 714 ? -7.02 13.016 5.297 1 94.56 714 VAL A O 1
ATOM 5750 N N . ALA A 1 715 ? -5.125 12.898 4.141 1 96 715 ALA A N 1
ATOM 5751 C CA . ALA A 1 715 ? -5.781 13.289 2.896 1 96 715 ALA A CA 1
ATOM 5752 C C . ALA A 1 715 ? -6.891 12.312 2.529 1 96 715 ALA A C 1
ATOM 5754 O O . ALA A 1 715 ? -8.008 12.719 2.189 1 96 715 ALA A O 1
ATOM 5755 N N . LYS A 1 716 ? -6.605 11.023 2.572 1 96 716 LYS A N 1
ATOM 5756 C CA . LYS A 1 716 ? -7.594 9.992 2.256 1 96 716 LYS A CA 1
ATOM 5757 C C . LYS A 1 716 ? -8.812 10.102 3.166 1 96 716 LYS A C 1
ATOM 5759 O O . LYS A 1 716 ? -9.953 10.008 2.703 1 96 716 LYS A O 1
ATOM 5764 N N . ARG A 1 717 ? -8.625 10.32 4.414 1 95.88 717 ARG A N 1
ATOM 5765 C CA . ARG A 1 717 ? -9.711 10.422 5.379 1 95.88 717 ARG A CA 1
ATOM 5766 C C . ARG A 1 717 ? -10.602 11.625 5.082 1 95.88 717 ARG A C 1
ATOM 5768 O O . ARG A 1 717 ? -11.82 11.562 5.262 1 95.88 717 ARG A O 1
ATOM 5775 N N . ILE A 1 718 ? -9.938 12.641 4.645 1 96.12 718 ILE A N 1
ATOM 5776 C CA . ILE A 1 718 ? -10.695 13.836 4.281 1 96.12 718 ILE A CA 1
ATOM 5777 C C . ILE A 1 718 ? -11.586 13.531 3.076 1 96.12 718 ILE A C 1
ATOM 5779 O O . ILE A 1 718 ? -12.766 13.883 3.066 1 96.12 718 ILE A O 1
ATOM 5783 N N . TRP A 1 719 ? -11.062 12.852 2.066 1 97.75 719 TRP A N 1
ATOM 5784 C CA . TRP A 1 719 ? -11.828 12.523 0.869 1 97.75 719 TRP A CA 1
ATOM 5785 C C . TRP A 1 719 ? -13.023 11.633 1.212 1 97.75 719 TRP A C 1
ATOM 5787 O O . TRP A 1 719 ? -14.117 11.828 0.687 1 97.75 719 TRP A O 1
ATOM 5797 N N . VAL A 1 720 ? -12.805 10.672 2.094 1 97.69 720 VAL A N 1
ATOM 5798 C CA . VAL A 1 720 ? -13.859 9.758 2.516 1 97.69 720 VAL A CA 1
ATOM 5799 C C . VAL A 1 720 ? -14.945 10.523 3.27 1 97.69 720 VAL A C 1
ATOM 5801 O O . VAL A 1 720 ? -16.141 10.312 3.049 1 97.69 720 VAL A O 1
ATOM 5804 N N . SER A 1 721 ? -14.516 11.43 4.164 1 96.44 721 SER A N 1
ATOM 5805 C CA . SER A 1 721 ? -15.461 12.242 4.934 1 96.44 721 SER A CA 1
ATOM 5806 C C . SER A 1 721 ? -16.312 13.117 4.023 1 96.44 721 SER A C 1
ATOM 5808 O O . SER A 1 721 ? -17.5 13.297 4.266 1 96.44 721 SER A O 1
ATOM 5810 N N . GLN A 1 722 ? -15.688 13.656 3.051 1 97.38 722 GLN A N 1
ATOM 5811 C CA . GLN A 1 722 ? -16.406 14.508 2.105 1 97.38 722 GLN A CA 1
ATOM 5812 C C . GLN A 1 722 ? -17.453 13.719 1.337 1 97.38 722 GLN A C 1
ATOM 5814 O O . GLN A 1 722 ? -18.547 14.219 1.069 1 97.38 722 GLN A O 1
ATOM 5819 N N . LEU A 1 723 ? -17.125 12.477 0.978 1 97.81 723 LEU A N 1
ATOM 5820 C CA . LEU A 1 723 ? -18.125 11.617 0.355 1 97.81 723 LEU A CA 1
ATOM 5821 C C . LEU A 1 723 ? -19.297 11.359 1.309 1 97.81 723 LEU A C 1
ATOM 5823 O O . LEU A 1 723 ? -20.453 11.383 0.898 1 97.81 723 LEU A O 1
ATOM 5827 N N . ASN A 1 724 ? -19.031 11.109 2.572 1 96.25 724 ASN A N 1
ATOM 5828 C CA . ASN A 1 724 ? -20.078 10.859 3.566 1 96.25 724 ASN A CA 1
ATOM 5829 C C . ASN A 1 724 ? -21.062 12.023 3.648 1 96.25 724 ASN A C 1
ATOM 5831 O O . ASN A 1 724 ? -22.266 11.812 3.758 1 96.25 724 ASN A O 1
ATOM 5835 N N . ASP A 1 725 ? -20.5 13.211 3.562 1 96.06 725 ASP A N 1
ATOM 5836 C CA . ASP A 1 725 ? -21.344 14.398 3.619 1 96.06 725 ASP A CA 1
ATOM 5837 C C . ASP A 1 725 ? -22.297 14.445 2.436 1 96.06 725 ASP A C 1
ATOM 5839 O O . ASP A 1 725 ? -23.484 14.727 2.609 1 96.06 725 ASP A O 1
ATOM 5843 N N . ILE A 1 726 ? -21.797 14.188 1.32 1 97.69 726 ILE A N 1
ATOM 5844 C CA . ILE A 1 726 ? -22.609 14.281 0.113 1 97.69 726 ILE A CA 1
ATOM 5845 C C . ILE A 1 726 ? -23.578 13.102 0.054 1 97.69 726 ILE A C 1
ATOM 5847 O O . ILE A 1 726 ? -24.719 13.25 -0.407 1 97.69 726 ILE A O 1
ATOM 5851 N N . GLN A 1 727 ? -23.172 11.938 0.525 1 96.69 727 GLN A N 1
ATOM 5852 C CA . GLN A 1 727 ? -24.062 10.773 0.562 1 96.69 727 GLN A CA 1
ATOM 5853 C C . GLN A 1 727 ? -25.25 11.023 1.473 1 96.69 727 GLN A C 1
ATOM 5855 O O . GLN A 1 727 ? -26.359 10.531 1.206 1 96.69 727 GLN A O 1
ATOM 5860 N N . LEU A 1 728 ? -25.062 11.758 2.529 1 96.38 728 LEU A N 1
ATOM 5861 C CA . LEU A 1 728 ? -26.156 12.086 3.426 1 96.38 728 LEU A CA 1
ATOM 5862 C C . LEU A 1 728 ? -27.219 12.906 2.703 1 96.38 728 LEU A C 1
ATOM 5864 O O . LEU A 1 728 ? -28.406 12.828 3.033 1 96.38 728 LEU A O 1
ATOM 5868 N N . LEU A 1 729 ? -26.766 13.656 1.75 1 97.62 729 LEU A N 1
ATOM 5869 C CA . LEU A 1 729 ? -27.703 14.461 0.97 1 97.62 729 LEU A CA 1
ATOM 5870 C C . LEU A 1 729 ? -28.281 13.648 -0.187 1 97.62 729 LEU A C 1
ATOM 5872 O O . LEU A 1 729 ? -29.5 13.531 -0.318 1 97.62 729 LEU A O 1
ATOM 5876 N N . LEU A 1 730 ? -27.438 13 -1.033 1 97.56 730 LEU A N 1
ATOM 5877 C CA . LEU A 1 730 ? -27.859 12.398 -2.295 1 97.56 730 LEU A CA 1
ATOM 5878 C C . LEU A 1 730 ? -28.234 10.93 -2.1 1 97.56 730 LEU A C 1
ATOM 5880 O O . LEU A 1 730 ? -28.891 10.336 -2.961 1 97.56 730 LEU A O 1
ATOM 5884 N N . GLY A 1 731 ? -27.859 10.391 -0.972 1 95.69 731 GLY A N 1
ATOM 5885 C CA . GLY A 1 731 ? -28.062 8.961 -0.765 1 95.69 731 GLY A CA 1
ATOM 5886 C C . GLY A 1 731 ? -26.969 8.109 -1.371 1 95.69 731 GLY A C 1
ATOM 5887 O O . GLY A 1 731 ? -26.344 8.5 -2.359 1 95.69 731 GLY A O 1
ATOM 5888 N N . LYS A 1 732 ? -26.844 6.902 -0.847 1 93.31 732 LYS A N 1
ATOM 5889 C CA . LYS A 1 732 ? -25.828 5.977 -1.35 1 93.31 732 LYS A CA 1
ATOM 5890 C C . LYS A 1 732 ? -26.219 5.43 -2.721 1 93.31 732 LYS A C 1
ATOM 5892 O O . LYS A 1 732 ? -25.359 5.121 -3.539 1 93.31 732 LYS A O 1
ATOM 5897 N N . ASN A 1 733 ? -27.5 5.305 -3.059 1 94.19 733 ASN A N 1
ATOM 5898 C CA . ASN A 1 733 ? -28.016 4.781 -4.316 1 94.19 733 ASN A CA 1
ATOM 5899 C C . ASN A 1 733 ? -27.547 5.617 -5.508 1 94.19 733 ASN A C 1
ATOM 5901 O O . ASN A 1 733 ? -27.312 5.086 -6.594 1 94.19 733 ASN A O 1
ATOM 5905 N N . TYR A 1 734 ? -27.453 6.906 -5.219 1 95.38 734 TYR A N 1
ATOM 5906 C CA . TYR A 1 734 ? -26.984 7.781 -6.293 1 95.38 734 TYR A CA 1
ATOM 5907 C C . TYR A 1 734 ? -25.625 7.328 -6.816 1 95.38 734 TYR A C 1
ATOM 5909 O O . TYR A 1 734 ? -25.375 7.398 -8.023 1 95.38 734 TYR A O 1
ATOM 5917 N N . PHE A 1 735 ? -24.812 6.816 -5.965 1 94.62 735 PHE A N 1
ATOM 5918 C CA . PHE A 1 735 ? -23.438 6.496 -6.316 1 94.62 735 PHE A CA 1
ATOM 5919 C C . PHE A 1 735 ? -23.344 5.09 -6.895 1 94.62 735 PHE A C 1
ATOM 5921 O O . PHE A 1 735 ? -22.938 4.91 -8.047 1 94.62 735 PHE A O 1
ATOM 5928 N N . TYR A 1 736 ? -23.781 4.047 -6.246 1 92.5 736 TYR A N 1
ATOM 5929 C CA . TYR A 1 736 ? -23.484 2.695 -6.711 1 92.5 736 TYR A CA 1
ATOM 5930 C C . TYR A 1 736 ? -24.406 2.309 -7.863 1 92.5 736 TYR A C 1
ATOM 5932 O O . TYR A 1 736 ? -24.141 1.331 -8.57 1 92.5 736 TYR A O 1
ATOM 5940 N N . LEU A 1 737 ? -25.5 3.121 -8.188 1 93.56 737 LEU A N 1
ATOM 5941 C CA . LEU A 1 737 ? -26.391 2.846 -9.312 1 93.56 737 LEU A CA 1
ATOM 5942 C C . LEU A 1 737 ? -26.156 3.852 -10.438 1 93.56 737 LEU A C 1
ATOM 5944 O O . LEU A 1 737 ? -26.906 3.857 -11.43 1 93.56 737 LEU A O 1
ATOM 5948 N N . HIS A 1 738 ? -25.25 4.742 -10.266 1 94.25 738 HIS A N 1
ATOM 5949 C CA . HIS A 1 738 ? -25.016 5.805 -11.234 1 94.25 738 HIS A CA 1
ATOM 5950 C C . HIS A 1 738 ? -24.719 5.234 -12.625 1 94.25 738 HIS A C 1
ATOM 5952 O O . HIS A 1 738 ? -24.188 4.129 -12.742 1 94.25 738 HIS A O 1
ATOM 5958 N N . GLU A 1 739 ? -24.969 5.969 -13.578 1 92.06 739 GLU A N 1
ATOM 5959 C CA . GLU A 1 739 ? -24.797 5.512 -14.953 1 92.06 739 GLU A CA 1
ATOM 5960 C C . GLU A 1 739 ? -23.328 5.488 -15.344 1 92.06 739 GLU A C 1
ATOM 5962 O O . GLU A 1 739 ? -22.906 4.672 -16.172 1 92.06 739 GLU A O 1
ATOM 5967 N N . THR A 1 740 ? -22.594 6.359 -14.734 1 92.19 740 THR A N 1
ATOM 5968 C CA . THR A 1 740 ? -21.172 6.457 -15.078 1 92.19 740 THR A CA 1
ATOM 5969 C C . THR A 1 740 ? -20.328 5.633 -14.109 1 92.19 740 THR A C 1
ATOM 5971 O O . THR A 1 740 ? -20.484 5.727 -12.898 1 92.19 740 THR A O 1
ATOM 5974 N N . ALA A 1 741 ? -19.375 4.871 -14.656 1 93.06 741 ALA A N 1
ATOM 5975 C CA . ALA A 1 741 ? -18.516 3.996 -13.867 1 93.06 741 ALA A CA 1
ATOM 5976 C C . ALA A 1 741 ? -17.656 4.805 -12.891 1 93.06 741 ALA A C 1
ATOM 5978 O O . ALA A 1 741 ? -17.375 4.344 -11.789 1 93.06 741 ALA A O 1
ATOM 5979 N N . LYS A 1 742 ? -17.266 5.953 -13.281 1 93 742 LYS A N 1
ATOM 5980 C CA . LYS A 1 742 ? -16.422 6.789 -12.445 1 93 742 LYS A CA 1
ATOM 5981 C C . LYS A 1 742 ? -17.125 7.145 -11.133 1 93 742 LYS A C 1
ATOM 5983 O O . LYS A 1 742 ? -16.484 7.203 -10.078 1 93 742 LYS A O 1
ATOM 5988 N N . VAL A 1 743 ? -18.391 7.387 -11.188 1 96.06 743 VAL A N 1
ATOM 5989 C CA . VAL A 1 743 ? -19.156 7.715 -9.984 1 96.06 743 VAL A CA 1
ATOM 5990 C C . VAL A 1 743 ? -19.406 6.445 -9.172 1 96.06 743 VAL A C 1
ATOM 5992 O O . VAL A 1 743 ? -19.281 6.457 -7.945 1 96.06 743 VAL A O 1
ATOM 5995 N N . ARG A 1 744 ? -19.641 5.324 -9.836 1 95.38 744 ARG A N 1
ATOM 5996 C CA . ARG A 1 744 ? -19.891 4.066 -9.133 1 95.38 744 ARG A CA 1
ATOM 5997 C C . ARG A 1 744 ? -18.641 3.607 -8.383 1 95.38 744 ARG A C 1
ATOM 5999 O O . ARG A 1 744 ? -18.75 2.949 -7.344 1 95.38 744 ARG A O 1
ATOM 6006 N N . SER A 1 745 ? -17.5 4 -8.906 1 95 745 SER A N 1
ATOM 6007 C CA . SER A 1 745 ? -16.25 3.551 -8.297 1 95 745 SER A CA 1
ATOM 6008 C C . SER A 1 745 ? -15.75 4.559 -7.273 1 95 745 SER A C 1
ATOM 6010 O O . SER A 1 745 ? -14.625 4.438 -6.781 1 95 745 SER A O 1
ATOM 6012 N N . SER A 1 746 ? -16.531 5.57 -6.949 1 96 746 SER A N 1
ATOM 6013 C CA . SER A 1 746 ? -16.062 6.613 -6.043 1 96 746 SER A CA 1
ATOM 6014 C C . SER A 1 746 ? -16.297 6.223 -4.586 1 96 746 SER A C 1
ATOM 6016 O O . SER A 1 746 ? -17.391 5.785 -4.219 1 96 746 SER A O 1
ATOM 6018 N N . HIS A 1 747 ? -15.281 6.352 -3.779 1 98 747 HIS A N 1
ATOM 6019 C CA . HIS A 1 747 ? -15.336 6.094 -2.344 1 98 747 HIS A CA 1
ATOM 6020 C C . HIS A 1 747 ? -14.719 7.246 -1.557 1 98 747 HIS A C 1
ATOM 6022 O O . HIS A 1 747 ? -14.32 7.07 -0.401 1 98 747 HIS A O 1
ATOM 6028 N N . GLY A 1 748 ? -14.508 8.383 -2.156 1 97.94 748 GLY A N 1
ATOM 6029 C CA . GLY A 1 748 ? -14.117 9.695 -1.672 1 97.94 748 GLY A CA 1
ATOM 6030 C C . GLY A 1 748 ? -14.453 10.812 -2.643 1 97.94 748 GLY A C 1
ATOM 6031 O O . GLY A 1 748 ? -14.867 10.555 -3.775 1 97.94 748 GLY A O 1
ATOM 6032 N N . LEU A 1 749 ? -14.367 12 -2.213 1 98.38 749 LEU A N 1
ATOM 6033 C CA . LEU A 1 749 ? -14.586 13.172 -3.061 1 98.38 749 LEU A CA 1
ATOM 6034 C C . LEU A 1 749 ? -13.562 14.258 -2.764 1 98.38 749 LEU A C 1
ATOM 6036 O O . LEU A 1 749 ? -13.039 14.336 -1.647 1 98.38 749 LEU A O 1
ATOM 6040 N N . ILE A 1 750 ? -13.273 15.07 -3.758 1 97.69 750 ILE A N 1
ATOM 6041 C CA . ILE A 1 750 ? -12.484 16.297 -3.615 1 97.69 750 ILE A CA 1
ATOM 6042 C C . ILE A 1 750 ? -13.352 17.516 -3.928 1 97.69 750 ILE A C 1
ATOM 6044 O O . ILE A 1 750 ? -14.125 17.5 -4.891 1 97.69 750 ILE A O 1
ATOM 6048 N N . PHE A 1 751 ? -13.25 18.469 -3.066 1 97.81 751 PHE A N 1
ATOM 6049 C CA . PHE A 1 751 ? -13.914 19.75 -3.268 1 97.81 751 PHE A CA 1
ATOM 6050 C C . PHE A 1 751 ? -12.914 20.812 -3.686 1 97.81 751 PHE A C 1
ATOM 6052 O O . PHE A 1 751 ? -11.812 20.891 -3.135 1 97.81 751 PHE A O 1
ATOM 6059 N N . PHE A 1 752 ? -13.188 21.547 -4.715 1 97 752 PHE A N 1
ATOM 6060 C CA . PHE A 1 752 ? -12.406 22.75 -4.965 1 97 752 PHE A CA 1
ATOM 6061 C C . PHE A 1 752 ? -13.25 23.812 -5.648 1 97 752 PHE A C 1
ATOM 6063 O O . PHE A 1 752 ? -14.43 23.594 -5.934 1 97 752 PHE A O 1
ATOM 6070 N N . LYS A 1 753 ? -12.766 25 -5.691 1 97.25 753 LYS A N 1
ATOM 6071 C CA . LYS A 1 753 ? -13.469 26.141 -6.262 1 97.25 753 LYS A CA 1
ATOM 6072 C C . LYS A 1 753 ? -12.875 26.547 -7.605 1 97.25 753 LYS A C 1
ATOM 6074 O O . LYS A 1 753 ? -11.664 26.766 -7.711 1 97.25 753 LYS A O 1
ATOM 6079 N N . ASP A 1 754 ? -13.648 26.547 -8.609 1 97.88 754 ASP A N 1
ATOM 6080 C CA . ASP A 1 754 ? -13.289 27.078 -9.914 1 97.88 754 ASP A CA 1
ATOM 6081 C C . ASP A 1 754 ? -13.695 28.547 -10.039 1 97.88 754 ASP A C 1
ATOM 6083 O O . ASP A 1 754 ? -14.875 28.875 -9.961 1 97.88 754 ASP A O 1
ATOM 6087 N N . MET A 1 755 ? -12.703 29.438 -10.258 1 98 755 MET A N 1
ATOM 6088 C CA . MET A 1 755 ? -12.945 30.875 -10.234 1 98 755 MET A CA 1
ATOM 6089 C C . MET A 1 755 ? -12.367 31.547 -11.469 1 98 755 MET A C 1
ATOM 6091 O O . MET A 1 755 ? -11.391 31.062 -12.039 1 98 755 MET A O 1
ATOM 6095 N N . ASN A 1 756 ? -13 32.625 -11.898 1 97.56 756 ASN A N 1
ATOM 6096 C CA . ASN A 1 756 ? -12.32 33.531 -12.812 1 97.56 756 ASN A CA 1
ATOM 6097 C C . ASN A 1 756 ? -11.406 34.5 -12.062 1 97.56 756 ASN A C 1
ATOM 6099 O O . ASN A 1 756 ? -11.32 34.469 -10.836 1 97.56 756 ASN A O 1
ATOM 6103 N N . VAL A 1 757 ? -10.727 35.344 -12.742 1 97.38 757 VAL A N 1
ATOM 6104 C CA . VAL A 1 757 ? -9.703 36.188 -12.164 1 97.38 757 VAL A CA 1
ATOM 6105 C C . VAL A 1 757 ? -10.352 37.188 -11.203 1 97.38 757 VAL A C 1
ATOM 6107 O O . VAL A 1 757 ? -9.836 37.438 -10.109 1 97.38 757 VAL A O 1
ATOM 6110 N N . GLU A 1 758 ? -11.508 37.75 -11.523 1 95.62 758 GLU A N 1
ATOM 6111 C CA . GLU A 1 758 ? -12.195 38.719 -10.68 1 95.62 758 GLU A CA 1
ATOM 6112 C C . GLU A 1 758 ? -12.641 38.094 -9.367 1 95.62 758 GLU A C 1
ATOM 6114 O O . GLU A 1 758 ? -12.461 38.688 -8.297 1 95.62 758 GLU A O 1
ATOM 6119 N N . GLU A 1 759 ? -13.18 36.906 -9.516 1 95.19 759 GLU A N 1
ATOM 6120 C CA . GLU A 1 759 ? -13.625 36.188 -8.328 1 95.19 759 GLU A CA 1
ATOM 6121 C C . GLU A 1 759 ? -12.453 35.875 -7.402 1 95.19 759 GLU A C 1
ATOM 6123 O O . GLU A 1 759 ? -12.57 36.031 -6.184 1 95.19 759 GLU A O 1
ATOM 6128 N N . PHE A 1 760 ? -11.422 35.438 -8.016 1 95.62 760 PHE A N 1
ATOM 6129 C CA . PHE A 1 760 ? -10.242 35.062 -7.242 1 95.62 760 PHE A CA 1
ATOM 6130 C C . PHE A 1 760 ? -9.664 36.25 -6.512 1 95.62 760 PHE A C 1
ATOM 6132 O O . PHE A 1 760 ? -9.367 36.188 -5.32 1 95.62 760 PHE A O 1
ATOM 6139 N N . LEU A 1 761 ? -9.477 37.344 -7.145 1 94.56 761 LEU A N 1
ATOM 6140 C CA . LEU A 1 761 ? -8.898 38.531 -6.543 1 94.56 761 LEU A CA 1
ATOM 6141 C C . LEU A 1 761 ? -9.82 39.094 -5.461 1 94.56 761 LEU A C 1
ATOM 6143 O O . LEU A 1 761 ? -9.344 39.625 -4.457 1 94.56 761 LEU A O 1
ATOM 6147 N N . ALA A 1 762 ? -11.117 39 -5.684 1 90.81 762 ALA A N 1
ATOM 6148 C CA . ALA A 1 762 ? -12.062 39.406 -4.648 1 90.81 762 ALA A CA 1
ATOM 6149 C C . ALA A 1 762 ? -11.906 38.531 -3.395 1 90.81 762 ALA A C 1
ATOM 6151 O O . ALA A 1 762 ? -11.961 39.062 -2.273 1 90.81 762 ALA A O 1
ATOM 6152 N N . HIS A 1 763 ? -11.711 37.312 -3.639 1 88.12 763 HIS A N 1
ATOM 6153 C CA . HIS A 1 763 ? -11.5 36.406 -2.525 1 88.12 763 HIS A CA 1
ATOM 6154 C C . HIS A 1 763 ? -10.195 36.688 -1.796 1 88.12 763 HIS A C 1
ATOM 6156 O O . HIS A 1 763 ? -10.156 36.719 -0.563 1 88.12 763 HIS A O 1
ATOM 6162 N N . ALA A 1 764 ? -9.148 37 -2.539 1 84.81 764 ALA A N 1
ATOM 6163 C CA . ALA A 1 764 ? -7.828 37.25 -1.967 1 84.81 764 ALA A CA 1
ATOM 6164 C C . ALA A 1 764 ? -7.793 38.562 -1.218 1 84.81 764 ALA A C 1
ATOM 6166 O O . ALA A 1 764 ? -7.133 38.688 -0.184 1 84.81 764 ALA A O 1
ATOM 6167 N N . ARG A 1 765 ? -8.398 39.625 -1.741 1 72.25 765 ARG A N 1
ATOM 6168 C CA . ARG A 1 765 ? -8.453 40.938 -1.121 1 72.25 765 ARG A CA 1
ATOM 6169 C C . ARG A 1 765 ? -9.211 40.906 0.203 1 72.25 765 ARG A C 1
ATOM 6171 O O . ARG A 1 765 ? -8.82 41.562 1.172 1 72.25 765 ARG A O 1
ATOM 6178 N N . GLU A 1 766 ? -10.203 40.281 0.132 1 61.78 766 GLU A N 1
ATOM 6179 C CA . GLU A 1 766 ? -10.953 40.094 1.377 1 61.78 766 GLU A CA 1
ATOM 6180 C C . GLU A 1 766 ? -10.062 39.531 2.475 1 61.78 766 GLU A C 1
ATOM 6182 O O . GLU A 1 766 ? -10.133 39.938 3.629 1 61.78 766 GLU A O 1
ATOM 6187 N N . LEU A 1 767 ? -9.141 38.906 1.907 1 55.16 767 LEU A N 1
ATOM 6188 C CA . LEU A 1 767 ? -8.195 38.312 2.832 1 55.16 767 LEU A CA 1
ATOM 6189 C C . LEU A 1 767 ? -7.117 39.312 3.246 1 55.16 767 LEU A C 1
ATOM 6191 O O . LEU A 1 767 ? -6.707 39.344 4.41 1 55.16 767 LEU A O 1
ATOM 6195 N N . GLU A 1 768 ? -6.648 40.188 2.209 1 57 768 GLU A N 1
ATOM 6196 C CA . GLU A 1 768 ? -5.617 41.188 2.439 1 57 768 GLU A CA 1
ATOM 6197 C C . GLU A 1 768 ? -6.113 42.281 3.381 1 57 768 GLU A C 1
ATOM 6199 O O . GLU A 1 768 ? -5.379 42.75 4.262 1 57 768 GLU A O 1
ATOM 6204 N N . LYS A 1 769 ? -7.273 42.875 3.037 1 53.75 769 LYS A N 1
ATOM 6205 C CA . LYS A 1 769 ? -7.859 43.938 3.883 1 53.75 769 LYS A CA 1
ATOM 6206 C C . LYS A 1 769 ? -7.871 43.5 5.348 1 53.75 769 LYS A C 1
ATOM 6208 O O . LYS A 1 769 ? -7.719 44.344 6.242 1 53.75 769 LYS A O 1
ATOM 6213 N N . SER A 1 770 ? -7.988 42.25 5.309 1 46.56 770 SER A N 1
ATOM 6214 C CA . SER A 1 770 ? -7.988 41.719 6.668 1 46.56 770 SER A CA 1
ATOM 6215 C C . SER A 1 770 ? -6.617 41.875 7.316 1 46.56 770 SER A C 1
ATOM 6217 O O . SER A 1 770 ? -6.5 41.844 8.547 1 46.56 770 SER A O 1
ATOM 6219 N N . ILE A 1 771 ? -5.469 42.25 6.449 1 47.84 771 ILE A N 1
ATOM 6220 C CA . ILE A 1 771 ? -4.094 42.25 6.949 1 47.84 771 ILE A CA 1
ATOM 6221 C C . ILE A 1 771 ? -3.572 43.688 6.957 1 47.84 771 ILE A C 1
ATOM 6223 O O . ILE A 1 771 ? -2.662 44.031 7.723 1 47.84 771 ILE A O 1
ATOM 6227 N N . GLU A 1 772 ? -3.844 44.75 5.996 1 44.22 772 GLU A N 1
ATOM 6228 C CA . GLU A 1 772 ? -3.221 46.031 5.793 1 44.22 772 GLU A CA 1
ATOM 6229 C C . GLU A 1 772 ? -3.246 46.875 7.07 1 44.22 772 GLU A C 1
ATOM 6231 O O . GLU A 1 772 ? -2.586 47.906 7.156 1 44.22 772 GLU A O 1
ATOM 6236 N N . GLY A 1 773 ? -4.191 46.75 7.879 1 43.78 773 GLY A N 1
ATOM 6237 C CA . GLY A 1 773 ? -4.105 47.719 8.938 1 43.78 773 GLY A CA 1
ATOM 6238 C C . GLY A 1 773 ? -2.797 47.688 9.703 1 43.78 773 GLY A C 1
ATOM 6239 O O . GLY A 1 773 ? -2.709 48.188 10.828 1 43.78 773 GLY A O 1
ATOM 6240 N N . MET A 1 774 ? -1.765 47.062 9.062 1 45.34 774 MET A N 1
ATOM 6241 C CA . MET A 1 774 ? -0.646 46.688 9.93 1 45.34 774 MET A CA 1
ATOM 6242 C C . MET A 1 774 ? 0.367 47.844 10.016 1 45.34 774 MET A C 1
ATOM 6244 O O . MET A 1 774 ? 0.41 48.688 9.141 1 45.34 774 MET A O 1
ATOM 6248 N N . LEU A 1 775 ? 1.16 48.031 11.195 1 44.22 775 LEU A N 1
ATOM 6249 C CA . LEU A 1 775 ? 2.311 48.875 11.539 1 44.22 775 LEU A CA 1
ATOM 6250 C C . LEU A 1 775 ? 3.359 48.812 10.43 1 44.22 775 LEU A C 1
ATOM 6252 O O . LEU A 1 775 ? 3.537 47.781 9.781 1 44.22 775 LEU A O 1
ATOM 6256 N N . MET B 1 1 ? 27.312 -39.781 -25.781 1 45.44 1 MET B N 1
ATOM 6257 C CA . MET B 1 1 ? 26.859 -39.875 -24.391 1 45.44 1 MET B CA 1
ATOM 6258 C C . MET B 1 1 ? 26 -41.094 -24.172 1 45.44 1 MET B C 1
ATOM 6260 O O . MET B 1 1 ? 26.141 -41.781 -23.141 1 45.44 1 MET B O 1
ATOM 6264 N N . LEU B 1 2 ? 25.281 -41.406 -25.297 1 59.12 2 LEU B N 1
ATOM 6265 C CA . LEU B 1 2 ? 24.438 -42.562 -25.109 1 59.12 2 LEU B CA 1
ATOM 6266 C C . LEU B 1 2 ? 25.281 -43.844 -25.094 1 59.12 2 LEU B C 1
ATOM 6268 O O . LEU B 1 2 ? 24.797 -44.906 -24.703 1 59.12 2 LEU B O 1
ATOM 6272 N N . SER B 1 3 ? 26.469 -43.719 -25.547 1 55.56 3 SER B N 1
ATOM 6273 C CA . SER B 1 3 ? 27.25 -44.938 -25.656 1 55.56 3 SER B CA 1
ATOM 6274 C C . SER B 1 3 ? 27.438 -45.594 -24.297 1 55.56 3 SER B C 1
ATOM 6276 O O . SER B 1 3 ? 27.469 -46.844 -24.188 1 55.56 3 SER B O 1
ATOM 6278 N N . ASN B 1 4 ? 27.453 -44.812 -23.266 1 70.19 4 ASN B N 1
ATOM 6279 C CA . ASN B 1 4 ? 27.672 -45.375 -21.953 1 70.19 4 ASN B CA 1
ATOM 6280 C C . ASN B 1 4 ? 26.359 -45.688 -21.234 1 70.19 4 ASN B C 1
ATOM 6282 O O . ASN B 1 4 ? 26.359 -46.219 -20.125 1 70.19 4 ASN B O 1
ATOM 6286 N N . TYR B 1 5 ? 25.234 -45.438 -22.016 1 78.25 5 TYR B N 1
ATOM 6287 C CA . TYR B 1 5 ? 23.922 -45.688 -21.438 1 78.25 5 TYR B CA 1
ATOM 6288 C C . TYR B 1 5 ? 23.062 -46.562 -22.328 1 78.25 5 TYR B C 1
ATOM 6290 O O . TYR B 1 5 ? 22.453 -46.094 -23.297 1 78.25 5 TYR B O 1
ATOM 6298 N N . PRO B 1 6 ? 23.047 -47.844 -22.047 1 87.06 6 PRO B N 1
ATOM 6299 C CA . PRO B 1 6 ? 22.266 -48.75 -22.891 1 87.06 6 PRO B CA 1
ATOM 6300 C C . PRO B 1 6 ? 20.766 -48.406 -22.859 1 87.06 6 PRO B C 1
ATOM 6302 O O . PRO B 1 6 ? 20.234 -48.062 -21.828 1 87.06 6 PRO B O 1
ATOM 6305 N N . LEU B 1 7 ? 20.094 -48.531 -24.047 1 92.81 7 LEU B N 1
ATOM 6306 C CA . LEU B 1 7 ? 18.656 -48.312 -24.156 1 92.81 7 LEU B CA 1
ATOM 6307 C C . LEU B 1 7 ? 17.906 -49.656 -24.188 1 92.81 7 LEU B C 1
ATOM 6309 O O . LEU B 1 7 ? 18.375 -50.625 -24.797 1 92.81 7 LEU B O 1
ATOM 6313 N N . SER B 1 8 ? 16.828 -49.688 -23.5 1 94.75 8 SER B N 1
ATOM 6314 C CA . SER B 1 8 ? 15.945 -50.844 -23.641 1 94.75 8 SER B CA 1
ATOM 6315 C C . SER B 1 8 ? 15.234 -50.844 -24.984 1 94.75 8 SER B C 1
ATOM 6317 O O . SER B 1 8 ? 15.305 -49.844 -25.719 1 94.75 8 SER B O 1
ATOM 6319 N N . GLU B 1 9 ? 14.5 -51.938 -25.297 1 95 9 GLU B N 1
ATOM 6320 C CA . GLU B 1 9 ? 13.789 -52 -26.562 1 95 9 GLU B CA 1
ATOM 6321 C C . GLU B 1 9 ? 12.703 -50.938 -26.656 1 95 9 GLU B C 1
ATOM 6323 O O . GLU B 1 9 ? 12.508 -50.344 -27.719 1 95 9 GLU B O 1
ATOM 6328 N N . VAL B 1 10 ? 12.055 -50.688 -25.562 1 96.62 10 VAL B N 1
ATOM 6329 C CA . VAL B 1 10 ? 11.016 -49.656 -25.516 1 96.62 10 VAL B CA 1
ATOM 6330 C C . VAL B 1 10 ? 11.641 -48.281 -25.719 1 96.62 10 VAL B C 1
ATOM 6332 O O . VAL B 1 10 ? 11.117 -47.469 -26.484 1 96.62 10 VAL B O 1
ATOM 6335 N N . GLU B 1 11 ? 12.703 -48 -25.016 1 95.88 11 GLU B N 1
ATOM 6336 C CA . GLU B 1 11 ? 13.367 -46.688 -25.125 1 95.88 11 GLU B CA 1
ATOM 6337 C C . GLU B 1 11 ? 13.867 -46.438 -26.531 1 95.88 11 GLU B C 1
ATOM 6339 O O . GLU B 1 11 ? 13.828 -45.312 -27.016 1 95.88 11 GLU B O 1
ATOM 6344 N N . LYS B 1 12 ? 14.312 -47.531 -27.219 1 94.44 12 LYS B N 1
ATOM 6345 C CA . LYS B 1 12 ? 14.758 -47.406 -28.594 1 94.44 12 LYS B CA 1
ATOM 6346 C C . LYS B 1 12 ? 13.617 -46.969 -29.5 1 94.44 12 LYS B C 1
ATOM 6348 O O . LYS B 1 12 ? 13.805 -46.094 -30.375 1 94.44 12 LYS B O 1
ATOM 6353 N N . ALA B 1 13 ? 12.5 -47.562 -29.297 1 95.62 13 ALA B N 1
ATOM 6354 C CA . ALA B 1 13 ? 11.336 -47.219 -30.109 1 95.62 13 ALA B CA 1
ATOM 6355 C C . ALA B 1 13 ? 10.93 -45.75 -29.938 1 95.62 13 ALA B C 1
ATOM 6357 O O . ALA B 1 13 ? 10.641 -45.062 -30.922 1 95.62 13 ALA B O 1
ATOM 6358 N N . PHE B 1 14 ? 10.922 -45.312 -28.734 1 95.75 14 PHE B N 1
ATOM 6359 C CA . PHE B 1 14 ? 10.477 -43.938 -28.469 1 95.75 14 PHE B CA 1
ATOM 6360 C C . PHE B 1 14 ? 11.539 -42.938 -28.891 1 95.75 14 PHE B C 1
ATOM 6362 O O . PHE B 1 14 ? 11.219 -41.844 -29.297 1 95.75 14 PHE B O 1
ATOM 6369 N N . LEU B 1 15 ? 12.82 -43.312 -28.703 1 94.25 15 LEU B N 1
ATOM 6370 C CA . LEU B 1 15 ? 13.875 -42.438 -29.203 1 94.25 15 LEU B CA 1
ATOM 6371 C C . LEU B 1 15 ? 13.75 -42.219 -30.703 1 94.25 15 LEU B C 1
ATOM 6373 O O . LEU B 1 15 ? 13.898 -41.125 -31.203 1 94.25 15 LEU B O 1
ATOM 6377 N N . GLU B 1 16 ? 13.469 -43.281 -31.422 1 92.38 16 GLU B N 1
ATOM 6378 C CA . GLU B 1 16 ? 13.289 -43.219 -32.875 1 92.38 16 GLU B CA 1
ATOM 6379 C C . GLU B 1 16 ? 12.094 -42.344 -33.219 1 92.38 16 GLU B C 1
ATOM 6381 O O . GLU B 1 16 ? 12.164 -41.562 -34.156 1 92.38 16 GLU B O 1
ATOM 6386 N N . GLU B 1 17 ? 11.094 -42.5 -32.531 1 92.12 17 GLU B N 1
ATOM 6387 C CA . GLU B 1 17 ? 9.883 -41.719 -32.781 1 92.12 17 GLU B CA 1
ATOM 6388 C C . GLU B 1 17 ? 10.102 -40.25 -32.469 1 92.12 17 GLU B C 1
ATOM 6390 O O . GLU B 1 17 ? 9.523 -39.375 -33.125 1 92.12 17 GLU B O 1
ATOM 6395 N N . SER B 1 18 ? 10.875 -39.938 -31.438 1 90.81 18 SER B N 1
ATOM 6396 C CA . SER B 1 18 ? 11.086 -38.562 -31 1 90.81 18 SER B CA 1
ATOM 6397 C C . SER B 1 18 ? 11.867 -37.75 -32.031 1 90.81 18 SER B C 1
ATOM 6399 O O . SER B 1 18 ? 11.758 -36.531 -32.094 1 90.81 18 SER B O 1
ATOM 6401 N N . GLY B 1 19 ? 12.734 -38.406 -32.781 1 84.44 19 GLY B N 1
ATOM 6402 C CA . GLY B 1 19 ? 13.555 -37.719 -33.75 1 84.44 19 GLY B CA 1
ATOM 6403 C C . GLY B 1 19 ? 14.75 -37 -33.156 1 84.44 19 GLY B C 1
ATOM 6404 O O . GLY B 1 19 ? 15.461 -36.281 -33.844 1 84.44 19 GLY B O 1
ATOM 6405 N N . VAL B 1 20 ? 14.938 -37.188 -31.875 1 87.19 20 VAL B N 1
ATOM 6406 C CA . VAL B 1 20 ? 16.078 -36.562 -31.219 1 87.19 20 VAL B CA 1
ATOM 6407 C C . VAL B 1 20 ? 17.375 -37.094 -31.797 1 87.19 20 VAL B C 1
ATOM 6409 O O . VAL B 1 20 ? 17.578 -38.312 -31.844 1 87.19 20 VAL B O 1
ATOM 6412 N N . LYS B 1 21 ? 18.266 -36.188 -32.219 1 79.31 21 LYS B N 1
ATOM 6413 C CA . LYS B 1 21 ? 19.469 -36.625 -32.938 1 79.31 21 LYS B CA 1
ATOM 6414 C C . LYS B 1 21 ? 20.672 -36.688 -32 1 79.31 21 LYS B C 1
ATOM 6416 O O . LYS B 1 21 ? 21.641 -37.406 -32.281 1 79.31 21 LYS B O 1
ATOM 6421 N N . SER B 1 22 ? 20.578 -35.781 -31.016 1 85.19 22 SER B N 1
ATOM 6422 C CA . SER B 1 22 ? 21.719 -35.75 -30.109 1 85.19 22 SER B CA 1
ATOM 6423 C C . SER B 1 22 ? 21.266 -35.5 -28.672 1 85.19 22 SER B C 1
ATOM 6425 O O . SER B 1 22 ? 20.328 -34.719 -28.422 1 85.19 22 SER B O 1
ATOM 6427 N N . ILE B 1 23 ? 21.969 -36.156 -27.766 1 91 23 ILE B N 1
ATOM 6428 C CA . ILE B 1 23 ? 21.75 -35.969 -26.328 1 91 23 ILE B CA 1
ATOM 6429 C C . ILE B 1 23 ? 23.062 -35.594 -25.656 1 91 23 ILE B C 1
ATOM 6431 O O . ILE B 1 23 ? 24 -36.406 -25.609 1 91 23 ILE B O 1
ATOM 6435 N N . SER B 1 24 ? 23.125 -34.344 -25.188 1 91.38 24 SER B N 1
ATOM 6436 C CA . SER B 1 24 ? 24.375 -33.844 -24.609 1 91.38 24 SER B CA 1
ATOM 6437 C C . SER B 1 24 ? 24.266 -33.75 -23.078 1 91.38 24 SER B C 1
ATOM 6439 O O . SER B 1 24 ? 25.219 -33.344 -22.422 1 91.38 24 SER B O 1
ATOM 6441 N N . SER B 1 25 ? 23.125 -34.156 -22.484 1 93.81 25 SER B N 1
ATOM 6442 C CA . SER B 1 25 ? 22.922 -34.062 -21.047 1 93.81 25 SER B CA 1
ATOM 6443 C C . SER B 1 25 ? 23.734 -35.094 -20.297 1 93.81 25 SER B C 1
ATOM 6445 O O . SER B 1 25 ? 24.25 -36.062 -20.906 1 93.81 25 SER B O 1
ATOM 6447 N N . GLN B 1 26 ? 23.891 -34.875 -18.984 1 93.38 26 GLN B N 1
ATOM 6448 C CA . GLN B 1 26 ? 24.656 -35.812 -18.141 1 93.38 26 GLN B CA 1
ATOM 6449 C C . GLN B 1 26 ? 23.906 -37.125 -17.938 1 93.38 26 GLN B C 1
ATOM 6451 O O . GLN B 1 26 ? 24.516 -38.156 -17.656 1 93.38 26 GLN B O 1
ATOM 6456 N N . ILE B 1 27 ? 22.562 -37.062 -17.953 1 94.88 27 ILE B N 1
ATOM 6457 C CA . ILE B 1 27 ? 21.641 -38.188 -17.906 1 94.88 27 ILE B CA 1
ATOM 6458 C C . ILE B 1 27 ? 20.812 -38.25 -19.188 1 94.88 27 ILE B C 1
ATOM 6460 O O . ILE B 1 27 ? 20.25 -37.219 -19.609 1 94.88 27 ILE B O 1
ATOM 6464 N N . PRO B 1 28 ? 20.766 -39.406 -19.797 1 95 28 PRO B N 1
ATOM 6465 C CA . PRO B 1 28 ? 19.969 -39.438 -21.031 1 95 28 PRO B CA 1
ATOM 6466 C C . PRO B 1 28 ? 18.5 -39.156 -20.766 1 95 28 PRO B C 1
ATOM 6468 O O . PRO B 1 28 ? 17.969 -39.5 -19.719 1 95 28 PRO B O 1
ATOM 6471 N N . TYR B 1 29 ? 17.906 -38.531 -21.75 1 96.81 29 TYR B N 1
ATOM 6472 C CA . TYR B 1 29 ? 16.484 -38.281 -21.672 1 96.81 29 TYR B CA 1
ATOM 6473 C C . TYR B 1 29 ? 15.758 -38.719 -22.938 1 96.81 29 TYR B C 1
ATOM 6475 O O . TYR B 1 29 ? 16.375 -38.844 -24 1 96.81 29 TYR B O 1
ATOM 6483 N N . LEU B 1 30 ? 14.516 -39.031 -22.859 1 96.94 30 LEU B N 1
ATOM 6484 C CA . LEU B 1 30 ? 13.633 -39.312 -23.984 1 96.94 30 LEU B CA 1
ATOM 6485 C C . LEU B 1 30 ? 12.516 -38.281 -24.078 1 96.94 30 LEU B C 1
ATOM 6487 O O . LEU B 1 30 ? 11.977 -37.844 -23.062 1 96.94 30 LEU B O 1
ATOM 6491 N N . LEU B 1 31 ? 12.258 -37.938 -25.297 1 95.62 31 LEU B N 1
ATOM 6492 C CA . LEU B 1 31 ? 11.305 -36.875 -25.547 1 95.62 31 LEU B CA 1
ATOM 6493 C C . LEU B 1 31 ? 10.016 -37.438 -26.156 1 95.62 31 LEU B C 1
ATOM 6495 O O . LEU B 1 31 ? 10.062 -38.281 -27.047 1 95.62 31 LEU B O 1
ATOM 6499 N N . VAL B 1 32 ? 8.898 -36.969 -25.562 1 93.81 32 VAL B N 1
ATOM 6500 C CA . VAL B 1 32 ? 7.59 -37.312 -26.141 1 93.81 32 VAL B CA 1
ATOM 6501 C C . VAL B 1 32 ? 6.797 -36.031 -26.375 1 93.81 32 VAL B C 1
ATOM 6503 O O . VAL B 1 32 ? 7.152 -34.969 -25.859 1 93.81 32 VAL B O 1
ATOM 6506 N N . ASP B 1 33 ? 5.742 -36.125 -27.031 1 88.25 33 ASP B N 1
ATOM 6507 C CA . ASP B 1 33 ? 5.039 -34.938 -27.531 1 88.25 33 ASP B CA 1
ATOM 6508 C C . ASP B 1 33 ? 4.199 -34.312 -26.422 1 88.25 33 ASP B C 1
ATOM 6510 O O . ASP B 1 33 ? 4.082 -33.094 -26.359 1 88.25 33 ASP B O 1
ATOM 6514 N N . ASN B 1 34 ? 3.561 -35.125 -25.703 1 87.62 34 ASN B N 1
ATOM 6515 C CA . ASN B 1 34 ? 2.584 -34.594 -24.766 1 87.62 34 ASN B CA 1
ATOM 6516 C C . ASN B 1 34 ? 2.471 -35.469 -23.516 1 87.62 34 ASN B C 1
ATOM 6518 O O . ASN B 1 34 ? 3.18 -36.469 -23.391 1 87.62 34 ASN B O 1
ATOM 6522 N N . PHE B 1 35 ? 1.563 -35.062 -22.625 1 89 35 PHE B N 1
ATOM 6523 C CA . PHE B 1 35 ? 1.446 -35.625 -21.297 1 89 35 PHE B CA 1
ATOM 6524 C C . PHE B 1 35 ? 0.909 -37.062 -21.375 1 89 35 PHE B C 1
ATOM 6526 O O . PHE B 1 35 ? 1.469 -37.969 -20.781 1 89 35 PHE B O 1
ATOM 6533 N N . PRO B 1 36 ? -0.112 -37.438 -22.156 1 89.12 36 PRO B N 1
ATOM 6534 C CA . PRO B 1 36 ? -0.556 -38.812 -22.281 1 89.12 36 PRO B CA 1
ATOM 6535 C C . PRO B 1 36 ? 0.53 -39.75 -22.844 1 89.12 36 PRO B C 1
ATOM 6537 O O . PRO B 1 36 ? 0.676 -40.875 -22.391 1 89.12 36 PRO B O 1
ATOM 6540 N N . LYS B 1 37 ? 1.283 -39.219 -23.766 1 93.44 37 LYS B N 1
ATOM 6541 C CA . LYS B 1 37 ? 2.359 -40.031 -24.344 1 93.44 37 LYS B CA 1
ATOM 6542 C C . LYS B 1 37 ? 3.479 -40.25 -23.328 1 93.44 37 LYS B C 1
ATOM 6544 O O . LYS B 1 37 ? 4.145 -41.281 -23.359 1 93.44 37 LYS B O 1
ATOM 6549 N N . LEU B 1 38 ? 3.65 -39.25 -22.516 1 95 38 LEU B N 1
ATOM 6550 C CA . LEU B 1 38 ? 4.598 -39.469 -21.422 1 95 38 LEU B CA 1
ATOM 6551 C C . LEU B 1 38 ? 4.199 -40.656 -20.562 1 95 38 LEU B C 1
ATOM 6553 O O . LEU B 1 38 ? 5.055 -41.438 -20.156 1 95 38 LEU B O 1
ATOM 6557 N N . GLY B 1 39 ? 2.91 -40.781 -20.281 1 95.12 39 GLY B N 1
ATOM 6558 C CA . GLY B 1 39 ? 2.416 -41.938 -19.547 1 95.12 39 GLY B CA 1
ATOM 6559 C C . GLY B 1 39 ? 2.611 -43.25 -20.281 1 95.12 39 GLY B C 1
ATOM 6560 O O . GLY B 1 39 ? 2.93 -44.25 -19.672 1 95.12 39 GLY B O 1
ATOM 6561 N N . LEU B 1 40 ? 2.449 -43.188 -21.578 1 96 40 LEU B N 1
ATOM 6562 C CA . LEU B 1 40 ? 2.553 -44.375 -22.406 1 96 40 LEU B CA 1
ATOM 6563 C C . LEU B 1 40 ? 3.973 -44.938 -22.375 1 96 40 LEU B C 1
ATOM 6565 O O . LEU B 1 40 ? 4.176 -46.125 -22.156 1 96 40 LEU B O 1
ATOM 6569 N N . ILE B 1 41 ? 4.938 -44.062 -22.625 1 97.75 41 ILE B N 1
ATOM 6570 C CA . ILE B 1 41 ? 6.312 -44.562 -22.625 1 97.75 41 ILE B CA 1
ATOM 6571 C C . ILE B 1 41 ? 6.664 -45.125 -21.25 1 97.75 41 ILE B C 1
ATOM 6573 O O . ILE B 1 41 ? 7.355 -46.125 -21.141 1 97.75 41 ILE B O 1
ATOM 6577 N N . THR B 1 42 ? 6.234 -44.438 -20.219 1 98.19 42 THR B N 1
ATOM 6578 C CA . THR B 1 42 ? 6.543 -44.875 -18.859 1 98.19 42 THR B CA 1
ATOM 6579 C C . THR B 1 42 ? 5.914 -46.219 -18.578 1 98.19 42 THR B C 1
ATOM 6581 O O . THR B 1 42 ? 6.555 -47.094 -17.984 1 98.19 42 THR B O 1
ATOM 6584 N N . ALA B 1 43 ? 4.668 -46.406 -18.984 1 97.94 43 ALA B N 1
ATOM 6585 C CA . ALA B 1 43 ? 3.963 -47.656 -18.781 1 97.94 43 ALA B CA 1
ATOM 6586 C C . ALA B 1 43 ? 4.641 -48.812 -19.547 1 97.94 43 ALA B C 1
ATOM 6588 O O . ALA B 1 43 ? 4.844 -49.875 -19 1 97.94 43 ALA B O 1
ATOM 6589 N N . CYS B 1 44 ? 4.973 -48.562 -20.797 1 97.81 44 CYS B N 1
ATOM 6590 C CA . CYS B 1 44 ? 5.629 -49.594 -21.625 1 97.81 44 CYS B CA 1
ATOM 6591 C C . CYS B 1 44 ? 6.953 -50 -21.016 1 97.81 44 CYS B C 1
ATOM 6593 O O . CYS B 1 44 ? 7.246 -51.219 -20.922 1 97.81 44 CYS B O 1
ATOM 6595 N N . ARG B 1 45 ? 7.738 -49.031 -20.578 1 98 45 ARG B N 1
ATOM 6596 C CA . ARG B 1 45 ? 9.047 -49.344 -20.016 1 98 45 ARG B CA 1
ATOM 6597 C C . ARG B 1 45 ? 8.898 -50.125 -18.719 1 98 45 ARG B C 1
ATOM 6599 O O . ARG B 1 45 ? 9.68 -51.062 -18.469 1 98 45 ARG B O 1
ATOM 6606 N N . PHE B 1 46 ? 7.977 -49.781 -17.875 1 98 46 PHE B N 1
ATOM 6607 C CA . PHE B 1 46 ? 7.723 -50.469 -16.625 1 98 46 PHE B CA 1
ATOM 6608 C C . PHE B 1 46 ? 7.336 -51.906 -16.875 1 98 46 PHE B C 1
ATOM 6610 O O . PHE B 1 46 ? 7.883 -52.844 -16.25 1 98 46 PHE B O 1
ATOM 6617 N N . LEU B 1 47 ? 6.379 -52.125 -17.766 1 97.69 47 LEU B N 1
ATOM 6618 C CA . LEU B 1 47 ? 5.895 -53.469 -18.062 1 97.69 47 LEU B CA 1
ATOM 6619 C C . LEU B 1 47 ? 7 -54.312 -18.688 1 97.69 47 LEU B C 1
ATOM 6621 O O . LEU B 1 47 ? 7.094 -55.5 -18.422 1 97.69 47 LEU B O 1
ATOM 6625 N N . GLU B 1 48 ? 7.805 -53.688 -19.531 1 97.75 48 GLU B N 1
ATOM 6626 C CA . GLU B 1 48 ? 8.977 -54.375 -20.062 1 97.75 48 GLU B CA 1
ATOM 6627 C C . GLU B 1 48 ? 9.898 -54.875 -18.953 1 97.75 48 GLU B C 1
ATOM 6629 O O . GLU B 1 48 ? 10.312 -56.031 -18.938 1 97.75 48 GLU B O 1
ATOM 6634 N N . TRP B 1 49 ? 10.219 -54 -18.062 1 97.94 49 TRP B N 1
ATOM 6635 C CA . TRP B 1 49 ? 11.125 -54.312 -16.969 1 97.94 49 TRP B CA 1
ATOM 6636 C C . TRP B 1 49 ? 10.523 -55.406 -16.078 1 97.94 49 TRP B C 1
ATOM 6638 O O . TRP B 1 49 ? 11.219 -56.344 -15.664 1 97.94 49 TRP B O 1
ATOM 6648 N N . ALA B 1 50 ? 9.25 -55.25 -15.68 1 97.75 50 ALA B N 1
ATOM 6649 C CA . ALA B 1 50 ? 8.57 -56.156 -14.781 1 97.75 50 ALA B CA 1
ATOM 6650 C C . ALA B 1 50 ? 8.547 -57.562 -15.359 1 97.75 50 ALA B C 1
ATOM 6652 O O . ALA B 1 50 ? 8.648 -58.562 -14.617 1 97.75 50 ALA B O 1
ATOM 6653 N N . SER B 1 51 ? 8.391 -57.656 -16.625 1 96.88 51 SER B N 1
ATOM 6654 C CA . SER B 1 51 ? 8.391 -58.969 -17.297 1 96.88 51 SER B CA 1
ATOM 6655 C C . SER B 1 51 ? 9.75 -59.625 -17.156 1 96.88 51 SER B C 1
ATOM 6657 O O . SER B 1 51 ? 9.82 -60.844 -16.969 1 96.88 51 SER B O 1
ATOM 6659 N N . ASN B 1 52 ? 10.781 -58.844 -17.25 1 96.38 52 ASN B N 1
ATOM 6660 C CA . ASN B 1 52 ? 12.141 -59.375 -17.188 1 96.38 52 ASN B CA 1
ATOM 6661 C C . ASN B 1 52 ? 12.602 -59.594 -15.758 1 96.38 52 ASN B C 1
ATOM 6663 O O . ASN B 1 52 ? 13.594 -60.281 -15.508 1 96.38 52 ASN B O 1
ATOM 6667 N N . ASN B 1 53 ? 11.953 -59.031 -14.82 1 96.81 53 ASN B N 1
ATOM 6668 C CA . ASN B 1 53 ? 12.273 -59.125 -13.398 1 96.81 53 ASN B CA 1
ATOM 6669 C C . ASN B 1 53 ? 11.047 -59.5 -12.578 1 96.81 53 ASN B C 1
ATOM 6671 O O . ASN B 1 53 ? 10.586 -58.719 -11.742 1 96.81 53 ASN B O 1
ATOM 6675 N N . PRO B 1 54 ? 10.555 -60.719 -12.664 1 95.31 54 PRO B N 1
ATOM 6676 C CA . PRO B 1 54 ? 9.266 -61.125 -12.094 1 95.31 54 PRO B CA 1
ATOM 6677 C C . PRO B 1 54 ? 9.227 -61 -10.578 1 95.31 54 PRO B C 1
ATOM 6679 O O . PRO B 1 54 ? 8.148 -60.875 -9.984 1 95.31 54 PRO B O 1
ATOM 6682 N N . GLN B 1 55 ? 10.375 -61.031 -9.859 1 95.75 55 GLN B N 1
ATOM 6683 C CA . GLN B 1 55 ? 10.406 -60.906 -8.406 1 95.75 55 GLN B CA 1
ATOM 6684 C C . GLN B 1 55 ? 11.172 -59.656 -8 1 95.75 55 GLN B C 1
ATOM 6686 O O . GLN B 1 55 ? 11.773 -59.594 -6.926 1 95.75 55 GLN B O 1
ATOM 6691 N N . GLY B 1 56 ? 11.203 -58.688 -8.883 1 97.25 56 GLY B N 1
ATOM 6692 C CA . GLY B 1 56 ? 11.977 -57.469 -8.648 1 97.25 56 GLY B CA 1
ATOM 6693 C C . GLY B 1 56 ? 11.359 -56.562 -7.617 1 97.25 56 GLY B C 1
ATOM 6694 O O . GLY B 1 56 ? 10.203 -56.75 -7.223 1 97.25 56 GLY B O 1
ATOM 6695 N N . VAL B 1 57 ? 12.156 -55.562 -7.129 1 98.31 57 VAL B N 1
ATOM 6696 C CA . VAL B 1 57 ? 11.734 -54.562 -6.164 1 98.31 57 VAL B CA 1
ATOM 6697 C C . VAL B 1 57 ? 11.461 -53.25 -6.883 1 98.31 57 VAL B C 1
ATOM 6699 O O . VAL B 1 57 ? 12.328 -52.719 -7.594 1 98.31 57 VAL B O 1
ATOM 6702 N N . ILE B 1 58 ? 10.242 -52.688 -6.719 1 98.62 58 ILE B N 1
ATOM 6703 C CA . ILE B 1 58 ? 9.883 -51.5 -7.457 1 98.62 58 ILE B CA 1
ATOM 6704 C C . ILE B 1 58 ? 9.469 -50.375 -6.477 1 98.62 58 ILE B C 1
ATOM 6706 O O . ILE B 1 58 ? 9.062 -50.688 -5.352 1 98.62 58 ILE B O 1
ATOM 6710 N N . SER B 1 59 ? 9.625 -49.125 -6.871 1 98.5 59 SER B N 1
ATOM 6711 C CA . SER B 1 59 ? 9.133 -47.938 -6.199 1 98.5 59 SER B CA 1
ATOM 6712 C C . SER B 1 59 ? 8.492 -46.969 -7.191 1 98.5 59 SER B C 1
ATOM 6714 O O . SER B 1 59 ? 9.156 -46.5 -8.125 1 98.5 59 SER B O 1
ATOM 6716 N N . LEU B 1 60 ? 7.219 -46.625 -7.016 1 98.19 60 LEU B N 1
ATOM 6717 C CA . LEU B 1 60 ? 6.457 -45.781 -7.922 1 98.19 60 LEU B CA 1
ATOM 6718 C C . LEU B 1 60 ? 5.965 -44.531 -7.203 1 98.19 60 LEU B C 1
ATOM 6720 O O . LEU B 1 60 ? 5.668 -44.562 -6.008 1 98.19 60 LEU B O 1
ATOM 6724 N N . PRO B 1 61 ? 5.883 -43.469 -7.945 1 96.06 61 PRO B N 1
ATOM 6725 C CA . PRO B 1 61 ? 5.621 -42.188 -7.312 1 96.06 61 PRO B CA 1
ATOM 6726 C C . PRO B 1 61 ? 4.141 -41.969 -7.02 1 96.06 61 PRO B C 1
ATOM 6728 O O . PRO B 1 61 ? 3.283 -42.625 -7.594 1 96.06 61 PRO B O 1
ATOM 6731 N N . THR B 1 62 ? 3.924 -41.062 -6.117 1 93.12 62 THR B N 1
ATOM 6732 C CA . THR B 1 62 ? 2.586 -40.531 -5.879 1 93.12 62 THR B CA 1
ATOM 6733 C C . THR B 1 62 ? 2.418 -39.156 -6.551 1 93.12 62 THR B C 1
ATOM 6735 O O . THR B 1 62 ? 3.24 -38.781 -7.383 1 93.12 62 THR B O 1
ATOM 6738 N N . GLY B 1 63 ? 1.288 -38.562 -6.395 1 88.06 63 GLY B N 1
ATOM 6739 C CA . GLY B 1 63 ? 1.053 -37.25 -6.961 1 88.06 63 GLY B CA 1
ATOM 6740 C C . GLY B 1 63 ? 0.232 -37.281 -8.234 1 88.06 63 GLY B C 1
ATOM 6741 O O . GLY B 1 63 ? -0.487 -38.25 -8.492 1 88.06 63 GLY B O 1
ATOM 6742 N N . LYS B 1 64 ? 0.371 -36.219 -9.078 1 87.62 64 LYS B N 1
ATOM 6743 C CA . LYS B 1 64 ? -0.506 -36.031 -10.227 1 87.62 64 LYS B CA 1
ATOM 6744 C C . LYS B 1 64 ? 0.198 -36.406 -11.523 1 87.62 64 LYS B C 1
ATOM 6746 O O . LYS B 1 64 ? -0.454 -36.781 -12.5 1 87.62 64 LYS B O 1
ATOM 6751 N N . THR B 1 65 ? 1.454 -36.375 -11.547 1 89.44 65 THR B N 1
ATOM 6752 C CA . THR B 1 65 ? 2.244 -36.594 -12.758 1 89.44 65 THR B CA 1
ATOM 6753 C C . THR B 1 65 ? 2.07 -38.031 -13.258 1 89.44 65 THR B C 1
ATOM 6755 O O . THR B 1 65 ? 2.096 -38.281 -14.461 1 89.44 65 THR B O 1
ATOM 6758 N N . PRO B 1 66 ? 1.852 -39.031 -12.406 1 93.81 66 PRO B N 1
ATOM 6759 C CA . PRO B 1 66 ? 1.788 -40.406 -12.883 1 93.81 66 PRO B CA 1
ATOM 6760 C C . PRO B 1 66 ? 0.398 -40.812 -13.383 1 93.81 66 PRO B C 1
ATOM 6762 O O . PRO B 1 66 ? 0.129 -42 -13.609 1 93.81 66 PRO B O 1
ATOM 6765 N N . GLU B 1 67 ? -0.474 -39.875 -13.453 1 90.62 67 GLU B N 1
ATOM 6766 C CA . GLU B 1 67 ? -1.853 -40.156 -13.844 1 90.62 67 GLU B CA 1
ATOM 6767 C C . GLU B 1 67 ? -1.909 -41.062 -15.078 1 90.62 67 GLU B C 1
ATOM 6769 O O . GLU B 1 67 ? -2.506 -42.125 -15.047 1 90.62 67 GLU B O 1
ATOM 6774 N N . TYR B 1 68 ? -1.269 -40.625 -16.156 1 91.88 68 TYR B N 1
ATOM 6775 C CA . TYR B 1 68 ? -1.374 -41.375 -17.422 1 91.88 68 TYR B CA 1
ATOM 6776 C C . TYR B 1 68 ? -0.495 -42.625 -17.391 1 91.88 68 TYR B C 1
ATOM 6778 O O . TYR B 1 68 ? -0.758 -43.594 -18.109 1 91.88 68 TYR B O 1
ATOM 6786 N N . PHE B 1 69 ? 0.531 -42.656 -16.594 1 96.12 69 PHE B N 1
ATOM 6787 C CA . PHE B 1 69 ? 1.279 -43.875 -16.375 1 96.12 69 PHE B CA 1
ATOM 6788 C C . PHE B 1 69 ? 0.372 -44.969 -15.805 1 96.12 69 PHE B C 1
ATOM 6790 O O . PHE B 1 69 ? 0.367 -46.094 -16.312 1 96.12 69 PHE B O 1
ATOM 6797 N N . ILE B 1 70 ? -0.337 -44.562 -14.766 1 96.19 70 ILE B N 1
ATOM 6798 C CA . ILE B 1 70 ? -1.234 -45.5 -14.094 1 96.19 70 ILE B CA 1
ATOM 6799 C C . ILE B 1 70 ? -2.314 -45.969 -15.07 1 96.19 70 ILE B C 1
ATOM 6801 O O . ILE B 1 70 ? -2.551 -47.156 -15.211 1 96.19 70 ILE B O 1
ATOM 6805 N N . LYS B 1 71 ? -2.908 -45.094 -15.797 1 93.69 71 LYS B N 1
ATOM 6806 C CA . LYS B 1 71 ? -3.994 -45.406 -16.719 1 93.69 71 LYS B CA 1
ATOM 6807 C C . LYS B 1 71 ? -3.516 -46.312 -17.844 1 93.69 71 LYS B C 1
ATOM 6809 O O . LYS B 1 71 ? -4.172 -47.312 -18.156 1 93.69 71 LYS B O 1
ATOM 6814 N N . TRP B 1 72 ? -2.383 -46 -18.422 1 95.5 72 TRP B N 1
ATOM 6815 C CA . TRP B 1 72 ? -1.847 -46.781 -19.531 1 95.5 72 TRP B CA 1
ATOM 6816 C C . TRP B 1 72 ? -1.427 -48.188 -19.047 1 95.5 72 TRP B C 1
ATOM 6818 O O . TRP B 1 72 ? -1.604 -49.156 -19.766 1 95.5 72 TRP B O 1
ATOM 6828 N N . SER B 1 73 ? -0.792 -48.25 -17.875 1 97.06 73 SER B N 1
ATOM 6829 C CA . SER B 1 73 ? -0.395 -49.562 -17.328 1 97.06 73 SER B CA 1
ATOM 6830 C C . SER B 1 73 ? -1.601 -50.469 -17.125 1 97.06 73 SER B C 1
ATOM 6832 O O . SER B 1 73 ? -1.578 -51.625 -17.547 1 97.06 73 SER B O 1
ATOM 6834 N N . GLN B 1 74 ? -2.619 -49.906 -16.547 1 95.31 74 GLN B N 1
ATOM 6835 C CA . GLN B 1 74 ? -3.846 -50.688 -16.328 1 95.31 74 GLN B CA 1
ATOM 6836 C C . GLN B 1 74 ? -4.469 -51.094 -17.656 1 95.31 74 GLN B C 1
ATOM 6838 O O . GLN B 1 74 ? -4.891 -52.25 -17.797 1 95.31 74 GLN B O 1
ATOM 6843 N N . TYR B 1 75 ? -4.512 -50.25 -18.562 1 95.19 75 TYR B N 1
ATOM 6844 C CA . TYR B 1 75 ? -5.105 -50.531 -19.859 1 95.19 75 TYR B CA 1
ATOM 6845 C C . TYR B 1 75 ? -4.371 -51.656 -20.578 1 95.19 75 TYR B C 1
ATOM 6847 O O . TYR B 1 75 ? -5 -52.594 -21.078 1 95.19 75 TYR B O 1
ATOM 6855 N N . LEU B 1 76 ? -3.045 -51.562 -20.594 1 95.56 76 LEU B N 1
ATOM 6856 C CA . LEU B 1 76 ? -2.25 -52.562 -21.297 1 95.56 76 LEU B CA 1
ATOM 6857 C C . LEU B 1 76 ? -2.354 -53.906 -20.609 1 95.56 76 LEU B C 1
ATOM 6859 O O . LEU B 1 76 ? -2.426 -54.938 -21.281 1 95.56 76 LEU B O 1
ATOM 6863 N N . LEU B 1 77 ? -2.365 -53.938 -19.344 1 95.25 77 LEU B N 1
ATOM 6864 C CA . LEU B 1 77 ? -2.494 -55.188 -18.609 1 95.25 77 LEU B CA 1
ATOM 6865 C C . LEU B 1 77 ? -3.854 -55.812 -18.859 1 95.25 77 LEU B C 1
ATOM 6867 O O . LEU B 1 77 ? -3.949 -57.031 -19.016 1 95.25 77 LEU B O 1
ATOM 6871 N N . GLN B 1 78 ? -4.879 -55.031 -18.938 1 94.06 78 GLN B N 1
ATOM 6872 C CA . GLN B 1 78 ? -6.238 -55.531 -19.141 1 94.06 78 GLN B CA 1
ATOM 6873 C C . GLN B 1 78 ? -6.457 -55.969 -20.578 1 94.06 78 GLN B C 1
ATOM 6875 O O . GLN B 1 78 ? -7.23 -56.906 -20.844 1 94.06 78 GLN B O 1
ATOM 6880 N N . ASN B 1 79 ? -5.715 -55.312 -21.5 1 94.75 79 ASN B N 1
ATOM 6881 C CA . ASN B 1 79 ? -5.918 -55.562 -22.922 1 94.75 79 ASN B CA 1
ATOM 6882 C C . ASN B 1 79 ? -4.707 -56.219 -23.547 1 94.75 79 ASN B C 1
ATOM 6884 O O . ASN B 1 79 ? -4.438 -56.031 -24.734 1 94.75 79 ASN B O 1
ATOM 6888 N N . TRP B 1 80 ? -3.988 -57 -22.766 1 94.5 80 TRP B N 1
ATOM 6889 C CA . TRP B 1 80 ? -2.707 -57.562 -23.188 1 94.5 80 TRP B CA 1
ATOM 6890 C C . TRP B 1 80 ? -2.871 -58.406 -24.438 1 94.5 80 TRP B C 1
ATOM 6892 O O . TRP B 1 80 ? -2.033 -58.344 -25.344 1 94.5 80 TRP B O 1
ATOM 6902 N N . ASP B 1 81 ? -4.043 -59.125 -24.578 1 93.69 81 ASP B N 1
ATOM 6903 C CA . ASP B 1 81 ? -4.207 -60.125 -25.656 1 93.69 81 ASP B CA 1
ATOM 6904 C C . ASP B 1 81 ? -5.223 -59.625 -26.688 1 93.69 81 ASP B C 1
ATOM 6906 O O . ASP B 1 81 ? -5.484 -60.312 -27.688 1 93.69 81 ASP B O 1
ATOM 6910 N N . THR B 1 82 ? -5.73 -58.469 -26.406 1 94.62 82 THR B N 1
ATOM 6911 C CA . THR B 1 82 ? -6.645 -57.906 -27.391 1 94.62 82 THR B CA 1
ATOM 6912 C C . THR B 1 82 ? -5.875 -57.375 -28.594 1 94.62 82 THR B C 1
ATOM 6914 O O . THR B 1 82 ? -4.66 -57.188 -28.531 1 94.62 82 THR B O 1
ATOM 6917 N N . LYS B 1 83 ? -6.621 -57.156 -29.75 1 94.19 83 LYS B N 1
ATOM 6918 C CA . LYS B 1 83 ? -6 -56.656 -30.969 1 94.19 83 LYS B CA 1
ATOM 6919 C C . LYS B 1 83 ? -5.328 -55.312 -30.734 1 94.19 83 LYS B C 1
ATOM 6921 O O . LYS B 1 83 ? -4.184 -55.125 -31.156 1 94.19 83 LYS B O 1
ATOM 6926 N N . LYS B 1 84 ? -6 -54.5 -30.078 1 93.31 84 LYS B N 1
ATOM 6927 C CA . LYS B 1 84 ? -5.473 -53.156 -29.828 1 93.31 84 LYS B CA 1
ATOM 6928 C C . LYS B 1 84 ? -4.242 -53.219 -28.922 1 93.31 84 LYS B C 1
ATOM 6930 O O . LYS B 1 84 ? -3.264 -52.5 -29.141 1 93.31 84 LYS B O 1
ATOM 6935 N N . GLY B 1 85 ? -4.312 -53.906 -27.828 1 93.19 85 GLY B N 1
ATOM 6936 C CA . GLY B 1 85 ? -3.176 -54.062 -26.922 1 93.19 85 GLY B CA 1
ATOM 6937 C C . GLY B 1 85 ? -1.951 -54.625 -27.625 1 93.19 85 GLY B C 1
ATOM 6938 O O . GLY B 1 85 ? -0.829 -54.188 -27.375 1 93.19 85 GLY B O 1
ATOM 6939 N N . LYS B 1 86 ? -2.174 -55.594 -28.516 1 94.56 86 LYS B N 1
ATOM 6940 C CA . LYS B 1 86 ? -1.078 -56.219 -29.25 1 94.56 86 LYS B CA 1
ATOM 6941 C C . LYS B 1 86 ? -0.456 -55.219 -30.234 1 94.56 86 LYS B C 1
ATOM 6943 O O . LYS B 1 86 ? 0.762 -55.219 -30.422 1 94.56 86 LYS B O 1
ATOM 6948 N N . GLU B 1 87 ? -1.28 -54.469 -30.859 1 94.44 87 GLU B N 1
ATOM 6949 C CA . GLU B 1 87 ? -0.8 -53.438 -31.781 1 94.44 87 GLU B CA 1
ATOM 6950 C C . GLU B 1 87 ? 0.111 -52.438 -31.094 1 94.44 87 GLU B C 1
ATOM 6952 O O . GLU B 1 87 ? 1.169 -52.094 -31.609 1 94.44 87 GLU B O 1
ATOM 6957 N N . ILE B 1 88 ? -0.318 -51.969 -29.906 1 94.62 88 ILE B N 1
ATOM 6958 C CA . ILE B 1 88 ? 0.476 -51 -29.156 1 94.62 88 ILE B CA 1
ATOM 6959 C C . ILE B 1 88 ? 1.796 -51.656 -28.734 1 94.62 88 ILE B C 1
ATOM 6961 O O . ILE B 1 88 ? 2.859 -51.031 -28.859 1 94.62 88 ILE B O 1
ATOM 6965 N N . ARG B 1 89 ? 1.787 -52.844 -28.234 1 95.25 89 ARG B N 1
ATOM 6966 C CA . ARG B 1 89 ? 2.984 -53.531 -27.766 1 95.25 89 ARG B CA 1
ATOM 6967 C C . ARG B 1 89 ? 3.955 -53.781 -28.922 1 95.25 89 ARG B C 1
ATOM 6969 O O . ARG B 1 89 ? 5.168 -53.656 -28.75 1 95.25 89 ARG B O 1
ATOM 6976 N N . GLU B 1 90 ? 3.393 -54.125 -30.109 1 94.75 90 GLU B N 1
ATOM 6977 C CA . GLU B 1 90 ? 4.242 -54.312 -31.266 1 94.75 90 GLU B CA 1
ATOM 6978 C C . GLU B 1 90 ? 4.883 -53 -31.719 1 94.75 90 GLU B C 1
ATOM 6980 O O . GLU B 1 90 ? 6.066 -52.969 -32.062 1 94.75 90 GLU B O 1
ATOM 6985 N N . ARG B 1 91 ? 4.148 -52.031 -31.656 1 95.12 91 ARG B N 1
ATOM 6986 C CA . ARG B 1 91 ? 4.625 -50.719 -32.094 1 95.12 91 ARG B CA 1
ATOM 6987 C C . ARG B 1 91 ? 5.781 -50.25 -31.219 1 95.12 91 ARG B C 1
ATOM 6989 O O . ARG B 1 91 ? 6.703 -49.594 -31.719 1 95.12 91 ARG B O 1
ATOM 6996 N N . TYR B 1 92 ? 5.742 -50.562 -29.938 1 95.88 92 TYR B N 1
ATOM 6997 C CA . TYR B 1 92 ? 6.738 -50 -29.016 1 95.88 92 TYR B CA 1
ATOM 6998 C C . TYR B 1 92 ? 7.66 -51.094 -28.5 1 95.88 92 TYR B C 1
ATOM 7000 O O . TYR B 1 92 ? 8.109 -51.062 -27.359 1 95.88 92 TYR B O 1
ATOM 7008 N N . ASN B 1 93 ? 7.852 -52.156 -29.25 1 94.88 93 ASN B N 1
ATOM 7009 C CA . ASN B 1 93 ? 8.836 -53.219 -29.109 1 94.88 93 ASN B CA 1
ATOM 7010 C C . ASN B 1 93 ? 8.594 -54.031 -27.844 1 94.88 93 ASN B C 1
ATOM 7012 O O . ASN B 1 93 ? 9.547 -54.438 -27.172 1 94.88 93 ASN B O 1
ATOM 7016 N N . LEU B 1 94 ? 7.352 -54.219 -27.453 1 93.94 94 LEU B N 1
ATOM 7017 C CA . LEU B 1 94 ? 6.945 -55.062 -26.344 1 93.94 94 LEU B CA 1
ATOM 7018 C C . LEU B 1 94 ? 6.242 -56.312 -26.828 1 93.94 94 LEU B C 1
ATOM 7020 O O . LEU B 1 94 ? 5.613 -57.031 -26.047 1 93.94 94 LEU B O 1
ATOM 7024 N N . GLY B 1 95 ? 6.27 -56.531 -28.141 1 90.75 95 GLY B N 1
ATOM 7025 C CA . GLY B 1 95 ? 5.523 -57.625 -28.75 1 90.75 95 GLY B CA 1
ATOM 7026 C C . GLY B 1 95 ? 5.938 -59 -28.219 1 90.75 95 GLY B C 1
ATOM 7027 O O . GLY B 1 95 ? 5.098 -59.875 -28.062 1 90.75 95 GLY B O 1
ATOM 7028 N N . ASN B 1 96 ? 7.203 -59.156 -28.031 1 91.19 96 ASN B N 1
ATOM 7029 C CA . ASN B 1 96 ? 7.719 -60.469 -27.609 1 91.19 96 ASN B CA 1
ATOM 7030 C C . ASN B 1 96 ? 7.816 -60.562 -26.094 1 91.19 96 ASN B C 1
ATOM 7032 O O . ASN B 1 96 ? 8.297 -61.562 -25.578 1 91.19 96 ASN B O 1
ATOM 7036 N N . THR B 1 97 ? 7.379 -59.594 -25.422 1 93.5 97 THR B N 1
ATOM 7037 C CA . THR B 1 97 ? 7.438 -59.562 -23.969 1 93.5 97 THR B CA 1
ATOM 7038 C C . THR B 1 97 ? 6.281 -60.344 -23.359 1 93.5 97 THR B C 1
ATOM 7040 O O . THR B 1 97 ? 5.129 -60.188 -23.781 1 93.5 97 THR B O 1
ATOM 7043 N N . LYS B 1 98 ? 6.57 -61.281 -22.453 1 94.81 98 LYS B N 1
ATOM 7044 C CA . LYS B 1 98 ? 5.523 -62 -21.734 1 94.81 98 LYS B CA 1
ATOM 7045 C C . LYS B 1 98 ? 4.75 -61.062 -20.797 1 94.81 98 LYS B C 1
ATOM 7047 O O . LYS B 1 98 ? 5.328 -60.156 -20.203 1 94.81 98 LYS B O 1
ATOM 7052 N N . LYS B 1 99 ? 3.482 -61.344 -20.75 1 95.06 99 LYS B N 1
ATOM 7053 C CA . LYS B 1 99 ? 2.688 -60.531 -19.812 1 95.06 99 LYS B CA 1
ATOM 7054 C C . LYS B 1 99 ? 3.236 -60.656 -18.391 1 95.06 99 LYS B C 1
ATOM 7056 O O . LYS B 1 99 ? 3.359 -61.75 -17.859 1 95.06 99 LYS B O 1
ATOM 7061 N N . PRO B 1 100 ? 3.553 -59.531 -17.812 1 95.38 100 PRO B N 1
ATOM 7062 C CA . PRO B 1 100 ? 4.141 -59.594 -16.484 1 95.38 100 PRO B CA 1
ATOM 7063 C C . PRO B 1 100 ? 3.107 -59.906 -15.398 1 95.38 100 PRO B C 1
ATOM 7065 O O . PRO B 1 100 ? 1.952 -59.5 -15.5 1 95.38 100 PRO B O 1
ATOM 7068 N N . VAL B 1 101 ? 3.518 -60.719 -14.453 1 93.75 101 VAL B N 1
ATOM 7069 C CA . VAL B 1 101 ? 2.744 -60.938 -13.234 1 93.75 101 VAL B CA 1
ATOM 7070 C C . VAL B 1 101 ? 3.24 -60 -12.133 1 93.75 101 VAL B C 1
ATOM 7072 O O . VAL B 1 101 ? 4.293 -60.219 -11.539 1 93.75 101 VAL B O 1
ATOM 7075 N N . LEU B 1 102 ? 2.4 -59 -11.852 1 96.62 102 LEU B N 1
ATOM 7076 C CA . LEU B 1 102 ? 2.879 -57.938 -10.992 1 96.62 102 LEU B CA 1
ATOM 7077 C C . LEU B 1 102 ? 2.758 -58.312 -9.523 1 96.62 102 LEU B C 1
ATOM 7079 O O . LEU B 1 102 ? 3.41 -57.719 -8.664 1 96.62 102 LEU B O 1
ATOM 7083 N N . SER B 1 103 ? 2.008 -59.281 -9.164 1 95.25 103 SER B N 1
ATOM 7084 C CA . SER B 1 103 ? 1.749 -59.688 -7.785 1 95.25 103 SER B CA 1
ATOM 7085 C C . SER B 1 103 ? 3.01 -60.219 -7.121 1 95.25 103 SER B C 1
ATOM 7087 O O . SER B 1 103 ? 3.086 -60.312 -5.891 1 95.25 103 SER B O 1
ATOM 7089 N N . GLU B 1 104 ? 3.977 -60.625 -7.848 1 95.31 104 GLU B N 1
ATOM 7090 C CA . GLU B 1 104 ? 5.191 -61.219 -7.285 1 95.31 104 GLU B CA 1
ATOM 7091 C C . GLU B 1 104 ? 6.25 -60.156 -7.031 1 95.31 104 GLU B C 1
ATOM 7093 O O . GLU B 1 104 ? 7.27 -60.406 -6.391 1 95.31 104 GLU B O 1
ATOM 7098 N N . LEU B 1 105 ? 6.008 -58.938 -7.508 1 97.69 105 LEU B N 1
ATOM 7099 C CA . LEU B 1 105 ? 6.926 -57.844 -7.27 1 97.69 105 LEU B CA 1
ATOM 7100 C C . LEU B 1 105 ? 6.832 -57.375 -5.824 1 97.69 105 LEU B C 1
ATOM 7102 O O . LEU B 1 105 ? 5.793 -57.531 -5.18 1 97.69 105 LEU B O 1
ATOM 7106 N N . THR B 1 106 ? 7.91 -56.844 -5.297 1 98.06 106 THR B N 1
ATOM 7107 C CA . THR B 1 106 ? 7.91 -56.156 -4.004 1 98.06 106 THR B CA 1
ATOM 7108 C C . THR B 1 106 ? 7.824 -54.656 -4.184 1 98.06 106 THR B C 1
ATOM 7110 O O . THR B 1 106 ? 8.633 -54.062 -4.902 1 98.06 106 THR B O 1
ATOM 7113 N N . PHE B 1 107 ? 6.84 -54.062 -3.586 1 98.38 107 PHE B N 1
ATOM 7114 C CA . PHE B 1 107 ? 6.648 -52.625 -3.686 1 98.38 107 PHE B CA 1
ATOM 7115 C C . PHE B 1 107 ? 7.246 -51.906 -2.479 1 98.38 107 PHE B C 1
ATOM 7117 O O . PHE B 1 107 ? 7.023 -52.312 -1.338 1 98.38 107 PHE B O 1
ATOM 7124 N N . VAL B 1 108 ? 8.016 -50.875 -2.744 1 98.62 108 VAL B N 1
ATOM 7125 C CA . VAL B 1 108 ? 8.562 -50.031 -1.694 1 98.62 108 VAL B CA 1
ATOM 7126 C C . VAL B 1 108 ? 7.961 -48.625 -1.792 1 98.62 108 VAL B C 1
ATOM 7128 O O . VAL B 1 108 ? 8.102 -47.969 -2.812 1 98.62 108 VAL B O 1
ATOM 7131 N N . GLN B 1 109 ? 7.246 -48.188 -0.758 1 98.56 109 GLN B N 1
ATOM 7132 C CA . GLN B 1 109 ? 6.715 -46.812 -0.722 1 98.56 109 GLN B CA 1
ATOM 7133 C C . GLN B 1 109 ? 7.836 -45.781 -0.597 1 98.56 109 GLN B C 1
ATOM 7135 O O . GLN B 1 109 ? 8.766 -45.969 0.189 1 98.56 109 GLN B O 1
ATOM 7140 N N . ILE B 1 110 ? 7.73 -44.719 -1.351 1 98.38 110 ILE B N 1
ATOM 7141 C CA . ILE B 1 110 ? 8.812 -43.75 -1.479 1 98.38 110 ILE B CA 1
ATOM 7142 C C . ILE B 1 110 ? 8.812 -42.812 -0.274 1 98.38 110 ILE B C 1
ATOM 7144 O O . ILE B 1 110 ? 9.875 -42.5 0.263 1 98.38 110 ILE B O 1
ATOM 7148 N N . ASP B 1 111 ? 7.711 -42.312 0.079 1 97.94 111 ASP B N 1
ATOM 7149 C CA . ASP B 1 111 ? 7.664 -41.25 1.1 1 97.94 111 ASP B CA 1
ATOM 7150 C C . ASP B 1 111 ? 6.258 -41.125 1.688 1 97.94 111 ASP B C 1
ATOM 7152 O O . ASP B 1 111 ? 5.328 -41.812 1.238 1 97.94 111 ASP B O 1
ATOM 7156 N N . GLU B 1 112 ? 6.109 -40.406 2.758 1 97.62 112 GLU B N 1
ATOM 7157 C CA . GLU B 1 112 ? 4.859 -40.094 3.443 1 97.62 112 GLU B CA 1
ATOM 7158 C C . GLU B 1 112 ? 4.988 -38.844 4.285 1 97.62 112 GLU B C 1
ATOM 7160 O O . GLU B 1 112 ? 6.055 -38.562 4.832 1 97.62 112 GLU B O 1
ATOM 7165 N N . PHE B 1 113 ? 3.898 -38.062 4.344 1 96.06 113 PHE B N 1
ATOM 7166 C CA . PHE B 1 113 ? 3.846 -37 5.32 1 96.06 113 PHE B CA 1
ATOM 7167 C C . PHE B 1 113 ? 3.783 -37.531 6.738 1 96.06 113 PHE B C 1
ATOM 7169 O O . PHE B 1 113 ? 3.207 -38.594 6.969 1 96.06 113 PHE B O 1
ATOM 7176 N N . TYR B 1 114 ? 4.355 -36.844 7.668 1 96.31 114 TYR B N 1
ATOM 7177 C CA . TYR B 1 114 ? 4.32 -37.312 9.047 1 96.31 114 TYR B CA 1
ATOM 7178 C C . TYR B 1 114 ? 4.184 -36.156 10.023 1 96.31 114 TYR B C 1
ATOM 7180 O O . TYR B 1 114 ? 4.961 -35.219 9.969 1 96.31 114 TYR B O 1
ATOM 7188 N N . PRO B 1 115 ? 3.264 -36.188 11.008 1 94.38 115 PRO B N 1
ATOM 7189 C CA . PRO B 1 115 ? 2.314 -37.281 11.125 1 94.38 115 PRO B CA 1
ATOM 7190 C C . PRO B 1 115 ? 1.091 -37.125 10.234 1 94.38 115 PRO B C 1
ATOM 7192 O O . PRO B 1 115 ? 0.718 -36 9.898 1 94.38 115 PRO B O 1
ATOM 7195 N N . ILE B 1 116 ? 0.558 -38.125 9.758 1 95.31 116 ILE B N 1
ATOM 7196 C CA . ILE B 1 116 ? -0.685 -38.125 8.992 1 95.31 116 ILE B CA 1
ATOM 7197 C C . ILE B 1 116 ? -1.365 -39.5 9.148 1 95.31 116 ILE B C 1
ATOM 7199 O O . ILE B 1 116 ? -0.7 -40.531 9.156 1 95.31 116 ILE B O 1
ATOM 7203 N N . SER B 1 117 ? -2.66 -39.438 9.312 1 93.94 117 SER B N 1
ATOM 7204 C CA . SER B 1 117 ? -3.375 -40.719 9.406 1 93.94 117 SER B CA 1
ATOM 7205 C C . SER B 1 117 ? -3.385 -41.438 8.062 1 93.94 117 SER B C 1
ATOM 7207 O O . SER B 1 117 ? -3.635 -40.844 7.023 1 93.94 117 SER B O 1
ATOM 7209 N N . SER B 1 118 ? -3.096 -42.719 8.086 1 94.44 118 SER B N 1
ATOM 7210 C CA . SER B 1 118 ? -3.07 -43.531 6.883 1 94.44 118 SER B CA 1
ATOM 7211 C C . SER B 1 118 ? -4.469 -43.688 6.285 1 94.44 118 SER B C 1
ATOM 7213 O O . SER B 1 118 ? -4.613 -44.125 5.133 1 94.44 118 SER B O 1
ATOM 7215 N N . LYS B 1 119 ? -5.438 -43.281 7.066 1 91.81 119 LYS B N 1
ATOM 7216 C CA . LYS B 1 119 ? -6.824 -43.375 6.621 1 91.81 119 LYS B CA 1
ATOM 7217 C C . LYS B 1 119 ? -7.234 -42.156 5.801 1 91.81 119 LYS B C 1
ATOM 7219 O O . LYS B 1 119 ? -8.258 -42.188 5.109 1 91.81 119 LYS B O 1
ATOM 7224 N N . GLN B 1 120 ? -6.41 -41.219 5.93 1 92.25 120 GLN B N 1
ATOM 7225 C CA . GLN B 1 120 ? -6.73 -40.031 5.184 1 92.25 120 GLN B CA 1
ATOM 7226 C C . GLN B 1 120 ? -6.527 -40.219 3.686 1 92.25 120 GLN B C 1
ATOM 7228 O O . GLN B 1 120 ? -5.582 -40.906 3.268 1 92.25 120 GLN B O 1
ATOM 7233 N N . ASN B 1 121 ? -7.367 -39.594 2.889 1 90.88 121 ASN B N 1
ATOM 7234 C CA . ASN B 1 121 ? -7.297 -39.719 1.439 1 90.88 121 ASN B CA 1
ATOM 7235 C C . ASN B 1 121 ? -6.051 -39.062 0.868 1 90.88 121 ASN B C 1
ATOM 7237 O O . ASN B 1 121 ? -5.59 -39.406 -0.218 1 90.88 121 ASN B O 1
ATOM 7241 N N . ASN B 1 122 ? -5.52 -38.094 1.586 1 91.25 122 ASN B N 1
ATOM 7242 C CA . ASN B 1 122 ? -4.363 -37.375 1.076 1 91.25 122 ASN B CA 1
ATOM 7243 C C . ASN B 1 122 ? -3.055 -37.969 1.604 1 91.25 122 ASN B C 1
ATOM 7245 O O . ASN B 1 122 ? -1.991 -37.344 1.442 1 91.25 122 ASN B O 1
ATOM 7249 N N . SER B 1 123 ? -3.176 -39.094 2.312 1 94.75 123 SER B N 1
ATOM 7250 C CA . SER B 1 123 ? -1.972 -39.844 2.674 1 94.75 123 SER B CA 1
ATOM 7251 C C . SER B 1 123 ? -1.418 -40.594 1.479 1 94.75 123 SER B C 1
ATOM 7253 O O . SER B 1 123 ? -2.18 -41.125 0.659 1 94.75 123 SER B O 1
ATOM 7255 N N . PHE B 1 124 ? -0.128 -40.656 1.435 1 96.56 124 PHE B N 1
ATOM 7256 C CA . PHE B 1 124 ? 0.491 -41.406 0.347 1 96.56 124 PHE B CA 1
ATOM 7257 C C . PHE B 1 124 ? 0.299 -42.906 0.543 1 96.56 124 PHE B C 1
ATOM 7259 O O . PHE B 1 124 ? 0.25 -43.656 -0.428 1 96.56 124 PHE B O 1
ATOM 7266 N N . TYR B 1 125 ? 0.129 -43.281 1.78 1 97.19 125 TYR B N 1
ATOM 7267 C CA . TYR B 1 125 ? -0.235 -44.688 2.062 1 97.19 125 TYR B CA 1
ATOM 7268 C C . TYR B 1 125 ? -1.552 -45.031 1.388 1 97.19 125 TYR B C 1
ATOM 7270 O O . TYR B 1 125 ? -1.662 -46.094 0.758 1 97.19 125 TYR B O 1
ATOM 7278 N N . HIS B 1 126 ? -2.457 -44.156 1.566 1 95.25 126 HIS B N 1
ATOM 7279 C CA . HIS B 1 126 ? -3.748 -44.375 0.923 1 95.25 126 HIS B CA 1
ATOM 7280 C C . HIS B 1 126 ? -3.611 -44.406 -0.595 1 95.25 126 HIS B C 1
ATOM 7282 O O . HIS B 1 126 ? -4.191 -45.25 -1.266 1 95.25 126 HIS B O 1
ATOM 7288 N N . TYR B 1 127 ? -2.879 -43.531 -1.133 1 95.44 127 TYR B N 1
ATOM 7289 C CA . TYR B 1 127 ? -2.635 -43.438 -2.568 1 95.44 127 TYR B CA 1
ATOM 7290 C C . TYR B 1 127 ? -2.047 -44.719 -3.105 1 95.44 127 TYR B C 1
ATOM 7292 O O . TYR B 1 127 ? -2.533 -45.281 -4.102 1 95.44 127 TYR B O 1
ATOM 7300 N N . VAL B 1 128 ? -1.037 -45.219 -2.492 1 97.62 128 VAL B N 1
ATOM 7301 C CA . VAL B 1 128 ? -0.314 -46.406 -2.92 1 97.62 128 VAL B CA 1
ATOM 7302 C C . VAL B 1 128 ? -1.245 -47.625 -2.883 1 97.62 128 VAL B C 1
ATOM 7304 O O . VAL B 1 128 ? -1.259 -48.438 -3.812 1 97.62 128 VAL B O 1
ATOM 7307 N N . ASN B 1 129 ? -2.006 -47.688 -1.81 1 96.75 129 ASN B N 1
ATOM 7308 C CA . ASN B 1 129 ? -2.941 -48.812 -1.702 1 96.75 129 ASN B CA 1
ATOM 7309 C C . ASN B 1 129 ? -3.984 -48.781 -2.816 1 96.75 129 ASN B C 1
ATOM 7311 O O . ASN B 1 129 ? -4.238 -49.781 -3.463 1 96.75 129 ASN B O 1
ATOM 7315 N N . LYS B 1 130 ? -4.461 -47.625 -3.07 1 95.12 130 LYS B N 1
ATOM 7316 C CA . LYS B 1 130 ? -5.559 -47.469 -4.02 1 95.12 130 LYS B CA 1
ATOM 7317 C C . LYS B 1 130 ? -5.074 -47.656 -5.457 1 95.12 130 LYS B C 1
ATOM 7319 O O . LYS B 1 130 ? -5.633 -48.438 -6.219 1 95.12 130 LYS B O 1
ATOM 7324 N N . PHE B 1 131 ? -4.016 -47.031 -5.848 1 95.06 131 PHE B N 1
ATOM 7325 C CA . PHE B 1 131 ? -3.674 -46.906 -7.262 1 95.06 131 PHE B CA 1
ATOM 7326 C C . PHE B 1 131 ? -2.656 -47.969 -7.652 1 95.06 131 PHE B C 1
ATOM 7328 O O . PHE B 1 131 ? -2.615 -48.406 -8.805 1 95.06 131 PHE B O 1
ATOM 7335 N N . TYR B 1 132 ? -1.819 -48.469 -6.719 1 97.44 132 TYR B N 1
ATOM 7336 C CA . TYR B 1 132 ? -0.782 -49.406 -7.094 1 97.44 132 TYR B CA 1
ATOM 7337 C C . TYR B 1 132 ? -1.117 -50.812 -6.582 1 97.44 132 TYR B C 1
ATOM 7339 O O . TYR B 1 132 ? -1.235 -51.75 -7.367 1 97.44 132 TYR B O 1
ATOM 7347 N N . LEU B 1 133 ? -1.324 -50.938 -5.266 1 97.25 133 LEU B N 1
ATOM 7348 C CA . LEU B 1 133 ? -1.592 -52.281 -4.754 1 97.25 133 LEU B CA 1
ATOM 7349 C C . LEU B 1 133 ? -2.896 -52.844 -5.324 1 97.25 133 LEU B C 1
ATOM 7351 O O . LEU B 1 133 ? -2.904 -53.906 -5.957 1 97.25 133 LEU B O 1
ATOM 7355 N N . GLU B 1 134 ? -3.936 -52.062 -5.16 1 95.62 134 GLU B N 1
ATOM 7356 C CA . GLU B 1 134 ? -5.219 -52.5 -5.715 1 95.62 134 GLU B CA 1
ATOM 7357 C C . GLU B 1 134 ? -5.254 -52.312 -7.227 1 95.62 134 GLU B C 1
ATOM 7359 O O . GLU B 1 134 ? -5.703 -53.188 -7.957 1 95.62 134 GLU B O 1
ATOM 7364 N N . GLY B 1 135 ? -4.773 -51.281 -7.703 1 94.38 135 GLY B N 1
ATOM 7365 C CA . GLY B 1 135 ? -4.875 -50.906 -9.109 1 94.38 135 GLY B CA 1
ATOM 7366 C C . GLY B 1 135 ? -4.07 -51.812 -10.023 1 94.38 135 GLY B C 1
ATOM 7367 O O . GLY B 1 135 ? -4.488 -52.094 -11.141 1 94.38 135 GLY B O 1
ATOM 7368 N N . PHE B 1 136 ? -2.852 -52.156 -9.523 1 96.12 136 PHE B N 1
ATOM 7369 C CA . PHE B 1 136 ? -1.964 -52.969 -10.344 1 96.12 136 PHE B CA 1
ATOM 7370 C C . PHE B 1 136 ? -2.008 -54.438 -9.906 1 96.12 136 PHE B C 1
ATOM 7372 O O . PHE B 1 136 ? -1.429 -55.312 -10.562 1 96.12 136 PHE B O 1
ATOM 7379 N N . GLY B 1 137 ? -2.668 -54.719 -8.844 1 94.75 137 GLY B N 1
ATOM 7380 C CA . GLY B 1 137 ? -2.736 -56.094 -8.328 1 94.75 137 GLY B CA 1
ATOM 7381 C C . GLY B 1 137 ? -1.451 -56.531 -7.66 1 94.75 137 GLY B C 1
ATOM 7382 O O . GLY B 1 137 ? -1.06 -57.688 -7.77 1 94.75 137 GLY B O 1
ATOM 7383 N N . LEU B 1 138 ? -0.748 -55.656 -7.035 1 96.81 138 LEU B N 1
ATOM 7384 C CA . LEU B 1 138 ? 0.456 -56 -6.281 1 96.81 138 LEU B CA 1
ATOM 7385 C C . LEU B 1 138 ? 0.099 -56.656 -4.941 1 96.81 138 LEU B C 1
ATOM 7387 O O . LEU B 1 138 ? -0.987 -56.406 -4.41 1 96.81 138 LEU B O 1
ATOM 7391 N N . SER B 1 139 ? 0.992 -57.406 -4.379 1 95.25 139 SER B N 1
ATOM 7392 C CA . SER B 1 139 ? 0.754 -58.094 -3.113 1 95.25 139 SER B CA 1
ATOM 7393 C C . SER B 1 139 ? 0.973 -57.156 -1.931 1 95.25 139 SER B C 1
ATOM 7395 O O . SER B 1 139 ? 2.031 -56.531 -1.812 1 95.25 139 SER B O 1
ATOM 7397 N N . LYS B 1 140 ? 0.029 -57.094 -1.077 1 95.06 140 LYS B N 1
ATOM 7398 C CA . LYS B 1 140 ? 0.152 -56.312 0.135 1 95.06 140 LYS B CA 1
ATOM 7399 C C . LYS B 1 140 ? 1.173 -56.906 1.096 1 95.06 140 LYS B C 1
ATOM 7401 O O . LYS B 1 140 ? 1.864 -56.188 1.813 1 95.06 140 LYS B O 1
ATOM 7406 N N . GLU B 1 141 ? 1.317 -58.219 1.08 1 94.25 141 GLU B N 1
ATOM 7407 C CA . GLU B 1 141 ? 2.213 -58.938 1.981 1 94.25 141 GLU B CA 1
ATOM 7408 C C . GLU B 1 141 ? 3.676 -58.656 1.626 1 94.25 141 GLU B C 1
ATOM 7410 O O . GLU B 1 141 ? 4.543 -58.688 2.5 1 94.25 141 GLU B O 1
ATOM 7415 N N . LYS B 1 142 ? 3.887 -58.406 0.438 1 95.56 142 LYS B N 1
ATOM 7416 C CA . LYS B 1 142 ? 5.258 -58.219 -0.012 1 95.56 142 LYS B CA 1
ATOM 7417 C C . LYS B 1 142 ? 5.629 -56.719 0.006 1 95.56 142 LYS B C 1
ATOM 7419 O O . LYS B 1 142 ? 6.793 -56.375 -0.181 1 95.56 142 LYS B O 1
ATOM 7424 N N . ALA B 1 143 ? 4.656 -55.938 0.277 1 97.69 143 ALA B N 1
ATOM 7425 C CA . ALA B 1 143 ? 4.875 -54.5 0.179 1 97.69 143 ALA B CA 1
ATOM 7426 C C . ALA B 1 143 ? 5.539 -53.938 1.442 1 97.69 143 ALA B C 1
ATOM 7428 O O . ALA B 1 143 ? 5.234 -54.406 2.551 1 97.69 143 ALA B O 1
ATOM 7429 N N . ILE B 1 144 ? 6.492 -53.094 1.271 1 98 144 ILE B N 1
ATOM 7430 C CA . ILE B 1 144 ? 7.121 -52.312 2.34 1 98 144 ILE B CA 1
ATOM 7431 C C . ILE B 1 144 ? 6.555 -50.906 2.361 1 98 144 ILE B C 1
ATOM 7433 O O . ILE B 1 144 ? 6.887 -50.062 1.502 1 98 144 ILE B O 1
ATOM 7437 N N . LEU B 1 145 ? 5.723 -50.625 3.359 1 98.06 145 LEU B N 1
ATOM 7438 C CA . LEU B 1 145 ? 4.945 -49.406 3.342 1 98.06 145 LEU B CA 1
ATOM 7439 C C . LEU B 1 145 ? 5.238 -48.562 4.578 1 98.06 145 LEU B C 1
ATOM 7441 O O . LEU B 1 145 ? 5.812 -49.031 5.551 1 98.06 145 LEU B O 1
ATOM 7445 N N . ILE B 1 146 ? 4.945 -47.281 4.469 1 97.94 146 ILE B N 1
ATOM 7446 C CA . ILE B 1 146 ? 5.055 -46.312 5.566 1 97.94 146 ILE B CA 1
ATOM 7447 C C . ILE B 1 146 ? 3.666 -46 6.105 1 97.94 146 ILE B C 1
ATOM 7449 O O . ILE B 1 146 ? 2.99 -45.094 5.594 1 97.94 146 ILE B O 1
ATOM 7453 N N . ASN B 1 147 ? 3.277 -46.719 7.031 1 96.75 147 ASN B N 1
ATOM 7454 C CA . ASN B 1 147 ? 2.023 -46.469 7.734 1 96.75 147 ASN B CA 1
ATOM 7455 C C . ASN B 1 147 ? 2.252 -45.688 9.016 1 96.75 147 ASN B C 1
ATOM 7457 O O . ASN B 1 147 ? 2.654 -46.25 10.039 1 96.75 147 ASN B O 1
ATOM 7461 N N . SER B 1 148 ? 1.952 -44.406 8.961 1 94.94 148 SER B N 1
ATOM 7462 C CA . SER B 1 148 ? 2.215 -43.5 10.062 1 94.94 148 SER B CA 1
ATOM 7463 C C . SER B 1 148 ? 1.56 -44 11.352 1 94.94 148 SER B C 1
ATOM 7465 O O . SER B 1 148 ? 2.1 -43.781 12.445 1 94.94 148 SER B O 1
ATOM 7467 N N . ASP B 1 149 ? 0.403 -44.656 11.25 1 95 149 ASP B N 1
ATOM 7468 C CA . ASP B 1 149 ? -0.364 -45.094 12.414 1 95 149 ASP B CA 1
ATOM 7469 C C . ASP B 1 149 ? 0.315 -46.25 13.117 1 95 149 ASP B C 1
ATOM 7471 O O . ASP B 1 149 ? 0.006 -46.562 14.273 1 95 149 ASP B O 1
ATOM 7475 N N . GLU B 1 150 ? 1.229 -46.844 12.508 1 95.19 150 GLU B N 1
ATOM 7476 C CA . GLU B 1 150 ? 1.799 -48.094 13.031 1 95.19 150 GLU B CA 1
ATOM 7477 C C . GLU B 1 150 ? 3.246 -47.875 13.469 1 95.19 150 GLU B C 1
ATOM 7479 O O . GLU B 1 150 ? 3.869 -48.812 14.023 1 95.19 150 GLU B O 1
ATOM 7484 N N . ILE B 1 151 ? 3.789 -46.75 13.25 1 96.88 151 ILE B N 1
ATOM 7485 C CA . ILE B 1 151 ? 5.156 -46.469 13.68 1 96.88 151 ILE B CA 1
ATOM 7486 C C . ILE B 1 151 ? 5.203 -46.375 15.203 1 96.88 151 ILE B C 1
ATOM 7488 O O . ILE B 1 151 ? 4.457 -45.594 15.805 1 96.88 151 ILE B O 1
ATOM 7492 N N . PRO B 1 152 ? 6.062 -47.125 15.828 1 96.69 152 PRO B N 1
ATOM 7493 C CA . PRO B 1 152 ? 6.105 -47.156 17.297 1 96.69 152 PRO B CA 1
ATOM 7494 C C . PRO B 1 152 ? 6.566 -45.812 17.891 1 96.69 152 PRO B C 1
ATOM 7496 O O . PRO B 1 152 ? 7.492 -45.188 17.359 1 96.69 152 PRO B O 1
ATOM 7499 N N . LEU B 1 153 ? 5.93 -45.406 18.938 1 97.88 153 LEU B N 1
ATOM 7500 C CA . LEU B 1 153 ? 6.277 -44.188 19.641 1 97.88 153 LEU B CA 1
ATOM 7501 C C . LEU B 1 153 ? 6.426 -44.438 21.125 1 97.88 153 LEU B C 1
ATOM 7503 O O . LEU B 1 153 ? 6.227 -45.562 21.594 1 97.88 153 LEU B O 1
ATOM 7507 N N . ALA B 1 154 ? 6.746 -43.375 21.766 1 97.38 154 ALA B N 1
ATOM 7508 C CA . ALA B 1 154 ? 6.996 -43.5 23.203 1 97.38 154 ALA B CA 1
ATOM 7509 C C . ALA B 1 154 ? 5.75 -44 23.922 1 97.38 154 ALA B C 1
ATOM 7511 O O . ALA B 1 154 ? 4.641 -43.531 23.656 1 97.38 154 ALA B O 1
ATOM 7512 N N . GLU B 1 155 ? 5.941 -45.062 24.797 1 97.19 155 GLU B N 1
ATOM 7513 C CA . GLU B 1 155 ? 4.914 -45.625 25.672 1 97.19 155 GLU B CA 1
ATOM 7514 C C . GLU B 1 155 ? 3.793 -46.281 24.859 1 97.19 155 GLU B C 1
ATOM 7516 O O . GLU B 1 155 ? 2.682 -46.469 25.359 1 97.19 155 GLU B O 1
ATOM 7521 N N . GLY B 1 156 ? 4.059 -46.469 23.609 1 95.88 156 GLY B N 1
ATOM 7522 C CA . GLY B 1 156 ? 3.08 -47.094 22.719 1 95.88 156 GLY B CA 1
ATOM 7523 C C . GLY B 1 156 ? 1.937 -46.188 22.344 1 95.88 156 GLY B C 1
ATOM 7524 O O . GLY B 1 156 ? 0.884 -46.625 21.906 1 95.88 156 GLY B O 1
ATOM 7525 N N . LYS B 1 157 ? 2.137 -44.938 22.5 1 96.44 157 LYS B N 1
ATOM 7526 C CA . LYS B 1 157 ? 1.084 -43.969 22.25 1 96.44 157 LYS B CA 1
ATOM 7527 C C . LYS B 1 157 ? 0.963 -43.656 20.766 1 96.44 157 LYS B C 1
ATOM 7529 O O . LYS B 1 157 ? 1.874 -43.938 19.984 1 96.44 157 LYS B O 1
ATOM 7534 N N . HIS B 1 158 ? -0.225 -43.125 20.422 1 95.5 158 HIS B N 1
ATOM 7535 C CA . HIS B 1 158 ? -0.479 -42.688 19.062 1 95.5 158 HIS B CA 1
ATOM 7536 C C . HIS B 1 158 ? 0.122 -41.312 18.812 1 95.5 158 HIS B C 1
ATOM 7538 O O . HIS B 1 158 ? 0.316 -40.531 19.75 1 95.5 158 HIS B O 1
ATOM 7544 N N . PHE B 1 159 ? 0.452 -41.031 17.516 1 95.69 159 PHE B N 1
ATOM 7545 C CA . PHE B 1 159 ? 1.122 -39.781 17.25 1 95.69 159 PHE B CA 1
ATOM 7546 C C . PHE B 1 159 ? 0.233 -38.594 17.641 1 95.69 159 PHE B C 1
ATOM 7548 O O . PHE B 1 159 ? 0.729 -37.5 17.922 1 95.69 159 PHE B O 1
ATOM 7555 N N . ARG B 1 160 ? -1.071 -38.688 17.719 1 93.75 160 ARG B N 1
ATOM 7556 C CA . ARG B 1 160 ? -1.979 -37.625 18.125 1 93.75 160 ARG B CA 1
ATOM 7557 C C . ARG B 1 160 ? -1.757 -37.25 19.594 1 93.75 160 ARG B C 1
ATOM 7559 O O . ARG B 1 160 ? -1.987 -36.094 19.984 1 93.75 160 ARG B O 1
ATOM 7566 N N . GLU B 1 161 ? -1.333 -38.156 20.312 1 95.75 161 GLU B N 1
ATOM 7567 C CA . GLU B 1 161 ? -1.053 -37.938 21.719 1 95.75 161 GLU B CA 1
ATOM 7568 C C . GLU B 1 161 ? 0.344 -37.344 21.922 1 95.75 161 GLU B C 1
ATOM 7570 O O . GLU B 1 161 ? 0.554 -36.5 22.781 1 95.75 161 GLU B O 1
ATOM 7575 N N . ILE B 1 162 ? 1.25 -37.875 21.156 1 96.38 162 ILE B N 1
ATOM 7576 C CA . ILE B 1 162 ? 2.646 -37.438 21.266 1 96.38 162 ILE B CA 1
ATOM 7577 C C . ILE B 1 162 ? 2.82 -36.062 20.688 1 96.38 162 ILE B C 1
ATOM 7579 O O . ILE B 1 162 ? 3.58 -35.25 21.219 1 96.38 162 ILE B O 1
ATOM 7583 N N . PHE B 1 163 ? 2.143 -35.844 19.547 1 95.94 163 PHE B N 1
ATOM 7584 C CA . PHE B 1 163 ? 2.188 -34.562 18.844 1 95.94 163 PHE B CA 1
ATOM 7585 C C . PHE B 1 163 ? 0.79 -33.969 18.703 1 95.94 163 PHE B C 1
ATOM 7587 O O . PHE B 1 163 ? 0.264 -33.875 17.594 1 95.94 163 PHE B O 1
ATOM 7594 N N . PRO B 1 164 ? 0.252 -33.344 19.688 1 92.31 164 PRO B N 1
ATOM 7595 C CA . PRO B 1 164 ? -1.148 -32.938 19.656 1 92.31 164 PRO B CA 1
ATOM 7596 C C . PRO B 1 164 ? -1.402 -31.828 18.625 1 92.31 164 PRO B C 1
ATOM 7598 O O . PRO B 1 164 ? -2.51 -31.719 18.094 1 92.31 164 PRO B O 1
ATOM 7601 N N . ASP B 1 165 ? -0.411 -31.047 18.281 1 89.12 165 ASP B N 1
ATOM 7602 C CA . ASP B 1 165 ? -0.58 -29.984 17.297 1 89.12 165 ASP B CA 1
ATOM 7603 C C . ASP B 1 165 ? -0.068 -30.422 15.922 1 89.12 165 ASP B C 1
ATOM 7605 O O . ASP B 1 165 ? 0.035 -29.609 15.008 1 89.12 165 ASP B O 1
ATOM 7609 N N . MET B 1 166 ? 0.345 -31.672 15.828 1 90.81 166 MET B N 1
ATOM 7610 C CA . MET B 1 166 ? 0.825 -32.281 14.594 1 90.81 166 MET B CA 1
ATOM 7611 C C . MET B 1 166 ? 2.146 -31.672 14.156 1 90.81 166 MET B C 1
ATOM 7613 O O . MET B 1 166 ? 2.506 -31.734 12.977 1 90.81 166 MET B O 1
ATOM 7617 N N . LYS B 1 167 ? 2.859 -31.016 15.102 1 90.81 167 LYS B N 1
ATOM 7618 C CA . LYS B 1 167 ? 4.18 -30.453 14.852 1 90.81 167 LYS B CA 1
ATOM 7619 C C . LYS B 1 167 ? 5.27 -31.266 15.547 1 90.81 167 LYS B C 1
ATOM 7621 O O . LYS B 1 167 ? 5.152 -31.578 16.734 1 90.81 167 LYS B O 1
ATOM 7626 N N . VAL B 1 168 ? 6.188 -31.594 14.695 1 94.62 168 VAL B N 1
ATOM 7627 C CA . VAL B 1 168 ? 7.328 -32.312 15.25 1 94.62 168 VAL B CA 1
ATOM 7628 C C . VAL B 1 168 ? 8.547 -31.391 15.297 1 94.62 168 VAL B C 1
ATOM 7630 O O . VAL B 1 168 ? 9 -30.906 14.258 1 94.62 168 VAL B O 1
ATOM 7633 N N . ASP B 1 169 ? 9.156 -31.219 16.453 1 94.38 169 ASP B N 1
ATOM 7634 C CA . ASP B 1 169 ? 10.32 -30.359 16.625 1 94.38 169 ASP B CA 1
ATOM 7635 C C . ASP B 1 169 ? 11.609 -31.172 16.547 1 94.38 169 ASP B C 1
ATOM 7637 O O . ASP B 1 169 ? 12.047 -31.766 17.547 1 94.38 169 ASP B O 1
ATOM 7641 N N . LEU B 1 170 ? 12.234 -31.125 15.461 1 94.62 170 LEU B N 1
ATOM 7642 C CA . LEU B 1 170 ? 13.406 -31.953 15.219 1 94.62 170 LEU B CA 1
ATOM 7643 C C . LEU B 1 170 ? 14.602 -31.469 16.031 1 94.62 170 LEU B C 1
ATOM 7645 O O . LEU B 1 170 ? 15.594 -32.188 16.172 1 94.62 170 LEU B O 1
ATOM 7649 N N . SER B 1 171 ? 14.492 -30.219 16.625 1 90.38 171 SER B N 1
ATOM 7650 C CA . SER B 1 171 ? 15.578 -29.75 17.484 1 90.38 171 SER B CA 1
ATOM 7651 C C . SER B 1 171 ? 15.742 -30.656 18.703 1 90.38 171 SER B C 1
ATOM 7653 O O . SER B 1 171 ? 16.812 -30.688 19.312 1 90.38 171 SER B O 1
ATOM 7655 N N . LEU B 1 172 ? 14.703 -31.359 19 1 93.75 172 LEU B N 1
ATOM 7656 C CA . LEU B 1 172 ? 14.719 -32.25 20.141 1 93.75 172 LEU B CA 1
ATOM 7657 C C . LEU B 1 172 ? 15.688 -33.406 19.922 1 93.75 172 LEU B C 1
ATOM 7659 O O . LEU B 1 172 ? 16.047 -34.125 20.859 1 93.75 172 LEU B O 1
ATOM 7663 N N . ARG B 1 173 ? 16.141 -33.594 18.641 1 91.88 173 ARG B N 1
ATOM 7664 C CA . ARG B 1 173 ? 17.203 -34.562 18.375 1 91.88 173 ARG B CA 1
ATOM 7665 C C . ARG B 1 173 ? 18.484 -34.156 19.078 1 91.88 173 ARG B C 1
ATOM 7667 O O . ARG B 1 173 ? 19.297 -35.031 19.438 1 91.88 173 ARG B O 1
ATOM 7674 N N . PHE B 1 174 ? 18.594 -32.844 19.297 1 89.62 174 PHE B N 1
ATOM 7675 C CA . PHE B 1 174 ? 19.922 -32.344 19.641 1 89.62 174 PHE B CA 1
ATOM 7676 C C . PHE B 1 174 ? 19.891 -31.625 20.984 1 89.62 174 PHE B C 1
ATOM 7678 O O . PHE B 1 174 ? 20.938 -31.375 21.578 1 89.62 174 PHE B O 1
ATOM 7685 N N . ARG B 1 175 ? 18.734 -31.328 21.5 1 91.06 175 ARG B N 1
ATOM 7686 C CA . ARG B 1 175 ? 18.672 -30.578 22.75 1 91.06 175 ARG B CA 1
ATOM 7687 C C . ARG B 1 175 ? 17.906 -31.359 23.812 1 91.06 175 ARG B C 1
ATOM 7689 O O . ARG B 1 175 ? 17.156 -32.281 23.5 1 91.06 175 ARG B O 1
ATOM 7696 N N . GLU B 1 176 ? 17.984 -30.875 25.047 1 93.12 176 GLU B N 1
ATOM 7697 C CA . GLU B 1 176 ? 17.312 -31.5 26.188 1 93.12 176 GLU B CA 1
ATOM 7698 C C . GLU B 1 176 ? 15.852 -31.062 26.266 1 93.12 176 GLU B C 1
ATOM 7700 O O . GLU B 1 176 ? 15.531 -29.891 26.047 1 93.12 176 GLU B O 1
ATOM 7705 N N . PRO B 1 177 ? 15.062 -32.094 26.422 1 94.25 177 PRO B N 1
ATOM 7706 C CA . PRO B 1 177 ? 13.664 -31.719 26.609 1 94.25 177 PRO B CA 1
ATOM 7707 C C . PRO B 1 177 ? 13.438 -30.859 27.859 1 94.25 177 PRO B C 1
ATOM 7709 O O . PRO B 1 177 ? 14.086 -31.078 28.875 1 94.25 177 PRO B O 1
ATOM 7712 N N . LYS B 1 178 ? 12.555 -29.922 27.969 1 92.62 178 LYS B N 1
ATOM 7713 C CA . LYS B 1 178 ? 12.305 -28.969 29.062 1 92.62 178 LYS B CA 1
ATOM 7714 C C . LYS B 1 178 ? 11.008 -29.312 29.797 1 92.62 178 LYS B C 1
ATOM 7716 O O . LYS B 1 178 ? 10.781 -28.828 30.906 1 92.62 178 LYS B O 1
ATOM 7721 N N . THR B 1 179 ? 10.023 -30.109 29.141 1 96 179 THR B N 1
ATOM 7722 C CA . THR B 1 179 ? 8.734 -30.5 29.703 1 96 179 THR B CA 1
ATOM 7723 C C . THR B 1 179 ? 8.539 -32 29.578 1 96 179 THR B C 1
ATOM 7725 O O . THR B 1 179 ? 9.242 -32.688 28.812 1 96 179 THR B O 1
ATOM 7728 N N . PRO B 1 180 ? 7.668 -32.531 30.312 1 95.06 180 PRO B N 1
ATOM 7729 C CA . PRO B 1 180 ? 7.371 -33.938 30.172 1 95.06 180 PRO B CA 1
ATOM 7730 C C . PRO B 1 180 ? 6.895 -34.312 28.781 1 95.06 180 PRO B C 1
ATOM 7732 O O . PRO B 1 180 ? 7.234 -35.406 28.266 1 95.06 180 PRO B O 1
ATOM 7735 N N . MET B 1 181 ? 6.219 -33.531 28.203 1 95.94 181 MET B N 1
ATOM 7736 C CA . MET B 1 181 ? 5.762 -33.781 26.828 1 95.94 181 MET B CA 1
ATOM 7737 C C . MET B 1 181 ? 6.934 -33.812 25.859 1 95.94 181 MET B C 1
ATOM 7739 O O . MET B 1 181 ? 6.988 -34.656 24.984 1 95.94 181 MET B O 1
ATOM 7743 N N . GLU B 1 182 ? 7.871 -32.906 26.031 1 96.12 182 GLU B N 1
ATOM 7744 C CA . GLU B 1 182 ? 9.055 -32.906 25.172 1 96.12 182 GLU B CA 1
ATOM 7745 C C . GLU B 1 182 ? 9.867 -34.188 25.344 1 96.12 182 GLU B C 1
ATOM 7747 O O . GLU B 1 182 ? 10.477 -34.656 24.375 1 96.12 182 GLU B O 1
ATOM 7752 N N . LYS B 1 183 ? 9.875 -34.594 26.594 1 96.44 183 LYS B N 1
ATOM 7753 C CA . LYS B 1 183 ? 10.594 -35.844 26.844 1 96.44 183 LYS B CA 1
ATOM 7754 C C . LYS B 1 183 ? 9.969 -37 26.062 1 96.44 183 LYS B C 1
ATOM 7756 O O . LYS B 1 183 ? 10.68 -37.781 25.438 1 96.44 183 LYS B O 1
ATOM 7761 N N . LEU B 1 184 ? 8.664 -37.094 26.062 1 97.31 184 LEU B N 1
ATOM 7762 C CA . LEU B 1 184 ? 7.949 -38.094 2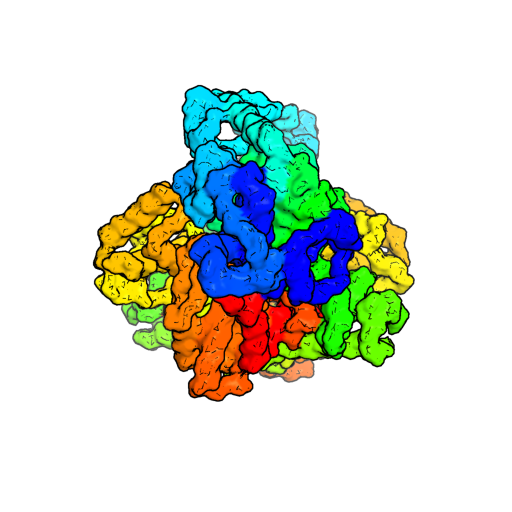5.281 1 97.31 184 LEU B CA 1
ATOM 7763 C C . LEU B 1 184 ? 8.195 -37.906 23.781 1 97.31 184 LEU B C 1
ATOM 7765 O O . LEU B 1 184 ? 8.375 -38.875 23.047 1 97.31 184 LEU B O 1
ATOM 7769 N N . GLN B 1 185 ? 8.195 -36.719 23.344 1 97.62 185 GLN B N 1
ATOM 7770 C CA . GLN B 1 185 ? 8.422 -36.406 21.938 1 97.62 185 GLN B CA 1
ATOM 7771 C C . GLN B 1 185 ? 9.844 -36.781 21.516 1 97.62 185 GLN B C 1
ATOM 7773 O O . GLN B 1 185 ? 10.055 -37.344 20.438 1 97.62 185 GLN B O 1
ATOM 7778 N N . GLN B 1 186 ? 10.812 -36.438 22.328 1 96.19 186 GLN B N 1
ATOM 7779 C CA . GLN B 1 186 ? 12.203 -36.781 22.031 1 96.19 186 GLN B CA 1
ATOM 7780 C C . GLN B 1 186 ? 12.367 -38.312 21.891 1 96.19 186 GLN B C 1
ATOM 7782 O O . GLN B 1 186 ? 12.977 -38.781 20.922 1 96.19 186 GLN B O 1
ATOM 7787 N N . GLN B 1 187 ? 11.836 -39 22.844 1 97.06 187 GLN B N 1
ATOM 7788 C CA . GLN B 1 187 ? 11.898 -40.469 22.766 1 97.06 187 GLN B CA 1
ATOM 7789 C C . GLN B 1 187 ? 11.227 -40.969 21.5 1 97.06 187 GLN B C 1
ATOM 7791 O O . GLN B 1 187 ? 11.711 -41.938 20.875 1 97.06 187 GLN B O 1
ATOM 7796 N N . SER B 1 188 ? 10.148 -40.469 21.234 1 97.88 188 SER B N 1
ATOM 7797 C CA . SER B 1 188 ? 9.414 -40.875 20.047 1 97.88 188 SER B CA 1
ATOM 7798 C C . SER B 1 188 ? 10.203 -40.562 18.766 1 97.88 188 SER B C 1
ATOM 7800 O O . SER B 1 188 ? 10.219 -41.375 17.844 1 97.88 188 SER B O 1
ATOM 7802 N N . ILE B 1 189 ? 10.812 -39.438 18.672 1 97.38 189 ILE B N 1
ATOM 7803 C CA . ILE B 1 189 ? 11.625 -39.062 17.516 1 97.38 189 ILE B CA 1
ATOM 7804 C C . ILE B 1 189 ? 12.734 -40.094 17.328 1 97.38 189 ILE B C 1
ATOM 7806 O O . ILE B 1 189 ? 13.008 -40.531 16.203 1 97.38 189 ILE B O 1
ATOM 7810 N N . TYR B 1 190 ? 13.328 -40.562 18.422 1 96.88 190 TYR B N 1
ATOM 7811 C CA . TYR B 1 190 ? 14.367 -41.562 18.328 1 96.88 190 TYR B CA 1
ATOM 7812 C C . TYR B 1 190 ? 13.797 -42.875 17.828 1 96.88 190 TYR B C 1
ATOM 7814 O O . TYR B 1 190 ? 14.445 -43.594 17.047 1 96.88 190 TYR B O 1
ATOM 7822 N N . LEU B 1 191 ? 12.648 -43.188 18.281 1 97.25 191 LEU B N 1
ATOM 7823 C CA . LEU B 1 191 ? 12 -44.406 17.844 1 97.25 191 LEU B CA 1
ATOM 7824 C C . LEU B 1 191 ? 11.656 -44.344 16.359 1 97.25 191 LEU B C 1
ATOM 7826 O O . LEU B 1 191 ? 11.766 -45.312 15.641 1 97.25 191 LEU B O 1
ATOM 7830 N N . ILE B 1 192 ? 11.18 -43.188 15.945 1 98.06 192 ILE B N 1
ATOM 7831 C CA . ILE B 1 192 ? 10.898 -43 14.523 1 98.06 192 ILE B CA 1
ATOM 7832 C C . ILE B 1 192 ? 12.18 -43.156 13.719 1 98.06 192 ILE B C 1
ATOM 7834 O O . ILE B 1 192 ? 12.188 -43.781 12.656 1 98.06 192 ILE B O 1
ATOM 7838 N N . ASP B 1 193 ? 13.258 -42.562 14.188 1 97.12 193 ASP B N 1
ATOM 7839 C CA . ASP B 1 193 ? 14.547 -42.688 13.508 1 97.12 193 ASP B CA 1
ATOM 7840 C C . ASP B 1 193 ? 14.984 -44.125 13.406 1 97.12 193 ASP B C 1
ATOM 7842 O O . ASP B 1 193 ? 15.508 -44.562 12.367 1 97.12 193 ASP B O 1
ATOM 7846 N N . GLN B 1 194 ? 14.812 -44.812 14.5 1 96.31 194 GLN B N 1
ATOM 7847 C CA . GLN B 1 194 ? 15.141 -46.219 14.484 1 96.31 194 GLN B CA 1
ATOM 7848 C C . GLN B 1 194 ? 14.273 -46.969 13.469 1 96.31 194 GLN B C 1
ATOM 7850 O O . GLN B 1 194 ? 14.781 -47.812 12.711 1 96.31 194 GLN B O 1
ATOM 7855 N N . TRP B 1 195 ? 13.047 -46.688 13.523 1 97.69 195 TRP B N 1
ATOM 7856 C CA . TRP B 1 195 ? 12.125 -47.281 12.57 1 97.69 195 TRP B CA 1
ATOM 7857 C C . TRP B 1 195 ? 12.57 -47.031 11.133 1 97.69 195 TRP B C 1
ATOM 7859 O O . TRP B 1 195 ? 12.508 -47.906 10.281 1 97.69 195 TRP B O 1
ATOM 7869 N N . CYS B 1 196 ? 12.977 -45.812 10.781 1 98.19 196 CYS B N 1
ATOM 7870 C CA . CYS B 1 196 ? 13.484 -45.438 9.461 1 98.19 196 CYS B CA 1
ATOM 7871 C C . CYS B 1 196 ? 14.703 -46.281 9.094 1 98.19 196 CYS B C 1
ATOM 7873 O O . CYS B 1 196 ? 14.852 -46.688 7.949 1 98.19 196 CYS B O 1
ATOM 7875 N N . GLY B 1 197 ? 15.539 -46.438 10.062 1 96.75 197 GLY B N 1
ATOM 7876 C CA . GLY B 1 197 ? 16.688 -47.312 9.836 1 96.75 197 GLY B CA 1
ATOM 7877 C C . GLY B 1 197 ? 16.297 -48.719 9.484 1 96.75 197 GLY B C 1
ATOM 7878 O O . GLY B 1 197 ? 16.922 -49.344 8.617 1 96.75 197 GLY B O 1
ATOM 7879 N N . GLU B 1 198 ? 15.336 -49.25 10.219 1 97.31 198 GLU B N 1
ATOM 7880 C CA . GLU B 1 198 ? 14.852 -50.594 9.953 1 97.31 198 GLU B CA 1
ATOM 7881 C C . GLU B 1 198 ? 14.195 -50.688 8.578 1 97.31 198 GLU B C 1
ATOM 7883 O O . GLU B 1 198 ? 14.336 -51.688 7.875 1 97.31 198 GLU B O 1
ATOM 7888 N N . TYR B 1 199 ? 13.469 -49.625 8.281 1 97.94 199 TYR B N 1
ATOM 7889 C CA . TYR B 1 199 ? 12.867 -49.562 6.957 1 97.94 199 TYR B CA 1
ATOM 7890 C C . TYR B 1 199 ? 13.93 -49.625 5.867 1 97.94 199 TYR B C 1
ATOM 7892 O O . TYR B 1 199 ? 13.781 -50.375 4.898 1 97.94 199 TYR B O 1
ATOM 7900 N N . GLU B 1 200 ? 15.016 -48.906 6.023 1 97.75 200 GLU B N 1
ATOM 7901 C CA . GLU B 1 200 ? 16.141 -48.875 5.098 1 97.75 200 GLU B CA 1
ATOM 7902 C C . GLU B 1 200 ? 16.781 -50.25 5 1 97.75 200 GLU B C 1
ATOM 7904 O O . GLU B 1 200 ? 17.109 -50.719 3.902 1 97.75 200 GLU B O 1
ATOM 7909 N N . GLN B 1 201 ? 16.906 -50.875 6.102 1 97.31 201 GLN B N 1
ATOM 7910 C CA . GLN B 1 201 ? 17.547 -52.188 6.133 1 97.31 201 GLN B CA 1
ATOM 7911 C C . GLN B 1 201 ? 16.719 -53.219 5.355 1 97.31 201 GLN B C 1
ATOM 7913 O O . GLN B 1 201 ? 17.266 -54.062 4.66 1 97.31 201 GLN B O 1
ATOM 7918 N N . ARG B 1 202 ? 15.422 -53.188 5.48 1 97.75 202 ARG B N 1
ATOM 7919 C CA . ARG B 1 202 ? 14.539 -54.094 4.746 1 97.75 202 ARG B CA 1
ATOM 7920 C C . ARG B 1 202 ? 14.742 -53.938 3.242 1 97.75 202 ARG B C 1
ATOM 7922 O O . ARG B 1 202 ? 14.742 -54.938 2.512 1 97.75 202 ARG B O 1
ATOM 7929 N N . ILE B 1 203 ? 14.898 -52.719 2.775 1 98.38 203 ILE B N 1
ATOM 7930 C CA . ILE B 1 203 ? 15.117 -52.469 1.356 1 98.38 203 ILE B CA 1
ATOM 7931 C C . ILE B 1 203 ? 16.469 -53.031 0.926 1 98.38 203 ILE B C 1
ATOM 7933 O O . ILE B 1 203 ? 16.562 -53.719 -0.097 1 98.38 203 ILE B O 1
ATOM 7937 N N . ARG B 1 204 ? 17.484 -52.844 1.685 1 97.06 204 ARG B N 1
ATOM 7938 C CA . ARG B 1 204 ? 18.844 -53.281 1.356 1 97.06 204 ARG B CA 1
ATOM 7939 C C . ARG B 1 204 ? 18.938 -54.781 1.384 1 97.06 204 ARG B C 1
ATOM 7941 O O . ARG B 1 204 ? 19.688 -55.375 0.602 1 97.06 204 ARG B O 1
ATOM 7948 N N . ASP B 1 205 ? 18.188 -55.406 2.344 1 97.38 205 ASP B N 1
ATOM 7949 C CA . ASP B 1 205 ? 18.188 -56.875 2.451 1 97.38 205 ASP B CA 1
ATOM 7950 C C . ASP B 1 205 ? 17.656 -57.5 1.17 1 97.38 205 ASP B C 1
ATOM 7952 O O . ASP B 1 205 ? 18 -58.656 0.862 1 97.38 205 ASP B O 1
ATOM 7956 N N . LEU B 1 206 ? 16.922 -56.75 0.423 1 97.44 206 LEU B N 1
ATOM 7957 C CA . LEU B 1 206 ? 16.359 -57.25 -0.823 1 97.44 206 LEU B CA 1
ATOM 7958 C C . LEU B 1 206 ? 17.25 -56.906 -2.008 1 97.44 206 LEU B C 1
ATOM 7960 O O . LEU B 1 206 ? 16.891 -57.156 -3.16 1 97.44 206 LEU B O 1
ATOM 7964 N N . GLY B 1 207 ? 18.391 -56.312 -1.735 1 97.12 207 GLY B N 1
ATOM 7965 C CA . GLY B 1 207 ? 19.328 -55.938 -2.789 1 97.12 207 GLY B CA 1
ATOM 7966 C C . GLY B 1 207 ? 19.094 -54.531 -3.32 1 97.12 207 GLY B C 1
ATOM 7967 O O . GLY B 1 207 ? 19.75 -54.094 -4.27 1 97.12 207 GLY B O 1
ATOM 7968 N N . GLY B 1 208 ? 18.188 -53.812 -2.734 1 98.19 208 GLY B N 1
ATOM 7969 C CA . GLY B 1 208 ? 17.875 -52.469 -3.172 1 98.19 208 GLY B CA 1
ATOM 7970 C C . GLY B 1 208 ? 16.734 -52.406 -4.172 1 98.19 208 GLY B C 1
ATOM 7971 O O . GLY B 1 208 ? 16.188 -53.438 -4.559 1 98.19 208 GLY B O 1
ATOM 7972 N N . ILE B 1 209 ? 16.375 -51.219 -4.598 1 98.62 209 ILE B N 1
ATOM 7973 C CA . ILE B 1 209 ? 15.297 -51 -5.555 1 98.62 209 ILE B CA 1
ATOM 7974 C C . ILE B 1 209 ? 15.797 -51.281 -6.969 1 98.62 209 ILE B C 1
ATOM 7976 O O . ILE B 1 209 ? 16.859 -50.812 -7.375 1 98.62 209 ILE B O 1
ATOM 7980 N N . GLY B 1 210 ? 14.984 -52.031 -7.695 1 98.5 210 GLY B N 1
ATOM 7981 C CA . GLY B 1 210 ? 15.367 -52.375 -9.055 1 98.5 210 GLY B CA 1
ATOM 7982 C C . GLY B 1 210 ? 14.789 -51.438 -10.094 1 98.5 210 GLY B C 1
ATOM 7983 O O . GLY B 1 210 ? 15.375 -51.25 -11.156 1 98.5 210 GLY B O 1
ATOM 7984 N N . PHE B 1 211 ? 13.578 -50.969 -9.867 1 98.69 211 PHE B N 1
ATOM 7985 C CA . PHE B 1 211 ? 12.898 -50 -10.734 1 98.69 211 PHE B CA 1
ATOM 7986 C C . PHE B 1 211 ? 12.344 -48.844 -9.922 1 98.69 211 PHE B C 1
ATOM 7988 O O . PHE B 1 211 ? 11.398 -49.031 -9.148 1 98.69 211 PHE B O 1
ATOM 7995 N N . PHE B 1 212 ? 12.914 -47.688 -10.117 1 98.62 212 PHE B N 1
ATOM 7996 C CA . PHE B 1 212 ? 12.477 -46.469 -9.438 1 98.62 212 PHE B CA 1
ATOM 7997 C C . PHE B 1 212 ? 11.867 -45.5 -10.43 1 98.62 212 PHE B C 1
ATOM 7999 O O . PHE B 1 212 ? 12.508 -45.125 -11.422 1 98.62 212 PHE B O 1
ATOM 8006 N N . LEU B 1 213 ? 10.648 -45.094 -10.227 1 98.69 213 LEU B N 1
ATOM 8007 C CA . LEU B 1 213 ? 9.984 -44.031 -10.977 1 98.69 213 LEU B CA 1
ATOM 8008 C C . LEU B 1 213 ? 9.648 -42.844 -10.062 1 98.69 213 LEU B C 1
ATOM 8010 O O . LEU B 1 213 ? 9.086 -43.031 -8.984 1 98.69 213 LEU B O 1
ATOM 8014 N N . GLY B 1 214 ? 10.016 -41.688 -10.469 1 97.25 214 GLY B N 1
ATOM 8015 C CA . GLY B 1 214 ? 9.719 -40.531 -9.672 1 97.25 214 GLY B CA 1
ATOM 8016 C C . GLY B 1 214 ? 9.344 -39.312 -10.516 1 97.25 214 GLY B C 1
ATOM 8017 O O . GLY B 1 214 ? 9.57 -39.312 -11.727 1 97.25 214 GLY B O 1
ATOM 8018 N N . GLY B 1 215 ? 8.719 -38.406 -9.938 1 95.88 215 GLY B N 1
ATOM 8019 C CA . GLY B 1 215 ? 8.555 -37.062 -10.492 1 95.88 215 GLY B CA 1
ATOM 8020 C C . GLY B 1 215 ? 9.594 -36.062 -9.984 1 95.88 215 GLY B C 1
ATOM 8021 O O . GLY B 1 215 ? 10.461 -36.438 -9.188 1 95.88 215 GLY B O 1
ATOM 8022 N N . ILE B 1 216 ? 9.492 -34.844 -10.484 1 96.06 216 ILE B N 1
ATOM 8023 C CA . ILE B 1 216 ? 10.422 -33.812 -10.039 1 96.06 216 ILE B CA 1
ATOM 8024 C C . ILE B 1 216 ? 9.648 -32.531 -9.68 1 96.06 216 ILE B C 1
ATOM 8026 O O . ILE B 1 216 ? 8.742 -32.125 -10.414 1 96.06 216 ILE B O 1
ATOM 8030 N N . GLY B 1 217 ? 9.922 -32.031 -8.523 1 92.75 217 GLY B N 1
ATOM 8031 C CA . GLY B 1 217 ? 9.273 -30.797 -8.094 1 92.75 217 GLY B CA 1
ATOM 8032 C C . GLY B 1 217 ? 9.859 -29.562 -8.742 1 92.75 217 GLY B C 1
ATOM 8033 O O . GLY B 1 217 ? 10.914 -29.625 -9.383 1 92.75 217 GLY B O 1
ATOM 8034 N N . PRO B 1 218 ? 9.258 -28.484 -8.539 1 88.25 218 PRO B N 1
ATOM 8035 C CA . PRO B 1 218 ? 9.75 -27.234 -9.148 1 88.25 218 PRO B CA 1
ATOM 8036 C C . PRO B 1 218 ? 11.109 -26.812 -8.602 1 88.25 218 PRO B C 1
ATOM 8038 O O . PRO B 1 218 ? 11.852 -26.094 -9.273 1 88.25 218 PRO B O 1
ATOM 8041 N N . ASP B 1 219 ? 11.438 -27.281 -7.41 1 88.69 219 ASP B N 1
ATOM 8042 C CA . ASP B 1 219 ? 12.734 -26.969 -6.809 1 88.69 219 ASP B CA 1
ATOM 8043 C C . ASP B 1 219 ? 13.75 -28.062 -7.102 1 88.69 219 ASP B C 1
ATOM 8045 O O . ASP B 1 219 ? 14.883 -28.016 -6.625 1 88.69 219 ASP B O 1
ATOM 8049 N N . GLY B 1 220 ? 13.32 -29.047 -7.75 1 92.5 220 GLY B N 1
ATOM 8050 C CA . GLY B 1 220 ? 14.227 -30.109 -8.141 1 92.5 220 GLY B CA 1
ATOM 8051 C C . GLY B 1 220 ? 14.18 -31.297 -7.191 1 92.5 220 GLY B C 1
ATOM 8052 O O . GLY B 1 220 ? 14.93 -32.25 -7.363 1 92.5 220 GLY B O 1
ATOM 8053 N N . HIS B 1 221 ? 13.297 -31.25 -6.273 1 94.25 221 HIS B N 1
ATOM 8054 C CA . HIS B 1 221 ? 13.266 -32.344 -5.328 1 94.25 221 HIS B CA 1
ATOM 8055 C C . HIS B 1 221 ? 12.75 -33.625 -5.988 1 94.25 221 HIS B C 1
ATOM 8057 O O . HIS B 1 221 ? 11.898 -33.562 -6.875 1 94.25 221 HIS B O 1
ATOM 8063 N N . ILE B 1 222 ? 13.234 -34.781 -5.59 1 96.75 222 ILE B N 1
ATOM 8064 C CA . ILE B 1 222 ? 12.727 -36.094 -5.914 1 96.75 222 ILE B CA 1
ATOM 8065 C C . ILE B 1 222 ? 12.516 -36.906 -4.629 1 96.75 222 ILE B C 1
ATOM 8067 O O . ILE B 1 222 ? 13.344 -36.844 -3.717 1 96.75 222 ILE B O 1
ATOM 8071 N N . ALA B 1 223 ? 11.445 -37.562 -4.461 1 96 223 ALA B N 1
ATOM 8072 C CA . ALA B 1 223 ? 11.102 -38.281 -3.244 1 96 223 ALA B CA 1
ATOM 8073 C C . ALA B 1 223 ? 11.273 -37.406 -2.008 1 96 223 ALA B C 1
ATOM 8075 O O . ALA B 1 223 ? 11.93 -37.812 -1.041 1 96 223 ALA B O 1
ATOM 8076 N N . PHE B 1 224 ? 10.945 -36.219 -1.972 1 96 224 PHE B N 1
ATOM 8077 C CA . PHE B 1 224 ? 11.008 -35.188 -0.92 1 96 224 PHE B CA 1
ATOM 8078 C C . PHE B 1 224 ? 12.453 -34.906 -0.542 1 96 224 PHE B C 1
ATOM 8080 O O . PHE B 1 224 ? 12.719 -34.281 0.489 1 96 224 PHE B O 1
ATOM 8087 N N . ASN B 1 225 ? 13.43 -35.5 -1.328 1 97.25 225 ASN B N 1
ATOM 8088 C CA . ASN B 1 225 ? 14.789 -34.969 -1.185 1 97.25 225 ASN B CA 1
ATOM 8089 C C . ASN B 1 225 ? 14.945 -33.594 -1.834 1 97.25 225 ASN B C 1
ATOM 8091 O O . ASN B 1 225 ? 15.078 -33.5 -3.057 1 97.25 225 ASN B O 1
ATOM 8095 N N . THR B 1 226 ? 14.977 -32.594 -0.982 1 95.69 226 THR B N 1
ATOM 8096 C CA . THR B 1 226 ? 14.961 -31.203 -1.449 1 95.69 226 THR B CA 1
ATOM 8097 C C . THR B 1 226 ? 16.375 -30.703 -1.692 1 95.69 226 THR B C 1
ATOM 8099 O O . THR B 1 226 ? 17.359 -31.422 -1.47 1 95.69 226 THR B O 1
ATOM 8102 N N . ARG B 1 227 ? 16.453 -29.453 -2.229 1 92.69 227 ARG B N 1
ATOM 8103 C CA . ARG B 1 227 ? 17.734 -28.812 -2.449 1 92.69 227 ARG B CA 1
ATOM 8104 C C . ARG B 1 227 ? 18.594 -28.844 -1.19 1 92.69 227 ARG B C 1
ATOM 8106 O O . ARG B 1 227 ? 18.125 -28.5 -0.103 1 92.69 227 ARG B O 1
ATOM 8113 N N . GLY B 1 228 ? 19.766 -29.375 -1.331 1 88.25 228 GLY B N 1
ATOM 8114 C CA . GLY B 1 228 ? 20.688 -29.438 -0.206 1 88.25 228 GLY B CA 1
ATOM 8115 C C . GLY B 1 228 ? 20.734 -30.812 0.453 1 88.25 228 GLY B C 1
ATOM 8116 O O . GLY B 1 228 ? 21.594 -31.062 1.303 1 88.25 228 GLY B O 1
ATOM 8117 N N . SER B 1 229 ? 19.859 -31.75 0.069 1 92.06 229 SER B N 1
ATOM 8118 C CA . SER B 1 229 ? 19.875 -33.094 0.626 1 92.06 229 SER B CA 1
ATOM 8119 C C . SER B 1 229 ? 21.203 -33.812 0.32 1 92.06 229 SER B C 1
ATOM 8121 O O . SER B 1 229 ? 21.734 -33.656 -0.778 1 92.06 229 SER B O 1
ATOM 8123 N N . HIS B 1 230 ? 21.609 -34.562 1.312 1 89.31 230 HIS B N 1
ATOM 8124 C CA . HIS B 1 230 ? 22.875 -35.25 1.153 1 89.31 230 HIS B CA 1
ATOM 8125 C C . HIS B 1 230 ? 22.766 -36.375 0.127 1 89.31 230 HIS B C 1
ATOM 8127 O O . HIS B 1 230 ? 21.812 -37.156 0.156 1 89.31 230 HIS B O 1
ATOM 8133 N N . ILE B 1 231 ? 23.797 -36.5 -0.725 1 92.5 231 ILE B N 1
ATOM 8134 C CA . ILE B 1 231 ? 23.766 -37.438 -1.846 1 92.5 231 ILE B CA 1
ATOM 8135 C C . ILE B 1 231 ? 23.75 -38.875 -1.322 1 92.5 231 ILE B C 1
ATOM 8137 O O . ILE B 1 231 ? 23.25 -39.781 -2 1 92.5 231 ILE B O 1
ATOM 8141 N N . PHE B 1 232 ? 24.219 -39.062 -0.036 1 92.81 232 PHE B N 1
ATOM 8142 C CA . PHE B 1 232 ? 24.266 -40.406 0.55 1 92.81 232 PHE B CA 1
ATOM 8143 C C . PHE B 1 232 ? 23.156 -40.562 1.591 1 92.81 232 PHE B C 1
ATOM 8145 O O . PHE B 1 232 ? 23.25 -41.406 2.471 1 92.81 232 PHE B O 1
ATOM 8152 N N . SER B 1 233 ? 22.219 -39.75 1.459 1 95.56 233 SER B N 1
ATOM 8153 C CA . SER B 1 233 ? 21.094 -39.812 2.4 1 95.56 233 SER B CA 1
ATOM 8154 C C . SER B 1 233 ? 20.344 -41.125 2.246 1 95.56 233 SER B C 1
ATOM 8156 O O . SER B 1 233 ? 20.281 -41.719 1.154 1 95.56 233 SER B O 1
ATOM 8158 N N . THR B 1 234 ? 19.797 -41.594 3.355 1 97.5 234 THR B N 1
ATOM 8159 C CA . THR B 1 234 ? 18.953 -42.812 3.404 1 97.5 234 THR B CA 1
ATOM 8160 C C . THR B 1 234 ? 17.578 -42.469 3.969 1 97.5 234 THR B C 1
ATOM 8162 O O . THR B 1 234 ? 17.219 -41.312 4.102 1 97.5 234 THR B O 1
ATOM 8165 N N . THR B 1 235 ? 16.781 -43.5 4.195 1 98.25 235 THR B N 1
ATOM 8166 C CA . THR B 1 235 ? 15.438 -43.25 4.711 1 98.25 235 THR B CA 1
ATOM 8167 C C . THR B 1 235 ? 15.492 -42.5 6.027 1 98.25 235 THR B C 1
ATOM 8169 O O . THR B 1 235 ? 16.234 -42.875 6.941 1 98.25 235 THR B O 1
ATOM 8172 N N . ARG B 1 236 ? 14.703 -41.375 6.121 1 97.5 236 ARG B N 1
ATOM 8173 C CA . ARG B 1 236 ? 14.797 -40.531 7.312 1 97.5 236 ARG B CA 1
ATOM 8174 C C . ARG B 1 236 ? 13.539 -39.688 7.5 1 97.5 236 ARG B C 1
ATOM 8176 O O . ARG B 1 236 ? 12.758 -39.531 6.559 1 97.5 236 ARG B O 1
ATOM 8183 N N . LEU B 1 237 ? 13.328 -39.25 8.703 1 97.12 237 LEU B N 1
ATOM 8184 C CA . LEU B 1 237 ? 12.398 -38.156 9.031 1 97.12 237 LEU B CA 1
ATOM 8185 C C . LEU B 1 237 ? 13.047 -36.812 8.828 1 97.12 237 LEU B C 1
ATOM 8187 O O . LEU B 1 237 ? 14.125 -36.531 9.367 1 97.12 237 LEU B O 1
ATOM 8191 N N . THR B 1 238 ? 12.445 -35.938 7.988 1 95.75 238 THR B N 1
ATOM 8192 C CA . THR B 1 238 ? 13.117 -34.656 7.688 1 95.75 238 THR B CA 1
ATOM 8193 C C . THR B 1 238 ? 12.102 -33.562 7.379 1 95.75 238 THR B C 1
ATOM 8195 O O . THR B 1 238 ? 10.945 -33.844 7.078 1 95.75 238 THR B O 1
ATOM 8198 N N . GLU B 1 239 ? 12.523 -32.312 7.543 1 93.62 239 GLU B N 1
ATOM 8199 C CA . GLU B 1 239 ? 11.75 -31.156 7.125 1 93.62 239 GLU B CA 1
ATOM 8200 C C . GLU B 1 239 ? 11.836 -30.953 5.613 1 93.62 239 GLU B C 1
ATOM 8202 O O . GLU B 1 239 ? 12.672 -31.562 4.945 1 93.62 239 GLU B O 1
ATOM 8207 N N . THR B 1 240 ? 10.961 -30.172 5.055 1 94 240 THR B N 1
ATOM 8208 C CA . THR B 1 240 ? 11.008 -29.797 3.646 1 94 240 THR B CA 1
ATOM 8209 C C . THR B 1 240 ? 11.18 -28.281 3.49 1 94 240 THR B C 1
ATOM 8211 O O . THR B 1 240 ? 11 -27.531 4.449 1 94 240 THR B O 1
ATOM 8214 N N . ASN B 1 241 ? 11.664 -27.875 2.344 1 93.25 241 ASN B N 1
ATOM 8215 C CA . ASN B 1 241 ? 11.828 -26.453 2.062 1 93.25 241 ASN B CA 1
ATOM 8216 C C . ASN B 1 241 ? 10.508 -25.812 1.643 1 93.25 241 ASN B C 1
ATOM 8218 O O . ASN B 1 241 ? 9.5 -26.516 1.46 1 93.25 241 ASN B O 1
ATOM 8222 N N . PHE B 1 242 ? 10.422 -24.516 1.535 1 92.38 242 PHE B N 1
ATOM 8223 C CA . PHE B 1 242 ? 9.219 -23.734 1.253 1 92.38 242 PHE B CA 1
ATOM 8224 C C . PHE B 1 242 ? 8.586 -24.172 -0.06 1 92.38 242 PHE B C 1
ATOM 8226 O O . PHE B 1 242 ? 7.371 -24.359 -0.138 1 92.38 242 PHE B O 1
ATOM 8233 N N . GLU B 1 243 ? 9.422 -24.328 -1.11 1 92.19 243 GLU B N 1
ATOM 8234 C CA . GLU B 1 243 ? 8.898 -24.672 -2.43 1 92.19 243 GLU B CA 1
ATOM 8235 C C . GLU B 1 243 ? 8.086 -25.969 -2.387 1 92.19 243 GLU B C 1
ATOM 8237 O O . GLU B 1 243 ? 6.996 -26.047 -2.959 1 92.19 243 GLU B O 1
ATOM 8242 N N . THR B 1 244 ? 8.578 -26.906 -1.721 1 93.5 244 THR B N 1
ATOM 8243 C CA . THR B 1 244 ? 7.898 -28.188 -1.572 1 93.5 244 THR B CA 1
ATOM 8244 C C . THR B 1 244 ? 6.621 -28.031 -0.749 1 93.5 244 THR B C 1
ATOM 8246 O O . THR B 1 244 ? 5.594 -28.641 -1.063 1 93.5 244 THR B O 1
ATOM 8249 N N . GLN B 1 245 ? 6.758 -27.234 0.294 1 94 245 GLN B N 1
ATOM 8250 C CA . GLN B 1 245 ? 5.594 -26.969 1.134 1 94 245 GLN B CA 1
ATOM 8251 C C . GLN B 1 245 ? 4.484 -26.297 0.339 1 94 245 GLN B C 1
ATOM 8253 O O . GLN B 1 245 ? 3.309 -26.625 0.495 1 94 245 GLN B O 1
ATOM 8258 N N . ALA B 1 246 ? 4.875 -25.344 -0.475 1 92.81 246 ALA B N 1
ATOM 8259 C CA . ALA B 1 246 ? 3.914 -24.609 -1.292 1 92.81 246 ALA B CA 1
ATOM 8260 C C . ALA B 1 246 ? 3.168 -25.547 -2.24 1 92.81 246 ALA B C 1
ATOM 8262 O O . ALA B 1 246 ? 1.955 -25.422 -2.418 1 92.81 246 ALA B O 1
ATOM 8263 N N . VAL B 1 247 ? 3.861 -26.531 -2.83 1 90.12 247 VAL B N 1
ATOM 8264 C CA . VAL B 1 247 ? 3.254 -27.484 -3.746 1 90.12 247 VAL B CA 1
ATOM 8265 C C . VAL B 1 247 ? 2.314 -28.406 -2.975 1 90.12 247 VAL B C 1
ATOM 8267 O O . VAL B 1 247 ? 1.223 -28.734 -3.451 1 90.12 247 VAL B O 1
ATOM 8270 N N . ALA B 1 248 ? 2.658 -28.734 -1.771 1 92 248 ALA B N 1
ATOM 8271 C CA . ALA B 1 248 ? 1.89 -29.672 -0.951 1 92 248 ALA B CA 1
ATOM 8272 C C . ALA B 1 248 ? 0.671 -28.984 -0.338 1 92 248 ALA B C 1
ATOM 8274 O O . ALA B 1 248 ? -0.26 -29.656 0.116 1 92 248 ALA B O 1
ATOM 8275 N N . ALA B 1 249 ? 0.705 -27.703 -0.328 1 91.25 249 ALA B N 1
ATOM 8276 C CA . ALA B 1 249 ? -0.364 -26.938 0.317 1 91.25 249 ALA B CA 1
ATOM 8277 C C . ALA B 1 249 ? -1.722 -27.281 -0.29 1 91.25 249 ALA B C 1
ATOM 8279 O O . ALA B 1 249 ? -2.725 -27.359 0.423 1 91.25 249 ALA B O 1
ATOM 8280 N N . GLY B 1 250 ? -1.749 -27.484 -1.562 1 86.56 250 GLY B N 1
ATOM 8281 C CA . GLY B 1 250 ? -2.996 -27.828 -2.227 1 86.56 250 GLY B CA 1
ATOM 8282 C C . GLY B 1 250 ? -3.57 -29.156 -1.766 1 86.56 250 GLY B C 1
ATOM 8283 O O . GLY B 1 250 ? -4.785 -29.297 -1.611 1 86.56 250 GLY B O 1
ATOM 8284 N N . ASP B 1 251 ? -2.717 -30.047 -1.485 1 86.12 251 ASP B N 1
ATOM 8285 C CA . ASP B 1 251 ? -3.146 -31.391 -1.093 1 86.12 251 ASP B CA 1
ATOM 8286 C C . ASP B 1 251 ? -3.441 -31.453 0.404 1 86.12 251 ASP B C 1
ATOM 8288 O O . ASP B 1 251 ? -4.262 -32.25 0.846 1 86.12 251 ASP B O 1
ATOM 8292 N N . LEU B 1 252 ? -2.787 -30.609 1.142 1 89.19 252 LEU B N 1
ATOM 8293 C CA . LEU B 1 252 ? -2.879 -30.719 2.594 1 89.19 252 LEU B CA 1
ATOM 8294 C C . LEU B 1 252 ? -3.812 -29.656 3.164 1 89.19 252 LEU B C 1
ATOM 8296 O O . LEU B 1 252 ? -4.059 -29.625 4.371 1 89.19 252 LEU B O 1
ATOM 8300 N N . GLY B 1 253 ? -4.266 -28.812 2.33 1 88.38 253 GLY B N 1
ATOM 8301 C CA . GLY B 1 253 ? -5.281 -27.875 2.777 1 88.38 253 GLY B CA 1
ATOM 8302 C C . GLY B 1 253 ? -4.715 -26.516 3.162 1 88.38 253 GLY B C 1
ATOM 8303 O O . GLY B 1 253 ? -5.336 -25.781 3.92 1 88.38 253 GLY B O 1
ATOM 8304 N N . GLY B 1 254 ? -3.471 -26.312 2.742 1 91.81 254 GLY B N 1
ATOM 8305 C CA . GLY B 1 254 ? -2.895 -25 3.01 1 91.81 254 GLY B CA 1
ATOM 8306 C C . GLY B 1 254 ? -1.454 -25.062 3.482 1 91.81 254 GLY B C 1
ATOM 8307 O O . GLY B 1 254 ? -1.03 -26.078 4.055 1 91.81 254 GLY B O 1
ATOM 8308 N N . ILE B 1 255 ? -0.811 -23.891 3.301 1 93.62 255 ILE B N 1
ATOM 8309 C CA . ILE B 1 255 ? 0.604 -23.828 3.648 1 93.62 255 ILE B CA 1
ATOM 8310 C C . ILE B 1 255 ? 0.766 -23.875 5.168 1 93.62 255 ILE B C 1
ATOM 8312 O O . ILE B 1 255 ? 1.781 -24.359 5.672 1 93.62 255 ILE B O 1
ATOM 8316 N N . GLU B 1 256 ? -0.271 -23.453 5.906 1 91.12 256 GLU B N 1
ATOM 8317 C CA . GLU B 1 256 ? -0.244 -23.5 7.363 1 91.12 256 GLU B CA 1
ATOM 8318 C C . GLU B 1 256 ? -0.117 -24.938 7.863 1 91.12 256 GLU B C 1
ATOM 8320 O O . GLU B 1 256 ? 0.449 -25.188 8.93 1 91.12 256 GLU B O 1
ATOM 8325 N N . VAL B 1 257 ? -0.596 -25.812 7.016 1 91.38 257 VAL B N 1
ATOM 8326 C CA . VAL B 1 257 ? -0.541 -27.234 7.363 1 91.38 257 VAL B CA 1
ATOM 8327 C C . VAL B 1 257 ? 0.75 -27.844 6.824 1 91.38 257 VAL B C 1
ATOM 8329 O O . VAL B 1 257 ? 1.509 -28.469 7.57 1 91.38 257 VAL B O 1
ATOM 8332 N N . SER B 1 258 ? 1.019 -27.641 5.594 1 92.75 258 SER B N 1
ATOM 8333 C CA . SER B 1 258 ? 2.16 -28.297 4.953 1 92.75 258 SER B CA 1
ATOM 8334 C C . SER B 1 258 ? 3.477 -27.812 5.559 1 92.75 258 SER B C 1
ATOM 8336 O O . SER B 1 258 ? 4.449 -28.562 5.621 1 92.75 258 SER B O 1
ATOM 8338 N N . ALA B 1 259 ? 3.504 -26.578 6.051 1 91.25 259 ALA B N 1
ATOM 8339 C CA . ALA B 1 259 ? 4.723 -26.047 6.648 1 91.25 259 ALA B CA 1
ATOM 8340 C C . ALA B 1 259 ? 5.008 -26.688 8 1 91.25 259 ALA B C 1
ATOM 8342 O O . ALA B 1 259 ? 6.145 -26.688 8.469 1 91.25 259 ALA B O 1
ATOM 8343 N N . ASN B 1 260 ? 3.98 -27.281 8.586 1 89.81 260 ASN B N 1
ATOM 8344 C CA . ASN B 1 260 ? 4.129 -27.875 9.906 1 89.81 260 ASN B CA 1
ATOM 8345 C C . ASN B 1 260 ? 4.395 -29.375 9.82 1 89.81 260 ASN B C 1
ATOM 8347 O O . ASN B 1 260 ? 4.863 -29.984 10.781 1 89.81 260 ASN B O 1
ATOM 8351 N N . ARG B 1 261 ? 4.148 -29.953 8.703 1 91.44 261 ARG B N 1
ATOM 8352 C CA . ARG B 1 261 ? 4.336 -31.391 8.547 1 91.44 261 ARG B CA 1
ATOM 8353 C C . ARG B 1 261 ? 5.773 -31.719 8.141 1 91.44 261 ARG B C 1
ATOM 8355 O O . ARG B 1 261 ? 6.383 -30.984 7.359 1 91.44 261 ARG B O 1
ATOM 8362 N N . LEU B 1 262 ? 6.309 -32.75 8.789 1 96.31 262 LEU B N 1
ATOM 8363 C CA . LEU B 1 262 ? 7.539 -33.344 8.281 1 96.31 262 LEU B CA 1
ATOM 8364 C C . LEU B 1 262 ? 7.23 -34.438 7.254 1 96.31 262 LEU B C 1
ATOM 8366 O O . LEU B 1 262 ? 6.074 -34.625 6.875 1 96.31 262 LEU B O 1
ATOM 8370 N N . VAL B 1 263 ? 8.258 -35.094 6.762 1 97.62 263 VAL B N 1
ATOM 8371 C CA . VAL B 1 263 ? 8.07 -36.219 5.848 1 97.62 263 VAL B CA 1
ATOM 8372 C C . VAL B 1 263 ? 9.039 -37.344 6.207 1 97.62 263 VAL B C 1
ATOM 8374 O O . VAL B 1 263 ? 10.109 -37.094 6.762 1 97.62 263 VAL B O 1
ATOM 8377 N N . ILE B 1 264 ? 8.594 -38.5 6.062 1 97.94 264 ILE B N 1
ATOM 8378 C CA . ILE B 1 264 ? 9.469 -39.656 5.988 1 97.94 264 ILE B CA 1
ATOM 8379 C C . ILE B 1 264 ? 9.719 -40 4.527 1 97.94 264 ILE B C 1
ATOM 8381 O O . ILE B 1 264 ? 8.773 -40.156 3.75 1 97.94 264 ILE B O 1
ATOM 8385 N N . THR B 1 265 ? 10.969 -40.094 4.145 1 98.44 265 THR B N 1
ATOM 8386 C CA . THR B 1 265 ? 11.273 -40.375 2.744 1 98.44 265 THR B CA 1
ATOM 8387 C C . THR B 1 265 ? 12.516 -41.25 2.617 1 98.44 265 THR B C 1
ATOM 8389 O O . THR B 1 265 ? 13.43 -41.156 3.439 1 98.44 265 THR B O 1
ATOM 8392 N N . ILE B 1 266 ? 12.523 -42.125 1.619 1 98.62 266 ILE B N 1
ATOM 8393 C CA . ILE B 1 266 ? 13.773 -42.781 1.271 1 98.62 266 ILE B CA 1
ATOM 8394 C C . ILE B 1 266 ? 14.797 -41.75 0.794 1 98.62 266 ILE B C 1
ATOM 8396 O O . ILE B 1 266 ? 14.422 -40.656 0.37 1 98.62 266 ILE B O 1
ATOM 8400 N N . GLY B 1 267 ? 16.062 -42.031 0.974 1 97.44 267 GLY B N 1
ATOM 8401 C CA . GLY B 1 267 ? 17.109 -41.094 0.612 1 97.44 267 GLY B CA 1
ATOM 8402 C C . GLY B 1 267 ? 17.594 -41.281 -0.812 1 97.44 267 GLY B C 1
ATOM 8403 O O . GLY B 1 267 ? 17.156 -42.188 -1.521 1 97.44 267 GLY B O 1
ATOM 8404 N N . LEU B 1 268 ? 18.469 -40.375 -1.184 1 97.75 268 LEU B N 1
ATOM 8405 C CA . LEU B 1 268 ? 19.047 -40.406 -2.521 1 97.75 268 LEU B CA 1
ATOM 8406 C C . LEU B 1 268 ? 19.906 -41.656 -2.713 1 97.75 268 LEU B C 1
ATOM 8408 O O . LEU B 1 268 ? 19.891 -42.281 -3.787 1 97.75 268 LEU B O 1
ATOM 8412 N N . ASP B 1 269 ? 20.594 -42 -1.685 1 96.5 269 ASP B N 1
ATOM 8413 C CA . ASP B 1 269 ? 21.422 -43.219 -1.769 1 96.5 269 ASP B CA 1
ATOM 8414 C C . ASP B 1 269 ? 20.562 -44.469 -1.839 1 96.5 269 ASP B C 1
ATOM 8416 O O . ASP B 1 269 ? 20.953 -45.469 -2.449 1 96.5 269 ASP B O 1
ATOM 8420 N N . THR B 1 270 ? 19.406 -44.469 -1.167 1 98.25 270 THR B N 1
ATOM 8421 C CA . THR B 1 270 ? 18.469 -45.594 -1.233 1 98.25 270 THR B CA 1
ATOM 8422 C C . THR B 1 270 ? 18 -45.812 -2.668 1 98.25 270 THR B C 1
ATOM 8424 O O . THR B 1 270 ? 17.906 -46.969 -3.123 1 98.25 270 THR B O 1
ATOM 8427 N N . ILE B 1 271 ? 17.734 -44.719 -3.391 1 98.31 271 ILE B N 1
ATOM 8428 C CA . ILE B 1 271 ? 17.234 -44.781 -4.758 1 98.31 271 ILE B CA 1
ATOM 8429 C C . ILE B 1 271 ? 18.266 -45.438 -5.672 1 98.31 271 ILE B C 1
ATOM 8431 O O . ILE B 1 271 ? 17.906 -46.188 -6.566 1 98.31 271 ILE B O 1
ATOM 8435 N N . VAL B 1 272 ? 19.594 -45.188 -5.391 1 97.75 272 VAL B N 1
ATOM 8436 C CA . VAL B 1 272 ? 20.609 -45.625 -6.336 1 97.75 272 VAL B CA 1
ATOM 8437 C C . VAL B 1 272 ? 21.453 -46.719 -5.695 1 97.75 272 VAL B C 1
ATOM 8439 O O . VAL B 1 272 ? 22.547 -47.031 -6.172 1 97.75 272 VAL B O 1
ATOM 8442 N N . TYR B 1 273 ? 21 -47.281 -4.598 1 97.19 273 TYR B N 1
ATOM 8443 C CA . TYR B 1 273 ? 21.766 -48.281 -3.881 1 97.19 273 TYR B CA 1
ATOM 8444 C C . TYR B 1 273 ? 22.078 -49.469 -4.785 1 97.19 273 TYR B C 1
ATOM 8446 O O . TYR B 1 273 ? 23.188 -50 -4.754 1 97.19 273 TYR B O 1
ATOM 8454 N N . ASN B 1 274 ? 21.031 -49.969 -5.539 1 97.75 274 ASN B N 1
ATOM 8455 C CA . ASN B 1 274 ? 21.234 -51 -6.551 1 97.75 274 ASN B CA 1
ATOM 8456 C C . ASN B 1 274 ? 21.875 -50.438 -7.809 1 97.75 274 ASN B C 1
ATOM 8458 O O . ASN B 1 274 ? 21.25 -49.688 -8.562 1 97.75 274 ASN B O 1
ATOM 8462 N N . PRO B 1 275 ? 23.062 -50.781 -8.086 1 94.19 275 PRO B N 1
ATOM 8463 C CA . PRO B 1 275 ? 23.766 -50.156 -9.227 1 94.19 275 PRO B CA 1
ATOM 8464 C C . PRO B 1 275 ? 23.125 -50.531 -10.562 1 94.19 275 PRO B C 1
ATOM 8466 O O . PRO B 1 275 ? 23.344 -49.812 -11.555 1 94.19 275 PRO B O 1
ATOM 8469 N N . ASP B 1 276 ? 22.375 -51.594 -10.586 1 94.94 276 ASP B N 1
ATOM 8470 C CA . ASP B 1 276 ? 21.734 -52.031 -11.828 1 94.94 276 ASP B CA 1
ATOM 8471 C C . ASP B 1 276 ? 20.297 -51.5 -11.914 1 94.94 276 ASP B C 1
ATOM 8473 O O . ASP B 1 276 ? 19.562 -51.875 -12.828 1 94.94 276 ASP B O 1
ATOM 8477 N N . ALA B 1 277 ? 19.922 -50.656 -11.031 1 97.44 277 ALA B N 1
ATOM 8478 C CA . ALA B 1 277 ? 18.562 -50.156 -10.977 1 97.44 277 ALA B CA 1
ATOM 8479 C C . ALA B 1 277 ? 18.234 -49.312 -12.219 1 97.44 277 ALA B C 1
ATOM 8481 O O . ALA B 1 277 ? 19.109 -48.625 -12.75 1 97.44 277 ALA B O 1
ATOM 8482 N N . VAL B 1 278 ? 17 -49.469 -12.711 1 98.06 278 VAL B N 1
ATOM 8483 C CA . VAL B 1 278 ? 16.438 -48.469 -13.641 1 98.06 278 VAL B CA 1
ATOM 8484 C C . VAL B 1 278 ? 15.805 -47.344 -12.852 1 98.06 278 VAL B C 1
ATOM 8486 O O . VAL B 1 278 ? 14.883 -47.531 -12.07 1 98.06 278 VAL B O 1
ATOM 8489 N N . GLY B 1 279 ? 16.391 -46.156 -12.914 1 97.94 279 GLY B N 1
ATOM 8490 C CA . GLY B 1 279 ? 15.859 -44.969 -12.281 1 97.94 279 GLY B CA 1
ATOM 8491 C C . GLY B 1 279 ? 15.352 -43.938 -13.281 1 97.94 279 GLY B C 1
ATOM 8492 O O . GLY B 1 279 ? 16.141 -43.375 -14.047 1 97.94 279 GLY B O 1
ATOM 8493 N N . ILE B 1 280 ? 14.016 -43.625 -13.266 1 98.5 280 ILE B N 1
ATOM 8494 C CA . ILE B 1 280 ? 13.414 -42.75 -14.258 1 98.5 280 ILE B CA 1
ATOM 8495 C C . ILE B 1 280 ? 12.734 -41.562 -13.555 1 98.5 280 ILE B C 1
ATOM 8497 O O . ILE B 1 280 ? 11.992 -41.75 -12.586 1 98.5 280 ILE B O 1
ATOM 8501 N N . ILE B 1 281 ? 13 -40.344 -14.008 1 98.38 281 ILE B N 1
ATOM 8502 C CA . ILE B 1 281 ? 12.258 -39.156 -13.609 1 98.38 281 ILE B CA 1
ATOM 8503 C C . ILE B 1 281 ? 11.375 -38.688 -14.766 1 98.38 281 ILE B C 1
ATOM 8505 O O . ILE B 1 281 ? 11.844 -38.562 -15.898 1 98.38 281 ILE B O 1
ATOM 8509 N N . ILE B 1 282 ? 10.102 -38.5 -14.516 1 97.69 282 ILE B N 1
ATOM 8510 C CA . ILE B 1 282 ? 9.188 -38 -15.539 1 97.69 282 ILE B CA 1
ATOM 8511 C C . ILE B 1 282 ? 8.805 -36.531 -15.242 1 97.69 282 ILE B C 1
ATOM 8513 O O . ILE B 1 282 ? 8.648 -36.156 -14.078 1 97.69 282 ILE B O 1
ATOM 8517 N N . ALA B 1 283 ? 8.766 -35.688 -16.203 1 95.75 283 ALA B N 1
ATOM 8518 C CA . ALA B 1 283 ? 8.391 -34.281 -16.062 1 95.75 283 ALA B CA 1
ATOM 8519 C C . ALA B 1 283 ? 7.625 -33.812 -17.281 1 95.75 283 ALA B C 1
ATOM 8521 O O . ALA B 1 283 ? 7.988 -34.125 -18.422 1 95.75 283 ALA B O 1
ATOM 8522 N N . ALA B 1 284 ? 6.578 -33.062 -17.062 1 92.12 284 ALA B N 1
ATOM 8523 C CA . ALA B 1 284 ? 5.738 -32.562 -18.141 1 92.12 284 ALA B CA 1
ATOM 8524 C C . ALA B 1 284 ? 5.527 -31.047 -18 1 92.12 284 ALA B C 1
ATOM 8526 O O . ALA B 1 284 ? 5.355 -30.547 -16.875 1 92.12 284 ALA B O 1
ATOM 8527 N N . GLY B 1 285 ? 5.609 -30.406 -19.188 1 88.62 285 GLY B N 1
ATOM 8528 C CA . GLY B 1 285 ? 5.184 -29.016 -19.219 1 88.62 285 GLY B CA 1
ATOM 8529 C C . GLY B 1 285 ? 6.336 -28.031 -19.141 1 88.62 285 GLY B C 1
ATOM 8530 O O . GLY B 1 285 ? 7.383 -28.344 -18.562 1 88.62 285 GLY B O 1
ATOM 8531 N N . GLU B 1 286 ? 6.059 -26.781 -19.5 1 89 286 GLU B N 1
ATOM 8532 C CA . GLU B 1 286 ? 7.066 -25.734 -19.594 1 89 286 GLU B CA 1
ATOM 8533 C C . GLU B 1 286 ? 7.469 -25.234 -18.203 1 89 286 GLU B C 1
ATOM 8535 O O . GLU B 1 286 ? 8.578 -24.75 -18 1 89 286 GLU B O 1
ATOM 8540 N N . ALA B 1 287 ? 6.559 -25.406 -17.266 1 86.69 287 ALA B N 1
ATOM 8541 C CA . ALA B 1 287 ? 6.828 -24.953 -15.914 1 86.69 287 ALA B CA 1
ATOM 8542 C C . ALA B 1 287 ? 8.008 -25.703 -15.305 1 86.69 287 ALA B C 1
ATOM 8544 O O . ALA B 1 287 ? 8.688 -25.188 -14.414 1 86.69 287 ALA B O 1
ATOM 8545 N N . LYS B 1 288 ? 8.297 -26.906 -15.797 1 92.38 288 LYS B N 1
ATOM 8546 C CA . LYS B 1 288 ? 9.367 -27.734 -15.266 1 92.38 288 LYS B CA 1
ATOM 8547 C C . LYS B 1 288 ? 10.664 -27.531 -16.047 1 92.38 288 LYS B C 1
ATOM 8549 O O . LYS B 1 288 ? 11.703 -28.078 -15.672 1 92.38 288 LYS B O 1
ATOM 8554 N N . ALA B 1 289 ? 10.648 -26.719 -17.047 1 94.12 289 ALA B N 1
ATOM 8555 C CA . ALA B 1 289 ? 11.734 -26.656 -18.016 1 94.12 289 ALA B CA 1
ATOM 8556 C C . ALA B 1 289 ? 13.047 -26.219 -17.359 1 94.12 289 ALA B C 1
ATOM 8558 O O . ALA B 1 289 ? 14.102 -26.812 -17.625 1 94.12 289 ALA B O 1
ATOM 8559 N N . GLN B 1 290 ? 13.016 -25.234 -16.516 1 93.81 290 GLN B N 1
ATOM 8560 C CA . GLN B 1 290 ? 14.25 -24.734 -15.93 1 93.81 290 GLN B CA 1
ATOM 8561 C C . GLN B 1 290 ? 14.867 -25.781 -15 1 93.81 290 GLN B C 1
ATOM 8563 O O . GLN B 1 290 ? 16.078 -26.016 -15.047 1 93.81 290 GLN B O 1
ATOM 8568 N N . ILE B 1 291 ? 14.078 -26.391 -14.164 1 95.12 291 ILE B N 1
ATOM 8569 C CA . ILE B 1 291 ? 14.602 -27.344 -13.203 1 95.12 291 ILE B CA 1
ATOM 8570 C C . ILE B 1 291 ? 15.094 -28.594 -13.93 1 95.12 291 ILE B C 1
ATOM 8572 O O . ILE B 1 291 ? 16.062 -29.234 -13.508 1 95.12 291 ILE B O 1
ATOM 8576 N N . VAL B 1 292 ? 14.414 -28.953 -15 1 97.19 292 VAL B N 1
ATOM 8577 C CA . VAL B 1 292 ? 14.852 -30.078 -15.82 1 97.19 292 VAL B CA 1
ATOM 8578 C C . VAL B 1 292 ? 16.219 -29.766 -16.422 1 97.19 292 VAL B C 1
ATOM 8580 O O . VAL B 1 292 ? 17.125 -30.609 -16.359 1 97.19 292 VAL B O 1
ATOM 8583 N N . LYS B 1 293 ? 16.375 -28.594 -16.969 1 97.38 293 LYS B N 1
ATOM 8584 C CA . LYS B 1 293 ? 17.672 -28.188 -17.516 1 97.38 293 LYS B CA 1
ATOM 8585 C C . LYS B 1 293 ? 18.766 -28.25 -16.453 1 97.38 293 LYS B C 1
ATOM 8587 O O . LYS B 1 293 ? 19.828 -28.828 -16.672 1 97.38 293 LYS B O 1
ATOM 8592 N N . ASP B 1 294 ? 18.5 -27.703 -15.312 1 96.81 294 ASP B N 1
ATOM 8593 C CA . ASP B 1 294 ? 19.484 -27.656 -14.234 1 96.81 294 ASP B CA 1
ATOM 8594 C C . ASP B 1 294 ? 19.859 -29.062 -13.781 1 96.81 294 ASP B C 1
ATOM 8596 O O . ASP B 1 294 ? 21.031 -29.328 -13.484 1 96.81 294 ASP B O 1
ATOM 8600 N N . SER B 1 295 ? 18.922 -29.953 -13.75 1 97.06 295 SER B N 1
ATOM 8601 C CA . SER B 1 295 ? 19.141 -31.312 -13.273 1 97.06 295 SER B CA 1
ATOM 8602 C C . SER B 1 295 ? 19.906 -32.125 -14.297 1 97.06 295 SER B C 1
ATOM 8604 O O . SER B 1 295 ? 20.703 -33 -13.93 1 97.06 295 SER B O 1
ATOM 8606 N N . LEU B 1 296 ? 19.656 -31.844 -15.5 1 97.12 296 LEU B N 1
ATOM 8607 C CA . LEU B 1 296 ? 20.219 -32.688 -16.562 1 97.12 296 LEU B CA 1
ATOM 8608 C C . LEU B 1 296 ? 21.578 -32.125 -17 1 97.12 296 LEU B C 1
ATOM 8610 O O . LEU B 1 296 ? 22.391 -32.875 -17.547 1 97.12 296 LEU B O 1
ATOM 8614 N N . GLU B 1 297 ? 21.812 -30.891 -16.828 1 96.94 297 GLU B N 1
ATOM 8615 C CA . GLU B 1 297 ? 23 -30.297 -17.406 1 96.94 297 GLU B CA 1
ATOM 8616 C C . GLU B 1 297 ? 24 -29.891 -16.328 1 96.94 297 GLU B C 1
ATOM 8618 O O . GLU B 1 297 ? 25.016 -29.266 -16.625 1 96.94 297 GLU B O 1
ATOM 8623 N N . THR B 1 298 ? 23.781 -30.234 -15.117 1 95.75 298 THR B N 1
ATOM 8624 C CA . THR B 1 298 ? 24.688 -30 -14.008 1 95.75 298 THR B CA 1
ATOM 8625 C C . THR B 1 298 ? 25.328 -31.312 -13.547 1 95.75 298 THR B C 1
ATOM 8627 O O . THR B 1 298 ? 24.656 -32.344 -13.477 1 95.75 298 THR B O 1
ATOM 8630 N N . PRO B 1 299 ? 26.641 -31.297 -13.266 1 94.56 299 PRO B N 1
ATOM 8631 C CA . PRO B 1 299 ? 27.25 -32.5 -12.664 1 94.56 299 PRO B CA 1
ATOM 8632 C C . PRO B 1 299 ? 26.656 -32.812 -11.289 1 94.56 299 PRO B C 1
ATOM 8634 O O . PRO B 1 299 ? 25.969 -31.984 -10.695 1 94.56 299 PRO B O 1
ATOM 8637 N N . LEU B 1 300 ? 26.953 -34 -10.938 1 93.69 300 LEU B N 1
ATOM 8638 C CA . LEU B 1 300 ? 26.438 -34.469 -9.656 1 93.69 300 LEU B CA 1
ATOM 8639 C C . LEU B 1 300 ? 26.578 -33.406 -8.594 1 93.69 300 LEU B C 1
ATOM 8641 O O . LEU B 1 300 ? 27.672 -32.875 -8.359 1 93.69 300 LEU B O 1
ATOM 8645 N N . ASP B 1 301 ? 25.344 -33 -8.047 1 91.56 301 ASP B N 1
ATOM 8646 C CA . ASP B 1 301 ? 25.297 -31.859 -7.137 1 91.56 301 ASP B CA 1
ATOM 8647 C C . ASP B 1 301 ? 24.125 -31.969 -6.16 1 91.56 301 ASP B C 1
ATOM 8649 O O . ASP B 1 301 ? 23.047 -32.438 -6.535 1 91.56 301 ASP B O 1
ATOM 8653 N N . ASN B 1 302 ? 24.344 -31.625 -4.906 1 91.06 302 ASN B N 1
ATOM 8654 C CA . ASN B 1 302 ? 23.297 -31.75 -3.898 1 91.06 302 ASN B CA 1
ATOM 8655 C C . ASN B 1 302 ? 22.25 -30.641 -4.043 1 91.06 302 ASN B C 1
ATOM 8657 O O . ASN B 1 302 ? 21.156 -30.734 -3.492 1 91.06 302 ASN B O 1
ATOM 8661 N N . ILE B 1 303 ? 22.5 -29.578 -4.824 1 92.31 303 ILE B N 1
ATOM 8662 C CA . ILE B 1 303 ? 21.547 -28.5 -5.078 1 92.31 303 ILE B CA 1
ATOM 8663 C C . ILE B 1 303 ? 20.406 -29.016 -5.969 1 92.31 303 ILE B C 1
ATOM 8665 O O . ILE B 1 303 ? 19.266 -28.594 -5.828 1 92.31 303 ILE B O 1
ATOM 8669 N N . TYR B 1 304 ? 20.766 -29.922 -6.867 1 96.19 304 TYR B N 1
ATOM 8670 C CA . TYR B 1 304 ? 19.812 -30.594 -7.738 1 96.19 304 TYR B CA 1
ATOM 8671 C C . TYR B 1 304 ? 19.812 -32.094 -7.48 1 96.19 304 TYR B C 1
ATOM 8673 O O . TYR B 1 304 ? 20.453 -32.875 -8.203 1 96.19 304 TYR B O 1
ATOM 8681 N N . PRO B 1 305 ? 18.938 -32.531 -6.586 1 96.5 305 PRO B N 1
ATOM 8682 C CA . PRO B 1 305 ? 18.938 -33.906 -6.109 1 96.5 305 PRO B CA 1
ATOM 8683 C C . PRO B 1 305 ? 18.812 -34.938 -7.246 1 96.5 305 PRO B C 1
ATOM 8685 O O . PRO B 1 305 ? 19.375 -36.031 -7.168 1 96.5 305 PRO B O 1
ATOM 8688 N N . ALA B 1 306 ? 18.156 -34.594 -8.281 1 97.06 306 ALA B N 1
ATOM 8689 C CA . ALA B 1 306 ? 17.906 -35.531 -9.375 1 97.06 306 ALA B CA 1
ATOM 8690 C C . ALA B 1 306 ? 19.203 -35.906 -10.086 1 97.06 306 ALA B C 1
ATOM 8692 O O . ALA B 1 306 ? 19.266 -36.906 -10.805 1 97.06 306 ALA B O 1
ATOM 8693 N N . THR B 1 307 ? 20.312 -35.125 -9.859 1 96.5 307 THR B N 1
ATOM 8694 C CA . THR B 1 307 ? 21.609 -35.438 -10.469 1 96.5 307 THR B CA 1
ATOM 8695 C C . THR B 1 307 ? 22.156 -36.75 -9.953 1 96.5 307 THR B C 1
ATOM 8697 O O . THR B 1 307 ? 23.047 -37.344 -10.562 1 96.5 307 THR B O 1
ATOM 8700 N N . VAL B 1 308 ? 21.578 -37.281 -8.883 1 96.5 308 VAL B N 1
ATOM 8701 C CA . VAL B 1 308 ? 22.047 -38.5 -8.266 1 96.5 308 VAL B CA 1
ATOM 8702 C C . VAL B 1 308 ? 21.891 -39.688 -9.25 1 96.5 308 VAL B C 1
ATOM 8704 O O . VAL B 1 308 ? 22.625 -40.656 -9.172 1 96.5 308 VAL B O 1
ATOM 8707 N N . LEU B 1 309 ? 20.984 -39.594 -10.195 1 96.81 309 LEU B N 1
ATOM 8708 C CA . LEU B 1 309 ? 20.734 -40.656 -11.156 1 96.81 309 LEU B CA 1
ATOM 8709 C C . LEU B 1 309 ? 21.938 -40.844 -12.078 1 96.81 309 LEU B C 1
ATOM 8711 O O . LEU B 1 309 ? 22.047 -41.844 -12.773 1 96.81 309 LEU B O 1
ATOM 8715 N N . GLN B 1 310 ? 22.828 -39.875 -12.086 1 95.38 310 GLN B N 1
ATOM 8716 C CA . GLN B 1 310 ? 24.078 -40.031 -12.836 1 95.38 310 GLN B CA 1
ATOM 8717 C C . GLN B 1 310 ? 24.875 -41.25 -12.359 1 95.38 310 GLN B C 1
ATOM 8719 O O . GLN B 1 310 ? 25.719 -41.75 -13.078 1 95.38 310 GLN B O 1
ATOM 8724 N N . LYS B 1 311 ? 24.547 -41.719 -11.188 1 94.75 311 LYS B N 1
ATOM 8725 C CA . LYS B 1 311 ? 25.219 -42.875 -10.625 1 94.75 311 LYS B CA 1
ATOM 8726 C C . LYS B 1 311 ? 24.703 -44.156 -11.25 1 94.75 311 LYS B C 1
ATOM 8728 O O . LYS B 1 311 ? 25.328 -45.219 -11.102 1 94.75 311 LYS B O 1
ATOM 8733 N N . LEU B 1 312 ? 23.641 -44.156 -11.953 1 95.94 312 LEU B N 1
ATOM 8734 C CA . LEU B 1 312 ? 23.016 -45.312 -12.523 1 95.94 312 LEU B CA 1
ATOM 8735 C C . LEU B 1 312 ? 23.281 -45.406 -14.023 1 95.94 312 LEU B C 1
ATOM 8737 O O . LEU B 1 312 ? 23.031 -44.438 -14.758 1 95.94 312 LEU B O 1
ATOM 8741 N N . LYS B 1 313 ? 23.625 -46.562 -14.406 1 93.94 313 LYS B N 1
ATOM 8742 C CA . LYS B 1 313 ? 23.781 -46.781 -15.844 1 93.94 313 LYS B CA 1
ATOM 8743 C C . LYS B 1 313 ? 22.453 -46.656 -16.562 1 93.94 313 LYS B C 1
ATOM 8745 O O . LYS B 1 313 ? 22.406 -46.281 -17.734 1 93.94 313 LYS B O 1
ATOM 8750 N N . ASN B 1 314 ? 21.344 -46.969 -15.852 1 96.31 314 ASN B N 1
ATOM 8751 C CA . ASN B 1 314 ? 20 -46.938 -16.438 1 96.31 314 ASN B CA 1
ATOM 8752 C C . ASN B 1 314 ? 19.188 -45.75 -15.906 1 96.31 314 ASN B C 1
ATOM 8754 O O . ASN B 1 314 ? 17.969 -45.844 -15.789 1 96.31 314 ASN B O 1
ATOM 8758 N N . GLY B 1 315 ? 19.891 -44.719 -15.516 1 96.19 315 GLY B N 1
ATOM 8759 C CA . GLY B 1 315 ? 19.188 -43.5 -15.18 1 96.19 315 GLY B CA 1
ATOM 8760 C C . GLY B 1 315 ? 18.656 -42.75 -16.391 1 96.19 315 GLY B C 1
ATOM 8761 O O . GLY B 1 315 ? 19.312 -42.719 -17.438 1 96.19 315 GLY B O 1
ATOM 8762 N N . ARG B 1 316 ? 17.344 -42.281 -16.281 1 97.19 316 ARG B N 1
ATOM 8763 C CA . ARG B 1 316 ? 16.688 -41.625 -17.406 1 97.19 316 ARG B CA 1
ATOM 8764 C C . ARG B 1 316 ? 15.789 -40.469 -16.938 1 97.19 316 ARG B C 1
ATOM 8766 O O . ARG B 1 316 ? 15.305 -40.5 -15.805 1 97.19 316 ARG B O 1
ATOM 8773 N N . PHE B 1 317 ? 15.648 -39.5 -17.859 1 97.94 317 PHE B N 1
ATOM 8774 C CA . PHE B 1 317 ? 14.508 -38.625 -17.781 1 97.94 317 PHE B CA 1
ATOM 8775 C C . PHE B 1 317 ? 13.562 -38.844 -18.953 1 97.94 317 PHE B C 1
ATOM 8777 O O . PHE B 1 317 ? 14 -39 -20.094 1 97.94 317 PHE B O 1
ATOM 8784 N N . TYR B 1 318 ? 12.305 -39 -18.75 1 98.19 318 TYR B N 1
ATOM 8785 C CA . TYR B 1 318 ? 11.266 -38.938 -19.781 1 98.19 318 TYR B CA 1
ATOM 8786 C C . TYR B 1 318 ? 10.555 -37.594 -19.734 1 98.19 318 TYR B C 1
ATOM 8788 O O . TYR B 1 318 ? 9.992 -37.219 -18.703 1 98.19 318 TYR B O 1
ATOM 8796 N N . LEU B 1 319 ? 10.555 -36.875 -20.828 1 97.06 319 LEU B N 1
ATOM 8797 C CA . LEU B 1 319 ? 10.117 -35.469 -20.828 1 97.06 319 LEU B CA 1
ATOM 8798 C C . LEU B 1 319 ? 9.141 -35.219 -21.953 1 97.06 319 LEU B C 1
ATOM 8800 O O . LEU B 1 319 ? 9.289 -35.75 -23.047 1 97.06 319 LEU B O 1
ATOM 8804 N N . THR B 1 320 ? 8.148 -34.375 -21.672 1 93.81 320 THR B N 1
ATOM 8805 C CA . THR B 1 320 ? 7.41 -33.781 -22.781 1 93.81 320 THR B CA 1
ATOM 8806 C C . THR B 1 320 ? 8.242 -32.688 -23.453 1 93.81 320 THR B C 1
ATOM 8808 O O . THR B 1 320 ? 9.219 -32.219 -22.875 1 93.81 320 THR B O 1
ATOM 8811 N N . LYS B 1 321 ? 7.816 -32.312 -24.609 1 92.25 321 LYS B N 1
ATOM 8812 C CA . LYS B 1 321 ? 8.484 -31.234 -25.312 1 92.25 321 LYS B CA 1
ATOM 8813 C C . LYS B 1 321 ? 8.492 -29.953 -24.469 1 92.25 321 LYS B C 1
ATOM 8815 O O . LYS B 1 321 ? 9.484 -29.219 -24.469 1 92.25 321 LYS B O 1
ATOM 8820 N N . GLY B 1 322 ? 7.441 -29.703 -23.797 1 90.88 322 GLY B N 1
ATOM 8821 C CA . GLY B 1 322 ? 7.359 -28.516 -22.953 1 90.88 322 GLY B CA 1
ATOM 8822 C C . GLY B 1 322 ? 8.375 -28.531 -21.828 1 90.88 322 GLY B C 1
ATOM 8823 O O . GLY B 1 322 ? 9.008 -27.5 -21.547 1 90.88 322 GLY B O 1
ATOM 8824 N N . ALA B 1 323 ? 8.602 -29.625 -21.203 1 94.44 323 ALA B N 1
ATOM 8825 C CA . ALA B 1 323 ? 9.531 -29.734 -20.078 1 94.44 323 ALA B CA 1
ATOM 8826 C C . ALA B 1 323 ? 10.977 -29.641 -20.562 1 94.44 323 ALA B C 1
ATOM 8828 O O . ALA B 1 323 ? 11.867 -29.25 -19.797 1 94.44 323 ALA B O 1
ATOM 8829 N N . ALA B 1 324 ? 11.211 -29.906 -21.844 1 96 324 ALA B N 1
ATOM 8830 C CA . ALA B 1 324 ? 12.57 -29.984 -22.375 1 96 324 ALA B CA 1
ATOM 8831 C C . ALA B 1 324 ? 12.945 -28.703 -23.109 1 96 324 ALA B C 1
ATOM 8833 O O . ALA B 1 324 ? 14.07 -28.578 -23.594 1 96 324 ALA B O 1
ATOM 8834 N N . VAL B 1 325 ? 12.086 -27.797 -23.125 1 92.88 325 VAL B N 1
ATOM 8835 C CA . VAL B 1 325 ? 12.18 -26.656 -24.047 1 92.88 325 VAL B CA 1
ATOM 8836 C C . VAL B 1 325 ? 13.453 -25.859 -23.75 1 92.88 325 VAL B C 1
ATOM 8838 O O . VAL B 1 325 ? 14.039 -25.266 -24.656 1 92.88 325 VAL B O 1
ATOM 8841 N N . LYS B 1 326 ? 13.969 -25.891 -22.578 1 94.56 326 LYS B N 1
ATOM 8842 C CA . LYS B 1 326 ? 15.102 -25.062 -22.219 1 94.56 326 LYS B CA 1
ATOM 8843 C C . LYS B 1 326 ? 16.406 -25.844 -22.312 1 94.56 326 LYS B C 1
ATOM 8845 O O . LYS B 1 326 ? 17.5 -25.266 -22.156 1 94.56 326 LYS B O 1
ATOM 8850 N N . LEU B 1 327 ? 16.344 -27.141 -22.547 1 96.62 327 LEU B N 1
ATOM 8851 C CA . LEU B 1 327 ? 17.562 -27.922 -22.703 1 96.62 327 LEU B CA 1
ATOM 8852 C C . LEU B 1 327 ? 18.406 -27.406 -23.859 1 96.62 327 LEU B C 1
ATOM 8854 O O . LEU B 1 327 ? 17.859 -26.984 -24.891 1 96.62 327 LEU B O 1
ATOM 8858 N N . SER B 1 328 ? 19.719 -27.469 -23.719 1 95.12 328 SER B N 1
ATOM 8859 C CA . SER B 1 328 ? 20.625 -26.984 -24.766 1 95.12 328 SER B CA 1
ATOM 8860 C C . SER B 1 328 ? 20.359 -27.672 -26.094 1 95.12 328 SER B C 1
ATOM 8862 O O . SER B 1 328 ? 20.375 -27.031 -27.156 1 95.12 328 SER B O 1
ATOM 8864 N N . ASP B 1 329 ? 20.062 -28.953 -26.047 1 94.81 329 ASP B N 1
ATOM 8865 C CA . ASP B 1 329 ? 19.75 -29.719 -27.25 1 94.81 329 ASP B CA 1
ATOM 8866 C C . ASP B 1 329 ? 18.469 -29.203 -27.922 1 94.81 329 ASP B C 1
ATOM 8868 O O . ASP B 1 329 ? 18.406 -29.109 -29.156 1 94.81 329 ASP B O 1
ATOM 8872 N N . SER B 1 330 ? 17.5 -28.938 -27.094 1 94.19 330 SER B N 1
ATOM 8873 C CA . SER B 1 330 ? 16.234 -28.453 -27.609 1 94.19 330 SER B CA 1
ATOM 8874 C C . SER B 1 330 ? 16.375 -27.062 -28.234 1 94.19 330 SER B C 1
ATOM 8876 O O . SER B 1 330 ? 15.75 -26.766 -29.25 1 94.19 330 SER B O 1
ATOM 8878 N N . VAL B 1 331 ? 17.141 -26.188 -27.609 1 94.12 331 VAL B N 1
ATOM 8879 C CA . VAL B 1 331 ? 17.375 -24.844 -28.125 1 94.12 331 VAL B CA 1
ATOM 8880 C C . VAL B 1 331 ? 18.125 -24.922 -29.453 1 94.12 331 VAL B C 1
ATOM 8882 O O . VAL B 1 331 ? 17.797 -24.219 -30.406 1 94.12 331 VAL B O 1
ATOM 8885 N N . ASP B 1 332 ? 19.141 -25.812 -29.516 1 94.69 332 ASP B N 1
ATOM 8886 C CA . ASP B 1 332 ? 19.875 -26.016 -30.75 1 94.69 332 ASP B CA 1
ATOM 8887 C C . ASP B 1 332 ? 18.953 -26.484 -31.875 1 94.69 332 ASP B C 1
ATOM 8889 O O . ASP B 1 332 ? 19.031 -26 -33 1 94.69 332 ASP B O 1
ATOM 8893 N N . THR B 1 333 ? 18.141 -27.438 -31.547 1 93.62 333 THR B N 1
ATOM 8894 C CA . THR B 1 333 ? 17.219 -27.984 -32.531 1 93.62 333 THR B CA 1
ATOM 8895 C C . THR B 1 333 ? 16.234 -26.906 -33 1 93.62 333 THR B C 1
ATOM 8897 O O . THR B 1 333 ? 15.891 -26.859 -34.188 1 93.62 333 THR B O 1
ATOM 8900 N N . TYR B 1 334 ? 15.789 -26.047 -32.094 1 93.31 334 TYR B N 1
ATOM 8901 C CA . TYR B 1 334 ? 14.883 -24.953 -32.438 1 93.31 334 TYR B CA 1
ATOM 8902 C C . TYR B 1 334 ? 15.484 -24.078 -33.531 1 93.31 334 TYR B C 1
ATOM 8904 O O . TYR B 1 334 ? 14.797 -23.719 -34.5 1 93.31 334 TYR B O 1
ATOM 8912 N N . TYR B 1 335 ? 16.703 -23.703 -33.438 1 95.56 335 TYR B N 1
ATOM 8913 C CA . TYR B 1 335 ? 17.328 -22.766 -34.344 1 95.56 335 TYR B CA 1
ATOM 8914 C C . TYR B 1 335 ? 17.75 -23.484 -35.625 1 95.56 335 TYR B C 1
ATOM 8916 O O . TYR B 1 335 ? 17.719 -22.875 -36.719 1 95.56 335 TYR B O 1
ATOM 8924 N N . ARG B 1 336 ? 18.062 -24.781 -35.594 1 93.94 336 ARG B N 1
ATOM 8925 C CA . ARG B 1 336 ? 18.656 -25.469 -36.75 1 93.94 336 ARG B CA 1
ATOM 8926 C C . ARG B 1 336 ? 17.594 -26.188 -37.562 1 93.94 336 ARG B C 1
ATOM 8928 O O . ARG B 1 336 ? 17.828 -26.547 -38.719 1 93.94 336 ARG B O 1
ATOM 8935 N N . SER B 1 337 ? 16.531 -26.375 -36.906 1 91.56 337 SER B N 1
ATOM 8936 C CA . SER B 1 337 ? 15.492 -27.125 -37.594 1 91.56 337 SER B CA 1
ATOM 8937 C C . SER B 1 337 ? 14.438 -26.203 -38.188 1 91.56 337 SER B C 1
ATOM 8939 O O . SER B 1 337 ? 14.109 -25.172 -37.594 1 91.56 337 SER B O 1
ATOM 8941 N N . GLY B 1 338 ? 13.93 -26.609 -39.406 1 90.62 338 GLY B N 1
ATOM 8942 C CA . GLY B 1 338 ? 12.836 -25.891 -40.031 1 90.62 338 GLY B CA 1
ATOM 8943 C C . GLY B 1 338 ? 13.281 -24.594 -40.688 1 90.62 338 GLY B C 1
ATOM 8944 O O . GLY B 1 338 ? 14.477 -24.312 -40.781 1 90.62 338 GLY B O 1
ATOM 8945 N N . GLU B 1 339 ? 12.266 -23.812 -41.062 1 94.56 339 GLU B N 1
ATOM 8946 C CA . GLU B 1 339 ? 12.523 -22.531 -41.719 1 94.56 339 GLU B CA 1
ATOM 8947 C C . GLU B 1 339 ? 12.883 -21.469 -40.719 1 94.56 339 GLU B C 1
ATOM 8949 O O . GLU B 1 339 ? 12.383 -21.469 -39.594 1 94.56 339 GLU B O 1
ATOM 8954 N N . TRP B 1 340 ? 13.789 -20.609 -41.062 1 96.56 340 TRP B N 1
ATOM 8955 C CA . TRP B 1 340 ? 14.156 -19.484 -40.219 1 96.56 340 TRP B CA 1
ATOM 8956 C C . TRP B 1 340 ? 13.078 -18.406 -40.219 1 96.56 340 TRP B C 1
ATOM 8958 O O . TRP B 1 340 ? 12.781 -17.828 -41.281 1 96.56 340 TRP B O 1
ATOM 8968 N N . THR B 1 341 ? 12.469 -18.141 -39.156 1 96 341 THR B N 1
ATOM 8969 C CA . THR B 1 341 ? 11.391 -17.172 -39.031 1 96 341 THR B CA 1
ATOM 8970 C C . THR B 1 341 ? 11.891 -15.875 -38.406 1 96 341 THR B C 1
ATOM 8972 O O . THR B 1 341 ? 12.984 -15.844 -37.812 1 96 341 THR B O 1
ATOM 8975 N N . TRP B 1 342 ? 11.125 -14.867 -38.5 1 96.06 342 TRP B N 1
ATOM 8976 C CA . TRP B 1 342 ? 11.453 -13.609 -37.844 1 96.06 342 TRP B CA 1
ATOM 8977 C C . TRP B 1 342 ? 11.508 -13.781 -36.344 1 96.06 342 TRP B C 1
ATOM 8979 O O . TRP B 1 342 ? 12.312 -13.148 -35.656 1 96.06 342 TRP B O 1
ATOM 8989 N N . GLU B 1 343 ? 10.641 -14.602 -35.812 1 96 343 GLU B N 1
ATOM 8990 C CA . GLU B 1 343 ? 10.641 -14.875 -34.375 1 96 343 GLU B CA 1
ATOM 8991 C C . GLU B 1 343 ? 11.992 -15.406 -33.938 1 96 343 GLU B C 1
ATOM 8993 O O . GLU B 1 343 ? 12.469 -15.039 -32.844 1 96 343 GLU B O 1
ATOM 8998 N N . LYS B 1 344 ? 12.641 -16.25 -34.688 1 97.5 344 LYS B N 1
ATOM 8999 C CA . LYS B 1 344 ? 13.969 -16.75 -34.375 1 97.5 344 LYS B CA 1
ATOM 9000 C C . LYS B 1 344 ? 14.992 -15.625 -34.312 1 97.5 344 LYS B C 1
ATOM 9002 O O . LYS B 1 344 ? 15.867 -15.617 -33.469 1 97.5 344 LYS B O 1
ATOM 9007 N N . THR B 1 345 ? 14.852 -14.68 -35.312 1 97.94 345 THR B N 1
ATOM 9008 C CA . THR B 1 345 ? 15.75 -13.531 -35.344 1 97.94 345 THR B CA 1
ATOM 9009 C C . THR B 1 345 ? 15.602 -12.688 -34.094 1 97.94 345 THR B C 1
ATOM 9011 O O . THR B 1 345 ? 16.594 -12.367 -33.438 1 97.94 345 THR B O 1
ATOM 9014 N N . GLU B 1 346 ? 14.406 -12.344 -33.781 1 97.5 346 GLU B N 1
ATOM 9015 C CA . GLU B 1 346 ? 14.133 -11.523 -32.625 1 97.5 346 GLU B CA 1
ATOM 9016 C C . GLU B 1 346 ? 14.625 -12.203 -31.344 1 97.5 346 GLU B C 1
ATOM 9018 O O . GLU B 1 346 ? 15.297 -11.578 -30.516 1 97.5 346 GLU B O 1
ATOM 9023 N N . ARG B 1 347 ? 14.281 -13.5 -31.188 1 97.44 347 ARG B N 1
ATOM 9024 C CA . ARG B 1 347 ? 14.68 -14.258 -30.016 1 97.44 347 ARG B CA 1
ATOM 9025 C C . ARG B 1 347 ? 16.188 -14.297 -29.859 1 97.44 347 ARG B C 1
ATOM 9027 O O . ARG B 1 347 ? 16.719 -14.055 -28.766 1 97.44 347 ARG B O 1
ATOM 9034 N N . SER B 1 348 ? 16.891 -14.594 -30.938 1 97.94 348 SER B N 1
ATOM 9035 C CA . SER B 1 348 ? 18.344 -14.75 -30.875 1 97.94 348 SER B CA 1
ATOM 9036 C C . SER B 1 348 ? 19.031 -13.43 -30.516 1 97.94 348 SER B C 1
ATOM 9038 O O . SER B 1 348 ? 19.969 -13.414 -29.719 1 97.94 348 SER B O 1
ATOM 9040 N N . VAL B 1 349 ? 18.531 -12.305 -31.062 1 98.06 349 VAL B N 1
ATOM 9041 C CA . VAL B 1 349 ? 19.141 -11.008 -30.812 1 98.06 349 VAL B CA 1
ATOM 9042 C C . VAL B 1 349 ? 18.891 -10.586 -29.359 1 98.06 349 VAL B C 1
ATOM 9044 O O . VAL B 1 349 ? 19.797 -10.133 -28.672 1 98.06 349 VAL B O 1
ATOM 9047 N N . ILE B 1 350 ? 17.703 -10.703 -28.906 1 97.5 350 ILE B N 1
ATOM 9048 C CA . ILE B 1 350 ? 17.359 -10.312 -27.531 1 97.5 350 ILE B CA 1
ATOM 9049 C C . ILE B 1 350 ? 18.125 -11.188 -26.547 1 97.5 350 ILE B C 1
ATOM 9051 O O . ILE B 1 350 ? 18.641 -10.688 -25.547 1 97.5 350 ILE B O 1
ATOM 9055 N N . ASP B 1 351 ? 18.219 -12.469 -26.812 1 96.69 351 ASP B N 1
ATOM 9056 C CA . ASP B 1 351 ? 18.969 -13.375 -25.953 1 96.69 351 ASP B CA 1
ATOM 9057 C C . ASP B 1 351 ? 20.453 -13.008 -25.906 1 96.69 351 ASP B C 1
ATOM 9059 O O . ASP B 1 351 ? 21.109 -13.172 -24.891 1 96.69 351 ASP B O 1
ATOM 9063 N N . LEU B 1 352 ? 20.953 -12.586 -27.078 1 97.5 352 LEU B N 1
ATOM 9064 C CA . LEU B 1 352 ? 22.344 -12.156 -27.125 1 97.5 352 LEU B CA 1
ATOM 9065 C C . LEU B 1 352 ? 22.578 -10.945 -26.234 1 97.5 352 LEU B C 1
ATOM 9067 O O . LEU B 1 352 ? 23.578 -10.875 -25.516 1 97.5 352 LEU B O 1
ATOM 9071 N N . CYS B 1 353 ? 21.656 -9.992 -26.312 1 97.5 353 CYS B N 1
ATOM 9072 C CA . CYS B 1 353 ? 21.734 -8.836 -25.422 1 97.5 353 CYS B CA 1
ATOM 9073 C C . CYS B 1 353 ? 21.812 -9.273 -23.953 1 97.5 353 CYS B C 1
ATOM 9075 O O . CYS B 1 353 ? 22.625 -8.766 -23.188 1 97.5 353 CYS B O 1
ATOM 9077 N N . LYS B 1 354 ? 20.984 -10.227 -23.594 1 95.44 354 LYS B N 1
ATOM 9078 C CA . LYS B 1 354 ? 20.938 -10.727 -22.219 1 95.44 354 LYS B CA 1
ATOM 9079 C C . LYS B 1 354 ? 22.234 -11.422 -21.844 1 95.44 354 LYS B C 1
ATOM 9081 O O . LYS B 1 354 ? 22.766 -11.188 -20.75 1 95.44 354 LYS B O 1
ATOM 9086 N N . ARG B 1 355 ? 22.719 -12.25 -22.719 1 95.06 355 ARG B N 1
ATOM 9087 C CA . ARG B 1 355 ? 23.922 -13.023 -22.438 1 95.06 355 ARG B CA 1
ATOM 9088 C C . ARG B 1 355 ? 25.141 -12.117 -22.297 1 95.06 355 ARG B C 1
ATOM 9090 O O . ARG B 1 355 ? 25.969 -12.328 -21.406 1 95.06 355 ARG B O 1
ATOM 9097 N N . LEU B 1 356 ? 25.203 -11.109 -23.172 1 96.5 356 LEU B N 1
ATOM 9098 C CA . LEU B 1 356 ? 26.375 -10.227 -23.172 1 96.5 356 LEU B CA 1
ATOM 9099 C C . LEU B 1 356 ? 26.172 -9.062 -22.219 1 96.5 356 LEU B C 1
ATOM 9101 O O . LEU B 1 356 ? 27.125 -8.328 -21.922 1 96.5 356 LEU B O 1
ATOM 9105 N N . LYS B 1 357 ? 24.922 -8.93 -21.781 1 94.69 357 LYS B N 1
ATOM 9106 C CA . LYS B 1 357 ? 24.578 -7.785 -20.938 1 94.69 357 LYS B CA 1
ATOM 9107 C C . LYS B 1 357 ? 24.953 -6.473 -21.625 1 94.69 357 LYS B C 1
ATOM 9109 O O . LYS B 1 357 ? 25.609 -5.617 -21.031 1 94.69 357 LYS B O 1
ATOM 9114 N N . LYS B 1 358 ? 24.609 -6.391 -22.906 1 95.94 358 LYS B N 1
ATOM 9115 C CA . LYS B 1 358 ? 24.828 -5.203 -23.734 1 95.94 358 LYS B CA 1
ATOM 9116 C C . LYS B 1 358 ? 23.516 -4.691 -24.297 1 95.94 358 LYS B C 1
ATOM 9118 O O . LYS B 1 358 ? 22.641 -5.48 -24.656 1 95.94 358 LYS B O 1
ATOM 9123 N N . TYR B 1 359 ? 23.453 -3.418 -24.406 1 96.12 359 TYR B N 1
ATOM 9124 C CA . TYR B 1 359 ? 22.281 -2.824 -25.031 1 96.12 359 TYR B CA 1
ATOM 9125 C C . TYR B 1 359 ? 22.281 -3.082 -26.547 1 96.12 359 TYR B C 1
ATOM 9127 O O . TYR B 1 359 ? 23.344 -3.199 -27.156 1 96.12 359 TYR B O 1
ATOM 9135 N N . GLY B 1 360 ? 21.109 -3.154 -27.094 1 96.62 360 GLY B N 1
ATOM 9136 C CA . GLY B 1 360 ? 20.953 -3.428 -28.516 1 96.62 360 GLY B CA 1
ATOM 9137 C C . GLY B 1 360 ? 21.781 -2.5 -29.391 1 96.62 360 GLY B C 1
ATOM 9138 O O . GLY B 1 360 ? 22.469 -2.953 -30.312 1 96.62 360 GLY B O 1
ATOM 9139 N N . HIS B 1 361 ? 21.812 -1.177 -29.062 1 94.62 361 HIS B N 1
ATOM 9140 C CA . HIS B 1 361 ? 22.484 -0.2 -29.906 1 94.62 361 HIS B CA 1
ATOM 9141 C C . HIS B 1 361 ? 24 -0.307 -29.766 1 94.62 361 HIS B C 1
ATOM 9143 O O . HIS B 1 361 ? 24.75 0.265 -30.562 1 94.62 361 HIS B O 1
ATOM 9149 N N . ARG B 1 362 ? 24.484 -1.101 -28.828 1 95.69 362 ARG B N 1
ATOM 9150 C CA . ARG B 1 362 ? 25.906 -1.273 -28.625 1 95.69 362 ARG B CA 1
ATOM 9151 C C . ARG B 1 362 ? 26.406 -2.568 -29.25 1 95.69 362 ARG B C 1
ATOM 9153 O O . ARG B 1 362 ? 27.609 -2.836 -29.266 1 95.69 362 ARG B O 1
ATOM 9160 N N . LEU B 1 363 ? 25.516 -3.418 -29.734 1 96.62 363 LEU B N 1
ATOM 9161 C CA . LEU B 1 363 ? 25.906 -4.648 -30.391 1 96.62 363 LEU B CA 1
ATOM 9162 C C . LEU B 1 363 ? 26.547 -4.348 -31.75 1 96.62 363 LEU B C 1
ATOM 9164 O O . LEU B 1 363 ? 26.062 -3.488 -32.5 1 96.62 363 LEU B O 1
ATOM 9168 N N . LYS B 1 364 ? 27.672 -4.969 -32 1 95.62 364 LYS B N 1
ATOM 9169 C CA . LYS B 1 364 ? 28.375 -4.859 -33.281 1 95.62 364 LYS B CA 1
ATOM 9170 C C . LYS B 1 364 ? 28.156 -6.109 -34.125 1 95.62 364 LYS B C 1
ATOM 9172 O O . LYS B 1 364 ? 27.766 -7.156 -33.625 1 95.62 364 LYS B O 1
ATOM 9177 N N . LEU B 1 365 ? 28.328 -5.945 -35.375 1 96.69 365 LEU B N 1
ATOM 9178 C CA . LEU B 1 365 ? 28.172 -7.07 -36.281 1 96.69 365 LEU B CA 1
ATOM 9179 C C . LEU B 1 365 ? 29.062 -8.234 -35.875 1 96.69 365 LEU B C 1
ATOM 9181 O O . LEU B 1 365 ? 28.688 -9.398 -36.031 1 96.69 365 LEU B O 1
ATOM 9185 N N . GLU B 1 366 ? 30.156 -7.953 -35.281 1 97 366 GLU B N 1
ATOM 9186 C CA . GLU B 1 366 ? 31.094 -8.984 -34.812 1 97 366 GLU B CA 1
ATOM 9187 C C . GLU B 1 366 ? 30.484 -9.797 -33.688 1 97 366 GLU B C 1
ATOM 9189 O O . GLU B 1 366 ? 30.719 -11 -33.594 1 97 366 GLU B O 1
ATOM 9194 N N . ASP B 1 367 ? 29.766 -9.148 -32.812 1 97.75 367 ASP B N 1
ATOM 9195 C CA . ASP B 1 367 ? 29.094 -9.852 -31.734 1 97.75 367 ASP B CA 1
ATOM 9196 C C . ASP B 1 367 ? 28.109 -10.891 -32.281 1 97.75 367 ASP B C 1
ATOM 9198 O O . ASP B 1 367 ? 28.016 -12 -31.734 1 97.75 367 ASP B O 1
ATOM 9202 N N . LEU B 1 368 ? 27.406 -10.508 -33.344 1 97.69 368 LEU B N 1
ATOM 9203 C CA . LEU B 1 368 ? 26.406 -11.391 -33.938 1 97.69 368 LEU B CA 1
ATOM 9204 C C . LEU B 1 368 ? 27.062 -12.555 -34.656 1 97.69 368 LEU B C 1
ATOM 9206 O O . LEU B 1 368 ? 26.625 -13.695 -34.562 1 97.69 368 LEU B O 1
ATOM 9210 N N . LYS B 1 369 ? 28.141 -12.281 -35.344 1 97.25 369 LYS B N 1
ATOM 9211 C CA . LYS B 1 369 ? 28.828 -13.305 -36.094 1 97.25 369 LYS B CA 1
ATOM 9212 C C . LYS B 1 369 ? 29.5 -14.32 -35.188 1 97.25 369 LYS B C 1
ATOM 9214 O O . LYS B 1 369 ? 29.641 -15.492 -35.531 1 97.25 369 LYS B O 1
ATOM 9219 N N . ASN B 1 370 ? 29.875 -13.898 -34.062 1 97.12 370 ASN B N 1
ATOM 9220 C CA . ASN B 1 370 ? 30.609 -14.75 -33.125 1 97.12 370 ASN B CA 1
ATOM 9221 C C . ASN B 1 370 ? 29.656 -15.602 -32.312 1 97.12 370 ASN B C 1
ATOM 9223 O O . ASN B 1 370 ? 30.094 -16.547 -31.641 1 97.12 370 ASN B O 1
ATOM 9227 N N . ASP B 1 371 ? 28.422 -15.281 -32.312 1 96.81 371 ASP B N 1
ATOM 9228 C CA . ASP B 1 371 ? 27.453 -16.016 -31.516 1 96.81 371 ASP B CA 1
ATOM 9229 C C . ASP B 1 371 ? 26.891 -17.219 -32.281 1 96.81 371 ASP B C 1
ATOM 9231 O O . ASP B 1 371 ? 26.641 -17.125 -33.5 1 96.81 371 ASP B O 1
ATOM 9235 N N . LYS B 1 372 ? 26.672 -18.266 -31.578 1 95 372 LYS B N 1
ATOM 9236 C CA . LYS B 1 372 ? 26.266 -19.562 -32.125 1 95 372 LYS B CA 1
ATOM 9237 C C . LYS B 1 372 ? 24.938 -19.453 -32.875 1 95 372 LYS B C 1
ATOM 9239 O O . LYS B 1 372 ? 24.734 -20.109 -33.875 1 95 372 LYS B O 1
ATOM 9244 N N . TYR B 1 373 ? 24.031 -18.625 -32.406 1 96.75 373 TYR B N 1
ATOM 9245 C CA . TYR B 1 373 ? 22.672 -18.609 -32.938 1 96.75 373 TYR B CA 1
ATOM 9246 C C . TYR B 1 373 ? 22.469 -17.422 -33.875 1 96.75 373 TYR B C 1
ATOM 9248 O O . TYR B 1 373 ? 21.922 -17.562 -34.969 1 96.75 373 TYR B O 1
ATOM 9256 N N . THR B 1 374 ? 22.891 -16.219 -33.469 1 97.5 374 THR B N 1
ATOM 9257 C CA . THR B 1 374 ? 22.703 -15.047 -34.281 1 97.5 374 THR B CA 1
ATOM 9258 C C . THR B 1 374 ? 23.484 -15.172 -35.594 1 97.5 374 THR B C 1
ATOM 9260 O O . THR B 1 374 ? 23.109 -14.586 -36.625 1 97.5 374 THR B O 1
ATOM 9263 N N . SER B 1 375 ? 24.609 -15.945 -35.656 1 97.12 375 SER B N 1
ATOM 9264 C CA . SER B 1 375 ? 25.406 -16.141 -36.875 1 97.12 375 SER B CA 1
ATOM 9265 C C . SER B 1 375 ? 24.609 -16.875 -37.938 1 97.12 375 SER B C 1
ATOM 9267 O O . SER B 1 375 ? 24.969 -16.844 -39.125 1 97.12 375 SER B O 1
ATOM 9269 N N . MET B 1 376 ? 23.5 -17.5 -37.531 1 97.12 376 MET B N 1
ATOM 9270 C CA . MET B 1 376 ? 22.688 -18.297 -38.469 1 97.12 376 MET B CA 1
ATOM 9271 C C . MET B 1 376 ? 21.625 -17.438 -39.125 1 97.12 376 MET B C 1
ATOM 9273 O O . MET B 1 376 ? 20.953 -17.875 -40.062 1 97.12 376 MET B O 1
ATOM 9277 N N . ILE B 1 377 ? 21.484 -16.203 -38.688 1 97.75 377 ILE B N 1
ATOM 9278 C CA . ILE B 1 377 ? 20.469 -15.328 -39.25 1 97.75 377 ILE B CA 1
ATOM 9279 C C . ILE B 1 377 ? 20.734 -15.094 -40.719 1 97.75 377 ILE B C 1
ATOM 9281 O O . ILE B 1 377 ? 21.828 -14.688 -41.094 1 97.75 377 ILE B O 1
ATOM 9285 N N . PRO B 1 378 ? 19.656 -15.344 -41.5 1 96.31 378 PRO B N 1
ATOM 9286 C CA . PRO B 1 378 ? 19.859 -15.07 -42.906 1 96.31 378 PRO B CA 1
ATOM 9287 C C . PRO B 1 378 ? 20.094 -13.586 -43.219 1 96.31 378 PRO B C 1
ATOM 9289 O O . PRO B 1 378 ? 19.469 -12.727 -42.594 1 96.31 378 PRO B O 1
ATOM 9292 N N . ASP B 1 379 ? 21.031 -13.203 -44.125 1 94.19 379 ASP B N 1
ATOM 9293 C CA . ASP B 1 379 ? 21.328 -11.844 -44.562 1 94.19 379 ASP B CA 1
ATOM 9294 C C . ASP B 1 379 ? 21.766 -10.977 -43.406 1 94.19 379 ASP B C 1
ATOM 9296 O O . ASP B 1 379 ? 21.328 -9.828 -43.281 1 94.19 379 ASP B O 1
ATOM 9300 N N . LEU B 1 380 ? 22.438 -11.641 -42.5 1 95.88 380 LEU B N 1
ATOM 9301 C CA . LEU B 1 380 ? 23 -10.938 -41.344 1 95.88 380 LEU B CA 1
ATOM 9302 C C . LEU B 1 380 ? 23.734 -9.68 -41.781 1 95.88 380 LEU B C 1
ATOM 9304 O O . LEU B 1 380 ? 24.562 -9.719 -42.688 1 95.88 380 LEU B O 1
ATOM 9308 N N . SER B 1 381 ? 23.375 -8.5 -41.188 1 96 381 SER B N 1
ATOM 9309 C CA . SER B 1 381 ? 23.984 -7.223 -41.531 1 96 381 SER B CA 1
ATOM 9310 C C . SER B 1 381 ? 24.016 -6.27 -40.344 1 96 381 SER B C 1
ATOM 9312 O O . SER B 1 381 ? 23.531 -6.609 -39.281 1 96 381 SER B O 1
ATOM 9314 N N . GLU B 1 382 ? 24.484 -5.066 -40.594 1 93.75 382 GLU B N 1
ATOM 9315 C CA . GLU B 1 382 ? 24.562 -4.039 -39.562 1 93.75 382 GLU B CA 1
ATOM 9316 C C . GLU B 1 382 ? 23.188 -3.531 -39.188 1 93.75 382 GLU B C 1
ATOM 9318 O O . GLU B 1 382 ? 23 -2.975 -38.094 1 93.75 382 GLU B O 1
ATOM 9323 N N . ASN B 1 383 ? 22.266 -3.855 -40.031 1 95.69 383 ASN B N 1
ATOM 9324 C CA . ASN B 1 383 ? 20.922 -3.34 -39.781 1 95.69 383 ASN B CA 1
ATOM 9325 C C . ASN B 1 383 ? 20.062 -4.352 -39.062 1 95.69 383 ASN B C 1
ATOM 9327 O O . ASN B 1 383 ? 18.922 -4.043 -38.656 1 95.69 383 ASN B O 1
ATOM 9331 N N . THR B 1 384 ? 20.547 -5.52 -38.781 1 97.38 384 THR B N 1
ATOM 9332 C CA . THR B 1 384 ? 19.75 -6.594 -38.188 1 97.38 384 THR B CA 1
ATOM 9333 C C . THR B 1 384 ? 19.219 -6.18 -36.812 1 97.38 384 THR B C 1
ATOM 9335 O O . THR B 1 384 ? 18.031 -6.324 -36.531 1 97.38 384 THR B O 1
ATOM 9338 N N . VAL B 1 385 ? 20.078 -5.648 -36 1 97.75 385 VAL B N 1
ATOM 9339 C CA . VAL B 1 385 ? 19.688 -5.266 -34.656 1 97.75 385 VAL B CA 1
ATOM 9340 C C . VAL B 1 385 ? 18.672 -4.129 -34.719 1 97.75 385 VAL B C 1
ATOM 9342 O O . VAL B 1 385 ? 17.688 -4.129 -33.969 1 97.75 385 VAL B O 1
ATOM 9345 N N . SER B 1 386 ? 18.922 -3.18 -35.562 1 97.25 386 SER B N 1
ATOM 9346 C CA . SER B 1 386 ? 18 -2.053 -35.688 1 97.25 386 SER B CA 1
ATOM 9347 C C . SER B 1 386 ? 16.609 -2.521 -36.125 1 97.25 386 SER B C 1
ATOM 9349 O O . SER B 1 386 ? 15.602 -1.971 -35.656 1 97.25 386 SER B O 1
ATOM 9351 N N . LYS B 1 387 ? 16.578 -3.471 -36.969 1 97.25 387 LYS B N 1
ATOM 9352 C CA . LYS B 1 387 ? 15.305 -4.02 -37.406 1 97.25 387 LYS B CA 1
ATOM 9353 C C . LYS B 1 387 ? 14.562 -4.676 -36.25 1 97.25 387 LYS B C 1
ATOM 9355 O O . LYS B 1 387 ? 13.336 -4.566 -36.156 1 97.25 387 LYS B O 1
ATOM 9360 N N . VAL B 1 388 ? 15.297 -5.387 -35.438 1 97.94 388 VAL B N 1
ATOM 9361 C CA . VAL B 1 388 ? 14.695 -6.023 -34.25 1 97.94 388 VAL B CA 1
ATOM 9362 C C . VAL B 1 388 ? 14.172 -4.957 -33.312 1 97.94 388 VAL B C 1
ATOM 9364 O O . VAL B 1 388 ? 13.07 -5.094 -32.75 1 97.94 388 VAL B O 1
ATOM 9367 N N . MET B 1 389 ? 14.953 -3.932 -33.094 1 98 389 MET B N 1
ATOM 9368 C CA . MET B 1 389 ? 14.523 -2.83 -32.25 1 98 389 MET B CA 1
ATOM 9369 C C . MET B 1 389 ? 13.242 -2.189 -32.781 1 98 389 MET B C 1
ATOM 9371 O O . MET B 1 389 ? 12.312 -1.927 -32 1 98 389 MET B O 1
ATOM 9375 N N . GLU B 1 390 ? 13.172 -1.969 -34.062 1 97.81 390 GLU B N 1
ATOM 9376 C CA . GLU B 1 390 ? 11.992 -1.385 -34.688 1 97.81 390 GLU B CA 1
ATOM 9377 C C . GLU B 1 390 ? 10.766 -2.275 -34.5 1 97.81 390 GLU B C 1
ATOM 9379 O O . GLU B 1 390 ? 9.664 -1.778 -34.25 1 97.81 390 GLU B O 1
ATOM 9384 N N . SER B 1 391 ? 11.031 -3.539 -34.625 1 97.69 391 SER B N 1
ATOM 9385 C CA . SER B 1 391 ? 9.953 -4.5 -34.438 1 97.69 391 SER B CA 1
ATOM 9386 C C . SER B 1 391 ? 9.383 -4.414 -33.031 1 97.69 391 SER B C 1
ATOM 9388 O O . SER B 1 391 ? 8.164 -4.43 -32.844 1 97.69 391 SER B O 1
ATOM 9390 N N . VAL B 1 392 ? 10.203 -4.355 -32.031 1 97.88 392 VAL B N 1
ATOM 9391 C CA . VAL B 1 392 ? 9.781 -4.297 -30.625 1 97.88 392 VAL B CA 1
ATOM 9392 C C . VAL B 1 392 ? 9.078 -2.969 -30.344 1 97.88 392 VAL B C 1
ATOM 9394 O O . VAL B 1 392 ? 8.086 -2.924 -29.625 1 97.88 392 VAL B O 1
ATOM 9397 N N . VAL B 1 393 ? 9.578 -1.898 -30.938 1 98 393 VAL B N 1
ATOM 9398 C CA . VAL B 1 393 ? 8.945 -0.591 -30.797 1 98 393 VAL B CA 1
ATOM 9399 C C . VAL B 1 393 ? 7.527 -0.642 -31.359 1 98 393 VAL B C 1
ATOM 9401 O O . VAL B 1 393 ? 6.605 -0.044 -30.797 1 98 393 VAL B O 1
ATOM 9404 N N . GLU B 1 394 ? 7.363 -1.307 -32.438 1 97.81 394 GLU B N 1
ATOM 9405 C CA . GLU B 1 394 ? 6.035 -1.458 -33.031 1 97.81 394 GLU B CA 1
ATOM 9406 C C . GLU B 1 394 ? 5.09 -2.186 -32.094 1 97.81 394 GLU B C 1
ATOM 9408 O O . GLU B 1 394 ? 3.9 -1.87 -32 1 97.81 394 GLU B O 1
ATOM 9413 N N . LYS B 1 395 ? 5.605 -3.246 -31.406 1 98.12 395 LYS B N 1
ATOM 9414 C CA . LYS B 1 395 ? 4.809 -3.955 -30.406 1 98.12 395 LYS B CA 1
ATOM 9415 C C . LYS B 1 395 ? 4.375 -3.02 -29.281 1 98.12 395 LYS B C 1
ATOM 9417 O O . LYS B 1 395 ? 3.246 -3.111 -28.797 1 98.12 395 LYS B O 1
ATOM 9422 N N . LEU B 1 396 ? 5.273 -2.137 -28.828 1 97.69 396 LEU B N 1
ATOM 9423 C CA . LEU B 1 396 ? 4.973 -1.155 -27.797 1 97.69 396 LEU B CA 1
ATOM 9424 C C . LEU B 1 396 ? 3.922 -0.16 -28.281 1 97.69 396 LEU B C 1
ATOM 9426 O O . LEU B 1 396 ? 3.014 0.2 -27.531 1 97.69 396 LEU B O 1
ATOM 9430 N N . ASN B 1 397 ? 4.07 0.282 -29.516 1 97.5 397 ASN B N 1
ATOM 9431 C CA . ASN B 1 397 ? 3.113 1.221 -30.094 1 97.5 397 ASN B CA 1
ATOM 9432 C C . ASN B 1 397 ? 1.708 0.629 -30.141 1 97.5 397 ASN B C 1
ATOM 9434 O O . ASN B 1 397 ? 0.725 1.336 -29.906 1 97.5 397 ASN B O 1
ATOM 9438 N N . ARG B 1 398 ? 1.624 -0.667 -30.391 1 96.62 398 ARG B N 1
ATOM 9439 C CA . ARG B 1 398 ? 0.332 -1.346 -30.375 1 96.62 398 ARG B CA 1
ATOM 9440 C C . ARG B 1 398 ? -0.285 -1.33 -28.984 1 96.62 398 ARG B C 1
ATOM 9442 O O . ARG B 1 398 ? -1.505 -1.226 -28.828 1 96.62 398 ARG B O 1
ATOM 9449 N N . GLY B 1 399 ? 0.553 -1.477 -28 1 95.81 399 GLY B N 1
ATOM 9450 C CA . GLY B 1 399 ? 0.085 -1.476 -26.625 1 95.81 399 GLY B CA 1
ATOM 9451 C C . GLY B 1 399 ? -0.371 -0.108 -26.156 1 95.81 399 GLY B C 1
ATOM 9452 O O . GLY B 1 399 ? -1.072 0.003 -25.156 1 95.81 399 GLY B O 1
ATOM 9453 N N . LEU B 1 400 ? -0.032 0.992 -26.891 1 93.88 400 LEU B N 1
ATOM 9454 C CA . LEU B 1 400 ? -0.349 2.365 -26.516 1 93.88 400 LEU B CA 1
ATOM 9455 C C . LEU B 1 400 ? -1.644 2.826 -27.172 1 93.88 400 LEU B C 1
ATOM 9457 O O . LEU B 1 400 ? -2.197 3.865 -26.812 1 93.88 400 LEU B O 1
ATOM 9461 N N . LEU B 1 401 ? -2.152 2.023 -28.062 1 92.06 401 LEU B N 1
ATOM 9462 C CA . LEU B 1 401 ? -3.346 2.414 -28.797 1 92.06 401 LEU B CA 1
ATOM 9463 C C . LEU B 1 401 ? -4.57 2.432 -27.891 1 92.06 401 LEU B C 1
ATOM 9465 O O . LEU B 1 401 ? -4.766 1.513 -27.094 1 92.06 401 LEU B O 1
ATOM 9469 N N . LYS B 1 402 ? -5.43 3.461 -28 1 89.75 402 LYS B N 1
ATOM 9470 C CA . LYS B 1 402 ? -6.68 3.561 -27.25 1 89.75 402 LYS B CA 1
ATOM 9471 C C . LYS B 1 402 ? -7.816 2.857 -27.984 1 89.75 402 LYS B C 1
ATOM 9473 O O . LYS B 1 402 ? -8.094 3.158 -29.156 1 89.75 402 LYS B O 1
ATOM 9478 N N . GLU B 1 403 ? -8.383 1.957 -27.312 1 94.06 403 GLU B N 1
ATOM 9479 C CA . GLU B 1 403 ? -9.508 1.219 -27.875 1 94.06 403 GLU B CA 1
ATOM 9480 C C . GLU B 1 403 ? -10.836 1.898 -27.547 1 94.06 403 GLU B C 1
ATOM 9482 O O . GLU B 1 403 ? -11.078 2.279 -26.406 1 94.06 403 GLU B O 1
ATOM 9487 N N . LYS B 1 404 ? -11.719 2.094 -28.562 1 94.75 404 LYS B N 1
ATOM 9488 C CA . LYS B 1 404 ? -13.016 2.748 -28.406 1 94.75 404 LYS B CA 1
ATOM 9489 C C . LYS B 1 404 ? -14.141 1.905 -29 1 94.75 404 LYS B C 1
ATOM 9491 O O . LYS B 1 404 ? -13.922 1.176 -29.969 1 94.75 404 LYS B O 1
ATOM 9496 N N . ASN B 1 405 ? -15.328 1.967 -28.375 1 96.62 405 ASN B N 1
ATOM 9497 C CA . ASN B 1 405 ? -16.547 1.324 -28.859 1 96.62 405 ASN B CA 1
ATOM 9498 C C . ASN B 1 405 ? -16.375 -0.187 -28.984 1 96.62 405 ASN B C 1
ATOM 9500 O O . ASN B 1 405 ? -16.734 -0.777 -30 1 96.62 405 ASN B O 1
ATOM 9504 N N . GLU B 1 406 ? -15.742 -0.791 -28 1 97.62 406 GLU B N 1
ATOM 9505 C CA . GLU B 1 406 ? -15.523 -2.232 -27.953 1 97.62 406 GLU B CA 1
ATOM 9506 C C . GLU B 1 406 ? -16.438 -2.902 -26.938 1 97.62 406 GLU B C 1
ATOM 9508 O O . GLU B 1 406 ? -16.812 -2.289 -25.938 1 97.62 406 GLU B O 1
ATOM 9513 N N . VAL B 1 407 ? -16.875 -4.062 -27.25 1 98.38 407 VAL B N 1
ATOM 9514 C CA . VAL B 1 407 ? -17.453 -4.973 -26.266 1 98.38 407 VAL B CA 1
ATOM 9515 C C . VAL B 1 407 ? -16.406 -5.992 -25.828 1 98.38 407 VAL B C 1
ATOM 9517 O O . VAL B 1 407 ? -16.094 -6.922 -26.562 1 98.38 407 VAL B O 1
ATOM 9520 N N . LEU B 1 408 ? -15.945 -5.797 -24.641 1 98.56 408 LEU B N 1
ATOM 9521 C CA . LEU B 1 408 ? -14.82 -6.562 -24.125 1 98.56 408 LEU B CA 1
ATOM 9522 C C . LEU B 1 408 ? -15.297 -7.711 -23.234 1 98.56 408 LEU B C 1
ATOM 9524 O O . LEU B 1 408 ? -16.172 -7.516 -22.375 1 98.56 408 LEU B O 1
ATOM 9528 N N . LEU B 1 409 ? -14.859 -8.922 -23.5 1 98.81 409 LEU B N 1
ATOM 9529 C CA . LEU B 1 409 ? -15.047 -10.062 -22.609 1 98.81 409 LEU B CA 1
ATOM 9530 C C . LEU B 1 409 ? -13.703 -10.602 -22.141 1 98.81 409 LEU B C 1
ATOM 9532 O O . LEU B 1 409 ? -12.969 -11.227 -22.906 1 98.81 409 LEU B O 1
ATOM 9536 N N . HIS B 1 410 ? -13.391 -10.336 -20.922 1 98.75 410 HIS B N 1
ATOM 9537 C CA . HIS B 1 410 ? -12.188 -10.875 -20.297 1 98.75 410 HIS B CA 1
ATOM 9538 C C . HIS B 1 410 ? -12.477 -12.148 -19.531 1 98.75 410 HIS B C 1
ATOM 9540 O O . HIS B 1 410 ? -13.32 -12.148 -18.625 1 98.75 410 HIS B O 1
ATOM 9546 N N . THR B 1 411 ? -11.789 -13.219 -19.828 1 98.56 411 THR B N 1
ATOM 9547 C CA . THR B 1 411 ? -12.047 -14.484 -19.156 1 98.56 411 THR B CA 1
ATOM 9548 C C . THR B 1 411 ? -10.789 -14.984 -18.453 1 98.56 411 THR B C 1
ATOM 9550 O O . THR B 1 411 ? -9.672 -14.641 -18.844 1 98.56 411 THR B O 1
ATOM 9553 N N . GLY B 1 412 ? -10.977 -15.695 -17.406 1 97.12 412 GLY B N 1
ATOM 9554 C CA . GLY B 1 412 ? -9.906 -16.375 -16.688 1 97.12 412 GLY B CA 1
ATOM 9555 C C . GLY B 1 412 ? -10.352 -17.672 -16.047 1 97.12 412 GLY B C 1
ATOM 9556 O O . GLY B 1 412 ? -11.508 -17.797 -15.633 1 97.12 412 GLY B O 1
ATOM 9557 N N . PRO B 1 413 ? -9.461 -18.656 -16 1 96 413 PRO B N 1
ATOM 9558 C CA . PRO B 1 413 ? -9.805 -19.922 -15.352 1 96 413 PRO B CA 1
ATOM 9559 C C . PRO B 1 413 ? -10.18 -19.766 -13.883 1 96 413 PRO B C 1
ATOM 9561 O O . PRO B 1 413 ? -11.25 -20.203 -13.461 1 96 413 PRO B O 1
ATOM 9564 N N . HIS B 1 414 ? -9.32 -19.141 -13.117 1 95.38 414 HIS B N 1
ATOM 9565 C CA . HIS B 1 414 ? -9.555 -18.891 -11.703 1 95.38 414 HIS B CA 1
ATOM 9566 C C . HIS B 1 414 ? -9.781 -17.422 -11.43 1 95.38 414 HIS B C 1
ATOM 9568 O O . HIS B 1 414 ? -9.469 -16.562 -12.266 1 95.38 414 HIS B O 1
ATOM 9574 N N . HIS B 1 415 ? -10.305 -17.266 -10.219 1 95.88 415 HIS B N 1
ATOM 9575 C CA . HIS B 1 415 ? -10.414 -15.883 -9.742 1 95.88 415 HIS B CA 1
ATOM 9576 C C . HIS B 1 415 ? -9.039 -15.242 -9.609 1 95.88 415 HIS B C 1
ATOM 9578 O O . HIS B 1 415 ? -8.055 -15.922 -9.312 1 95.88 415 HIS B O 1
ATOM 9584 N N . ASP B 1 416 ? -8.797 -14.039 -9.914 1 95.5 416 ASP B N 1
ATOM 9585 C CA . ASP B 1 416 ? -7.609 -13.195 -9.82 1 95.5 416 ASP B CA 1
ATOM 9586 C C . ASP B 1 416 ? -6.719 -13.352 -11.055 1 95.5 416 ASP B C 1
ATOM 9588 O O . ASP B 1 416 ? -5.758 -12.609 -11.227 1 95.5 416 ASP B O 1
ATOM 9592 N N . ASP B 1 417 ? -7.004 -14.367 -11.977 1 96.31 417 ASP B N 1
ATOM 9593 C CA . ASP B 1 417 ? -6.16 -14.594 -13.148 1 96.31 417 ASP B CA 1
ATOM 9594 C C . ASP B 1 417 ? -6.133 -13.359 -14.047 1 96.31 417 ASP B C 1
ATOM 9596 O O . ASP B 1 417 ? -5.066 -12.953 -14.523 1 96.31 417 ASP B O 1
ATOM 9600 N N . ILE B 1 418 ? -7.293 -12.828 -14.32 1 97.94 418 ILE B N 1
ATOM 9601 C CA . ILE B 1 418 ? -7.418 -11.703 -15.242 1 97.94 418 ILE B CA 1
ATOM 9602 C C . ILE B 1 418 ? -6.633 -10.508 -14.703 1 97.94 418 ILE B C 1
ATOM 9604 O O . ILE B 1 418 ? -5.793 -9.945 -15.406 1 97.94 418 ILE B O 1
ATOM 9608 N N . SER B 1 419 ? -6.867 -10.172 -13.43 1 97.31 419 SER B N 1
ATOM 9609 C CA . SER B 1 419 ? -6.254 -8.984 -12.836 1 97.31 419 SER B CA 1
ATOM 9610 C C . SER B 1 419 ? -4.742 -9.148 -12.719 1 97.31 419 SER B C 1
ATOM 9612 O O . SER B 1 419 ? -3.994 -8.188 -12.922 1 97.31 419 SER B O 1
ATOM 9614 N N . LEU B 1 420 ? -4.273 -10.344 -12.422 1 96.62 420 LEU B N 1
ATOM 9615 C CA . LEU B 1 420 ? -2.848 -10.586 -12.242 1 96.62 420 LEU B CA 1
ATOM 9616 C C . LEU B 1 420 ? -2.135 -10.648 -13.594 1 96.62 420 LEU B C 1
ATOM 9618 O O . LEU B 1 420 ? -0.911 -10.508 -13.656 1 96.62 420 LEU B O 1
ATOM 9622 N N . GLY B 1 421 ? -2.895 -10.82 -14.625 1 97.06 421 GLY B N 1
ATOM 9623 C CA . GLY B 1 421 ? -2.287 -10.992 -15.938 1 97.06 421 GLY B CA 1
ATOM 9624 C C . GLY B 1 421 ? -2.225 -9.703 -16.734 1 97.06 421 GLY B C 1
ATOM 9625 O O . GLY B 1 421 ? -1.181 -9.359 -17.297 1 97.06 421 GLY B O 1
ATOM 9626 N N . ILE B 1 422 ? -3.414 -8.945 -16.766 1 97.62 422 ILE B N 1
ATOM 9627 C CA . ILE B 1 422 ? -3.426 -7.871 -17.75 1 97.62 422 ILE B CA 1
ATOM 9628 C C . ILE B 1 422 ? -4.211 -6.68 -17.203 1 97.62 422 ILE B C 1
ATOM 9630 O O . ILE B 1 422 ? -4.773 -5.895 -17.953 1 97.62 422 ILE B O 1
ATOM 9634 N N . LEU B 1 423 ? -4.293 -6.461 -15.898 1 97.69 423 LEU B N 1
ATOM 9635 C CA . LEU B 1 423 ? -5.098 -5.414 -15.281 1 97.69 423 LEU B CA 1
ATOM 9636 C C . LEU B 1 423 ? -4.727 -4.043 -15.844 1 97.69 423 LEU B C 1
ATOM 9638 O O . LEU B 1 423 ? -5.605 -3.24 -16.156 1 97.69 423 LEU B O 1
ATOM 9642 N N . PRO B 1 424 ? -3.404 -3.646 -15.953 1 96.75 424 PRO B N 1
ATOM 9643 C CA . PRO B 1 424 ? -3.076 -2.32 -16.484 1 96.75 424 PRO B CA 1
ATOM 9644 C C . PRO B 1 424 ? -3.664 -2.07 -17.875 1 96.75 424 PRO B C 1
ATOM 9646 O O . PRO B 1 424 ? -4.074 -0.95 -18.172 1 96.75 424 PRO B O 1
ATOM 9649 N N . HIS B 1 425 ? -3.686 -3.133 -18.672 1 97.5 425 HIS B N 1
ATOM 9650 C CA . HIS B 1 425 ? -4.301 -3.012 -20 1 97.5 425 HIS B CA 1
ATOM 9651 C C . HIS B 1 425 ? -5.805 -2.795 -19.891 1 97.5 425 HIS B C 1
ATOM 9653 O O . HIS B 1 425 ? -6.371 -1.957 -20.594 1 97.5 425 HIS B O 1
ATOM 9659 N N . ILE B 1 426 ? -6.418 -3.535 -19.031 1 97.62 426 ILE B N 1
ATOM 9660 C CA . ILE B 1 426 ? -7.863 -3.465 -18.828 1 97.62 426 ILE B CA 1
ATOM 9661 C C . ILE B 1 426 ? -8.242 -2.086 -18.297 1 97.62 426 ILE B C 1
ATOM 9663 O O . ILE B 1 426 ? -9.25 -1.509 -18.719 1 97.62 426 ILE B O 1
ATOM 9667 N N . THR B 1 427 ? -7.496 -1.567 -17.328 1 94.56 427 THR B N 1
ATOM 9668 C CA . THR B 1 427 ? -7.801 -0.255 -16.766 1 94.56 427 THR B CA 1
ATOM 9669 C C . THR B 1 427 ? -7.754 0.818 -17.859 1 94.56 427 THR B C 1
ATOM 9671 O O . THR B 1 427 ? -8.531 1.773 -17.828 1 94.56 427 THR B O 1
ATOM 9674 N N . ASN B 1 428 ? -6.828 0.705 -18.75 1 93.31 428 ASN B N 1
ATOM 9675 C CA . ASN B 1 428 ? -6.793 1.61 -19.906 1 93.31 428 ASN B CA 1
ATOM 9676 C C . ASN B 1 428 ? -8.07 1.514 -20.734 1 93.31 428 ASN B C 1
ATOM 9678 O O . ASN B 1 428 ? -8.602 2.529 -21.188 1 93.31 428 ASN B O 1
ATOM 9682 N N . GLN B 1 429 ? -8.539 0.272 -20.922 1 95.56 429 GLN B N 1
ATOM 9683 C CA . GLN B 1 429 ? -9.766 0.051 -21.688 1 95.56 429 GLN B CA 1
ATOM 9684 C C . GLN B 1 429 ? -10.969 0.64 -20.969 1 95.56 429 GLN B C 1
ATOM 9686 O O . GLN B 1 429 ? -11.859 1.21 -21.594 1 95.56 429 GLN B O 1
ATOM 9691 N N . LEU B 1 430 ? -10.992 0.494 -19.688 1 94 430 LEU B N 1
ATOM 9692 C CA . LEU B 1 430 ? -12.141 0.901 -18.875 1 94 430 LEU B CA 1
ATOM 9693 C C . LEU B 1 430 ? -12.211 2.42 -18.766 1 94 430 LEU B C 1
ATOM 9695 O O . LEU B 1 430 ? -13.258 2.969 -18.406 1 94 430 LEU B O 1
ATOM 9699 N N . GLN B 1 431 ? -11.156 3.145 -19.016 1 88.06 431 GLN B N 1
ATOM 9700 C CA . GLN B 1 431 ? -11.148 4.602 -18.969 1 88.06 431 GLN B CA 1
ATOM 9701 C C . GLN B 1 431 ? -11.977 5.188 -20.109 1 88.06 431 GLN B C 1
ATOM 9703 O O . GLN B 1 431 ? -12.383 6.352 -20.047 1 88.06 431 GLN B O 1
ATOM 9708 N N . GLU B 1 432 ? -12.18 4.352 -21.141 1 89.88 432 GLU B N 1
ATOM 9709 C CA . GLU B 1 432 ? -12.977 4.777 -22.281 1 89.88 432 GLU B CA 1
ATOM 9710 C C . GLU B 1 432 ? -14.453 4.426 -22.078 1 89.88 432 GLU B C 1
ATOM 9712 O O . GLU B 1 432 ? -14.844 3.268 -22.234 1 89.88 432 GLU B O 1
ATOM 9717 N N . ASN B 1 433 ? -15.32 5.379 -21.922 1 86.88 433 ASN B N 1
ATOM 9718 C CA . ASN B 1 433 ? -16.719 5.188 -21.594 1 86.88 433 ASN B CA 1
ATOM 9719 C C . ASN B 1 433 ? -17.469 4.473 -22.703 1 86.88 433 ASN B C 1
ATOM 9721 O O . ASN B 1 433 ? -18.516 3.852 -22.469 1 86.88 433 ASN B O 1
ATOM 9725 N N . SER B 1 434 ? -16.969 4.586 -23.922 1 92.81 434 SER B N 1
ATOM 9726 C CA . SER B 1 434 ? -17.656 3.975 -25.047 1 92.81 434 SER B CA 1
ATOM 9727 C C . SER B 1 434 ? -17.516 2.455 -25.016 1 92.81 434 SER B C 1
ATOM 9729 O O . SER B 1 434 ? -18.25 1.749 -25.719 1 92.81 434 SER B O 1
ATOM 9731 N N . ASN B 1 435 ? -16.578 1.914 -24.188 1 95.88 435 ASN B N 1
ATOM 9732 C CA . ASN B 1 435 ? -16.375 0.473 -24.094 1 95.88 435 ASN B CA 1
ATOM 9733 C C . ASN B 1 435 ? -17.328 -0.166 -23.094 1 95.88 435 ASN B C 1
ATOM 9735 O O . ASN B 1 435 ? -17.703 0.454 -22.094 1 95.88 435 ASN B O 1
ATOM 9739 N N . GLU B 1 436 ? -17.797 -1.328 -23.391 1 96.62 436 GLU B N 1
ATOM 9740 C CA . GLU B 1 436 ? -18.516 -2.178 -22.453 1 96.62 436 GLU B CA 1
ATOM 9741 C C . GLU B 1 436 ? -17.688 -3.396 -22.062 1 96.62 436 GLU B C 1
ATOM 9743 O O . GLU B 1 436 ? -17.25 -4.156 -22.922 1 96.62 436 GLU B O 1
ATOM 9748 N N . ALA B 1 437 ? -17.547 -3.549 -20.828 1 97.62 437 ALA B N 1
ATOM 9749 C CA . ALA B 1 437 ? -16.641 -4.609 -20.391 1 97.62 437 ALA B CA 1
ATOM 9750 C C . ALA B 1 437 ? -17.391 -5.668 -19.578 1 97.62 437 ALA B C 1
ATOM 9752 O O . ALA B 1 437 ? -18.25 -5.34 -18.766 1 97.62 437 ALA B O 1
ATOM 9753 N N . HIS B 1 438 ? -17.125 -6.93 -19.875 1 98.62 438 HIS B N 1
ATOM 9754 C CA . HIS B 1 438 ? -17.578 -8.102 -19.141 1 98.62 438 HIS B CA 1
ATOM 9755 C C . HIS B 1 438 ? -16.406 -8.93 -18.641 1 98.62 438 HIS B C 1
ATOM 9757 O O . HIS B 1 438 ? -15.367 -9.008 -19.297 1 98.62 438 HIS B O 1
ATOM 9763 N N . PHE B 1 439 ? -16.625 -9.484 -17.531 1 98.75 439 PHE B N 1
ATOM 9764 C CA . PHE B 1 439 ? -15.609 -10.352 -16.938 1 98.75 439 PHE B CA 1
ATOM 9765 C C . PHE B 1 439 ? -16.203 -11.711 -16.578 1 98.75 439 PHE B C 1
ATOM 9767 O O . PHE B 1 439 ? -17.328 -11.805 -16.109 1 98.75 439 PHE B O 1
ATOM 9774 N N . SER B 1 440 ? -15.453 -12.781 -16.859 1 98.69 440 SER B N 1
ATOM 9775 C CA . SER B 1 440 ? -15.977 -14.117 -16.562 1 98.69 440 SER B CA 1
ATOM 9776 C C . SER B 1 440 ? -14.898 -15.016 -15.984 1 98.69 440 SER B C 1
ATOM 9778 O O . SER B 1 440 ? -13.828 -15.18 -16.578 1 98.69 440 SER B O 1
ATOM 9780 N N . VAL B 1 441 ? -15.164 -15.578 -14.867 1 98.12 441 VAL B N 1
ATOM 9781 C CA . VAL B 1 441 ? -14.344 -16.641 -14.297 1 98.12 441 VAL B CA 1
ATOM 9782 C C . VAL B 1 441 ? -14.969 -18 -14.617 1 98.12 441 VAL B C 1
ATOM 9784 O O . VAL B 1 441 ? -16.156 -18.203 -14.391 1 98.12 441 VAL B O 1
ATOM 9787 N N . LEU B 1 442 ? -14.156 -18.875 -15.062 1 97.62 442 LEU B N 1
ATOM 9788 C CA . LEU B 1 442 ? -14.727 -20.047 -15.711 1 97.62 442 LEU B CA 1
ATOM 9789 C C . LEU B 1 442 ? -14.828 -21.219 -14.734 1 97.62 442 LEU B C 1
ATOM 9791 O O . LEU B 1 442 ? -15.641 -22.125 -14.93 1 97.62 442 LEU B O 1
ATOM 9795 N N . THR B 1 443 ? -14.07 -21.234 -13.68 1 95.81 443 THR B N 1
ATOM 9796 C CA . THR B 1 443 ? -14.203 -22.266 -12.672 1 95.81 443 THR B CA 1
ATOM 9797 C C . THR B 1 443 ? -14.617 -21.672 -11.328 1 95.81 443 THR B C 1
ATOM 9799 O O . THR B 1 443 ? -14.617 -20.453 -11.164 1 95.81 443 THR B O 1
ATOM 9802 N N . SER B 1 444 ? -14.992 -22.562 -10.352 1 93.88 444 SER B N 1
ATOM 9803 C CA . SER B 1 444 ? -15.508 -22.078 -9.07 1 93.88 444 SER B CA 1
ATOM 9804 C C . SER B 1 444 ? -14.375 -21.656 -8.141 1 93.88 444 SER B C 1
ATOM 9806 O O . SER B 1 444 ? -14.578 -20.859 -7.227 1 93.88 444 SER B O 1
ATOM 9808 N N . GLY B 1 445 ? -13.211 -22.219 -8.273 1 90.88 445 GLY B N 1
ATOM 9809 C CA . GLY B 1 445 ? -12.055 -21.828 -7.473 1 90.88 445 GLY B CA 1
ATOM 9810 C C . GLY B 1 445 ? -12.203 -22.188 -6.008 1 90.88 445 GLY B C 1
ATOM 9811 O O . GLY B 1 445 ? -11.5 -21.641 -5.156 1 90.88 445 GLY B O 1
ATOM 9812 N N . PHE B 1 446 ? -13.07 -23.078 -5.562 1 92.62 446 PHE B N 1
ATOM 9813 C CA . PHE B 1 446 ? -13.398 -23.359 -4.172 1 92.62 446 PHE B CA 1
ATOM 9814 C C . PHE B 1 446 ? -12.211 -23.984 -3.447 1 92.62 446 PHE B C 1
ATOM 9816 O O . PHE B 1 446 ? -12.094 -23.859 -2.227 1 92.62 446 PHE B O 1
ATOM 9823 N N . THR B 1 447 ? -11.281 -24.547 -4.195 1 89.44 447 THR B N 1
ATOM 9824 C CA . THR B 1 447 ? -10.148 -25.234 -3.582 1 89.44 447 THR B CA 1
ATOM 9825 C C . THR B 1 447 ? -9.219 -24.234 -2.9 1 89.44 447 THR B C 1
ATOM 9827 O O . THR B 1 447 ? -8.406 -24.609 -2.055 1 89.44 447 THR B O 1
ATOM 9830 N N . ALA B 1 448 ? -9.359 -23 -3.246 1 91.44 448 ALA B N 1
ATOM 9831 C CA . ALA B 1 448 ? -8.422 -22 -2.758 1 91.44 448 ALA B CA 1
ATOM 9832 C C . ALA B 1 448 ? -8.914 -21.375 -1.454 1 91.44 448 ALA B C 1
ATOM 9834 O O . ALA B 1 448 ? -8.227 -20.547 -0.857 1 91.44 448 ALA B O 1
ATOM 9835 N N . VAL B 1 449 ? -10.047 -21.734 -0.938 1 94.88 449 VAL B N 1
ATOM 9836 C CA . VAL B 1 449 ? -10.602 -21.203 0.303 1 94.88 449 VAL B CA 1
ATOM 9837 C C . VAL B 1 449 ? -10.445 -22.219 1.425 1 94.88 449 VAL B C 1
ATOM 9839 O O . VAL B 1 449 ? -10.969 -23.328 1.334 1 94.88 449 VAL B O 1
ATOM 9842 N N . THR B 1 450 ? -9.805 -21.891 2.412 1 94.12 450 THR B N 1
ATOM 9843 C CA . THR B 1 450 ? -9.531 -22.812 3.502 1 94.12 450 THR B CA 1
ATOM 9844 C C . THR B 1 450 ? -10.773 -23.016 4.371 1 94.12 450 THR B C 1
ATOM 9846 O O . THR B 1 450 ? -11.648 -22.141 4.406 1 94.12 450 THR B O 1
ATOM 9849 N N . ASN B 1 451 ? -10.828 -24.141 5.043 1 94.94 451 ASN B N 1
ATOM 9850 C CA . ASN B 1 451 ? -11.891 -24.375 6.016 1 94.94 451 ASN B CA 1
ATOM 9851 C C . ASN B 1 451 ? -11.867 -23.328 7.133 1 94.94 451 ASN B C 1
ATOM 9853 O O . ASN B 1 451 ? -12.922 -22.859 7.57 1 94.94 451 ASN B O 1
ATOM 9857 N N . THR B 1 452 ? -10.688 -22.984 7.535 1 94.19 452 THR B N 1
ATOM 9858 C CA . THR B 1 452 ? -10.523 -22.031 8.625 1 94.19 452 THR B CA 1
ATOM 9859 C C . THR B 1 452 ? -11.125 -20.672 8.25 1 94.19 452 THR B C 1
ATOM 9861 O O . THR B 1 452 ? -11.781 -20.031 9.078 1 94.19 452 THR B O 1
ATOM 9864 N N . PHE B 1 453 ? -10.891 -20.234 7.07 1 96 453 PHE B N 1
ATOM 9865 C CA . PHE B 1 453 ? -11.445 -18.969 6.621 1 96 453 PHE B CA 1
ATOM 9866 C C . PHE B 1 453 ? -12.961 -18.984 6.676 1 96 453 PHE B C 1
ATOM 9868 O O . PHE B 1 453 ? -13.594 -18.031 7.121 1 96 453 PHE B O 1
ATOM 9875 N N . VAL B 1 454 ? -13.547 -20.094 6.211 1 97.31 454 VAL B N 1
ATOM 9876 C CA . VAL B 1 454 ? -15 -20.219 6.184 1 97.31 454 VAL B CA 1
ATOM 9877 C C . VAL B 1 454 ? -15.547 -20.25 7.613 1 97.31 454 VAL B C 1
ATOM 9879 O O . VAL B 1 454 ? -16.531 -19.562 7.922 1 97.31 454 VAL B O 1
ATOM 9882 N N . ILE B 1 455 ? -14.914 -21.031 8.477 1 97.56 455 ILE B N 1
ATOM 9883 C CA . ILE B 1 455 ? -15.344 -21.141 9.867 1 97.56 455 ILE B CA 1
ATOM 9884 C C . ILE B 1 455 ? -15.312 -19.766 10.531 1 97.56 455 ILE B C 1
ATOM 9886 O O . ILE B 1 455 ? -16.281 -19.359 11.164 1 97.56 455 ILE B O 1
ATOM 9890 N N . ASP B 1 456 ? -14.219 -19.078 10.352 1 97.12 456 ASP B N 1
ATOM 9891 C CA . ASP B 1 456 ? -14.078 -17.75 10.945 1 97.12 456 ASP B CA 1
ATOM 9892 C C . ASP B 1 456 ? -15.156 -16.797 10.43 1 97.12 456 ASP B C 1
ATOM 9894 O O . ASP B 1 456 ? -15.727 -16.031 11.203 1 97.12 456 ASP B O 1
ATOM 9898 N N . THR B 1 457 ? -15.375 -16.828 9.156 1 97.81 457 THR B N 1
ATOM 9899 C CA . THR B 1 457 ? -16.391 -15.977 8.547 1 97.81 457 THR B CA 1
ATOM 9900 C C . THR B 1 457 ? -17.781 -16.297 9.102 1 97.81 457 THR B C 1
ATOM 9902 O O . THR B 1 457 ? -18.547 -15.398 9.414 1 97.81 457 THR B O 1
ATOM 9905 N N . LEU B 1 458 ? -18.047 -17.594 9.242 1 98.44 458 LEU B N 1
ATOM 9906 C CA . LEU B 1 458 ? -19.359 -18.016 9.734 1 98.44 458 LEU B CA 1
ATOM 9907 C C . LEU B 1 458 ? -19.531 -17.656 11.203 1 98.44 458 LEU B C 1
ATOM 9909 O O . LEU B 1 458 ? -20.625 -17.281 11.633 1 98.44 458 LEU B O 1
ATOM 9913 N N . LEU B 1 459 ? -18.453 -17.797 11.961 1 98.06 459 LEU B N 1
ATOM 9914 C CA . LEU B 1 459 ? -18.516 -17.391 13.367 1 98.06 459 LEU B CA 1
ATOM 9915 C C . LEU B 1 459 ? -18.797 -15.898 13.484 1 98.06 459 LEU B C 1
ATOM 9917 O O . LEU B 1 459 ? -19.594 -15.484 14.328 1 98.06 459 LEU B O 1
ATOM 9921 N N . HIS B 1 460 ? -18.219 -15.141 12.656 1 97.44 460 HIS B N 1
ATOM 9922 C CA . HIS B 1 460 ? -18.5 -13.711 12.641 1 97.44 460 HIS B CA 1
ATOM 9923 C C . HIS B 1 460 ? -19.922 -13.422 12.211 1 97.44 460 HIS B C 1
ATOM 9925 O O . HIS B 1 460 ? -20.578 -12.523 12.75 1 97.44 460 HIS B O 1
ATOM 9931 N N . THR B 1 461 ? -20.359 -14.141 11.219 1 97.94 461 THR B N 1
ATOM 9932 C CA . THR B 1 461 ? -21.719 -13.992 10.742 1 97.94 461 THR B CA 1
ATOM 9933 C C . THR B 1 461 ? -22.719 -14.258 11.867 1 97.94 461 THR B C 1
ATOM 9935 O O . THR B 1 461 ? -23.672 -13.492 12.055 1 97.94 461 THR B O 1
ATOM 9938 N N . LYS B 1 462 ? -22.453 -15.312 12.562 1 96.69 462 LYS B N 1
ATOM 9939 C CA . LYS B 1 462 ? -23.328 -15.664 13.688 1 96.69 462 LYS B CA 1
ATOM 9940 C C . LYS B 1 462 ? -23.344 -14.562 14.734 1 96.69 462 LYS B C 1
ATOM 9942 O O . LYS B 1 462 ? -24.406 -14.195 15.242 1 96.69 462 LYS B O 1
ATOM 9947 N N . LYS B 1 463 ? -22.234 -14.055 15.047 1 97 463 LYS B N 1
ATOM 9948 C CA . LYS B 1 463 ? -22.125 -12.984 16.031 1 97 463 LYS B CA 1
ATOM 9949 C C . LYS B 1 463 ? -22.906 -11.742 15.594 1 97 463 LYS B C 1
ATOM 9951 O O . LYS B 1 463 ? -23.625 -11.141 16.391 1 97 463 LYS B O 1
ATOM 9956 N N . LEU B 1 464 ? -22.766 -11.359 14.367 1 96.75 464 LEU B N 1
ATOM 9957 C CA . LEU B 1 464 ? -23.438 -10.188 13.844 1 96.75 464 LEU B CA 1
ATOM 9958 C C . LEU B 1 464 ? -24.953 -10.383 13.852 1 96.75 464 LEU B C 1
ATOM 9960 O O . LEU B 1 464 ? -25.703 -9.438 14.094 1 96.75 464 LEU B O 1
ATOM 9964 N N . LEU B 1 465 ? -25.359 -11.562 13.516 1 96.19 465 LEU B N 1
ATOM 9965 C CA . LEU B 1 465 ? -26.781 -11.883 13.586 1 96.19 465 LEU B CA 1
ATOM 9966 C C . LEU B 1 465 ? -27.312 -11.742 15.008 1 96.19 465 LEU B C 1
ATOM 9968 O O . LEU B 1 465 ? -28.375 -11.156 15.227 1 96.19 465 LEU B O 1
ATOM 9972 N N . ASP B 1 466 ? -26.578 -12.227 15.969 1 94.88 466 ASP B N 1
ATOM 9973 C CA . ASP B 1 466 ? -26.969 -12.172 17.375 1 94.88 466 ASP B CA 1
ATOM 9974 C C . ASP B 1 466 ? -27 -10.727 17.875 1 94.88 466 ASP B C 1
ATOM 9976 O O . ASP B 1 466 ? -27.859 -10.367 18.688 1 94.88 466 ASP B O 1
ATOM 9980 N N . ASP B 1 467 ? -26.125 -9.898 17.375 1 94.94 467 ASP B N 1
ATOM 9981 C CA . ASP B 1 467 ? -26.031 -8.5 17.781 1 94.94 467 ASP B CA 1
ATOM 9982 C C . ASP B 1 467 ? -27.062 -7.645 17.047 1 94.94 467 ASP B C 1
ATOM 9984 O O . ASP B 1 467 ? -27.203 -6.453 17.344 1 94.94 467 ASP B O 1
ATOM 9988 N N . GLY B 1 468 ? -27.703 -8.211 16.109 1 93.12 468 GLY B N 1
ATOM 9989 C CA . GLY B 1 468 ? -28.719 -7.488 15.352 1 93.12 468 GLY B CA 1
ATOM 9990 C C . GLY B 1 468 ? -28.125 -6.543 14.32 1 93.12 468 GLY B C 1
ATOM 9991 O O . GLY B 1 468 ? -28.75 -5.559 13.938 1 93.12 468 GLY B O 1
ATOM 9992 N N . GLU B 1 469 ? -26.938 -6.844 13.867 1 94.19 469 GLU B N 1
ATOM 9993 C CA . GLU B 1 469 ? -26.219 -5.926 12.992 1 94.19 469 GLU B CA 1
ATOM 9994 C C . GLU B 1 469 ? -26.391 -6.309 11.523 1 94.19 469 GLU B C 1
ATOM 9996 O O . GLU B 1 469 ? -25.812 -5.684 10.641 1 94.19 469 GLU B O 1
ATOM 10001 N N . ILE B 1 470 ? -27.172 -7.359 11.234 1 95.5 470 ILE B N 1
ATOM 10002 C CA . ILE B 1 470 ? -27.547 -7.727 9.875 1 95.5 470 ILE B CA 1
ATOM 10003 C C . ILE B 1 470 ? -29.016 -7.391 9.633 1 95.5 470 ILE B C 1
ATOM 10005 O O . ILE B 1 470 ? -29.891 -8.227 9.844 1 95.5 470 ILE B O 1
ATOM 10009 N N . GLN B 1 471 ? -29.219 -6.316 9.078 1 91.81 471 GLN B N 1
ATOM 10010 C CA . GLN B 1 471 ? -30.562 -5.77 8.977 1 91.81 471 GLN B CA 1
ATOM 10011 C C . GLN B 1 471 ? -31.375 -6.484 7.898 1 91.81 471 GLN B C 1
ATOM 10013 O O . GLN B 1 471 ? -32.594 -6.617 8.016 1 91.81 471 GLN B O 1
ATOM 10018 N N . MET B 1 472 ? -30.734 -6.961 6.859 1 92.75 472 MET B N 1
ATOM 10019 C CA . MET B 1 472 ? -31.422 -7.48 5.688 1 92.75 472 MET B CA 1
ATOM 10020 C C . MET B 1 472 ? -32.25 -8.711 6.043 1 92.75 472 MET B C 1
ATOM 10022 O O . MET B 1 472 ? -33.281 -8.984 5.406 1 92.75 472 MET B O 1
ATOM 10026 N N . VAL B 1 473 ? -31.922 -9.469 7.094 1 95.06 473 VAL B N 1
ATOM 10027 C CA . VAL B 1 473 ? -32.594 -10.711 7.441 1 95.06 473 VAL B CA 1
ATOM 10028 C C . VAL B 1 473 ? -33.938 -10.398 8.078 1 95.06 473 VAL B C 1
ATOM 10030 O O . VAL B 1 473 ? -34.812 -11.289 8.203 1 95.06 473 VAL B O 1
ATOM 10033 N N . HIS B 1 474 ? -34.219 -9.133 8.367 1 93.5 474 HIS B N 1
ATOM 10034 C CA . HIS B 1 474 ? -35.469 -8.719 9 1 93.5 474 HIS B CA 1
ATOM 10035 C C . HIS B 1 474 ? -36.469 -8.266 7.965 1 93.5 474 HIS B C 1
ATOM 10037 O O . HIS B 1 474 ? -37.656 -8.078 8.281 1 93.5 474 HIS B O 1
ATOM 10043 N N . TYR B 1 475 ? -36.031 -8.109 6.773 1 93.38 475 TYR B N 1
ATOM 10044 C CA . TYR B 1 475 ? -36.969 -7.711 5.734 1 93.38 475 TYR B CA 1
ATOM 10045 C C . TYR B 1 475 ? -37.938 -8.828 5.438 1 93.38 475 TYR B C 1
ATOM 10047 O O . TYR B 1 475 ? -37.594 -10.008 5.434 1 93.38 475 TYR B O 1
ATOM 10055 N N . GLU B 1 476 ? -39.156 -8.461 5.141 1 91.5 476 GLU B N 1
ATOM 10056 C CA . GLU B 1 476 ? -40.25 -9.414 5 1 91.5 476 GLU B CA 1
ATOM 10057 C C . GLU B 1 476 ? -40 -10.367 3.834 1 91.5 476 GLU B C 1
ATOM 10059 O O . GLU B 1 476 ? -40.344 -11.555 3.916 1 91.5 476 GLU B O 1
ATOM 10064 N N . ASP B 1 477 ? -39.406 -9.945 2.826 1 93.94 477 ASP B N 1
ATOM 10065 C CA . ASP B 1 477 ? -39.25 -10.766 1.627 1 93.94 477 ASP B CA 1
ATOM 10066 C C . ASP B 1 477 ? -37.844 -11.289 1.478 1 93.94 477 ASP B C 1
ATOM 10068 O O . ASP B 1 477 ? -37.469 -11.781 0.415 1 93.94 477 ASP B O 1
ATOM 10072 N N . PHE B 1 478 ? -37.031 -11.242 2.516 1 95.31 478 PHE B N 1
ATOM 10073 C CA . PHE B 1 478 ? -35.594 -11.555 2.357 1 95.31 478 PHE B CA 1
ATOM 10074 C C . PHE B 1 478 ? -35.406 -13.023 1.987 1 95.31 478 PHE B C 1
ATOM 10076 O O . PHE B 1 478 ? -34.656 -13.336 1.062 1 95.31 478 PHE B O 1
ATOM 10083 N N . PHE B 1 479 ? -36.062 -13.977 2.625 1 96.12 479 PHE B N 1
ATOM 10084 C CA . PHE B 1 479 ? -35.844 -15.406 2.463 1 96.12 479 PHE B CA 1
ATOM 10085 C C . PHE B 1 479 ? -36.625 -15.945 1.271 1 96.12 479 PHE B C 1
ATOM 10087 O O . PHE B 1 479 ? -36.469 -17.125 0.917 1 96.12 479 PHE B O 1
ATOM 10094 N N . GLU B 1 480 ? -37.406 -15.07 0.594 1 94.25 480 GLU B N 1
ATOM 10095 C CA . GLU B 1 480 ? -38.156 -15.492 -0.586 1 94.25 480 GLU B CA 1
ATOM 10096 C C . GLU B 1 480 ? -37.469 -15.023 -1.869 1 94.25 480 GLU B C 1
ATOM 10098 O O . GLU B 1 480 ? -36.969 -15.836 -2.652 1 94.25 480 GLU B O 1
ATOM 10103 N N . VAL B 1 481 ? -37.344 -13.68 -1.945 1 92.44 481 VAL B N 1
ATOM 10104 C CA . VAL B 1 481 ? -36.781 -13.148 -3.186 1 92.44 481 VAL B CA 1
ATOM 10105 C C . VAL B 1 481 ? -35.688 -12.117 -2.865 1 92.44 481 VAL B C 1
ATOM 10107 O O . VAL B 1 481 ? -34.781 -11.891 -3.668 1 92.44 481 VAL B O 1
ATOM 10110 N N . GLY B 1 482 ? -35.75 -11.562 -1.781 1 90.94 482 GLY B N 1
ATOM 10111 C CA . GLY B 1 482 ? -34.906 -10.43 -1.438 1 90.94 482 GLY B CA 1
ATOM 10112 C C . GLY B 1 482 ? -33.438 -10.773 -1.396 1 90.94 482 GLY B C 1
ATOM 10113 O O . GLY B 1 482 ? -32.562 -9.914 -1.625 1 90.94 482 GLY B O 1
ATOM 10114 N N . TYR B 1 483 ? -33.094 -11.984 -1 1 91.19 483 TYR B N 1
ATOM 10115 C CA . TYR B 1 483 ? -31.688 -12.391 -0.857 1 91.19 483 TYR B CA 1
ATOM 10116 C C . TYR B 1 483 ? -30.969 -12.344 -2.197 1 91.19 483 TYR B C 1
ATOM 10118 O O . TYR B 1 483 ? -29.734 -12.328 -2.244 1 91.19 483 TYR B O 1
ATOM 10126 N N . LYS B 1 484 ? -31.641 -12.211 -3.359 1 91.44 484 LYS B N 1
ATOM 10127 C CA . LYS B 1 484 ? -31.047 -12.211 -4.691 1 91.44 484 LYS B CA 1
ATOM 10128 C C . LYS B 1 484 ? -30.875 -10.789 -5.219 1 91.44 484 LYS B C 1
ATOM 10130 O O . LYS B 1 484 ? -30.281 -10.57 -6.277 1 91.44 484 LYS B O 1
ATOM 10135 N N . LEU B 1 485 ? -31.375 -9.898 -4.465 1 87 485 LEU B N 1
ATOM 10136 C CA . LEU B 1 485 ? -31.406 -8.531 -4.957 1 87 485 LEU B CA 1
ATOM 10137 C C . LEU B 1 485 ? -30.312 -7.688 -4.301 1 87 485 LEU B C 1
ATOM 10139 O O . LEU B 1 485 ? -29.734 -8.094 -3.293 1 87 485 LEU B O 1
ATOM 10143 N N . LYS B 1 486 ? -29.891 -6.555 -4.887 1 86.62 486 LYS B N 1
ATOM 10144 C CA . LYS B 1 486 ? -29.047 -5.492 -4.352 1 86.62 486 LYS B CA 1
ATOM 10145 C C . LYS B 1 486 ? -27.625 -6 -4.082 1 86.62 486 LYS B C 1
ATOM 10147 O O . LYS B 1 486 ? -27.031 -5.672 -3.055 1 86.62 486 LYS B O 1
ATOM 10152 N N . THR B 1 487 ? -27.188 -6.836 -4.902 1 90.19 487 THR B N 1
ATOM 10153 C CA . THR B 1 487 ? -25.828 -7.367 -4.746 1 90.19 487 THR B CA 1
ATOM 10154 C C . THR B 1 487 ? -24.797 -6.273 -4.965 1 90.19 487 THR B C 1
ATOM 10156 O O . THR B 1 487 ? -23.703 -6.316 -4.387 1 90.19 487 THR B O 1
ATOM 10159 N N . ASP B 1 488 ? -25.156 -5.266 -5.793 1 93 488 ASP B N 1
ATOM 10160 C CA . ASP B 1 488 ? -24.25 -4.137 -6 1 93 488 ASP B CA 1
ATOM 10161 C C . ASP B 1 488 ? -24.094 -3.32 -4.719 1 93 488 ASP B C 1
ATOM 10163 O O . ASP B 1 488 ? -23.031 -2.742 -4.473 1 93 488 ASP B O 1
ATOM 10167 N N . LYS B 1 489 ? -25.125 -3.299 -3.943 1 92.62 489 LYS B N 1
ATOM 10168 C CA . LYS B 1 489 ? -25.062 -2.588 -2.67 1 92.62 489 LYS B CA 1
ATOM 10169 C C . LYS B 1 489 ? -24.062 -3.236 -1.728 1 92.62 489 LYS B C 1
ATOM 10171 O O . LYS B 1 489 ? -23.359 -2.545 -0.99 1 92.62 489 LYS B O 1
ATOM 10176 N N . ASP B 1 490 ? -24 -4.559 -1.756 1 93.56 490 ASP B N 1
ATOM 10177 C CA . ASP B 1 490 ? -23.047 -5.277 -0.91 1 93.56 490 ASP B CA 1
ATOM 10178 C C . ASP B 1 490 ? -21.609 -4.926 -1.278 1 93.56 490 ASP B C 1
ATOM 10180 O O . ASP B 1 490 ? -20.781 -4.664 -0.401 1 93.56 490 ASP B O 1
ATOM 10184 N N . VAL B 1 491 ? -21.391 -4.93 -2.57 1 95.81 491 VAL B N 1
ATOM 10185 C CA . VAL B 1 491 ? -20.047 -4.648 -3.055 1 95.81 491 VAL B CA 1
ATOM 10186 C C . VAL B 1 491 ? -19.672 -3.203 -2.723 1 95.81 491 VAL B C 1
ATOM 10188 O O . VAL B 1 491 ? -18.562 -2.934 -2.273 1 95.81 491 VAL B O 1
ATOM 10191 N N . TYR B 1 492 ? -20.578 -2.334 -2.914 1 95.62 492 TYR B N 1
ATOM 10192 C CA . TYR B 1 492 ? -20.328 -0.921 -2.65 1 95.62 492 TYR B CA 1
ATOM 10193 C C . TYR B 1 492 ? -20.062 -0.681 -1.167 1 95.62 492 TYR B C 1
ATOM 10195 O O . TYR B 1 492 ? -19.172 0.09 -0.801 1 95.62 492 TYR B O 1
ATOM 10203 N N . HIS B 1 493 ? -20.906 -1.306 -0.333 1 95 493 HIS B N 1
ATOM 10204 C CA . HIS B 1 493 ? -20.703 -1.208 1.108 1 95 493 HIS B CA 1
ATOM 10205 C C . HIS B 1 493 ? -19.297 -1.636 1.496 1 95 493 HIS B C 1
ATOM 10207 O O . HIS B 1 493 ? -18.609 -0.916 2.217 1 95 493 HIS B O 1
ATOM 10213 N N . PHE B 1 494 ? -18.938 -2.797 1.04 1 97.25 494 PHE B N 1
ATOM 10214 C CA . PHE B 1 494 ? -17.625 -3.328 1.387 1 97.25 494 PHE B CA 1
ATOM 10215 C C . PHE B 1 494 ? -16.516 -2.359 0.975 1 97.25 494 PHE B C 1
ATOM 10217 O O . PHE B 1 494 ? -15.641 -2.035 1.775 1 97.25 494 PHE B O 1
ATOM 10224 N N . LEU B 1 495 ? -16.516 -1.888 -0.272 1 97.75 495 LEU B N 1
ATOM 10225 C CA . LEU B 1 495 ? -15.453 -1.061 -0.822 1 97.75 495 LEU B CA 1
ATOM 10226 C C . LEU B 1 495 ? -15.414 0.305 -0.143 1 97.75 495 LEU B C 1
ATOM 10228 O O . LEU B 1 495 ? -14.344 0.89 0.029 1 97.75 495 LEU B O 1
ATOM 10232 N N . THR B 1 496 ? -16.547 0.839 0.243 1 96.62 496 THR B N 1
ATOM 10233 C CA . THR B 1 496 ? -16.578 2.082 1.007 1 96.62 496 THR B CA 1
ATOM 10234 C C . THR B 1 496 ? -15.891 1.905 2.354 1 96.62 496 THR B C 1
ATOM 10236 O O . THR B 1 496 ? -15.242 2.83 2.852 1 96.62 496 THR B O 1
ATOM 10239 N N . LYS B 1 497 ? -16.094 0.744 2.947 1 96.94 497 LYS B N 1
ATOM 10240 C CA . LYS B 1 497 ? -15.461 0.463 4.23 1 96.94 497 LYS B CA 1
ATOM 10241 C C . LYS B 1 497 ? -13.953 0.249 4.059 1 96.94 497 LYS B C 1
ATOM 10243 O O . LYS B 1 497 ? -13.18 0.532 4.973 1 96.94 497 LYS B O 1
ATOM 10248 N N . VAL B 1 498 ? -13.547 -0.26 2.848 1 97.06 498 VAL B N 1
ATOM 10249 C CA . VAL B 1 498 ? -12.125 -0.307 2.529 1 97.06 498 VAL B CA 1
ATOM 10250 C C . VAL B 1 498 ? -11.539 1.104 2.561 1 97.06 498 VAL B C 1
ATOM 10252 O O . VAL B 1 498 ? -10.508 1.344 3.199 1 97.06 498 VAL B O 1
ATOM 10255 N N . ALA B 1 499 ? -12.18 1.996 1.914 1 96.56 499 ALA B N 1
ATOM 10256 C CA . ALA B 1 499 ? -11.719 3.381 1.855 1 96.56 499 ALA B CA 1
ATOM 10257 C C . ALA B 1 499 ? -11.664 4 3.248 1 96.56 499 ALA B C 1
ATOM 10259 O O . ALA B 1 499 ? -10.758 4.773 3.559 1 96.56 499 ALA B O 1
ATOM 10260 N N . ALA B 1 500 ? -12.633 3.672 4.098 1 95.88 500 ALA B N 1
ATOM 10261 C CA . ALA B 1 500 ? -12.766 4.238 5.438 1 95.88 500 ALA B CA 1
ATOM 10262 C C . ALA B 1 500 ? -11.844 3.531 6.43 1 95.88 500 ALA B C 1
ATOM 10264 O O . ALA B 1 500 ? -11.805 3.881 7.609 1 95.88 500 ALA B O 1
ATOM 10265 N N . GLU B 1 501 ? -11.156 2.492 6.004 1 94.31 501 GLU B N 1
ATOM 10266 C CA . GLU B 1 501 ? -10.32 1.676 6.875 1 94.31 501 GLU B CA 1
ATOM 10267 C C . GLU B 1 501 ? -11.117 1.119 8.047 1 94.31 501 GLU B C 1
ATOM 10269 O O . GLU B 1 501 ? -10.656 1.161 9.195 1 94.31 501 GLU B O 1
ATOM 10274 N N . ASP B 1 502 ? -12.32 0.73 7.758 1 96.06 502 ASP B N 1
ATOM 10275 C CA . ASP B 1 502 ? -13.234 0.152 8.742 1 96.06 502 ASP B CA 1
ATOM 10276 C C . ASP B 1 502 ? -13.258 -1.371 8.633 1 96.06 502 ASP B C 1
ATOM 10278 O O . ASP B 1 502 ? -14.086 -1.935 7.914 1 96.06 502 ASP B O 1
ATOM 10282 N N . GLU B 1 503 ? -12.492 -2.086 9.391 1 94.31 503 GLU B N 1
ATOM 10283 C CA . GLU B 1 503 ? -12.32 -3.533 9.297 1 94.31 503 GLU B CA 1
ATOM 10284 C C . GLU B 1 503 ? -13.617 -4.262 9.648 1 94.31 503 GLU B C 1
ATOM 10286 O O . GLU B 1 503 ? -13.961 -5.266 9.016 1 94.31 503 GLU B O 1
ATOM 10291 N N . MET B 1 504 ? -14.266 -3.781 10.648 1 94.81 504 MET B N 1
ATOM 10292 C CA . MET B 1 504 ? -15.516 -4.418 11.055 1 94.81 504 MET B CA 1
ATOM 10293 C C . MET B 1 504 ? -16.594 -4.246 9.984 1 94.81 504 MET B C 1
ATOM 10295 O O . MET B 1 504 ? -17.375 -5.16 9.742 1 94.81 504 MET B O 1
ATOM 10299 N N . GLY B 1 505 ? -16.562 -3.021 9.438 1 95.44 505 GLY B N 1
ATOM 10300 C CA . GLY B 1 505 ? -17.5 -2.793 8.344 1 95.44 505 GLY B CA 1
ATOM 10301 C C . GLY B 1 505 ? -17.234 -3.684 7.141 1 95.44 505 GLY B C 1
ATOM 10302 O O . GLY B 1 505 ? -18.188 -4.156 6.5 1 95.44 505 GLY B O 1
ATOM 10303 N N . LYS B 1 506 ? -16.047 -3.955 6.824 1 96.62 506 LYS B N 1
ATOM 10304 C CA . LYS B 1 506 ? -15.664 -4.863 5.746 1 96.62 506 LYS B CA 1
ATOM 10305 C C . LYS B 1 506 ? -16.156 -6.277 6.023 1 96.62 506 LYS B C 1
ATOM 10307 O O . LYS B 1 506 ? -16.75 -6.918 5.148 1 96.62 506 LYS B O 1
ATOM 10312 N N . LYS B 1 507 ? -15.883 -6.711 7.203 1 95.69 507 LYS B N 1
ATOM 10313 C CA . LYS B 1 507 ? -16.312 -8.055 7.586 1 95.69 507 LYS B CA 1
ATOM 10314 C C . LYS B 1 507 ? -17.828 -8.203 7.484 1 95.69 507 LYS B C 1
ATOM 10316 O O . LYS B 1 507 ? -18.328 -9.242 7.055 1 95.69 507 LYS B O 1
ATOM 10321 N N . ARG B 1 508 ? -18.5 -7.168 7.887 1 96.56 508 ARG B N 1
ATOM 10322 C CA . ARG B 1 508 ? -19.953 -7.199 7.789 1 96.56 508 ARG B CA 1
ATOM 10323 C C . ARG B 1 508 ? -20.406 -7.328 6.336 1 96.56 508 ARG B C 1
ATOM 10325 O O . ARG B 1 508 ? -21.375 -8.023 6.047 1 96.56 508 ARG B O 1
ATOM 10332 N N . GLY B 1 509 ? -19.672 -6.598 5.484 1 96.12 509 GLY B N 1
ATOM 10333 C CA . GLY B 1 509 ? -19.969 -6.723 4.066 1 96.12 509 GLY B CA 1
ATOM 10334 C C . GLY B 1 509 ? -19.812 -8.141 3.553 1 96.12 509 GLY B C 1
ATOM 10335 O O . GLY B 1 509 ? -20.672 -8.633 2.807 1 96.12 509 GLY B O 1
ATOM 10336 N N . LEU B 1 510 ? -18.766 -8.836 3.895 1 97.06 510 LEU B N 1
ATOM 10337 C CA . LEU B 1 510 ? -18.547 -10.234 3.537 1 97.06 510 LEU B CA 1
ATOM 10338 C C . LEU B 1 510 ? -19.656 -11.117 4.102 1 97.06 510 LEU B C 1
ATOM 10340 O O . LEU B 1 510 ? -20.172 -12 3.41 1 97.06 510 LEU B O 1
ATOM 10344 N N . CYS B 1 511 ? -20.047 -10.883 5.344 1 97.44 511 CYS B N 1
ATOM 10345 C CA . CYS B 1 511 ? -21.078 -11.672 6.008 1 97.44 511 CYS B CA 1
ATOM 10346 C C . CYS B 1 511 ? -22.422 -11.508 5.312 1 97.44 511 CYS B C 1
ATOM 10348 O O . CYS B 1 511 ? -23.203 -12.453 5.242 1 97.44 511 CYS B O 1
ATOM 10350 N N . HIS B 1 512 ? -22.734 -10.273 4.777 1 96.69 512 HIS B N 1
ATOM 10351 C CA . HIS B 1 512 ? -23.953 -10.078 3.982 1 96.69 512 HIS B CA 1
ATOM 10352 C C . HIS B 1 512 ? -24.016 -11.062 2.82 1 96.69 512 HIS B C 1
ATOM 10354 O O . HIS B 1 512 ? -25.031 -11.719 2.613 1 96.69 512 HIS B O 1
ATOM 10360 N N . ARG B 1 513 ? -22.906 -11.164 2.154 1 96.31 513 ARG B N 1
ATOM 10361 C CA . ARG B 1 513 ? -22.859 -12.008 0.963 1 96.31 513 ARG B CA 1
ATOM 10362 C C . ARG B 1 513 ? -22.922 -13.484 1.334 1 96.31 513 ARG B C 1
ATOM 10364 O O . ARG B 1 513 ? -23.547 -14.281 0.631 1 96.31 513 ARG B O 1
ATOM 10371 N N . VAL B 1 514 ? -22.266 -13.852 2.418 1 97.38 514 VAL B N 1
ATOM 10372 C CA . VAL B 1 514 ? -22.25 -15.242 2.863 1 97.38 514 VAL B CA 1
ATOM 10373 C C . VAL B 1 514 ? -23.656 -15.672 3.252 1 97.38 514 VAL B C 1
ATOM 10375 O O . VAL B 1 514 ? -24.078 -16.797 2.973 1 97.38 514 VAL B O 1
ATOM 10378 N N . ILE B 1 515 ? -24.406 -14.789 3.881 1 97.81 515 ILE B N 1
ATOM 10379 C CA . ILE B 1 515 ? -25.797 -15.086 4.238 1 97.81 515 ILE B CA 1
ATOM 10380 C C . ILE B 1 515 ? -26.609 -15.336 2.973 1 97.81 515 ILE B C 1
ATOM 10382 O O . ILE B 1 515 ? -27.375 -16.297 2.9 1 97.81 515 ILE B O 1
ATOM 10386 N N . ARG B 1 516 ? -26.453 -14.469 1.981 1 97.44 516 ARG B N 1
ATOM 10387 C CA . ARG B 1 516 ? -27.156 -14.672 0.715 1 97.44 516 ARG B CA 1
ATOM 10388 C C . ARG B 1 516 ? -26.781 -16.016 0.089 1 97.44 516 ARG B C 1
ATOM 10390 O O . ARG B 1 516 ? -27.641 -16.703 -0.475 1 97.44 516 ARG B O 1
ATOM 10397 N N . ALA B 1 517 ? -25.516 -16.375 0.161 1 97.56 517 ALA B N 1
ATOM 10398 C CA . ALA B 1 517 ? -25.047 -17.641 -0.386 1 97.56 517 ALA B CA 1
ATOM 10399 C C . ALA B 1 517 ? -25.672 -18.828 0.344 1 97.56 517 ALA B C 1
ATOM 10401 O O . ALA B 1 517 ? -26.125 -19.797 -0.288 1 97.56 517 ALA B O 1
ATOM 10402 N N . LEU B 1 518 ? -25.719 -18.75 1.67 1 98.12 518 LEU B N 1
ATOM 10403 C CA . LEU B 1 518 ? -26.297 -19.828 2.467 1 98.12 518 LEU B CA 1
ATOM 10404 C C . LEU B 1 518 ? -27.781 -20.016 2.146 1 98.12 518 LEU B C 1
ATOM 10406 O O . LEU B 1 518 ? -28.25 -21.141 2.014 1 98.12 518 LEU B O 1
ATOM 10410 N N . VAL B 1 519 ? -28.484 -18.906 2.033 1 98 519 VAL B N 1
ATOM 10411 C CA . VAL B 1 519 ? -29.906 -18.969 1.715 1 98 519 VAL B CA 1
ATOM 10412 C C . VAL B 1 519 ? -30.094 -19.609 0.345 1 98 519 VAL B C 1
ATOM 10414 O O . VAL B 1 519 ? -30.984 -20.438 0.168 1 98 519 VAL B O 1
ATOM 10417 N N . THR B 1 520 ? -29.297 -19.266 -0.576 1 97.19 520 THR B N 1
ATOM 10418 C CA . THR B 1 520 ? -29.375 -19.781 -1.936 1 97.19 520 THR B CA 1
ATOM 10419 C C . THR B 1 520 ? -29.062 -21.266 -1.965 1 97.19 520 THR B C 1
ATOM 10421 O O . THR B 1 520 ? -29.812 -22.062 -2.539 1 97.19 520 THR B O 1
ATOM 10424 N N . ILE B 1 521 ? -28 -21.719 -1.348 1 97.75 521 ILE B N 1
ATOM 10425 C CA . ILE B 1 521 ? -27.469 -23.078 -1.439 1 97.75 521 ILE B CA 1
ATOM 10426 C C . ILE B 1 521 ? -28.359 -24.047 -0.659 1 97.75 521 ILE B C 1
ATOM 10428 O O . ILE B 1 521 ? -28.656 -25.141 -1.126 1 97.75 521 ILE B O 1
ATOM 10432 N N . TYR B 1 522 ? -28.812 -23.609 0.507 1 97.56 522 TYR B N 1
ATOM 10433 C CA . TYR B 1 522 ? -29.516 -24.516 1.41 1 97.56 522 TYR B CA 1
ATOM 10434 C C . TYR B 1 522 ? -31.016 -24.219 1.415 1 97.56 522 TYR B C 1
ATOM 10436 O O . TYR B 1 522 ? -31.766 -24.812 2.18 1 97.56 522 TYR B O 1
ATOM 10444 N N . GLU B 1 523 ? -31.484 -23.25 0.641 1 96.62 523 GLU B N 1
ATOM 10445 C CA . GLU B 1 523 ? -32.875 -22.891 0.533 1 96.62 523 GLU B CA 1
ATOM 10446 C C . GLU B 1 523 ? -33.469 -22.562 1.901 1 96.62 523 GLU B C 1
ATOM 10448 O O . GLU B 1 523 ? -34.5 -23.109 2.283 1 96.62 523 GLU B O 1
ATOM 10453 N N . VAL B 1 524 ? -32.75 -21.75 2.59 1 97.25 524 VAL B N 1
ATOM 10454 C CA . VAL B 1 524 ? -33.125 -21.375 3.951 1 97.25 524 VAL B CA 1
ATOM 10455 C C . VAL B 1 524 ? -34.406 -20.547 3.928 1 97.25 524 VAL B C 1
ATOM 10457 O O . VAL B 1 524 ? -34.562 -19.625 3.105 1 97.25 524 VAL B O 1
ATOM 10460 N N . LYS B 1 525 ? -35.312 -20.75 4.91 1 95.94 525 LYS B N 1
ATOM 10461 C CA . LYS B 1 525 ? -36.625 -20.141 4.844 1 95.94 525 LYS B CA 1
ATOM 10462 C C . LYS B 1 525 ? -36.781 -19.062 5.91 1 95.94 525 LYS B C 1
ATOM 10464 O O . LYS B 1 525 ? -37.688 -18.219 5.828 1 95.94 525 LYS B O 1
ATOM 10469 N N . ASN B 1 526 ? -36.031 -19.141 6.969 1 95.06 526 ASN B N 1
ATOM 10470 C CA . ASN B 1 526 ? -36.125 -18.156 8.047 1 95.06 526 ASN B CA 1
ATOM 10471 C C . ASN B 1 526 ? -34.844 -18.047 8.828 1 95.06 526 ASN B C 1
ATOM 10473 O O . ASN B 1 526 ? -33.875 -18.766 8.562 1 95.06 526 ASN B O 1
ATOM 10477 N N . LYS B 1 527 ? -34.812 -17.172 9.828 1 94.44 527 LYS B N 1
ATOM 10478 C CA . LYS B 1 527 ? -33.625 -16.844 10.609 1 94.44 527 LYS B CA 1
ATOM 10479 C C . LYS B 1 527 ? -33.156 -18.047 11.438 1 94.44 527 LYS B C 1
ATOM 10481 O O . LYS B 1 527 ? -31.953 -18.266 11.586 1 94.44 527 LYS B O 1
ATOM 10486 N N . GLN B 1 528 ? -34.094 -18.703 11.992 1 94.75 528 GLN B N 1
ATOM 10487 C CA . GLN B 1 528 ? -33.719 -19.859 12.805 1 94.75 528 GLN B CA 1
ATOM 10488 C C . GLN B 1 528 ? -33.031 -20.938 11.977 1 94.75 528 GLN B C 1
ATOM 10490 O O . GLN B 1 528 ? -32 -21.469 12.398 1 94.75 528 GLN B O 1
ATOM 10495 N N . GLN B 1 529 ? -33.594 -21.219 10.836 1 97 529 GLN B N 1
ATOM 10496 C CA . GLN B 1 529 ? -32.969 -22.188 9.945 1 97 529 GLN B CA 1
ATOM 10497 C C . GLN B 1 529 ? -31.594 -21.719 9.5 1 97 529 GLN B C 1
ATOM 10499 O O . GLN B 1 529 ? -30.688 -22.531 9.305 1 97 529 GLN B O 1
ATOM 10504 N N . LEU B 1 530 ? -31.5 -20.422 9.297 1 97.75 530 LEU B N 1
ATOM 10505 C CA . LEU B 1 530 ? -30.203 -19.859 8.938 1 97.75 530 LEU B CA 1
ATOM 10506 C C . LEU B 1 530 ? -29.156 -20.156 10.016 1 97.75 530 LEU B C 1
ATOM 10508 O O . LEU B 1 530 ? -28.047 -20.609 9.703 1 97.75 530 LEU B O 1
ATOM 10512 N N . ARG B 1 531 ? -29.453 -19.938 11.203 1 96.38 531 ARG B N 1
ATOM 10513 C CA . ARG B 1 531 ? -28.547 -20.188 12.32 1 96.38 531 ARG B CA 1
ATOM 10514 C C . ARG B 1 531 ? -28.172 -21.656 12.398 1 96.38 531 ARG B C 1
ATOM 10516 O O . ARG B 1 531 ? -27.016 -22 12.625 1 96.38 531 ARG B O 1
ATOM 10523 N N . GLU B 1 532 ? -29.156 -22.484 12.227 1 97.31 532 GLU B N 1
ATOM 10524 C CA . GLU B 1 532 ? -28.906 -23.922 12.258 1 97.31 532 GLU B CA 1
ATOM 10525 C C . GLU B 1 532 ? -27.984 -24.359 11.125 1 97.31 532 GLU B C 1
ATOM 10527 O O . GLU B 1 532 ? -27.094 -25.172 11.328 1 97.31 532 GLU B O 1
ATOM 10532 N N . THR B 1 533 ? -28.297 -23.828 9.992 1 98.06 533 THR B N 1
ATOM 10533 C CA . THR B 1 533 ? -27.469 -24.141 8.836 1 98.06 533 THR B CA 1
ATOM 10534 C C . THR B 1 533 ? -26.016 -23.734 9.094 1 98.06 533 THR B C 1
ATOM 10536 O O . THR B 1 533 ? -25.094 -24.484 8.789 1 98.06 533 THR B O 1
ATOM 10539 N N . ILE B 1 534 ? -25.812 -22.531 9.656 1 98.44 534 ILE B N 1
ATOM 10540 C CA . ILE B 1 534 ? -24.469 -22.047 9.977 1 98.44 534 ILE B CA 1
ATOM 10541 C C . ILE B 1 534 ? -23.781 -23 10.938 1 98.44 534 ILE B C 1
ATOM 10543 O O . ILE B 1 534 ? -22.625 -23.375 10.719 1 98.44 534 ILE B O 1
ATOM 10547 N N . ASN B 1 535 ? -24.453 -23.438 11.945 1 98 535 ASN B N 1
ATOM 10548 C CA . ASN B 1 535 ? -23.906 -24.359 12.922 1 98 535 ASN B CA 1
ATOM 10549 C C . ASN B 1 535 ? -23.531 -25.703 12.273 1 98 535 ASN B C 1
ATOM 10551 O O . ASN B 1 535 ? -22.5 -26.281 12.602 1 98 535 ASN B O 1
ATOM 10555 N N . ASP B 1 536 ? -24.406 -26.125 11.43 1 97.94 536 ASP B N 1
ATOM 10556 C CA . ASP B 1 536 ? -24.172 -27.391 10.758 1 97.94 536 ASP B CA 1
ATOM 10557 C C . ASP B 1 536 ? -22.906 -27.328 9.898 1 97.94 536 ASP B C 1
ATOM 10559 O O . ASP B 1 536 ? -22.078 -28.25 9.922 1 97.94 536 ASP B O 1
ATOM 10563 N N . VAL B 1 537 ? -22.812 -26.297 9.102 1 98 537 VAL B N 1
ATOM 10564 C CA . VAL B 1 537 ? -21.656 -26.141 8.219 1 98 537 VAL B CA 1
ATOM 10565 C C . VAL B 1 537 ? -20.375 -26.078 9.055 1 98 537 VAL B C 1
ATOM 10567 O O . VAL B 1 537 ? -19.375 -26.719 8.727 1 98 537 VAL B O 1
ATOM 10570 N N . ILE B 1 538 ? -20.391 -25.312 10.141 1 98 538 ILE B N 1
ATOM 10571 C CA . ILE B 1 538 ? -19.234 -25.203 11.023 1 98 538 ILE B CA 1
ATOM 10572 C C . ILE B 1 538 ? -18.859 -26.578 11.562 1 98 538 ILE B C 1
ATOM 10574 O O . ILE B 1 538 ? -17.688 -26.938 11.594 1 98 538 ILE B O 1
ATOM 10578 N N . SER B 1 539 ? -19.875 -27.297 11.969 1 97.56 539 SER B N 1
ATOM 10579 C CA . SER B 1 539 ? -19.641 -28.625 12.523 1 97.56 539 SER B CA 1
ATOM 10580 C C . SER B 1 539 ? -19 -29.547 11.5 1 97.56 539 SER B C 1
ATOM 10582 O O . SER B 1 539 ? -18.062 -30.281 11.82 1 97.56 539 SER B O 1
ATOM 10584 N N . ILE B 1 540 ? -19.484 -29.562 10.344 1 97.25 540 ILE B N 1
ATOM 10585 C CA . ILE B 1 540 ? -18.953 -30.406 9.273 1 97.25 540 ILE B CA 1
ATOM 10586 C C . ILE B 1 540 ? -17.484 -30.047 9.023 1 97.25 540 ILE B C 1
ATOM 10588 O O . ILE B 1 540 ? -16.641 -30.938 8.906 1 97.25 540 ILE B O 1
ATOM 10592 N N . LEU B 1 541 ? -17.203 -28.781 8.914 1 96.38 541 LEU B N 1
ATOM 10593 C CA . LEU B 1 541 ? -15.859 -28.328 8.609 1 96.38 541 LEU B CA 1
ATOM 10594 C C . LEU B 1 541 ? -14.906 -28.625 9.758 1 96.38 541 LEU B C 1
ATOM 10596 O O . LEU B 1 541 ? -13.75 -28.984 9.531 1 96.38 541 LEU B O 1
ATOM 10600 N N . ARG B 1 542 ? -15.336 -28.484 10.992 1 94.69 542 ARG B N 1
ATOM 10601 C CA . ARG B 1 542 ? -14.508 -28.75 12.156 1 94.69 542 ARG B CA 1
ATOM 10602 C C . ARG B 1 542 ? -14.172 -30.25 12.242 1 94.69 542 ARG B C 1
ATOM 10604 O O . ARG B 1 542 ? -13.117 -30.609 12.766 1 94.69 542 ARG B O 1
ATOM 10611 N N . ASN B 1 543 ? -15.039 -31.031 11.719 1 93.62 543 ASN B N 1
ATOM 10612 C CA . ASN B 1 543 ? -14.852 -32.469 11.797 1 93.62 543 ASN B CA 1
ATOM 10613 C C . ASN B 1 543 ? -14.117 -33 10.562 1 93.62 543 ASN B C 1
ATOM 10615 O O . ASN B 1 543 ? -13.867 -34.219 10.461 1 93.62 543 ASN B O 1
ATOM 10619 N N . SER B 1 544 ? -13.812 -32.188 9.688 1 92 544 SER B N 1
ATOM 10620 C CA . SER B 1 544 ? -13.055 -32.562 8.508 1 92 544 SER B CA 1
ATOM 10621 C C . SER B 1 544 ? -11.555 -32.531 8.773 1 92 544 SER B C 1
ATOM 10623 O O . SER B 1 544 ? -11.07 -31.625 9.453 1 92 544 SER B O 1
ATOM 10625 N N . TYR B 1 545 ? -10.781 -33.5 8.305 1 87.56 545 TYR B N 1
ATOM 10626 C CA . TYR B 1 545 ? -9.328 -33.438 8.445 1 87.56 545 TYR B CA 1
ATOM 10627 C C . TYR B 1 545 ? -8.727 -32.5 7.414 1 87.56 545 TYR B C 1
ATOM 10629 O O . TYR B 1 545 ? -9.375 -32.125 6.434 1 87.56 545 TYR B O 1
ATOM 10637 N N . ASP B 1 546 ? -7.512 -32.156 7.551 1 83.12 546 ASP B N 1
ATOM 10638 C CA . ASP B 1 546 ? -6.82 -31.219 6.676 1 83.12 546 ASP B CA 1
ATOM 10639 C C . ASP B 1 546 ? -6.684 -31.781 5.262 1 83.12 546 ASP B C 1
ATOM 10641 O O . ASP B 1 546 ? -6.133 -32.875 5.074 1 83.12 546 ASP B O 1
ATOM 10645 N N . GLY B 1 547 ? -7.211 -31.078 4.301 1 85.56 547 GLY B N 1
ATOM 10646 C CA . GLY B 1 547 ? -7.102 -31.5 2.914 1 85.56 547 GLY B CA 1
ATOM 10647 C C . GLY B 1 547 ? -8.266 -32.344 2.459 1 85.56 547 GLY B C 1
ATOM 10648 O O . GLY B 1 547 ? -8.328 -32.75 1.295 1 85.56 547 GLY B O 1
ATOM 10649 N N . GLU B 1 548 ? -9.164 -32.531 3.352 1 90.06 548 GLU B N 1
ATOM 10650 C CA . GLU B 1 548 ? -10.328 -33.344 2.998 1 90.06 548 GLU B CA 1
ATOM 10651 C C . GLU B 1 548 ? -11.227 -32.625 2.006 1 90.06 548 GLU B C 1
ATOM 10653 O O . GLU B 1 548 ? -11.438 -31.406 2.127 1 90.06 548 GLU B O 1
ATOM 10658 N N . LYS B 1 549 ? -11.711 -33.375 1.033 1 89.19 549 LYS B N 1
ATOM 10659 C CA . LYS B 1 549 ? -12.703 -32.812 0.12 1 89.19 549 LYS B CA 1
ATOM 10660 C C . LYS B 1 549 ? -14.016 -32.531 0.842 1 89.19 549 LYS B C 1
ATOM 10662 O O . LYS B 1 549 ? -14.594 -33.406 1.464 1 89.19 549 LYS B O 1
ATOM 10667 N N . ASN B 1 550 ? -14.453 -31.375 0.746 1 92.88 550 ASN B N 1
ATOM 10668 C CA . ASN B 1 550 ? -15.695 -30.984 1.399 1 92.88 550 ASN B CA 1
ATOM 10669 C C . ASN B 1 550 ? -16.922 -31.406 0.582 1 92.88 550 ASN B C 1
ATOM 10671 O O . ASN B 1 550 ? -16.797 -31.672 -0.615 1 92.88 550 ASN B O 1
ATOM 10675 N N . PRO B 1 551 ? -18.047 -31.484 1.26 1 94.56 551 PRO B N 1
ATOM 10676 C CA . PRO B 1 551 ? -19.281 -31.75 0.522 1 94.56 551 PRO B CA 1
ATOM 10677 C C . PRO B 1 551 ? -19.578 -30.703 -0.542 1 94.56 551 PRO B C 1
ATOM 10679 O O . PRO B 1 551 ? -19.141 -29.562 -0.417 1 94.56 551 PRO B O 1
ATOM 10682 N N . SER B 1 552 ? -20.328 -31.094 -1.512 1 95 552 SER B N 1
ATOM 10683 C CA . SER B 1 552 ? -20.578 -30.281 -2.697 1 95 552 SER B CA 1
ATOM 10684 C C . SER B 1 552 ? -21.172 -28.922 -2.32 1 95 552 SER B C 1
ATOM 10686 O O . SER B 1 552 ? -20.797 -27.891 -2.9 1 95 552 SER B O 1
ATOM 10688 N N . LYS B 1 553 ? -22.094 -28.844 -1.364 1 97.12 553 LYS B N 1
ATOM 10689 C CA . LYS B 1 553 ? -22.719 -27.594 -0.969 1 97.12 553 LYS B CA 1
ATOM 10690 C C . LYS B 1 553 ? -21.719 -26.641 -0.34 1 97.12 553 LYS B C 1
ATOM 10692 O O . LYS B 1 553 ? -21.781 -25.422 -0.544 1 97.12 553 LYS B O 1
ATOM 10697 N N . ILE B 1 554 ? -20.812 -27.203 0.429 1 97.25 554 ILE B N 1
ATOM 10698 C CA . ILE B 1 554 ? -19.781 -26.375 1.054 1 97.25 554 ILE B CA 1
ATOM 10699 C C . ILE B 1 554 ? -18.781 -25.922 -0.003 1 97.25 554 ILE B C 1
ATOM 10701 O O . ILE B 1 554 ? -18.281 -24.797 0.064 1 97.25 554 ILE B O 1
ATOM 10705 N N . GLN B 1 555 ? -18.484 -26.781 -1.021 1 96.12 555 GLN B N 1
ATOM 10706 C CA . GLN B 1 555 ? -17.656 -26.359 -2.146 1 96.12 555 GLN B CA 1
ATOM 10707 C C . GLN B 1 555 ? -18.281 -25.172 -2.869 1 96.12 555 GLN B C 1
ATOM 10709 O O . GLN B 1 555 ? -17.578 -24.219 -3.229 1 96.12 555 GLN B O 1
ATOM 10714 N N . THR B 1 556 ? -19.578 -25.266 -3.023 1 97.5 556 THR B N 1
ATOM 10715 C CA . THR B 1 556 ? -20.297 -24.172 -3.68 1 97.5 556 THR B CA 1
ATOM 10716 C C . THR B 1 556 ? -20.203 -22.891 -2.859 1 97.5 556 THR B C 1
ATOM 10718 O O . THR B 1 556 ? -20.031 -21.797 -3.414 1 97.5 556 THR B O 1
ATOM 10721 N N . LEU B 1 557 ? -20.344 -23 -1.555 1 97.94 557 LEU B N 1
ATOM 10722 C CA . LEU B 1 557 ? -20.219 -21.844 -0.673 1 97.94 557 LEU B CA 1
ATOM 10723 C C . LEU B 1 557 ? -18.844 -21.203 -0.82 1 97.94 557 LEU B C 1
ATOM 10725 O O . LEU B 1 557 ? -18.734 -19.984 -0.955 1 97.94 557 LEU B O 1
ATOM 10729 N N . LYS B 1 558 ? -17.797 -22.062 -0.793 1 97 558 LYS B N 1
ATOM 10730 C CA . LYS B 1 558 ? -16.422 -21.578 -0.975 1 97 558 LYS B CA 1
ATOM 10731 C C . LYS B 1 558 ? -16.266 -20.891 -2.322 1 97 558 LYS B C 1
ATOM 10733 O O . LYS B 1 558 ? -15.633 -19.828 -2.408 1 97 558 LYS B O 1
ATOM 10738 N N . GLY B 1 559 ? -16.844 -21.469 -3.33 1 97.62 559 GLY B N 1
ATOM 10739 C CA . GLY B 1 559 ? -16.812 -20.859 -4.648 1 97.62 559 GLY B CA 1
ATOM 10740 C C . GLY B 1 559 ? -17.484 -19.5 -4.68 1 97.62 559 GLY B C 1
ATOM 10741 O O . GLY B 1 559 ? -17 -18.578 -5.32 1 97.62 559 GLY B O 1
ATOM 10742 N N . MET B 1 560 ? -18.625 -19.375 -4.008 1 97.88 560 MET B N 1
ATOM 10743 C CA . MET B 1 560 ? -19.391 -18.125 -4.012 1 97.88 560 MET B CA 1
ATOM 10744 C C . MET B 1 560 ? -18.641 -17.031 -3.246 1 97.88 560 MET B C 1
ATOM 10746 O O . MET B 1 560 ? -18.797 -15.852 -3.551 1 97.88 560 MET B O 1
ATOM 10750 N N . ILE B 1 561 ? -17.859 -17.422 -2.262 1 97.75 561 ILE B N 1
ATOM 10751 C CA . ILE B 1 561 ? -17 -16.453 -1.596 1 97.75 561 ILE B CA 1
ATOM 10752 C C . ILE B 1 561 ? -15.984 -15.898 -2.594 1 97.75 561 ILE B C 1
ATOM 10754 O O . ILE B 1 561 ? -15.758 -14.688 -2.652 1 97.75 561 ILE B O 1
ATOM 10758 N N . ARG B 1 562 ? -15.383 -16.781 -3.418 1 97.81 562 ARG B N 1
ATOM 10759 C CA . ARG B 1 562 ? -14.438 -16.344 -4.445 1 97.81 562 ARG B CA 1
ATOM 10760 C C . ARG B 1 562 ? -15.109 -15.445 -5.469 1 97.81 562 ARG B C 1
ATOM 10762 O O . ARG B 1 562 ? -14.5 -14.492 -5.961 1 97.81 562 ARG B O 1
ATOM 10769 N N . GLU B 1 563 ? -16.359 -15.797 -5.777 1 98.19 563 GLU B N 1
ATOM 10770 C CA . GLU B 1 563 ? -17.109 -14.969 -6.711 1 98.19 563 GLU B CA 1
ATOM 10771 C C . GLU B 1 563 ? -17.297 -13.555 -6.18 1 98.19 563 GLU B C 1
ATOM 10773 O O . GLU B 1 563 ? -17.156 -12.586 -6.926 1 98.19 563 GLU B O 1
ATOM 10778 N N . PHE B 1 564 ? -17.641 -13.461 -4.852 1 97.81 564 PHE B N 1
ATOM 10779 C CA . PHE B 1 564 ? -17.766 -12.148 -4.227 1 97.81 564 PHE B CA 1
ATOM 10780 C C . PHE B 1 564 ? -16.453 -11.367 -4.348 1 97.81 564 PHE B C 1
ATOM 10782 O O . PHE B 1 564 ? -16.469 -10.18 -4.66 1 97.81 564 PHE B O 1
ATOM 10789 N N . GLU B 1 565 ? -15.336 -12.055 -4.117 1 98.06 565 GLU B N 1
ATOM 10790 C CA . GLU B 1 565 ? -14.016 -11.43 -4.215 1 98.06 565 GLU B CA 1
ATOM 10791 C C . GLU B 1 565 ? -13.781 -10.867 -5.613 1 98.06 565 GLU B C 1
ATOM 10793 O O . GLU B 1 565 ? -13.258 -9.758 -5.762 1 98.06 565 GLU B O 1
ATOM 10798 N N . GLU B 1 566 ? -14.141 -11.617 -6.617 1 98.12 566 GLU B N 1
ATOM 10799 C CA . GLU B 1 566 ? -13.969 -11.172 -7.996 1 98.12 566 GLU B CA 1
ATOM 10800 C C . GLU B 1 566 ? -14.859 -9.969 -8.305 1 98.12 566 GLU B C 1
ATOM 10802 O O . GLU B 1 566 ? -14.43 -9.031 -8.984 1 98.12 566 GLU B O 1
ATOM 10807 N N . GLU B 1 567 ? -16.078 -10.016 -7.844 1 98.25 567 GLU B N 1
ATOM 10808 C CA . GLU B 1 567 ? -17 -8.891 -8.023 1 98.25 567 GLU B CA 1
ATOM 10809 C C . GLU B 1 567 ? -16.438 -7.621 -7.383 1 98.25 567 GLU B C 1
ATOM 10811 O O . GLU B 1 567 ? -16.594 -6.527 -7.926 1 98.25 567 GLU B O 1
ATOM 10816 N N . LEU B 1 568 ? -15.836 -7.754 -6.203 1 98 568 LEU B N 1
ATOM 10817 C CA . LEU B 1 568 ? -15.219 -6.613 -5.531 1 98 568 LEU B CA 1
ATOM 10818 C C . LEU B 1 568 ? -14.148 -5.977 -6.414 1 98 568 LEU B C 1
ATOM 10820 O O . LEU B 1 568 ? -14.078 -4.754 -6.527 1 98 568 LEU B O 1
ATOM 10824 N N . VAL B 1 569 ? -13.312 -6.797 -7.047 1 97.81 569 VAL B N 1
ATOM 10825 C CA . VAL B 1 569 ? -12.195 -6.297 -7.848 1 97.81 569 VAL B CA 1
ATOM 10826 C C . VAL B 1 569 ? -12.727 -5.457 -9.008 1 97.81 569 VAL B C 1
ATOM 10828 O O . VAL B 1 569 ? -12.258 -4.34 -9.242 1 97.81 569 VAL B O 1
ATOM 10831 N N . TRP B 1 570 ? -13.656 -5.965 -9.68 1 98 570 TRP B N 1
ATOM 10832 C CA . TRP B 1 570 ? -14.117 -5.242 -10.867 1 98 570 TRP B CA 1
ATOM 10833 C C . TRP B 1 570 ? -14.992 -4.055 -10.477 1 98 570 TRP B C 1
ATOM 10835 O O . TRP B 1 570 ? -14.992 -3.027 -11.156 1 98 570 TRP B O 1
ATOM 10845 N N . ALA B 1 571 ? -15.688 -4.176 -9.297 1 96.75 571 ALA B N 1
ATOM 10846 C CA . ALA B 1 571 ? -16.406 -3.021 -8.773 1 96.75 571 ALA B CA 1
ATOM 10847 C C . ALA B 1 571 ? -15.453 -1.895 -8.398 1 96.75 571 ALA B C 1
ATOM 10849 O O . ALA B 1 571 ? -15.828 -0.72 -8.422 1 96.75 571 ALA B O 1
ATOM 10850 N N . HIS B 1 572 ? -14.281 -2.266 -8.055 1 94.88 572 HIS B N 1
ATOM 10851 C CA . HIS B 1 572 ? -13.219 -1.298 -7.816 1 94.88 572 HIS B CA 1
ATOM 10852 C C . HIS B 1 572 ? -13.086 -0.322 -8.984 1 94.88 572 HIS B C 1
ATOM 10854 O O . HIS B 1 572 ? -12.703 0.834 -8.789 1 94.88 572 HIS B O 1
ATOM 10860 N N . PHE B 1 573 ? -13.492 -0.778 -10.172 1 95.38 573 PHE B N 1
ATOM 10861 C CA . PHE B 1 573 ? -13.344 0.008 -11.398 1 95.38 573 PHE B CA 1
ATOM 10862 C C . PHE B 1 573 ? -14.703 0.423 -11.938 1 95.38 573 PHE B C 1
ATOM 10864 O O . PHE B 1 573 ? -14.82 0.858 -13.086 1 95.38 573 PHE B O 1
ATOM 10871 N N . GLY B 1 574 ? -15.75 0.194 -11.125 1 94.88 574 GLY B N 1
ATOM 10872 C CA . GLY B 1 574 ? -17.078 0.676 -11.469 1 94.88 574 GLY B CA 1
ATOM 10873 C C . GLY B 1 574 ? -17.875 -0.312 -12.297 1 94.88 574 GLY B C 1
ATOM 10874 O O . GLY B 1 574 ? -18.938 0.03 -12.836 1 94.88 574 GLY B O 1
ATOM 10875 N N . VAL B 1 575 ? -17.391 -1.51 -12.453 1 96.75 575 VAL B N 1
ATOM 10876 C CA . VAL B 1 575 ? -18.109 -2.543 -13.18 1 96.75 575 VAL B CA 1
ATOM 10877 C C . VAL B 1 575 ? -19.266 -3.07 -12.32 1 96.75 575 VAL B C 1
ATOM 10879 O O . VAL B 1 575 ? -19.078 -3.34 -11.133 1 96.75 575 VAL B O 1
ATOM 10882 N N . GLN B 1 576 ? -20.406 -3.139 -12.859 1 96.06 576 GLN B N 1
ATOM 10883 C CA . GLN B 1 576 ? -21.562 -3.639 -12.125 1 96.06 576 GLN B CA 1
ATOM 10884 C C . GLN B 1 576 ? -21.516 -5.156 -11.992 1 96.06 576 GLN B C 1
ATOM 10886 O O . GLN B 1 576 ? -20.938 -5.844 -12.844 1 96.06 576 GLN B O 1
ATOM 10891 N N . VAL B 1 577 ? -22.156 -5.688 -10.992 1 96.38 577 VAL B N 1
ATOM 10892 C CA . VAL B 1 577 ? -22.125 -7.109 -10.672 1 96.38 577 VAL B CA 1
ATOM 10893 C C . VAL B 1 577 ? -22.703 -7.914 -11.828 1 96.38 577 VAL B C 1
ATOM 10895 O O . VAL B 1 577 ? -22.25 -9.023 -12.109 1 96.38 577 VAL B O 1
ATOM 10898 N N . LYS B 1 578 ? -23.672 -7.367 -12.57 1 95.94 578 LYS B N 1
ATOM 10899 C CA . LYS B 1 578 ? -24.328 -8.078 -13.656 1 95.94 578 LYS B CA 1
ATOM 10900 C C . LYS B 1 578 ? -23.359 -8.359 -14.797 1 95.94 578 LYS B C 1
ATOM 10902 O O . LYS B 1 578 ? -23.609 -9.25 -15.617 1 95.94 578 LYS B O 1
ATOM 10907 N N . ASN B 1 579 ? -22.266 -7.609 -14.875 1 97.69 579 ASN B N 1
ATOM 10908 C CA . ASN B 1 579 ? -21.281 -7.789 -15.945 1 97.69 579 ASN B CA 1
ATOM 10909 C C . ASN B 1 579 ? -20.156 -8.727 -15.523 1 97.69 579 ASN B C 1
ATOM 10911 O O . ASN B 1 579 ? -19.172 -8.891 -16.25 1 97.69 579 ASN B O 1
ATOM 10915 N N . VAL B 1 580 ? -20.234 -9.305 -14.359 1 98.19 580 VAL B N 1
ATOM 10916 C CA . VAL B 1 580 ? -19.297 -10.312 -13.883 1 98.19 580 VAL B CA 1
ATOM 10917 C C . VAL B 1 580 ? -19.953 -11.688 -13.891 1 98.19 580 VAL B C 1
ATOM 10919 O O . VAL B 1 580 ? -20.922 -11.922 -13.172 1 98.19 580 VAL B O 1
ATOM 10922 N N . HIS B 1 581 ? -19.406 -12.562 -14.664 1 98.38 581 HIS B N 1
ATOM 10923 C CA . HIS B 1 581 ? -20.031 -13.859 -14.898 1 98.38 581 HIS B CA 1
ATOM 10924 C C . HIS B 1 581 ? -19.219 -14.984 -14.266 1 98.38 581 HIS B C 1
ATOM 10926 O O . HIS B 1 581 ? -18 -15.016 -14.383 1 98.38 581 HIS B O 1
ATOM 10932 N N . HIS B 1 582 ? -19.922 -15.875 -13.578 1 97.69 582 HIS B N 1
ATOM 10933 C CA . HIS B 1 582 ? -19.312 -17.031 -12.938 1 97.69 582 HIS B CA 1
ATOM 10934 C C . HIS B 1 582 ? -19.859 -18.328 -13.531 1 97.69 582 HIS B C 1
ATOM 10936 O O . HIS B 1 582 ? -20.984 -18.75 -13.211 1 97.69 582 HIS B O 1
ATOM 10942 N N . LEU B 1 583 ? -19.062 -19.062 -14.258 1 97.44 583 LEU B N 1
ATOM 10943 C CA . LEU B 1 583 ? -19.594 -20.172 -15.047 1 97.44 583 LEU B CA 1
ATOM 10944 C C . LEU B 1 583 ? -19.5 -21.469 -14.266 1 97.44 583 LEU B C 1
ATOM 10946 O O . LEU B 1 583 ? -20.234 -22.422 -14.547 1 97.44 583 LEU B O 1
ATOM 10950 N N . ARG B 1 584 ? -18.578 -21.609 -13.367 1 96.12 584 ARG B N 1
ATOM 10951 C CA . ARG B 1 584 ? -18.438 -22.812 -12.562 1 96.12 584 ARG B CA 1
ATOM 10952 C C . ARG B 1 584 ? -18.406 -24.062 -13.438 1 96.12 584 ARG B C 1
ATOM 10954 O O . ARG B 1 584 ? -19.156 -25.016 -13.195 1 96.12 584 ARG B O 1
ATOM 10961 N N . LEU B 1 585 ? -17.531 -24.109 -14.398 1 94.75 585 LEU B N 1
ATOM 10962 C CA . LEU B 1 585 ? -17.469 -25.25 -15.297 1 94.75 585 LEU B CA 1
ATOM 10963 C C . LEU B 1 585 ? -17.328 -26.547 -14.508 1 94.75 585 LEU B C 1
ATOM 10965 O O . LEU B 1 585 ? -16.578 -26.609 -13.531 1 94.75 585 LEU B O 1
ATOM 10969 N N . GLY B 1 586 ? -17.922 -27.609 -14.984 1 92 586 GLY B N 1
ATOM 10970 C CA . GLY B 1 586 ? -18.172 -28.812 -14.203 1 92 586 GLY B CA 1
ATOM 10971 C C . GLY B 1 586 ? -16.969 -29.719 -14.109 1 92 586 GLY B C 1
ATOM 10972 O O . GLY B 1 586 ? -16.922 -30.609 -13.242 1 92 586 GLY B O 1
ATOM 10973 N N . PHE B 1 587 ? -15.977 -29.547 -14.93 1 89.25 587 PHE B N 1
ATOM 10974 C CA . PHE B 1 587 ? -14.828 -30.438 -14.867 1 89.25 587 PHE B CA 1
ATOM 10975 C C . PHE B 1 587 ? -14 -30.172 -13.617 1 89.25 587 PHE B C 1
ATOM 10977 O O . PHE B 1 587 ? -13.18 -31 -13.219 1 89.25 587 PHE B O 1
ATOM 10984 N N . TYR B 1 588 ? -14.188 -28.969 -13.008 1 90 588 TYR B N 1
ATOM 10985 C CA . TYR B 1 588 ? -13.461 -28.562 -11.805 1 90 588 TYR B CA 1
ATOM 10986 C C . TYR B 1 588 ? -14.102 -29.156 -10.555 1 90 588 TYR B C 1
ATOM 10988 O O . TYR B 1 588 ? -14.953 -28.516 -9.93 1 90 588 TYR B O 1
ATOM 10996 N N . THR B 1 589 ? -13.695 -30.359 -10.102 1 84 589 THR B N 1
ATOM 10997 C CA . THR B 1 589 ? -14.375 -31.094 -9.047 1 84 589 THR B CA 1
ATOM 10998 C C . THR B 1 589 ? -13.492 -31.203 -7.805 1 84 589 THR B C 1
ATOM 11000 O O . THR B 1 589 ? -13.938 -31.688 -6.758 1 84 589 THR B O 1
ATOM 11003 N N . GLY B 1 590 ? -12.281 -30.875 -7.859 1 78.44 590 GLY B N 1
ATOM 11004 C CA . GLY B 1 590 ? -11.391 -31 -6.723 1 78.44 590 GLY B CA 1
ATOM 11005 C C . GLY B 1 590 ? -10.742 -32.375 -6.609 1 78.44 590 GLY B C 1
ATOM 11006 O O . GLY B 1 590 ? -10.023 -32.625 -5.645 1 78.44 590 GLY B O 1
ATOM 11007 N N . ASP B 1 591 ? -10.898 -33.156 -7.531 1 78.88 591 ASP B N 1
ATOM 11008 C CA . ASP B 1 591 ? -10.289 -34.5 -7.535 1 78.88 591 ASP B CA 1
ATOM 11009 C C . ASP B 1 591 ? -8.82 -34.406 -7.926 1 78.88 591 ASP B C 1
ATOM 11011 O O . ASP B 1 591 ? -8.383 -33.438 -8.562 1 78.88 591 ASP B O 1
ATOM 11015 N N . ILE B 1 592 ? -8.102 -35.438 -7.465 1 78.19 592 ILE B N 1
ATOM 11016 C CA . ILE B 1 592 ? -6.672 -35.469 -7.77 1 78.19 592 ILE B CA 1
ATOM 11017 C C . ILE B 1 592 ? -6.469 -35.531 -9.281 1 78.19 592 ILE B C 1
ATOM 11019 O O . ILE B 1 592 ? -5.602 -34.844 -9.828 1 78.19 592 ILE B O 1
ATOM 11023 N N . PHE B 1 593 ? -7.215 -36.406 -9.898 1 78.31 593 PHE B N 1
ATOM 11024 C CA . PHE B 1 593 ? -7.223 -36.469 -11.359 1 78.31 593 PHE B CA 1
ATOM 11025 C C . PHE B 1 593 ? -8.523 -35.906 -11.914 1 78.31 593 PHE B C 1
ATOM 11027 O O . PHE B 1 593 ? -9.578 -36.531 -11.82 1 78.31 593 PHE B O 1
ATOM 11034 N N . THR B 1 594 ? -8.453 -34.75 -12.5 1 79.31 594 THR B N 1
ATOM 11035 C CA . THR B 1 594 ? -9.648 -34.062 -12.953 1 79.31 594 THR B CA 1
ATOM 11036 C C . THR B 1 594 ? -10.086 -34.562 -14.32 1 79.31 594 THR B C 1
ATOM 11038 O O . THR B 1 594 ? -9.25 -34.938 -15.156 1 79.31 594 THR B O 1
ATOM 11041 N N . GLU B 1 595 ? -11.344 -34.469 -14.539 1 81.56 595 GLU B N 1
ATOM 11042 C CA . GLU B 1 595 ? -11.93 -34.906 -15.805 1 81.56 595 GLU B CA 1
ATOM 11043 C C . GLU B 1 595 ? -11.609 -33.906 -16.922 1 81.56 595 GLU B C 1
ATOM 11045 O O . GLU B 1 595 ? -11.344 -32.75 -16.672 1 81.56 595 GLU B O 1
ATOM 11050 N N . GLN B 1 596 ? -11.578 -34.438 -18.109 1 83.31 596 GLN B N 1
ATOM 11051 C CA . GLN B 1 596 ? -11.461 -33.594 -19.266 1 83.31 596 GLN B CA 1
ATOM 11052 C C . GLN B 1 596 ? -12.758 -32.812 -19.531 1 83.31 596 GLN B C 1
ATOM 11054 O O . GLN B 1 596 ? -13.844 -33.312 -19.188 1 83.31 596 GLN B O 1
ATOM 11059 N N . PRO B 1 597 ? -12.688 -31.656 -20.094 1 88.06 597 PRO B N 1
ATOM 11060 C CA . PRO B 1 597 ? -13.906 -30.891 -20.391 1 88.06 597 PRO B CA 1
ATOM 11061 C C . PRO B 1 597 ? -14.844 -31.625 -21.344 1 88.06 597 PRO B C 1
ATOM 11063 O O . PRO B 1 597 ? -14.383 -32.281 -22.297 1 88.06 597 PRO B O 1
ATOM 11066 N N . ASP B 1 598 ? -16.078 -31.516 -21 1 88.75 598 ASP B N 1
ATOM 11067 C CA . ASP B 1 598 ? -17.156 -32.125 -21.781 1 88.75 598 ASP B CA 1
ATOM 11068 C C . ASP B 1 598 ? -17.891 -31.078 -22.609 1 88.75 598 ASP B C 1
ATOM 11070 O O . ASP B 1 598 ? -18.047 -29.922 -22.172 1 88.75 598 ASP B O 1
ATOM 11074 N N . LYS B 1 599 ? -18.344 -31.484 -23.766 1 87.06 599 LYS B N 1
ATOM 11075 C CA . LYS B 1 599 ? -19 -30.562 -24.688 1 87.06 599 LYS B CA 1
ATOM 11076 C C . LYS B 1 599 ? -20.234 -29.922 -24.062 1 87.06 599 LYS B C 1
ATOM 11078 O O . LYS B 1 599 ? -20.375 -28.703 -24.047 1 87.06 599 LYS B O 1
ATOM 11083 N N . LYS B 1 600 ? -21.109 -30.719 -23.547 1 88.12 600 LYS B N 1
ATOM 11084 C CA . LYS B 1 600 ? -22.375 -30.203 -23.016 1 88.12 600 LYS B CA 1
ATOM 11085 C C . LYS B 1 600 ? -22.156 -29.516 -21.672 1 88.12 600 LYS B C 1
ATOM 11087 O O . LYS B 1 600 ? -22.703 -28.438 -21.422 1 88.12 600 LYS B O 1
ATOM 11092 N N . ARG B 1 601 ? -21.359 -30.016 -20.922 1 91.5 601 ARG B N 1
ATOM 11093 C CA . ARG B 1 601 ? -21.203 -29.578 -19.547 1 91.5 601 ARG B CA 1
ATOM 11094 C C . ARG B 1 601 ? -20.312 -28.328 -19.469 1 91.5 601 ARG B C 1
ATOM 11096 O O . ARG B 1 601 ? -20.578 -27.422 -18.672 1 91.5 601 ARG B O 1
ATOM 11103 N N . ASP B 1 602 ? -19.25 -28.297 -20.312 1 95.06 602 ASP B N 1
ATOM 11104 C CA . ASP B 1 602 ? -18.219 -27.281 -20.109 1 95.06 602 ASP B CA 1
ATOM 11105 C C . ASP B 1 602 ? -18.141 -26.328 -21.297 1 95.06 602 ASP B C 1
ATOM 11107 O O . ASP B 1 602 ? -17.891 -25.141 -21.125 1 95.06 602 ASP B O 1
ATOM 11111 N N . VAL B 1 603 ? -18.391 -26.703 -22.531 1 95.94 603 VAL B N 1
ATOM 11112 C CA . VAL B 1 603 ? -18.234 -25.875 -23.719 1 95.94 603 VAL B CA 1
ATOM 11113 C C . VAL B 1 603 ? -19.5 -25.062 -23.953 1 95.94 603 VAL B C 1
ATOM 11115 O O . VAL B 1 603 ? -19.438 -23.875 -24.266 1 95.94 603 VAL B O 1
ATOM 11118 N N . GLU B 1 604 ? -20.656 -25.625 -23.781 1 96.31 604 GLU B N 1
ATOM 11119 C CA . GLU B 1 604 ? -21.938 -24.984 -24.078 1 96.31 604 GLU B CA 1
ATOM 11120 C C . GLU B 1 604 ? -22.125 -23.719 -23.25 1 96.31 604 GLU B C 1
ATOM 11122 O O . GLU B 1 604 ? -22.625 -22.719 -23.75 1 96.31 604 GLU B O 1
ATOM 11127 N N . PRO B 1 605 ? -21.844 -23.828 -21.984 1 97.5 605 PRO B N 1
ATOM 11128 C CA . PRO B 1 605 ? -22 -22.594 -21.188 1 97.5 605 PRO B CA 1
ATOM 11129 C C . PRO B 1 605 ? -21.141 -21.438 -21.719 1 97.5 605 PRO B C 1
ATOM 11131 O O . PRO B 1 605 ? -21.578 -20.281 -21.672 1 97.5 605 PRO B O 1
ATOM 11134 N N . ILE B 1 606 ? -20 -21.688 -22.156 1 98.12 606 ILE B N 1
ATOM 11135 C CA . ILE B 1 606 ? -19.125 -20.656 -22.719 1 98.12 606 ILE B CA 1
ATOM 11136 C C . ILE B 1 606 ? -19.75 -20.125 -24.016 1 98.12 606 ILE B C 1
ATOM 11138 O O . ILE B 1 606 ? -19.781 -18.906 -24.234 1 98.12 606 ILE B O 1
ATOM 11142 N N . LEU B 1 607 ? -20.219 -21.047 -24.828 1 97.25 607 LEU B N 1
ATOM 11143 C CA . LEU B 1 607 ? -20.859 -20.672 -26.094 1 97.25 607 LEU B CA 1
ATOM 11144 C C . LEU B 1 607 ? -22.062 -19.781 -25.844 1 97.25 607 LEU B C 1
ATOM 11146 O O . LEU B 1 607 ? -22.266 -18.781 -26.547 1 97.25 607 LEU B O 1
ATOM 11150 N N . GLU B 1 608 ? -22.844 -20.141 -24.891 1 97.94 608 GLU B N 1
ATOM 11151 C CA . GLU B 1 608 ? -24.031 -19.344 -24.562 1 97.94 608 GLU B CA 1
ATOM 11152 C C . GLU B 1 608 ? -23.625 -17.938 -24.094 1 97.94 608 GLU B C 1
ATOM 11154 O O . GLU B 1 608 ? -24.312 -16.969 -24.406 1 97.94 608 GLU B O 1
ATOM 11159 N N . MET B 1 609 ? -22.578 -17.875 -23.312 1 98.19 609 MET B N 1
ATOM 11160 C CA . MET B 1 609 ? -22.062 -16.578 -22.875 1 98.19 609 MET B CA 1
ATOM 11161 C C . MET B 1 609 ? -21.625 -15.734 -24.062 1 98.19 609 MET B C 1
ATOM 11163 O O . MET B 1 609 ? -21.891 -14.531 -24.109 1 98.19 609 MET B O 1
ATOM 11167 N N . PHE B 1 610 ? -20.984 -16.359 -25.062 1 98.25 610 PHE B N 1
ATOM 11168 C CA . PHE B 1 610 ? -20.578 -15.656 -2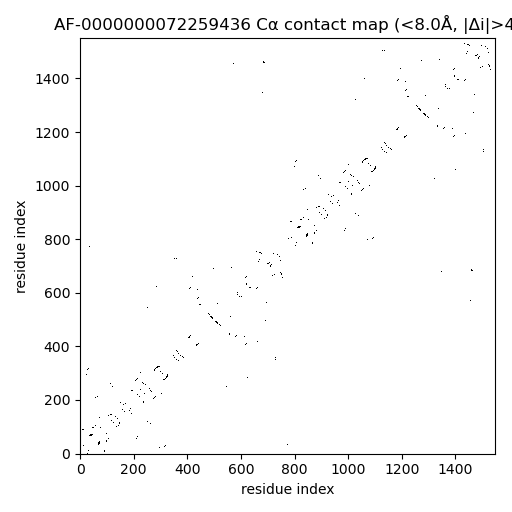6.281 1 98.25 610 PHE B CA 1
ATOM 11169 C C . PHE B 1 610 ? -21.797 -15.094 -27 1 98.25 610 PHE B C 1
ATOM 11171 O O . PHE B 1 610 ? -21.797 -13.93 -27.422 1 98.25 610 PHE B O 1
ATOM 11178 N N . ARG B 1 611 ? -22.828 -15.938 -27.094 1 97.69 611 ARG B N 1
ATOM 11179 C CA . ARG B 1 611 ? -24.047 -15.539 -27.781 1 97.69 611 ARG B CA 1
ATOM 11180 C C . ARG B 1 611 ? -24.703 -14.336 -27.109 1 97.69 611 ARG B C 1
ATOM 11182 O O . ARG B 1 611 ? -25.156 -13.414 -27.797 1 97.69 611 ARG B O 1
ATOM 11189 N N . LYS B 1 612 ? -24.656 -14.383 -25.844 1 97.94 612 LYS B N 1
ATOM 11190 C CA . LYS B 1 612 ? -25.344 -13.352 -25.062 1 97.94 612 LYS B CA 1
ATOM 11191 C C . LYS B 1 612 ? -24.562 -12.039 -25.094 1 97.94 612 LYS B C 1
ATOM 11193 O O . LYS B 1 612 ? -25.141 -10.969 -25.312 1 97.94 612 LYS B O 1
ATOM 11198 N N . ILE B 1 613 ? -23.25 -12.055 -24.906 1 98.06 613 ILE B N 1
ATOM 11199 C CA . ILE B 1 613 ? -22.422 -10.859 -24.766 1 98.06 613 ILE B CA 1
ATOM 11200 C C . ILE B 1 613 ? -22.016 -10.344 -26.141 1 98.06 613 ILE B C 1
ATOM 11202 O O . ILE B 1 613 ? -21.922 -9.133 -26.359 1 98.06 613 ILE B O 1
ATOM 11206 N N . ASN B 1 614 ? -21.781 -11.258 -27.109 1 98.06 614 ASN B N 1
ATOM 11207 C CA . ASN B 1 614 ? -21.344 -10.938 -28.469 1 98.06 614 ASN B CA 1
ATOM 11208 C C . ASN B 1 614 ? -20.125 -10.023 -28.469 1 98.06 614 ASN B C 1
ATOM 11210 O O . ASN B 1 614 ? -20.156 -8.93 -29.031 1 98.06 614 ASN B O 1
ATOM 11214 N N . PRO B 1 615 ? -19.016 -10.492 -27.922 1 98.44 615 PRO B N 1
ATOM 11215 C CA . PRO B 1 615 ? -17.844 -9.641 -27.75 1 98.44 615 PRO B CA 1
ATOM 11216 C C . PRO B 1 615 ? -17.125 -9.352 -29.062 1 98.44 615 PRO B C 1
ATOM 11218 O O . PRO B 1 615 ? -17.156 -10.18 -29.984 1 98.44 615 PRO B O 1
ATOM 11221 N N . THR B 1 616 ? -16.484 -8.148 -29.141 1 98.31 616 THR B N 1
ATOM 11222 C CA . THR B 1 616 ? -15.602 -7.816 -30.25 1 98.31 616 THR B CA 1
ATOM 11223 C C . THR B 1 616 ? -14.156 -8.195 -29.922 1 98.31 616 THR B C 1
ATOM 11225 O O . THR B 1 616 ? -13.328 -8.344 -30.812 1 98.31 616 THR B O 1
ATOM 11228 N N . LYS B 1 617 ? -13.859 -8.328 -28.672 1 98.19 617 LYS B N 1
ATOM 11229 C CA . LYS B 1 617 ? -12.562 -8.766 -28.172 1 98.19 617 LYS B CA 1
ATOM 11230 C C . LYS B 1 617 ? -12.719 -9.758 -27.016 1 98.19 617 LYS B C 1
ATOM 11232 O O . LYS B 1 617 ? -13.547 -9.562 -26.125 1 98.19 617 LYS B O 1
ATOM 11237 N N . LEU B 1 618 ? -11.984 -10.797 -27.078 1 98.5 618 LEU B N 1
ATOM 11238 C CA . LEU B 1 618 ? -11.984 -11.852 -26.078 1 98.5 618 LEU B CA 1
ATOM 11239 C C . LEU B 1 618 ? -10.578 -12.07 -25.516 1 98.5 618 LEU B C 1
ATOM 11241 O O . LEU B 1 618 ? -9.633 -12.281 -26.266 1 98.5 618 LEU B O 1
ATOM 11245 N N . SER B 1 619 ? -10.422 -11.906 -24.203 1 98.31 619 SER B N 1
ATOM 11246 C CA . SER B 1 619 ? -9.141 -12.25 -23.594 1 98.31 619 SER B CA 1
ATOM 11247 C C . SER B 1 619 ? -9.219 -13.578 -22.859 1 98.31 619 SER B C 1
ATOM 11249 O O . SER B 1 619 ? -10.242 -13.883 -22.234 1 98.31 619 SER B O 1
ATOM 11251 N N . LEU B 1 620 ? -8.203 -14.352 -22.891 1 98 620 LEU B N 1
ATOM 11252 C CA . LEU B 1 620 ? -8.125 -15.648 -22.234 1 98 620 LEU B CA 1
ATOM 11253 C C . LEU B 1 620 ? -6.68 -16.016 -21.906 1 98 620 LEU B C 1
ATOM 11255 O O . LEU B 1 620 ? -5.75 -15.43 -22.469 1 98 620 LEU B O 1
ATOM 11259 N N . THR B 1 621 ? -6.488 -16.922 -20.984 1 95.25 621 THR B N 1
ATOM 11260 C CA . THR B 1 621 ? -5.145 -17.391 -20.641 1 95.25 621 THR B CA 1
ATOM 11261 C C . THR B 1 621 ? -4.605 -18.312 -21.719 1 95.25 621 THR B C 1
ATOM 11263 O O . THR B 1 621 ? -5.293 -19.25 -22.141 1 95.25 621 THR B O 1
ATOM 11266 N N . LEU B 1 622 ? -3.459 -18.016 -22.141 1 93.25 622 LEU B N 1
ATOM 11267 C CA . LEU B 1 622 ? -2.773 -18.828 -23.125 1 93.25 622 LEU B CA 1
ATOM 11268 C C . LEU B 1 622 ? -1.641 -19.625 -22.484 1 93.25 622 LEU B C 1
ATOM 11270 O O . LEU B 1 622 ? -0.473 -19.438 -22.844 1 93.25 622 LEU B O 1
ATOM 11274 N N . ASP B 1 623 ? -2.006 -20.516 -21.625 1 88.31 623 ASP B N 1
ATOM 11275 C CA . ASP B 1 623 ? -1.022 -21.312 -20.891 1 88.31 623 ASP B CA 1
ATOM 11276 C C . ASP B 1 623 ? -0.832 -22.688 -21.531 1 88.31 623 ASP B C 1
ATOM 11278 O O . ASP B 1 623 ? -1.792 -23.281 -22.016 1 88.31 623 ASP B O 1
ATOM 11282 N N . PRO B 1 624 ? 0.38 -23.094 -21.531 1 81.81 624 PRO B N 1
ATOM 11283 C CA . PRO B 1 624 ? 0.658 -24.406 -22.109 1 81.81 624 PRO B CA 1
ATOM 11284 C C . PRO B 1 624 ? 0.22 -25.562 -21.203 1 81.81 624 PRO B C 1
ATOM 11286 O O . PRO B 1 624 ? -0.236 -25.328 -20.078 1 81.81 624 PRO B O 1
ATOM 11289 N N . GLU B 1 625 ? 0.375 -26.719 -21.781 1 76.56 625 GLU B N 1
ATOM 11290 C CA . GLU B 1 625 ? 0.035 -27.922 -21.031 1 76.56 625 GLU B CA 1
ATOM 11291 C C . GLU B 1 625 ? 1.011 -28.156 -19.875 1 76.56 625 GLU B C 1
ATOM 11293 O O . GLU B 1 625 ? 2.182 -27.781 -19.969 1 76.56 625 GLU B O 1
ATOM 11298 N N . GLY B 1 626 ? 0.466 -28.594 -18.828 1 69.25 626 GLY B N 1
ATOM 11299 C CA . GLY B 1 626 ? 1.297 -28.969 -17.703 1 69.25 626 GLY B CA 1
ATOM 11300 C C . GLY B 1 626 ? 0.821 -30.219 -17 1 69.25 626 GLY B C 1
ATOM 11301 O O . GLY B 1 626 ? -0.06 -30.922 -17.5 1 69.25 626 GLY B O 1
ATOM 11302 N N . SER B 1 627 ? 1.683 -30.547 -15.992 1 62.12 627 SER B N 1
ATOM 11303 C CA . SER B 1 627 ? 1.272 -31.672 -15.156 1 62.12 627 SER B CA 1
ATOM 11304 C C . SER B 1 627 ? 0.372 -31.203 -14.016 1 62.12 627 SER B C 1
ATOM 11306 O O . SER B 1 627 ? 0.46 -30.062 -13.57 1 62.12 627 SER B O 1
ATOM 11308 N N . GLY B 1 628 ? -0.688 -31.781 -13.75 1 62.12 628 GLY B N 1
ATOM 11309 C CA . GLY B 1 628 ? -1.597 -31.438 -12.664 1 62.12 628 GLY B CA 1
ATOM 11310 C C . GLY B 1 628 ? -3.025 -31.234 -13.125 1 62.12 628 GLY B C 1
ATOM 11311 O O . GLY B 1 628 ? -3.443 -31.797 -14.141 1 62.12 628 GLY B O 1
ATOM 11312 N N . PRO B 1 629 ? -3.723 -30.5 -12.242 1 57.06 629 PRO B N 1
ATOM 11313 C CA . PRO B 1 629 ? -5.113 -30.344 -12.672 1 57.06 629 PRO B CA 1
ATOM 11314 C C . PRO B 1 629 ? -5.238 -29.594 -14 1 57.06 629 PRO B C 1
ATOM 11316 O O . PRO B 1 629 ? -6.25 -29.734 -14.688 1 57.06 629 PRO B O 1
ATOM 11319 N N . ASP B 1 630 ? -4.172 -29 -14.383 1 78.69 630 ASP B N 1
ATOM 11320 C CA . ASP B 1 630 ? -4.02 -28.328 -15.664 1 78.69 630 ASP B CA 1
ATOM 11321 C C . ASP B 1 630 ? -5.266 -27.516 -16.016 1 78.69 630 ASP B C 1
ATOM 11323 O O . ASP B 1 630 ? -5.77 -27.594 -17.125 1 78.69 630 ASP B O 1
ATOM 11327 N N . THR B 1 631 ? -5.836 -26.828 -14.977 1 87.44 631 THR B N 1
ATOM 11328 C CA . THR B 1 631 ? -7.082 -26.078 -15.133 1 87.44 631 THR B CA 1
ATOM 11329 C C . THR B 1 631 ? -6.965 -25.047 -16.25 1 87.44 631 THR B C 1
ATOM 11331 O O . THR B 1 631 ? -7.879 -24.906 -17.062 1 87.44 631 THR B O 1
ATOM 11334 N N . HIS B 1 632 ? -5.906 -24.391 -16.344 1 90.19 632 HIS B N 1
ATOM 11335 C CA . HIS B 1 632 ? -5.719 -23.344 -17.359 1 90.19 632 HIS B CA 1
ATOM 11336 C C . HIS B 1 632 ? -5.762 -23.938 -18.766 1 90.19 632 HIS B C 1
ATOM 11338 O O . HIS B 1 632 ? -6.398 -23.359 -19.656 1 90.19 632 HIS B O 1
ATOM 11344 N N . TYR B 1 633 ? -5.102 -25.031 -18.875 1 88.06 633 TYR B N 1
ATOM 11345 C CA . TYR B 1 633 ? -5.066 -25.672 -20.188 1 88.06 633 TYR B CA 1
ATOM 11346 C C . TYR B 1 633 ? -6.441 -26.219 -20.562 1 88.06 633 TYR B C 1
ATOM 11348 O O . TYR B 1 633 ? -6.871 -26.078 -21.719 1 88.06 633 TYR B O 1
ATOM 11356 N N . LYS B 1 634 ? -7.145 -26.828 -19.688 1 89.38 634 LYS B N 1
ATOM 11357 C CA . LYS B 1 634 ? -8.469 -27.391 -19.938 1 89.38 634 LYS B CA 1
ATOM 11358 C C . LYS B 1 634 ? -9.469 -26.297 -20.297 1 89.38 634 LYS B C 1
ATOM 11360 O O . LYS B 1 634 ? -10.312 -26.484 -21.188 1 89.38 634 LYS B O 1
ATOM 11365 N N . VAL B 1 635 ? -9.383 -25.188 -19.578 1 93.06 635 VAL B N 1
ATOM 11366 C CA . VAL B 1 635 ? -10.25 -24.047 -19.875 1 93.06 635 VAL B CA 1
ATOM 11367 C C . VAL B 1 635 ? -9.93 -23.516 -21.266 1 93.06 635 VAL B C 1
ATOM 11369 O O . VAL B 1 635 ? -10.836 -23.109 -22.016 1 93.06 635 VAL B O 1
ATOM 11372 N N . LEU B 1 636 ? -8.641 -23.453 -21.609 1 93.19 636 LEU B N 1
ATOM 11373 C CA . LEU B 1 636 ? -8.227 -23.016 -22.938 1 93.19 636 LEU B CA 1
ATOM 11374 C C . LEU B 1 636 ? -8.844 -23.922 -24.016 1 93.19 636 LEU B C 1
ATOM 11376 O O . LEU B 1 636 ? -9.352 -23.422 -25.016 1 93.19 636 LEU B O 1
ATOM 11380 N N . GLN B 1 637 ? -8.867 -25.234 -23.781 1 89.88 637 GLN B N 1
ATOM 11381 C CA . GLN B 1 637 ? -9.43 -26.172 -24.734 1 89.88 637 GLN B CA 1
ATOM 11382 C C . GLN B 1 637 ? -10.938 -26 -24.859 1 89.88 637 GLN B C 1
ATOM 11384 O O . GLN B 1 637 ? -11.484 -26.016 -25.969 1 89.88 637 GLN B O 1
ATOM 11389 N N . ALA B 1 638 ? -11.578 -25.859 -23.734 1 93.75 638 ALA B N 1
ATOM 11390 C CA . ALA B 1 638 ? -13.023 -25.656 -23.75 1 93.75 638 ALA B CA 1
ATOM 11391 C C . ALA B 1 638 ? -13.391 -24.359 -24.469 1 93.75 638 ALA B C 1
ATOM 11393 O O . ALA B 1 638 ? -14.359 -24.312 -25.234 1 93.75 638 ALA B O 1
ATOM 11394 N N . THR B 1 639 ? -12.656 -23.344 -24.234 1 96.5 639 THR B N 1
ATOM 11395 C CA . THR B 1 639 ? -12.914 -22.047 -24.859 1 96.5 639 THR B CA 1
ATOM 11396 C C . THR B 1 639 ? -12.648 -22.109 -26.359 1 96.5 639 THR B C 1
ATOM 11398 O O . THR B 1 639 ? -13.391 -21.531 -27.156 1 96.5 639 THR B O 1
ATOM 11401 N N . ALA B 1 640 ? -11.516 -22.797 -26.75 1 95.44 640 ALA B N 1
ATOM 11402 C CA . ALA B 1 640 ? -11.203 -22.969 -28.172 1 95.44 640 ALA B CA 1
ATOM 11403 C C . ALA B 1 640 ? -12.328 -23.688 -28.891 1 95.44 640 ALA B C 1
ATOM 11405 O O . ALA B 1 640 ? -12.703 -23.312 -30 1 95.44 640 ALA B O 1
ATOM 11406 N N . GLU B 1 641 ? -12.828 -24.75 -28.25 1 94.06 641 GLU B N 1
ATOM 11407 C CA . GLU B 1 641 ? -13.945 -25.484 -28.844 1 94.06 641 GLU B CA 1
ATOM 11408 C C . GLU B 1 641 ? -15.188 -24.609 -28.953 1 94.06 641 GLU B C 1
ATOM 11410 O O . GLU B 1 641 ? -15.914 -24.672 -29.953 1 94.06 641 GLU B O 1
ATOM 11415 N N . ALA B 1 642 ? -15.461 -23.797 -27.953 1 96.56 642 ALA B N 1
ATOM 11416 C CA . ALA B 1 642 ? -16.594 -22.875 -27.984 1 96.56 642 ALA B CA 1
ATOM 11417 C C . ALA B 1 642 ? -16.453 -21.859 -29.125 1 96.56 642 ALA B C 1
ATOM 11419 O O . ALA B 1 642 ? -17.438 -21.547 -29.797 1 96.56 642 ALA B O 1
ATOM 11420 N N . VAL B 1 643 ? -15.273 -21.328 -29.281 1 97.31 643 VAL B N 1
ATOM 11421 C CA . VAL B 1 643 ? -15.016 -20.375 -30.344 1 97.31 643 VAL B CA 1
ATOM 11422 C C . VAL B 1 643 ? -15.211 -21.031 -31.703 1 97.31 643 VAL B C 1
ATOM 11424 O O . VAL B 1 643 ? -15.781 -20.438 -32.625 1 97.31 643 VAL B O 1
ATOM 11427 N N . ARG B 1 644 ? -14.68 -22.281 -31.859 1 94.75 644 ARG B N 1
ATOM 11428 C CA . ARG B 1 644 ? -14.852 -23.031 -33.094 1 94.75 644 ARG B CA 1
ATOM 11429 C C . ARG B 1 644 ? -16.328 -23.203 -33.438 1 94.75 644 ARG B C 1
ATOM 11431 O O . ARG B 1 644 ? -16.75 -22.953 -34.562 1 94.75 644 ARG B O 1
ATOM 11438 N N . GLN B 1 645 ? -17.094 -23.594 -32.469 1 95.19 645 GLN B N 1
ATOM 11439 C CA . GLN B 1 645 ? -18.531 -23.766 -32.656 1 95.19 645 GLN B CA 1
ATOM 11440 C C . GLN B 1 645 ? -19.203 -22.438 -32.969 1 95.19 645 GLN B C 1
ATOM 11442 O O . GLN B 1 645 ? -20.078 -22.375 -33.844 1 95.19 645 GLN B O 1
ATOM 11447 N N . TRP B 1 646 ? -18.797 -21.453 -32.281 1 97.06 646 TRP B N 1
ATOM 11448 C CA . TRP B 1 646 ? -19.359 -20.125 -32.5 1 97.06 646 TRP B CA 1
ATOM 11449 C C . TRP B 1 646 ? -19.078 -19.641 -33.906 1 97.06 646 TRP B C 1
ATOM 11451 O O . TRP B 1 646 ? -19.906 -18.969 -34.531 1 97.06 646 TRP B O 1
ATOM 11461 N N . SER B 1 647 ? -17.891 -19.969 -34.406 1 95.88 647 SER B N 1
ATOM 11462 C CA . SER B 1 647 ? -17.484 -19.547 -35.75 1 95.88 647 SER B CA 1
ATOM 11463 C C . SER B 1 647 ? -18.375 -20.188 -36.812 1 95.88 647 SER B C 1
ATOM 11465 O O . SER B 1 647 ? -18.438 -19.703 -37.938 1 95.88 647 SER B O 1
ATOM 11467 N N . GLU B 1 648 ? -18.984 -21.266 -36.531 1 95 648 GLU B N 1
ATOM 11468 C CA . GLU B 1 648 ? -19.922 -21.922 -37.438 1 95 648 GLU B CA 1
ATOM 11469 C C . GLU B 1 648 ? -21.266 -21.188 -37.469 1 95 648 GLU B C 1
ATOM 11471 O O . GLU B 1 648 ? -22.031 -21.312 -38.406 1 95 648 GLU B O 1
ATOM 11476 N N . GLU B 1 649 ? -21.5 -20.438 -36.438 1 96.19 649 GLU B N 1
ATOM 11477 C CA . GLU B 1 649 ? -22.781 -19.781 -36.281 1 96.19 649 GLU B CA 1
ATOM 11478 C C . GLU B 1 649 ? -22.719 -18.328 -36.781 1 96.19 649 GLU B C 1
ATOM 11480 O O . GLU B 1 649 ? -23.734 -17.75 -37.156 1 96.19 649 GLU B O 1
ATOM 11485 N N . LYS B 1 650 ? -21.578 -17.812 -36.625 1 94.44 650 LYS B N 1
ATOM 11486 C CA . LYS B 1 650 ? -21.438 -16.375 -36.875 1 94.44 650 LYS B CA 1
ATOM 11487 C C . LYS B 1 650 ? -20.078 -16.078 -37.5 1 94.44 650 LYS B C 1
ATOM 11489 O O . LYS B 1 650 ? -19.094 -16.797 -37.25 1 94.44 650 LYS B O 1
ATOM 11494 N N . ASP B 1 651 ? -20.078 -14.992 -38.375 1 96.31 651 ASP B N 1
ATOM 11495 C CA . ASP B 1 651 ? -18.797 -14.508 -38.906 1 96.31 651 ASP B CA 1
ATOM 11496 C C . ASP B 1 651 ? -17.953 -13.852 -37.812 1 96.31 651 ASP B C 1
ATOM 11498 O O . ASP B 1 651 ? -18.312 -12.789 -37.312 1 96.31 651 ASP B O 1
ATOM 11502 N N . LEU B 1 652 ? -16.891 -14.461 -37.5 1 97.25 652 LEU B N 1
ATOM 11503 C CA . LEU B 1 652 ? -16.031 -13.969 -36.406 1 97.25 652 LEU B CA 1
ATOM 11504 C C . LEU B 1 652 ? -14.742 -13.375 -36.969 1 97.25 652 LEU B C 1
ATOM 11506 O O . LEU B 1 652 ? -13.719 -13.344 -36.281 1 97.25 652 LEU B O 1
ATOM 11510 N N . SER B 1 653 ? -14.758 -12.867 -38.188 1 95.38 653 SER B N 1
ATOM 11511 C CA . SER B 1 653 ? -13.562 -12.344 -38.844 1 95.38 653 SER B CA 1
ATOM 11512 C C . SER B 1 653 ? -13.039 -11.102 -38.125 1 95.38 653 SER B C 1
ATOM 11514 O O . SER B 1 653 ? -11.844 -10.797 -38.219 1 95.38 653 SER B O 1
ATOM 11516 N N . GLU B 1 654 ? -13.898 -10.422 -37.438 1 95.44 654 GLU B N 1
ATOM 11517 C CA . GLU B 1 654 ? -13.492 -9.188 -36.781 1 95.44 654 GLU B CA 1
ATOM 11518 C C . GLU B 1 654 ? -13.203 -9.414 -35.312 1 95.44 654 GLU B C 1
ATOM 11520 O O . GLU B 1 654 ? -12.742 -8.508 -34.625 1 95.44 654 GLU B O 1
ATOM 11525 N N . LEU B 1 655 ? -13.469 -10.602 -34.812 1 97.75 655 LEU B N 1
ATOM 11526 C CA . LEU B 1 655 ? -13.203 -10.906 -33.406 1 97.75 655 LEU B CA 1
ATOM 11527 C C . LEU B 1 655 ? -11.703 -10.984 -33.125 1 97.75 655 LEU B C 1
ATOM 11529 O O . LEU B 1 655 ? -10.969 -11.648 -33.875 1 97.75 655 LEU B O 1
ATOM 11533 N N . ARG B 1 656 ? -11.25 -10.227 -32.188 1 97.94 656 ARG B N 1
ATOM 11534 C CA . ARG B 1 656 ? -9.867 -10.312 -31.734 1 97.94 656 ARG B CA 1
ATOM 11535 C C . ARG B 1 656 ? -9.766 -11.102 -30.438 1 97.94 656 ARG B C 1
ATOM 11537 O O . ARG B 1 656 ? -10.594 -10.945 -29.531 1 97.94 656 ARG B O 1
ATOM 11544 N N . ILE B 1 657 ? -8.797 -11.945 -30.406 1 98.44 657 ILE B N 1
ATOM 11545 C CA . ILE B 1 657 ? -8.57 -12.781 -29.219 1 98.44 657 ILE B CA 1
ATOM 11546 C C . ILE B 1 657 ? -7.219 -12.445 -28.609 1 98.44 657 ILE B C 1
ATOM 11548 O O . ILE B 1 657 ? -6.18 -12.602 -29.25 1 98.44 657 ILE B O 1
ATOM 11552 N N . LEU B 1 658 ? -7.238 -11.977 -27.375 1 98.19 658 LEU B N 1
ATOM 11553 C CA . LEU B 1 658 ? -6.031 -11.633 -26.641 1 98.19 658 LEU B CA 1
ATOM 11554 C C . LEU B 1 658 ? -5.621 -12.766 -25.703 1 98.19 658 LEU B C 1
ATOM 11556 O O . LEU B 1 658 ? -6.348 -13.094 -24.766 1 98.19 658 LEU B O 1
ATOM 11560 N N . GLY B 1 659 ? -4.496 -13.414 -26.016 1 97.81 659 GLY B N 1
ATOM 11561 C CA . GLY B 1 659 ? -3.936 -14.422 -25.141 1 97.81 659 GLY B CA 1
ATOM 11562 C C . GLY B 1 659 ? -2.941 -13.852 -24.141 1 97.81 659 GLY B C 1
ATOM 11563 O O . GLY B 1 659 ? -1.932 -13.258 -24.531 1 97.81 659 GLY B O 1
ATOM 11564 N N . TYR B 1 660 ? -3.285 -13.945 -22.844 1 97.38 660 TYR B N 1
ATOM 11565 C CA . TYR B 1 660 ? -2.375 -13.438 -21.828 1 97.38 660 TYR B CA 1
ATOM 11566 C C . TYR B 1 660 ? -1.883 -14.562 -20.922 1 97.38 660 TYR B C 1
ATOM 11568 O O . TYR B 1 660 ? -2.383 -15.688 -21 1 97.38 660 TYR B O 1
ATOM 11576 N N . ARG B 1 661 ? -0.828 -14.305 -20.203 1 94.5 661 ARG B N 1
ATOM 11577 C CA . ARG B 1 661 ? -0.306 -15.172 -19.141 1 94.5 661 ARG B CA 1
ATOM 11578 C C . ARG B 1 661 ? -0.191 -14.422 -17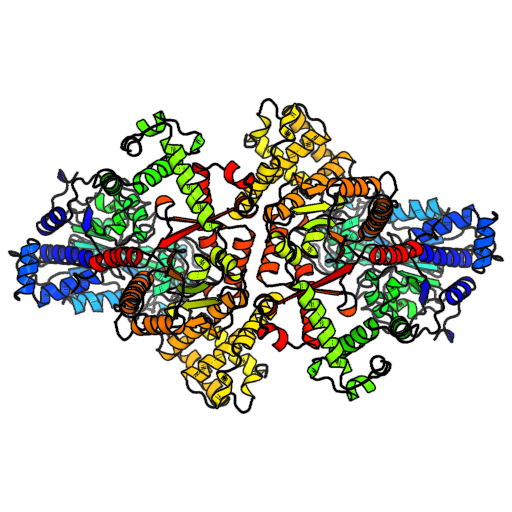.828 1 94.5 661 ARG B C 1
ATOM 11580 O O . ARG B 1 661 ? -0.285 -13.195 -17.797 1 94.5 661 ARG B O 1
ATOM 11587 N N . ASN B 1 662 ? -0.148 -15.094 -16.781 1 89.81 662 ASN B N 1
ATOM 11588 C CA . ASN B 1 662 ? -0.116 -14.484 -15.453 1 89.81 662 ASN B CA 1
ATOM 11589 C C . ASN B 1 662 ? 1.041 -15.023 -14.617 1 89.81 662 ASN B C 1
ATOM 11591 O O . ASN B 1 662 ? 2.152 -15.188 -15.125 1 89.81 662 ASN B O 1
ATOM 11595 N N . VAL B 1 663 ? 0.887 -15.258 -13.367 1 86.88 663 VAL B N 1
ATOM 11596 C CA . VAL B 1 663 ? 1.968 -15.531 -12.43 1 86.88 663 VAL B CA 1
ATOM 11597 C C . VAL B 1 663 ? 2.514 -16.938 -12.656 1 86.88 663 VAL B C 1
ATOM 11599 O O . VAL B 1 663 ? 3.635 -17.25 -12.25 1 86.88 663 VAL B O 1
ATOM 11602 N N . TRP B 1 664 ? 1.803 -17.734 -13.383 1 81.88 664 TRP B N 1
ATOM 11603 C CA . TRP B 1 664 ? 2.184 -19.125 -13.523 1 81.88 664 TRP B CA 1
ATOM 11604 C C . TRP B 1 664 ? 3.115 -19.312 -14.719 1 81.88 664 TRP B C 1
ATOM 11606 O O . TRP B 1 664 ? 3.963 -20.219 -14.719 1 81.88 664 TRP B O 1
ATOM 11616 N N . PHE B 1 665 ? 2.848 -18.469 -15.773 1 86.69 665 PHE B N 1
ATOM 11617 C CA . PHE B 1 665 ? 3.654 -18.5 -16.984 1 86.69 665 PHE B CA 1
ATOM 11618 C C . PHE B 1 665 ? 3.961 -17.094 -17.469 1 86.69 665 PHE B C 1
ATOM 11620 O O . PHE B 1 665 ? 3.203 -16.156 -17.203 1 86.69 665 PHE B O 1
ATOM 11627 N N . LYS B 1 666 ? 5.082 -16.969 -18.125 1 88.88 666 LYS B N 1
ATOM 11628 C CA . LYS B 1 666 ? 5.434 -15.672 -18.688 1 88.88 666 LYS B CA 1
ATOM 11629 C C . LYS B 1 666 ? 5.758 -15.781 -20.172 1 88.88 666 LYS B C 1
ATOM 11631 O O . LYS B 1 666 ? 6.309 -16.797 -20.625 1 88.88 666 LYS B O 1
ATOM 11636 N N . PHE B 1 667 ? 5.414 -14.797 -20.844 1 93.31 667 PHE B N 1
ATOM 11637 C CA . PHE B 1 667 ? 5.836 -14.688 -22.234 1 93.31 667 PHE B CA 1
ATOM 11638 C C . PHE B 1 667 ? 7.273 -14.195 -22.328 1 93.31 667 PHE B C 1
ATOM 11640 O O . PHE B 1 667 ? 7.688 -13.32 -21.578 1 93.31 667 PHE B O 1
ATOM 11647 N N . GLU B 1 668 ? 8 -14.836 -23.219 1 92.88 668 GLU B N 1
ATOM 11648 C CA . GLU B 1 668 ? 9.227 -14.188 -23.672 1 92.88 668 GLU B CA 1
ATOM 11649 C C . GLU B 1 668 ? 8.922 -13.07 -24.672 1 92.88 668 GLU B C 1
ATOM 11651 O O . GLU B 1 668 ? 7.891 -13.094 -25.344 1 92.88 668 GLU B O 1
ATOM 11656 N N . PRO B 1 669 ? 9.812 -12.141 -24.781 1 94.75 669 PRO B N 1
ATOM 11657 C CA . PRO B 1 669 ? 9.539 -10.977 -25.641 1 94.75 669 PRO B CA 1
ATOM 11658 C C . PRO B 1 669 ? 9.156 -11.367 -27.062 1 94.75 669 PRO B C 1
ATOM 11660 O O . PRO B 1 669 ? 8.25 -10.773 -27.656 1 94.75 669 PRO B O 1
ATOM 11663 N N . HIS B 1 670 ? 9.82 -12.414 -27.625 1 94.38 670 HIS B N 1
ATOM 11664 C CA . HIS B 1 670 ? 9.633 -12.773 -29.031 1 94.38 670 HIS B CA 1
ATOM 11665 C C . HIS B 1 670 ? 8.289 -13.469 -29.25 1 94.38 670 HIS B C 1
ATOM 11667 O O . HIS B 1 670 ? 7.812 -13.562 -30.375 1 94.38 670 HIS B O 1
ATOM 11673 N N . GLU B 1 671 ? 7.668 -13.961 -28.141 1 94.12 671 GLU B N 1
ATOM 11674 C CA . GLU B 1 671 ? 6.418 -14.703 -28.234 1 94.12 671 GLU B CA 1
ATOM 11675 C C . GLU B 1 671 ? 5.219 -13.758 -28.312 1 94.12 671 GLU B C 1
ATOM 11677 O O . GLU B 1 671 ? 4.141 -14.148 -28.766 1 94.12 671 GLU B O 1
ATOM 11682 N N . ALA B 1 672 ? 5.336 -12.562 -27.812 1 96.44 672 ALA B N 1
ATOM 11683 C CA . ALA B 1 672 ? 4.238 -11.602 -27.75 1 96.44 672 ALA B CA 1
ATOM 11684 C C . ALA B 1 672 ? 4.242 -10.68 -28.969 1 96.44 672 ALA B C 1
ATOM 11686 O O . ALA B 1 672 ? 5.285 -10.477 -29.594 1 96.44 672 ALA B O 1
ATOM 11687 N N . ASN B 1 673 ? 3.109 -10.156 -29.344 1 97.88 673 ASN B N 1
ATOM 11688 C CA . ASN B 1 673 ? 3.064 -9.18 -30.422 1 97.88 673 ASN B CA 1
ATOM 11689 C C . ASN B 1 673 ? 2.471 -7.852 -29.953 1 97.88 673 ASN B C 1
ATOM 11691 O O . ASN B 1 673 ? 2.307 -6.922 -30.75 1 97.88 673 ASN B O 1
ATOM 11695 N N . VAL B 1 674 ? 2.133 -7.742 -28.688 1 98.19 674 VAL B N 1
ATOM 11696 C CA . VAL B 1 674 ? 1.723 -6.488 -28.062 1 98.19 674 VAL B CA 1
ATOM 11697 C C . VAL B 1 674 ? 2.443 -6.316 -26.734 1 98.19 674 VAL B C 1
ATOM 11699 O O . VAL B 1 674 ? 2.537 -7.262 -25.938 1 98.19 674 VAL B O 1
ATOM 11702 N N . ILE B 1 675 ? 3.002 -5.199 -26.484 1 98.25 675 ILE B N 1
ATOM 11703 C CA . ILE B 1 675 ? 3.67 -4.852 -25.234 1 98.25 675 ILE B CA 1
ATOM 11704 C C . ILE B 1 675 ? 3.02 -3.611 -24.625 1 98.25 675 ILE B C 1
ATOM 11706 O O . ILE B 1 675 ? 2.939 -2.566 -25.281 1 98.25 675 ILE B O 1
ATOM 11710 N N . VAL B 1 676 ? 2.508 -3.699 -23.422 1 98 676 VAL B N 1
ATOM 11711 C CA . VAL B 1 676 ? 1.799 -2.605 -22.766 1 98 676 VAL B CA 1
ATOM 11712 C C . VAL B 1 676 ? 2.643 -2.059 -21.625 1 98 676 VAL B C 1
ATOM 11714 O O . VAL B 1 676 ? 3.037 -2.805 -20.719 1 98 676 VAL B O 1
ATOM 11717 N N . PRO B 1 677 ? 2.951 -0.732 -21.641 1 97.5 677 PRO B N 1
ATOM 11718 C CA . PRO B 1 677 ? 3.682 -0.145 -20.516 1 97.5 677 PRO B CA 1
ATOM 11719 C C . PRO B 1 677 ? 2.885 -0.177 -19.203 1 97.5 677 PRO B C 1
ATOM 11721 O O . PRO B 1 677 ? 1.668 0.024 -19.219 1 97.5 677 PRO B O 1
ATOM 11724 N N . VAL B 1 678 ? 3.555 -0.446 -18.109 1 98.06 678 VAL B N 1
ATOM 11725 C CA . VAL B 1 678 ? 2.955 -0.497 -16.781 1 98.06 678 VAL B CA 1
ATOM 11726 C C . VAL B 1 678 ? 3.6 0.554 -15.883 1 98.06 678 VAL B C 1
ATOM 11728 O O . VAL B 1 678 ? 4.816 0.536 -15.672 1 98.06 678 VAL B O 1
ATOM 11731 N N . SER B 1 679 ? 2.822 1.498 -15.391 1 97.25 679 SER B N 1
ATOM 11732 C CA . SER B 1 679 ? 3.318 2.553 -14.508 1 97.25 679 SER B CA 1
ATOM 11733 C C . SER B 1 679 ? 3.33 2.1 -13.055 1 97.25 679 SER B C 1
ATOM 11735 O O . SER B 1 679 ? 2.783 1.045 -12.727 1 97.25 679 SER B O 1
ATOM 11737 N N . LEU B 1 680 ? 4.004 2.859 -12.188 1 97.31 680 LEU B N 1
ATOM 11738 C CA . LEU B 1 680 ? 3.949 2.605 -10.75 1 97.31 680 LEU B CA 1
ATOM 11739 C C . LEU B 1 680 ? 2.52 2.729 -10.227 1 97.31 680 LEU B C 1
ATOM 11741 O O . LEU B 1 680 ? 2.127 2.014 -9.305 1 97.31 680 LEU B O 1
ATOM 11745 N N . GLY B 1 681 ? 1.736 3.66 -10.75 1 96.25 681 GLY B N 1
ATOM 11746 C CA . GLY B 1 681 ? 0.327 3.76 -10.406 1 96.25 681 GLY B CA 1
ATOM 11747 C C . GLY B 1 681 ? -0.449 2.488 -10.695 1 96.25 681 GLY B C 1
ATOM 11748 O O . GLY B 1 681 ? -1.264 2.053 -9.883 1 96.25 681 GLY B O 1
ATOM 11749 N N . ASP B 1 682 ? -0.185 1.913 -11.867 1 97 682 ASP B N 1
ATOM 11750 C CA . ASP B 1 682 ? -0.814 0.646 -12.227 1 97 682 ASP B CA 1
ATOM 11751 C C . ASP B 1 682 ? -0.483 -0.441 -11.211 1 97 682 ASP B C 1
ATOM 11753 O O . ASP B 1 682 ? -1.351 -1.229 -10.828 1 97 682 ASP B O 1
ATOM 11757 N N . MET B 1 683 ? 0.773 -0.491 -10.859 1 97.44 683 MET B N 1
ATOM 11758 C CA . MET B 1 683 ? 1.23 -1.499 -9.914 1 97.44 683 MET B CA 1
ATOM 11759 C C . MET B 1 683 ? 0.563 -1.307 -8.555 1 97.44 683 MET B C 1
ATOM 11761 O O . MET B 1 683 ? 0.166 -2.279 -7.91 1 97.44 683 MET B O 1
ATOM 11765 N N . SER B 1 684 ? 0.413 -0.06 -8.148 1 96.75 684 SER B N 1
ATOM 11766 C CA . SER B 1 684 ? -0.221 0.242 -6.867 1 96.75 684 SER B CA 1
ATOM 11767 C C . SER B 1 684 ? -1.688 -0.178 -6.867 1 96.75 684 SER B C 1
ATOM 11769 O O . SER B 1 684 ? -2.174 -0.746 -5.887 1 96.75 684 SER B O 1
ATOM 11771 N N . VAL B 1 685 ? -2.346 0.16 -7.902 1 97.12 685 VAL B N 1
ATOM 11772 C CA . VAL B 1 685 ? -3.762 -0.167 -8.023 1 97.12 685 VAL B CA 1
ATOM 11773 C C . VAL B 1 685 ? -3.947 -1.682 -7.996 1 97.12 685 VAL B C 1
ATOM 11775 O O . VAL B 1 685 ? -4.844 -2.193 -7.316 1 97.12 685 VAL B O 1
ATOM 11778 N N . MET B 1 686 ? -3.107 -2.402 -8.727 1 97.38 686 MET B N 1
ATOM 11779 C CA . MET B 1 686 ? -3.188 -3.859 -8.742 1 97.38 686 MET B CA 1
ATOM 11780 C C . MET B 1 686 ? -2.92 -4.434 -7.355 1 97.38 686 MET B C 1
ATOM 11782 O O . MET B 1 686 ? -3.664 -5.293 -6.883 1 97.38 686 MET B O 1
ATOM 11786 N N . GLU B 1 687 ? -1.903 -3.945 -6.707 1 96.44 687 GLU B N 1
ATOM 11787 C CA . GLU B 1 687 ? -1.534 -4.438 -5.383 1 96.44 687 GLU B CA 1
ATOM 11788 C C . GLU B 1 687 ? -2.654 -4.199 -4.375 1 96.44 687 GLU B C 1
ATOM 11790 O O . GLU B 1 687 ? -3.018 -5.105 -3.621 1 96.44 687 GLU B O 1
ATOM 11795 N N . ASP B 1 688 ? -3.23 -3.037 -4.367 1 95.81 688 ASP B N 1
ATOM 11796 C CA . ASP B 1 688 ? -4.242 -2.691 -3.371 1 95.81 688 ASP B CA 1
ATOM 11797 C C . ASP B 1 688 ? -5.57 -3.375 -3.68 1 95.81 688 ASP B C 1
ATOM 11799 O O . ASP B 1 688 ? -6.289 -3.789 -2.768 1 95.81 688 ASP B O 1
ATOM 11803 N N . SER B 1 689 ? -5.945 -3.371 -4.965 1 97.19 689 SER B N 1
ATOM 11804 C CA . SER B 1 689 ? -7.168 -4.086 -5.312 1 97.19 689 SER B CA 1
ATOM 11805 C C . SER B 1 689 ? -7.07 -5.562 -4.945 1 97.19 689 SER B C 1
ATOM 11807 O O . SER B 1 689 ? -8.031 -6.148 -4.445 1 97.19 689 SER B O 1
ATOM 11809 N N . PHE B 1 690 ? -5.906 -6.164 -5.188 1 97.19 690 PHE B N 1
ATOM 11810 C CA . PHE B 1 690 ? -5.699 -7.559 -4.816 1 97.19 690 PHE B CA 1
ATOM 11811 C C . PHE B 1 690 ? -5.801 -7.738 -3.307 1 97.19 690 PHE B C 1
ATOM 11813 O O . PHE B 1 690 ? -6.551 -8.594 -2.826 1 97.19 690 PHE B O 1
ATOM 11820 N N . SER B 1 691 ? -5.102 -6.934 -2.525 1 96.31 691 SER B N 1
ATOM 11821 C CA . SER B 1 691 ? -4.969 -7.078 -1.08 1 96.31 691 SER B CA 1
ATOM 11822 C C . SER B 1 691 ? -6.293 -6.816 -0.371 1 96.31 691 SER B C 1
ATOM 11824 O O . SER B 1 691 ? -6.586 -7.438 0.653 1 96.31 691 SER B O 1
ATOM 11826 N N . ASN B 1 692 ? -7.07 -5.949 -0.933 1 96.12 692 ASN B N 1
ATOM 11827 C CA . ASN B 1 692 ? -8.305 -5.559 -0.255 1 96.12 692 ASN B CA 1
ATOM 11828 C C . ASN B 1 692 ? -9.477 -6.438 -0.678 1 96.12 692 ASN B C 1
ATOM 11830 O O . ASN B 1 692 ? -10.445 -6.586 0.068 1 96.12 692 ASN B O 1
ATOM 11834 N N . CYS B 1 693 ? -9.383 -7.012 -1.874 1 97.25 693 CYS B N 1
ATOM 11835 C CA . CYS B 1 693 ? -10.57 -7.656 -2.414 1 97.25 693 CYS B CA 1
ATOM 11836 C C . CYS B 1 693 ? -10.453 -9.172 -2.332 1 97.25 693 CYS B C 1
ATOM 11838 O O . CYS B 1 693 ? -11.445 -9.867 -2.105 1 97.25 693 CYS B O 1
ATOM 11840 N N . TYR B 1 694 ? -9.328 -9.758 -2.588 1 96.94 694 TYR B N 1
ATOM 11841 C CA . TYR B 1 694 ? -9.164 -11.203 -2.504 1 96.94 694 TYR B CA 1
ATOM 11842 C C . TYR B 1 694 ? -8.867 -11.633 -1.074 1 96.94 694 TYR B C 1
ATOM 11844 O O . TYR B 1 694 ? -7.773 -12.117 -0.78 1 96.94 694 TYR B O 1
ATOM 11852 N N . LEU B 1 695 ? -9.836 -11.641 -0.233 1 95.5 695 LEU B N 1
ATOM 11853 C CA . LEU B 1 695 ? -9.773 -11.82 1.214 1 95.5 695 LEU B CA 1
ATOM 11854 C C . LEU B 1 695 ? -9.203 -13.188 1.57 1 95.5 695 LEU B C 1
ATOM 11856 O O . LEU B 1 695 ? -8.375 -13.305 2.477 1 95.5 695 LEU B O 1
ATOM 11860 N N . SER B 1 696 ? -9.633 -14.172 0.858 1 94.31 696 SER B N 1
ATOM 11861 C CA . SER B 1 696 ? -9.219 -15.539 1.182 1 94.31 696 SER B CA 1
ATOM 11862 C C . SER B 1 696 ? -7.832 -15.844 0.63 1 94.31 696 SER B C 1
ATOM 11864 O O . SER B 1 696 ? -7.254 -16.891 0.936 1 94.31 696 SER B O 1
ATOM 11866 N N . GLN B 1 697 ? -7.277 -14.898 -0.181 1 92.25 697 GLN B N 1
ATOM 11867 C CA . GLN B 1 697 ? -6.023 -15.172 -0.873 1 92.25 697 GLN B CA 1
ATOM 11868 C C . GLN B 1 697 ? -4.891 -14.312 -0.324 1 92.25 697 GLN B C 1
ATOM 11870 O O . GLN B 1 697 ? -3.717 -14.578 -0.589 1 92.25 697 GLN B O 1
ATOM 11875 N N . VAL B 1 698 ? -5.195 -13.273 0.463 1 89.81 698 VAL B N 1
ATOM 11876 C CA . VAL B 1 698 ? -4.223 -12.25 0.837 1 89.81 698 VAL B CA 1
ATOM 11877 C C . VAL B 1 698 ? -3.139 -12.859 1.719 1 89.81 698 VAL B C 1
ATOM 11879 O O . VAL B 1 698 ? -1.976 -12.461 1.654 1 89.81 698 VAL B O 1
ATOM 11882 N N . ASN B 1 699 ? -3.51 -13.812 2.525 1 86.81 699 ASN B N 1
ATOM 11883 C CA . ASN B 1 699 ? -2.531 -14.453 3.4 1 86.81 699 ASN B CA 1
ATOM 11884 C C . ASN B 1 699 ? -1.766 -15.555 2.676 1 86.81 699 ASN B C 1
ATOM 11886 O O . ASN B 1 699 ? -0.812 -16.109 3.219 1 86.81 699 ASN B O 1
ATOM 11890 N N . ALA B 1 700 ? -2.141 -15.852 1.499 1 85.56 700 ALA B N 1
ATOM 11891 C CA . ALA B 1 700 ? -1.435 -16.766 0.61 1 85.56 700 ALA B CA 1
ATOM 11892 C C . ALA B 1 700 ? -1.335 -18.172 1.226 1 85.56 700 ALA B C 1
ATOM 11894 O O . ALA B 1 700 ? -0.241 -18.719 1.349 1 85.56 700 ALA B O 1
ATOM 11895 N N . SER B 1 701 ? -2.479 -18.641 1.585 1 89.31 701 SER B N 1
ATOM 11896 C CA . SER B 1 701 ? -2.521 -20 2.117 1 89.31 701 SER B CA 1
ATOM 11897 C C . SER B 1 701 ? -2.127 -21.016 1.057 1 89.31 701 SER B C 1
ATOM 11899 O O . SER B 1 701 ? -1.723 -22.141 1.384 1 89.31 701 SER B O 1
ATOM 11901 N N . PHE B 1 702 ? -2.258 -20.672 -0.128 1 88.81 702 PHE B N 1
ATOM 11902 C CA . PHE B 1 702 ? -1.842 -21.484 -1.271 1 88.81 702 PHE B CA 1
ATOM 11903 C C . PHE B 1 702 ? -0.911 -20.688 -2.18 1 88.81 702 PHE B C 1
ATOM 11905 O O . PHE B 1 702 ? -1.29 -20.312 -3.291 1 88.81 702 PHE B O 1
ATOM 11912 N N . PRO B 1 703 ? 0.284 -20.5 -1.783 1 88.44 703 PRO B N 1
ATOM 11913 C CA . PRO B 1 703 ? 1.217 -19.609 -2.471 1 88.44 703 PRO B CA 1
ATOM 11914 C C . PRO B 1 703 ? 1.848 -20.25 -3.705 1 88.44 703 PRO B C 1
ATOM 11916 O O . PRO B 1 703 ? 1.757 -21.469 -3.891 1 88.44 703 PRO B O 1
ATOM 11919 N N . SER B 1 704 ? 2.381 -19.406 -4.512 1 87.75 704 SER B N 1
ATOM 11920 C CA . SER B 1 704 ? 3.311 -19.875 -5.535 1 87.75 704 SER B CA 1
ATOM 11921 C C . SER B 1 704 ? 4.617 -20.359 -4.914 1 87.75 704 SER B C 1
ATOM 11923 O O . SER B 1 704 ? 5.062 -19.828 -3.896 1 87.75 704 SER B O 1
ATOM 11925 N N . TYR B 1 705 ? 5.219 -21.312 -5.527 1 88.19 705 TYR B N 1
ATOM 11926 C CA . TYR B 1 705 ? 6.492 -21.828 -5.027 1 88.19 705 TYR B CA 1
ATOM 11927 C C . TYR B 1 705 ? 7.594 -20.797 -5.16 1 88.19 705 TYR B C 1
ATOM 11929 O O . TYR B 1 705 ? 8.625 -20.875 -4.492 1 88.19 705 TYR B O 1
ATOM 11937 N N . SER B 1 706 ? 7.328 -19.781 -5.965 1 87.75 706 SER B N 1
ATOM 11938 C CA . SER B 1 706 ? 8.375 -18.797 -6.266 1 87.75 706 SER B CA 1
ATOM 11939 C C . SER B 1 706 ? 8.414 -17.703 -5.215 1 87.75 706 SER B C 1
ATOM 11941 O O . SER B 1 706 ? 9.383 -16.938 -5.145 1 87.75 706 SER B O 1
ATOM 11943 N N . HIS B 1 707 ? 7.348 -17.641 -4.465 1 90.31 707 HIS B N 1
ATOM 11944 C CA . HIS B 1 707 ? 7.297 -16.516 -3.531 1 90.31 707 HIS B CA 1
ATOM 11945 C C . HIS B 1 707 ? 6.391 -16.828 -2.344 1 90.31 707 HIS B C 1
ATOM 11947 O O . HIS B 1 707 ? 5.223 -17.188 -2.525 1 90.31 707 HIS B O 1
ATOM 11953 N N . ASN B 1 708 ? 6.953 -16.734 -1.138 1 91.56 708 ASN B N 1
ATOM 11954 C CA . ASN B 1 708 ? 6.148 -16.844 0.077 1 91.56 708 ASN B CA 1
ATOM 11955 C C . ASN B 1 708 ? 5.43 -15.539 0.387 1 91.56 708 ASN B C 1
ATOM 11957 O O . ASN B 1 708 ? 5.883 -14.758 1.226 1 91.56 708 ASN B O 1
ATOM 11961 N N . GLY B 1 709 ? 4.445 -15.312 -0.223 1 92.5 709 GLY B N 1
ATOM 11962 C CA . GLY B 1 709 ? 3.684 -14.078 -0.117 1 92.5 709 GLY B CA 1
ATOM 11963 C C . GLY B 1 709 ? 2.559 -13.984 -1.131 1 92.5 709 GLY B C 1
ATOM 11964 O O . GLY B 1 709 ? 2.107 -15 -1.661 1 92.5 709 GLY B O 1
ATOM 11965 N N . LYS B 1 710 ? 2.082 -12.836 -1.418 1 93.88 710 LYS B N 1
ATOM 11966 C CA . LYS B 1 710 ? 0.932 -12.594 -2.283 1 93.88 710 LYS B CA 1
ATOM 11967 C C . LYS B 1 710 ? 1.295 -12.797 -3.75 1 93.88 710 LYS B C 1
ATOM 11969 O O . LYS B 1 710 ? 2.396 -12.445 -4.176 1 93.88 710 LYS B O 1
ATOM 11974 N N . PHE B 1 711 ? 0.258 -13.18 -4.531 1 94.25 711 PHE B N 1
ATOM 11975 C CA . PHE B 1 711 ? 0.44 -13.352 -5.969 1 94.25 711 PHE B CA 1
ATOM 11976 C C . PHE B 1 711 ? 0.648 -12 -6.648 1 94.25 711 PHE B C 1
ATOM 11978 O O . PHE B 1 711 ? 1.298 -11.922 -7.691 1 94.25 711 PHE B O 1
ATOM 11985 N N . SER B 1 712 ? 0.131 -10.906 -6.039 1 95.75 712 SER B N 1
ATOM 11986 C CA . SER B 1 712 ? 0.321 -9.578 -6.613 1 95.75 712 SER B CA 1
ATOM 11987 C C . SER B 1 712 ? 1.798 -9.211 -6.668 1 95.75 712 SER B C 1
ATOM 11989 O O . SER B 1 712 ? 2.246 -8.562 -7.617 1 95.75 712 SER B O 1
ATOM 11991 N N . THR B 1 713 ? 2.59 -9.609 -5.672 1 94.56 713 THR B N 1
ATOM 11992 C CA . THR B 1 713 ? 4.027 -9.359 -5.656 1 94.56 713 THR B CA 1
ATOM 11993 C C . THR B 1 713 ? 4.715 -10.078 -6.816 1 94.56 713 THR B C 1
ATOM 11995 O O . THR B 1 713 ? 5.586 -9.508 -7.473 1 94.56 713 THR B O 1
ATOM 11998 N N . VAL B 1 714 ? 4.258 -11.289 -7.074 1 94.69 714 VAL B N 1
ATOM 11999 C CA . VAL B 1 714 ? 4.832 -12.078 -8.156 1 94.69 714 VAL B CA 1
ATOM 12000 C C . VAL B 1 714 ? 4.512 -11.422 -9.5 1 94.69 714 VAL B C 1
ATOM 12002 O O . VAL B 1 714 ? 5.379 -11.32 -10.375 1 94.69 714 VAL B O 1
ATOM 12005 N N . ALA B 1 715 ? 3.297 -11 -9.648 1 96.06 715 ALA B N 1
ATOM 12006 C CA . ALA B 1 715 ? 2.895 -10.336 -10.891 1 96.06 715 ALA B CA 1
ATOM 12007 C C . ALA B 1 715 ? 3.74 -9.094 -11.141 1 96.06 715 ALA B C 1
ATOM 12009 O O . ALA B 1 715 ? 4.234 -8.891 -12.258 1 96.06 715 ALA B O 1
ATOM 12010 N N . LYS B 1 716 ? 3.906 -8.258 -10.141 1 96.06 716 LYS B N 1
ATOM 12011 C CA . LYS B 1 716 ? 4.703 -7.043 -10.258 1 96.06 716 LYS B CA 1
ATOM 12012 C C . LYS B 1 716 ? 6.137 -7.363 -10.672 1 96.06 716 LYS B C 1
ATOM 12014 O O . LYS B 1 716 ? 6.703 -6.703 -11.547 1 96.06 716 LYS B O 1
ATOM 12019 N N . ARG B 1 717 ? 6.723 -8.352 -10.109 1 95.94 717 ARG B N 1
ATOM 12020 C CA . ARG B 1 717 ? 8.102 -8.734 -10.398 1 95.94 717 ARG B CA 1
ATOM 12021 C C . ARG B 1 717 ? 8.242 -9.203 -11.844 1 95.94 717 ARG B C 1
ATOM 12023 O O . ARG B 1 717 ? 9.258 -8.945 -12.492 1 95.94 717 ARG B O 1
ATOM 12030 N N . ILE B 1 718 ? 7.215 -9.844 -12.273 1 96.12 718 ILE B N 1
ATOM 12031 C CA . ILE B 1 718 ? 7.223 -10.297 -13.664 1 96.12 718 ILE B CA 1
ATOM 12032 C C . ILE B 1 718 ? 7.199 -9.086 -14.594 1 96.12 718 ILE B C 1
ATOM 12034 O O . ILE B 1 718 ? 7.965 -9.023 -15.562 1 96.12 718 ILE B O 1
ATOM 12038 N N . TRP B 1 719 ? 6.363 -8.094 -14.32 1 97.81 719 TRP B N 1
ATOM 12039 C CA . TRP B 1 719 ? 6.262 -6.898 -15.148 1 97.81 719 TRP B CA 1
ATOM 12040 C C . TRP B 1 719 ? 7.586 -6.145 -15.18 1 97.81 719 TRP B C 1
ATOM 12042 O O . TRP B 1 719 ? 8.008 -5.66 -16.234 1 97.81 719 TRP B O 1
ATOM 12052 N N . VAL B 1 720 ? 8.234 -6.051 -14.031 1 97.69 720 VAL B N 1
ATOM 12053 C CA . VAL B 1 720 ? 9.516 -5.359 -13.93 1 97.69 720 VAL B CA 1
ATOM 12054 C C . VAL B 1 720 ? 10.578 -6.109 -14.734 1 97.69 720 VAL B C 1
ATOM 12056 O O . VAL B 1 720 ? 11.375 -5.492 -15.445 1 97.69 720 VAL B O 1
ATOM 12059 N N . SER B 1 721 ? 10.586 -7.445 -14.617 1 96.44 721 SER B N 1
ATOM 12060 C CA . SER B 1 721 ? 11.539 -8.266 -15.352 1 96.44 721 SER B CA 1
ATOM 12061 C C . SER B 1 721 ? 11.359 -8.109 -16.859 1 96.44 721 SER B C 1
ATOM 12063 O O . SER B 1 721 ? 12.336 -8.078 -17.609 1 96.44 721 SER B O 1
ATOM 12065 N N . GLN B 1 722 ? 10.156 -8.062 -17.266 1 97.38 722 GLN B N 1
ATOM 12066 C CA . GLN B 1 722 ? 9.859 -7.91 -18.688 1 97.38 722 GLN B CA 1
ATOM 12067 C C . GLN B 1 722 ? 10.359 -6.566 -19.203 1 97.38 722 GLN B C 1
ATOM 12069 O O . GLN B 1 722 ? 10.859 -6.477 -20.328 1 97.38 722 GLN B O 1
ATOM 12074 N N . LEU B 1 723 ? 10.227 -5.52 -18.391 1 97.81 723 LEU B N 1
ATOM 12075 C CA . LEU B 1 723 ? 10.797 -4.234 -18.766 1 97.81 723 LEU B CA 1
ATOM 12076 C C . LEU B 1 723 ? 12.312 -4.328 -18.891 1 97.81 723 LEU B C 1
ATOM 12078 O O . LEU B 1 723 ? 12.906 -3.779 -19.828 1 97.81 723 LEU B O 1
ATOM 12082 N N . ASN B 1 724 ? 12.984 -5 -17.984 1 96.19 724 ASN B N 1
ATOM 12083 C CA . ASN B 1 724 ? 14.438 -5.16 -18.016 1 96.19 724 ASN B CA 1
ATOM 12084 C C . ASN B 1 724 ? 14.898 -5.801 -19.328 1 96.19 724 ASN B C 1
ATOM 12086 O O . ASN B 1 724 ? 15.906 -5.391 -19.891 1 96.19 724 ASN B O 1
ATOM 12090 N N . ASP B 1 725 ? 14.117 -6.766 -19.766 1 96.06 725 ASP B N 1
ATOM 12091 C CA . ASP B 1 725 ? 14.453 -7.449 -21 1 96.06 725 ASP B CA 1
ATOM 12092 C C . ASP B 1 725 ? 14.406 -6.484 -22.188 1 96.06 725 ASP B C 1
ATOM 12094 O O . ASP B 1 725 ? 15.312 -6.477 -23.031 1 96.06 725 ASP B O 1
ATOM 12098 N N . ILE B 1 726 ? 13.398 -5.73 -22.219 1 97.69 726 ILE B N 1
ATOM 12099 C CA . ILE B 1 726 ? 13.211 -4.832 -23.359 1 97.69 726 ILE B CA 1
ATOM 12100 C C . ILE B 1 726 ? 14.203 -3.67 -23.266 1 97.69 726 ILE B C 1
ATOM 12102 O O . ILE B 1 726 ? 14.703 -3.184 -24.281 1 97.69 726 ILE B O 1
ATOM 12106 N N . GLN B 1 727 ? 14.508 -3.225 -22.062 1 96.69 727 GLN B N 1
ATOM 12107 C CA . GLN B 1 727 ? 15.484 -2.156 -21.859 1 96.69 727 GLN B CA 1
ATOM 12108 C C . GLN B 1 727 ? 16.875 -2.584 -22.344 1 96.69 727 GLN B C 1
ATOM 12110 O O . GLN B 1 727 ? 17.641 -1.762 -22.859 1 96.69 727 GLN B O 1
ATOM 12115 N N . LEU B 1 728 ? 17.188 -3.834 -22.188 1 96.38 728 LEU B N 1
ATOM 12116 C CA . LEU B 1 728 ? 18.484 -4.336 -22.672 1 96.38 728 LEU B CA 1
ATOM 12117 C C . LEU B 1 728 ? 18.578 -4.207 -24.188 1 96.38 728 LEU B C 1
ATOM 12119 O O . LEU B 1 728 ? 19.672 -4.031 -24.719 1 96.38 728 LEU B O 1
ATOM 12123 N N . LEU B 1 729 ? 17.453 -4.289 -24.828 1 97.62 729 LEU B N 1
ATOM 12124 C CA . LEU B 1 729 ? 17.438 -4.145 -26.281 1 97.62 729 LEU B CA 1
ATOM 12125 C C . LEU B 1 729 ? 17.344 -2.672 -26.672 1 97.62 729 LEU B C 1
ATOM 12127 O O . LEU B 1 729 ? 18.188 -2.178 -27.438 1 97.62 729 LEU B O 1
ATOM 12131 N N . LEU B 1 730 ? 16.375 -1.886 -26.125 1 97.62 730 LEU B N 1
ATOM 12132 C CA . LEU B 1 730 ? 16.047 -0.545 -26.594 1 97.62 730 LEU B CA 1
ATOM 12133 C C . LEU B 1 730 ? 16.844 0.511 -25.844 1 97.62 730 LEU B C 1
ATOM 12135 O O . LEU B 1 730 ? 16.938 1.66 -26.281 1 97.62 730 LEU B O 1
ATOM 12139 N N . GLY B 1 731 ? 17.422 0.112 -24.719 1 95.69 731 GLY B N 1
ATOM 12140 C CA . GLY B 1 731 ? 18.078 1.085 -23.859 1 95.69 731 GLY B CA 1
ATOM 12141 C C . GLY B 1 731 ? 17.109 1.795 -22.922 1 95.69 731 GLY B C 1
ATOM 12142 O O . GLY B 1 731 ? 15.93 1.956 -23.234 1 95.69 731 GLY B O 1
ATOM 12143 N N . LYS B 1 732 ? 17.672 2.314 -21.844 1 93.31 732 LYS B N 1
ATOM 12144 C CA . LYS B 1 732 ? 16.859 3.041 -20.859 1 93.31 732 LYS B CA 1
ATOM 12145 C C . LYS B 1 732 ? 16.438 4.398 -21.406 1 93.31 732 LYS B C 1
ATOM 12147 O O . LYS B 1 732 ? 15.367 4.906 -21.047 1 93.31 732 LYS B O 1
ATOM 12152 N N . ASN B 1 733 ? 17.188 5.047 -22.297 1 94.25 733 ASN B N 1
ATOM 12153 C CA . ASN B 1 733 ? 16.906 6.355 -22.875 1 94.25 733 ASN B CA 1
ATOM 12154 C C . ASN B 1 733 ? 15.602 6.355 -23.656 1 94.25 733 ASN B C 1
ATOM 12156 O O . ASN B 1 733 ? 14.898 7.363 -23.688 1 94.25 733 ASN B O 1
ATOM 12160 N N . TYR B 1 734 ? 15.367 5.195 -24.266 1 95.5 734 TYR B N 1
ATOM 12161 C CA . TYR B 1 734 ? 14.125 5.098 -25.031 1 95.5 734 TYR B CA 1
ATOM 12162 C C . TYR B 1 734 ? 12.922 5.395 -24.141 1 95.5 734 TYR B C 1
ATOM 12164 O O . TYR B 1 734 ? 11.961 6.027 -24.578 1 95.5 734 TYR B O 1
ATOM 12172 N N . PHE B 1 735 ? 13 5.023 -22.906 1 94.69 735 PHE B N 1
ATOM 12173 C CA . PHE B 1 735 ? 11.859 5.109 -22 1 94.69 735 PHE B CA 1
ATOM 12174 C C . PHE B 1 735 ? 11.805 6.473 -21.328 1 94.69 735 PHE B C 1
ATOM 12176 O O . PHE B 1 735 ? 10.836 7.215 -21.5 1 94.69 735 PHE B O 1
ATOM 12183 N N . TYR B 1 736 ? 12.812 6.957 -20.656 1 92.56 736 TYR B N 1
ATOM 12184 C CA . TYR B 1 736 ? 12.68 8.164 -19.844 1 92.56 736 TYR B CA 1
ATOM 12185 C C . TYR B 1 736 ? 12.727 9.414 -20.719 1 92.56 736 TYR B C 1
ATOM 12187 O O . TYR B 1 736 ? 12.359 10.5 -20.266 1 92.56 736 TYR B O 1
ATOM 12195 N N . LEU B 1 737 ? 13.109 9.312 -22.062 1 93.62 737 LEU B N 1
ATOM 12196 C CA . LEU B 1 737 ? 13.117 10.453 -22.969 1 93.62 737 LEU B CA 1
ATOM 12197 C C . LEU B 1 737 ? 11.984 10.359 -23.984 1 93.62 737 LEU B C 1
ATOM 12199 O O . LEU B 1 737 ? 11.898 11.172 -24.906 1 93.62 737 LEU B O 1
ATOM 12203 N N . HIS B 1 738 ? 11.18 9.344 -23.891 1 94.31 738 HIS B N 1
ATOM 12204 C CA . HIS B 1 738 ? 10.117 9.117 -24.859 1 94.31 738 HIS B CA 1
ATOM 12205 C C . HIS B 1 738 ? 9.188 10.32 -24.969 1 94.31 738 HIS B C 1
ATOM 12207 O O . HIS B 1 738 ? 9.016 11.062 -24 1 94.31 738 HIS B O 1
ATOM 12213 N N . GLU B 1 739 ? 8.578 10.445 -26.016 1 92.06 739 GLU B N 1
ATOM 12214 C CA . GLU B 1 739 ? 7.711 11.594 -26.266 1 92.06 739 GLU B CA 1
ATOM 12215 C C . GLU B 1 739 ? 6.391 11.469 -25.516 1 92.06 739 GLU B C 1
ATOM 12217 O O . GLU B 1 739 ? 5.789 12.469 -25.125 1 92.06 739 GLU B O 1
ATOM 12222 N N . THR B 1 740 ? 6.004 10.242 -25.312 1 92.06 740 THR B N 1
ATOM 12223 C CA . THR B 1 740 ? 4.73 10.016 -24.641 1 92.06 740 THR B CA 1
ATOM 12224 C C . THR B 1 740 ? 4.934 9.789 -23.156 1 92.06 740 THR B C 1
ATOM 12226 O O . THR B 1 740 ? 5.789 9 -22.75 1 92.06 740 THR B O 1
ATOM 12229 N N . ALA B 1 741 ? 4.094 10.438 -22.328 1 93.06 741 ALA B N 1
ATOM 12230 C CA . ALA B 1 741 ? 4.191 10.352 -20.875 1 93.06 741 ALA B CA 1
ATOM 12231 C C . ALA B 1 741 ? 3.963 8.922 -20.391 1 93.06 741 ALA B C 1
ATOM 12233 O O . ALA B 1 741 ? 4.566 8.484 -19.406 1 93.06 741 ALA B O 1
ATOM 12234 N N . LYS B 1 742 ? 3.123 8.211 -21.047 1 93 742 LYS B N 1
ATOM 12235 C CA . LYS B 1 742 ? 2.807 6.844 -20.656 1 93 742 LYS B CA 1
ATOM 12236 C C . LYS B 1 742 ? 4.047 5.957 -20.703 1 93 742 LYS B C 1
ATOM 12238 O O . LYS B 1 742 ? 4.223 5.082 -19.859 1 93 742 LYS B O 1
ATOM 12243 N N . VAL B 1 743 ? 4.879 6.152 -21.672 1 96.06 743 VAL B N 1
ATOM 12244 C CA . VAL B 1 743 ? 6.102 5.367 -21.797 1 96.06 743 VAL B CA 1
ATOM 12245 C C . VAL B 1 743 ? 7.129 5.855 -20.781 1 96.06 743 VAL B C 1
ATOM 12247 O O . VAL B 1 743 ? 7.812 5.047 -20.141 1 96.06 743 VAL B O 1
ATOM 12250 N N . ARG B 1 744 ? 7.188 7.156 -20.547 1 95.38 744 ARG B N 1
ATOM 12251 C CA . ARG B 1 744 ? 8.141 7.707 -19.578 1 95.38 744 ARG B CA 1
ATOM 12252 C C . ARG B 1 744 ? 7.828 7.242 -18.172 1 95.38 744 ARG B C 1
ATOM 12254 O O . ARG B 1 744 ? 8.734 7.105 -17.344 1 95.38 744 ARG B O 1
ATOM 12261 N N . SER B 1 745 ? 6.562 6.977 -17.938 1 95 745 SER B N 1
ATOM 12262 C CA . SER B 1 745 ? 6.148 6.59 -16.594 1 95 745 SER B CA 1
ATOM 12263 C C . SER B 1 745 ? 6.148 5.074 -16.438 1 95 745 SER B C 1
ATOM 12265 O O . SER B 1 745 ? 5.66 4.555 -15.422 1 95 745 SER B O 1
ATOM 12267 N N . SER B 1 746 ? 6.66 4.34 -17.406 1 96.06 746 SER B N 1
ATOM 12268 C CA . SER B 1 746 ? 6.609 2.883 -17.344 1 96.06 746 SER B CA 1
ATOM 12269 C C . SER B 1 746 ? 7.793 2.324 -16.562 1 96.06 746 SER B C 1
ATOM 12271 O O . SER B 1 746 ? 8.938 2.701 -16.797 1 96.06 746 SER B O 1
ATOM 12273 N N . HIS B 1 747 ? 7.527 1.462 -15.625 1 98 747 HIS B N 1
ATOM 12274 C CA . HIS B 1 747 ? 8.531 0.768 -14.828 1 98 747 HIS B CA 1
ATOM 12275 C C . HIS B 1 747 ? 8.266 -0.733 -14.797 1 98 747 HIS B C 1
ATOM 12277 O O . HIS B 1 747 ? 8.75 -1.433 -13.898 1 98 747 HIS B O 1
ATOM 12283 N N . GLY B 1 748 ? 7.438 -1.255 -15.656 1 97.94 748 GLY B N 1
ATOM 12284 C CA . GLY B 1 748 ? 7.105 -2.627 -16 1 97.94 748 GLY B CA 1
ATOM 12285 C C . GLY B 1 748 ? 6.441 -2.75 -17.359 1 97.94 748 GLY B C 1
ATOM 12286 O O . GLY B 1 748 ? 6.109 -1.744 -17.984 1 97.94 748 GLY B O 1
ATOM 12287 N N . LEU B 1 749 ? 6.336 -3.914 -17.859 1 98.38 749 LEU B N 1
ATOM 12288 C CA . LEU B 1 749 ? 5.648 -4.184 -19.109 1 98.38 749 LEU B CA 1
ATOM 12289 C C . LEU B 1 749 ? 4.793 -5.441 -19 1 98.38 749 LEU B C 1
ATOM 12291 O O . LEU B 1 749 ? 5.086 -6.332 -18.203 1 98.38 749 LEU B O 1
ATOM 12295 N N . ILE B 1 750 ? 3.738 -5.504 -19.797 1 97.75 750 ILE B N 1
ATOM 12296 C CA . ILE B 1 750 ? 2.926 -6.695 -20 1 97.75 750 ILE B CA 1
ATOM 12297 C C . ILE B 1 750 ? 3.039 -7.164 -21.453 1 97.75 750 ILE B C 1
ATOM 12299 O O . ILE B 1 750 ? 3.002 -6.348 -22.375 1 97.75 750 ILE B O 1
ATOM 12303 N N . PHE B 1 751 ? 3.256 -8.43 -21.578 1 97.88 751 PHE B N 1
ATOM 12304 C CA . PHE B 1 751 ? 3.275 -9.07 -22.891 1 97.88 751 PHE B CA 1
ATOM 12305 C C . PHE B 1 751 ? 1.994 -9.859 -23.125 1 97.88 751 PHE B C 1
ATOM 12307 O O . PHE B 1 751 ? 1.516 -10.562 -22.234 1 97.88 751 PHE B O 1
ATOM 12314 N N . PHE B 1 752 ? 1.349 -9.68 -24.234 1 97.06 752 PHE B N 1
ATOM 12315 C CA . PHE B 1 752 ? 0.296 -10.617 -24.609 1 97.06 752 PHE B CA 1
ATOM 12316 C C . PHE B 1 752 ? 0.205 -10.75 -26.125 1 97.06 752 PHE B C 1
ATOM 12318 O O . PHE B 1 752 ? 0.956 -10.102 -26.859 1 97.06 752 PHE B O 1
ATOM 12325 N N . LYS B 1 753 ? -0.495 -11.719 -26.578 1 97.31 753 LYS B N 1
ATOM 12326 C CA . LYS B 1 753 ? -0.639 -12.016 -28 1 97.31 753 LYS B CA 1
ATOM 12327 C C . LYS B 1 753 ? -2.027 -11.633 -28.5 1 97.31 753 LYS B C 1
ATOM 12329 O O . LYS B 1 753 ? -3.037 -12.047 -27.938 1 97.31 753 LYS B O 1
ATOM 12334 N N . ASP B 1 754 ? -2.082 -10.789 -29.453 1 97.94 754 ASP B N 1
ATOM 12335 C CA . ASP B 1 754 ? -3.307 -10.461 -30.172 1 97.94 754 ASP B CA 1
ATOM 12336 C C . ASP B 1 754 ? -3.48 -11.352 -31.406 1 97.94 754 ASP B C 1
ATOM 12338 O O . ASP B 1 754 ? -2.652 -11.328 -32.312 1 97.94 754 ASP B O 1
ATOM 12342 N N . MET B 1 755 ? -4.59 -12.125 -31.438 1 98 755 MET B N 1
ATOM 12343 C CA . MET B 1 755 ? -4.773 -13.133 -32.469 1 98 755 MET B CA 1
ATOM 12344 C C . MET B 1 755 ? -6.16 -13.016 -33.125 1 98 755 MET B C 1
ATOM 12346 O O . MET B 1 755 ? -7.102 -12.562 -32.469 1 98 755 MET B O 1
ATOM 12350 N N . ASN B 1 756 ? -6.262 -13.367 -34.406 1 97.56 756 ASN B N 1
ATOM 12351 C CA . ASN B 1 756 ? -7.574 -13.648 -34.969 1 97.56 756 ASN B CA 1
ATOM 12352 C C . ASN B 1 756 ? -8.031 -15.07 -34.656 1 97.56 756 ASN B C 1
ATOM 12354 O O . ASN B 1 756 ? -7.312 -15.82 -34 1 97.56 756 ASN B O 1
ATOM 12358 N N . VAL B 1 757 ? -9.172 -15.43 -35.031 1 97.44 757 VAL B N 1
ATOM 12359 C CA . VAL B 1 757 ? -9.789 -16.703 -34.656 1 97.44 757 VAL B CA 1
ATOM 12360 C C . VAL B 1 757 ? -8.977 -17.859 -35.25 1 97.44 757 VAL B C 1
ATOM 12362 O O . VAL B 1 757 ? -8.727 -18.859 -34.562 1 97.44 757 VAL B O 1
ATOM 12365 N N . GLU B 1 758 ? -8.5 -17.766 -36.5 1 95.69 758 GLU B N 1
ATOM 12366 C CA . GLU B 1 758 ? -7.73 -18.812 -37.125 1 95.69 758 GLU B CA 1
ATOM 12367 C C . GLU B 1 758 ? -6.41 -19.062 -36.406 1 95.69 758 GLU B C 1
ATOM 12369 O O . GLU B 1 758 ? -6.027 -20.203 -36.188 1 95.69 758 GLU B O 1
ATOM 12374 N N . GLU B 1 759 ? -5.789 -17.953 -36.094 1 95.31 759 GLU B N 1
ATOM 12375 C CA . GLU B 1 759 ? -4.523 -18.047 -35.375 1 95.31 759 GLU B CA 1
ATOM 12376 C C . GLU B 1 759 ? -4.715 -18.703 -34 1 95.31 759 GLU B C 1
ATOM 12378 O O . GLU B 1 759 ? -3.908 -19.547 -33.594 1 95.31 759 GLU B O 1
ATOM 12383 N N . PHE B 1 760 ? -5.723 -18.266 -33.344 1 95.56 760 PHE B N 1
ATOM 12384 C CA . PHE B 1 760 ? -6 -18.797 -32 1 95.56 760 PHE B CA 1
ATOM 12385 C C . PHE B 1 760 ? -6.293 -20.281 -32.062 1 95.56 760 PHE B C 1
ATOM 12387 O O . PHE B 1 760 ? -5.746 -21.062 -31.266 1 95.56 760 PHE B O 1
ATOM 12394 N N . LEU B 1 761 ? -7.113 -20.719 -32.906 1 94.62 761 LEU B N 1
ATOM 12395 C CA . LEU B 1 761 ? -7.484 -22.125 -33 1 94.62 761 LEU B CA 1
ATOM 12396 C C . LEU B 1 761 ? -6.285 -22.969 -33.438 1 94.62 761 LEU B C 1
ATOM 12398 O O . LEU B 1 761 ? -6.148 -24.125 -33 1 94.62 761 LEU B O 1
ATOM 12402 N N . ALA B 1 762 ? -5.445 -22.422 -34.281 1 90.94 762 ALA B N 1
ATOM 12403 C CA . ALA B 1 762 ? -4.211 -23.109 -34.656 1 90.94 762 ALA B CA 1
ATOM 12404 C C . ALA B 1 762 ? -3.314 -23.297 -33.438 1 90.94 762 ALA B C 1
ATOM 12406 O O . ALA B 1 762 ? -2.709 -24.359 -33.25 1 90.94 762 ALA B O 1
ATOM 12407 N N . HIS B 1 763 ? -3.271 -22.297 -32.656 1 88.25 763 HIS B N 1
ATOM 12408 C CA . HIS B 1 763 ? -2.479 -22.375 -31.438 1 88.25 763 HIS B CA 1
ATOM 12409 C C . HIS B 1 763 ? -3.057 -23.406 -30.469 1 88.25 763 HIS B C 1
ATOM 12411 O O . HIS B 1 763 ? -2.314 -24.188 -29.859 1 88.25 763 HIS B O 1
ATOM 12417 N N . ALA B 1 764 ? -4.367 -23.438 -30.344 1 85.06 764 ALA B N 1
ATOM 12418 C CA . ALA B 1 764 ? -5.043 -24.328 -29.391 1 85.06 764 ALA B CA 1
ATOM 12419 C C . ALA B 1 764 ? -4.953 -25.781 -29.844 1 85.06 764 ALA B C 1
ATOM 12421 O O . ALA B 1 764 ? -4.82 -26.688 -29.016 1 85.06 764 ALA B O 1
ATOM 12422 N N . ARG B 1 765 ? -5.117 -26.062 -31.125 1 72.38 765 ARG B N 1
ATOM 12423 C CA . ARG B 1 765 ? -5.035 -27.406 -31.688 1 72.38 765 ARG B CA 1
ATOM 12424 C C . ARG B 1 765 ? -3.639 -27.984 -31.516 1 72.38 765 ARG B C 1
ATOM 12426 O O . ARG B 1 765 ? -3.492 -29.172 -31.219 1 72.38 765 ARG B O 1
ATOM 12433 N N . GLU B 1 766 ? -2.781 -27.219 -31.797 1 61.78 766 GLU B N 1
ATOM 12434 C CA . GLU B 1 766 ? -1.413 -27.672 -31.562 1 61.78 766 GLU B CA 1
ATOM 12435 C C . GLU B 1 766 ? -1.218 -28.156 -30.141 1 61.78 766 GLU B C 1
ATOM 12437 O O . GLU B 1 766 ? -0.561 -29.172 -29.906 1 61.78 766 GLU B O 1
ATOM 12442 N N . LEU B 1 767 ? -2.084 -27.594 -29.438 1 55.31 767 LEU B N 1
ATOM 12443 C CA . LEU B 1 767 ? -2.035 -27.984 -28.031 1 55.31 767 LEU B CA 1
ATOM 12444 C C . LEU B 1 767 ? -2.832 -29.25 -27.781 1 55.31 767 LEU B C 1
ATOM 12446 O O . LEU B 1 767 ? -2.412 -30.109 -27 1 55.31 767 LEU B O 1
ATOM 12450 N N . GLU B 1 768 ? -4.07 -29.391 -28.531 1 56.94 768 GLU B N 1
ATOM 12451 C CA . GLU B 1 768 ? -4.949 -30.547 -28.406 1 56.94 768 GLU B CA 1
ATOM 12452 C C . GLU B 1 768 ? -4.293 -31.797 -28.953 1 56.94 768 GLU B C 1
ATOM 12454 O O . GLU B 1 768 ? -4.402 -32.875 -28.375 1 56.94 768 GLU B O 1
ATOM 12459 N N . LYS B 1 769 ? -3.814 -31.719 -30.25 1 53.91 769 LYS B N 1
ATOM 12460 C CA . LYS B 1 769 ? -3.137 -32.844 -30.875 1 53.91 769 LYS B CA 1
ATOM 12461 C C . LYS B 1 769 ? -2.09 -33.469 -29.938 1 53.91 769 LYS B C 1
ATOM 12463 O O . LYS B 1 769 ? -1.86 -34.656 -29.953 1 53.91 769 LYS B O 1
ATOM 12468 N N . SER B 1 770 ? -1.708 -32.469 -29.25 1 46.5 770 SER B N 1
ATOM 12469 C CA . SER B 1 770 ? -0.711 -32.938 -28.297 1 46.5 770 SER B CA 1
ATOM 12470 C C . SER B 1 770 ? -1.345 -33.812 -27.219 1 46.5 770 SER B C 1
ATOM 12472 O O . SER B 1 770 ? -0.649 -34.594 -26.547 1 46.5 770 SER B O 1
ATOM 12474 N N . ILE B 1 771 ? -2.846 -33.875 -27.141 1 47.88 771 ILE B N 1
ATOM 12475 C CA . ILE B 1 771 ? -3.539 -34.562 -26.062 1 47.88 771 ILE B CA 1
ATOM 12476 C C . ILE B 1 771 ? -4.312 -35.75 -26.625 1 47.88 771 ILE B C 1
ATOM 12478 O O . ILE B 1 771 ? -4.59 -36.719 -25.922 1 47.88 771 ILE B O 1
ATOM 12482 N N . GLU B 1 772 ? -5.035 -35.875 -27.891 1 44.62 772 GLU B N 1
ATOM 12483 C CA . GLU B 1 772 ? -6.004 -36.844 -28.406 1 44.62 772 GLU B CA 1
ATOM 12484 C C . GLU B 1 772 ? -5.441 -38.25 -28.359 1 44.62 772 GLU B C 1
ATOM 12486 O O . GLU B 1 772 ? -6.18 -39.219 -28.516 1 44.62 772 GLU B O 1
ATOM 12491 N N . GLY B 1 773 ? -4.215 -38.406 -28.578 1 43.44 773 GLY B N 1
ATOM 12492 C CA . GLY B 1 773 ? -3.92 -39.844 -28.688 1 43.44 773 GLY B CA 1
ATOM 12493 C C . GLY B 1 773 ? -4.34 -40.625 -27.469 1 43.44 773 GLY B C 1
ATOM 12494 O O . GLY B 1 773 ? -3.871 -41.75 -27.281 1 43.44 773 GLY B O 1
ATOM 12495 N N . MET B 1 774 ? -5.219 -40.031 -26.625 1 45.53 774 MET B N 1
ATOM 12496 C CA . MET B 1 774 ? -5.262 -40.656 -25.297 1 45.53 774 MET B CA 1
ATOM 12497 C C . MET B 1 774 ? -6.352 -41.719 -25.234 1 45.53 774 MET B C 1
ATOM 12499 O O . MET B 1 774 ? -7.273 -41.719 -26.047 1 45.53 774 MET B O 1
ATOM 12503 N N . LEU B 1 775 ? -6.281 -42.812 -24.297 1 44.41 775 LEU B N 1
ATOM 12504 C CA . LEU B 1 775 ? -7.16 -43.906 -23.875 1 44.41 775 LEU B CA 1
ATOM 12505 C C . LEU B 1 775 ? -8.586 -43.406 -23.656 1 44.41 775 LEU B C 1
ATOM 12507 O O . LEU B 1 775 ? -8.781 -42.25 -23.203 1 44.41 775 LEU B O 1
#